Protein 2INU (pdb70)

Structure (mmCIF, N/CA/C/O backbone):
data_2INU
#
_entry.id   2INU
#
_cell.length_a   159.138
_cell.length_b   91.907
_cell.length_c   93.022
_cell.angle_alpha   90.00
_cell.angle_beta   124.75
_cell.angle_gamma   90.00
#
_symmetry.space_group_name_H-M   'C 1 2 1'
#
loop_
_entity.id
_entity.type
_entity.pdbx_description
1 polymer 'Inulin fructotransferase'
2 non-polymer PHOSPHONATE
3 water water
#
loop_
_atom_site.group_PDB
_atom_site.id
_atom_site.type_symbol
_atom_site.label_atom_id
_atom_site.label_alt_id
_atom_site.label_comp_id
_atom_site.label_asym_id
_atom_site.label_entity_id
_atom_site.label_seq_id
_atom_site.pdbx_PDB_ins_code
_atom_site.Cartn_x
_atom_site.Cartn_y
_atom_site.Cartn_z
_atom_site.occupancy
_atom_site.B_iso_or_equiv
_atom_site.auth_seq_id
_atom_site.auth_comp_id
_atom_site.auth_asym_id
_atom_site.auth_atom_id
_atom_site.pdbx_PDB_model_num
ATOM 1 N N . PRO A 1 12 ? 24.132 25.118 40.105 1.00 21.53 52 PRO A N 1
ATOM 2 C CA . PRO A 1 12 ? 24.341 23.689 39.803 1.00 21.36 52 PRO A CA 1
ATOM 3 C C . PRO A 1 12 ? 25.072 23.392 38.494 1.00 19.23 52 PRO A C 1
ATOM 4 O O . PRO A 1 12 ? 24.736 23.929 37.439 1.00 19.48 52 PRO A O 1
ATOM 8 N N . ASN A 1 13 ? 26.077 22.525 38.593 1.00 16.79 53 ASN A N 1
ATOM 9 C CA . ASN A 1 13 ? 26.890 22.128 37.453 1.00 14.82 53 ASN A CA 1
ATOM 10 C C . ASN A 1 13 ? 27.597 23.317 36.825 1.00 14.25 53 ASN A C 1
ATOM 11 O O . ASN A 1 13 ? 28.008 23.268 35.654 1.00 14.06 53 ASN A O 1
ATOM 16 N N . THR A 1 14 ? 27.738 24.391 37.597 1.00 12.64 54 THR A N 1
ATOM 17 C CA . THR A 1 14 ? 28.412 25.592 37.107 1.00 12.40 54 THR A CA 1
ATOM 18 C C . THR A 1 14 ? 29.616 25.838 38.018 1.00 12.50 54 THR A C 1
ATOM 19 O O . THR A 1 14 ? 29.477 25.829 39.251 1.00 12.48 54 THR A O 1
ATOM 23 N N . TYR A 1 15 ? 30.792 26.020 37.421 1.00 10.12 55 TYR A N 1
ATOM 24 C CA . TYR A 1 15 ? 31.998 26.282 38.202 1.00 11.38 55 TYR A CA 1
ATOM 25 C C . TYR A 1 15 ? 32.637 27.566 37.680 1.00 12.54 55 TYR A C 1
ATOM 26 O O . TYR A 1 15 ? 32.441 27.951 36.520 1.00 13.63 55 TYR A O 1
ATOM 35 N N . ASP A 1 16 ? 33.405 28.226 38.540 1.00 13.46 56 ASP A N 1
ATOM 36 C CA . ASP A 1 16 ? 34.121 29.454 38.181 1.00 14.81 56 ASP A CA 1
ATOM 37 C C . ASP A 1 16 ? 35.554 28.992 38.463 1.00 13.65 56 ASP A C 1
ATOM 38 O O . ASP A 1 16 ? 35.844 28.565 39.577 1.00 13.92 56 ASP A O 1
ATOM 43 N N . VAL A 1 17 ? 36.453 29.036 37.488 1.00 12.53 57 VAL A N 1
ATOM 44 C CA . VAL A 1 17 ? 37.793 28.542 37.772 1.00 13.43 57 VAL A CA 1
ATOM 45 C C . VAL A 1 17 ? 38.502 29.209 38.950 1.00 13.56 57 VAL A C 1
ATOM 46 O O . VAL A 1 17 ? 39.287 28.547 39.634 1.00 13.58 57 VAL A O 1
ATOM 50 N N . THR A 1 18 ? 38.207 30.478 39.232 1.00 13.16 58 THR A N 1
ATOM 51 C CA . THR A 1 18 ? 38.886 31.155 40.340 1.00 15.36 58 THR A CA 1
ATOM 52 C C . THR A 1 18 ? 38.474 30.772 41.775 1.00 15.66 58 THR A C 1
ATOM 53 O O . THR A 1 18 ? 39.228 31.045 42.711 1.00 14.76 58 THR A O 1
ATOM 57 N N . THR A 1 19 ? 37.312 30.145 41.963 1.00 15.31 59 THR A N 1
ATOM 58 C CA . THR A 1 19 ? 36.857 29.783 43.313 1.00 16.49 59 THR A CA 1
ATOM 59 C C . THR A 1 19 ? 37.051 28.318 43.671 1.00 16.99 59 THR A C 1
ATOM 60 O O . THR A 1 19 ? 36.868 27.921 44.821 1.00 14.63 59 THR A O 1
ATOM 64 N N . TRP A 1 20 ? 37.415 27.518 42.683 1.00 16.92 60 TRP A N 1
ATOM 65 C CA . TRP A 1 20 ? 37.548 26.094 42.884 1.00 19.21 60 TRP A CA 1
ATOM 66 C C . TRP A 1 20 ? 38.918 25.576 43.314 1.00 19.99 60 TRP A C 1
ATOM 67 O O . TRP A 1 20 ? 39.853 25.509 42.510 1.00 23.06 60 TRP A O 1
ATOM 78 N N . ARG A 1 21 ? 39.022 25.179 44.582 1.00 21.07 61 ARG A N 1
ATOM 79 C CA . ARG A 1 21 ? 40.286 24.679 45.112 1.00 21.31 61 ARG A CA 1
ATOM 80 C C . ARG A 1 21 ? 40.481 23.194 44.847 1.00 20.44 61 ARG A C 1
ATOM 81 O O . ARG A 1 21 ? 39.520 22.407 44.863 1.00 20.13 61 ARG A O 1
ATOM 89 N N . ILE A 1 22 ? 41.729 22.819 44.588 1.00 19.88 62 ILE A N 1
ATOM 90 C CA . ILE A 1 22 ? 42.072 21.428 44.349 1.00 18.46 62 ILE A CA 1
ATOM 91 C C . ILE A 1 22 ? 42.388 20.892 45.736 1.00 20.27 62 ILE A C 1
ATOM 92 O O . ILE A 1 22 ? 43.358 21.293 46.379 1.00 19.75 62 ILE A O 1
ATOM 97 N N . LYS A 1 23 ? 41.519 19.999 46.189 1.00 21.75 63 LYS A N 1
ATOM 98 C CA . LYS A 1 23 ? 41.593 19.412 47.508 1.00 24.81 63 LYS A CA 1
ATOM 99 C C . LYS A 1 23 ? 42.980 18.955 47.966 1.00 24.19 63 LYS A C 1
ATOM 100 O O . LYS A 1 23 ? 43.395 19.267 49.086 1.00 25.41 63 LYS A O 1
ATOM 106 N N . ALA A 1 24 ? 43.710 18.233 47.119 1.00 24.77 64 ALA A N 1
ATOM 107 C CA . ALA A 1 24 ? 45.038 17.765 47.515 1.00 24.46 64 ALA A CA 1
ATOM 108 C C . ALA A 1 24 ? 46.112 18.785 47.169 1.00 24.80 64 ALA A C 1
ATOM 109 O O . ALA A 1 24 ? 47.247 18.678 47.647 1.00 24.58 64 ALA A O 1
ATOM 111 N N . HIS A 1 25 ? 45.758 19.781 46.356 1.00 24.16 65 HIS A N 1
ATOM 112 C CA . HIS A 1 25 ? 46.722 20.818 45.980 1.00 23.62 65 HIS A CA 1
ATOM 113 C C . HIS A 1 25 ? 46.142 22.237 46.022 1.00 23.02 65 HIS A C 1
ATOM 114 O O . HIS A 1 25 ? 45.873 22.848 44.983 1.00 22.30 65 HIS A O 1
ATOM 121 N N . PRO A 1 26 ? 45.920 22.764 47.238 1.00 22.86 66 PRO A N 1
ATOM 122 C CA . PRO A 1 26 ? 45.382 24.088 47.548 1.00 22.45 66 PRO A CA 1
ATOM 123 C C . PRO A 1 26 ? 45.994 25.349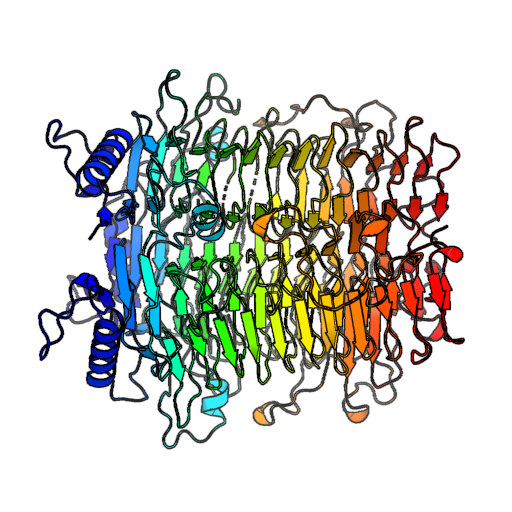 46.922 1.00 22.00 66 PRO A C 1
ATOM 124 O O . PRO A 1 26 ? 45.245 26.256 46.564 1.00 22.95 66 PRO A O 1
ATOM 128 N N . GLU A 1 27 ? 47.315 25.466 46.796 1.00 20.72 67 GLU A N 1
ATOM 129 C CA . GLU A 1 27 ? 47.808 26.709 46.192 1.00 20.98 67 GLU A CA 1
ATOM 130 C C . GLU A 1 27 ? 47.985 26.624 44.667 1.00 19.49 67 GLU A C 1
ATOM 131 O O . GLU A 1 27 ? 48.485 27.558 44.042 1.00 18.68 67 GLU A O 1
ATOM 137 N N . VAL A 1 28 ? 47.553 25.512 44.071 1.00 17.30 68 VAL A N 1
ATOM 138 C CA . VAL A 1 28 ? 47.610 25.350 42.621 1.00 16.68 68 VAL A CA 1
ATOM 139 C C . VAL A 1 28 ? 46.291 25.960 42.126 1.00 15.86 68 VAL A C 1
ATOM 140 O O . VAL A 1 28 ? 45.270 25.271 42.028 1.00 14.39 68 VAL A O 1
ATOM 144 N N . THR A 1 29 ? 46.341 27.259 41.830 1.00 15.38 69 THR A N 1
ATOM 145 C CA . THR A 1 29 ? 45.201 28.050 41.371 1.00 13.80 69 THR A CA 1
ATOM 146 C C . THR A 1 29 ? 45.080 28.177 39.858 1.00 13.65 69 THR A C 1
ATOM 147 O O . THR A 1 29 ? 45.936 27.713 39.113 1.00 13.42 69 THR A O 1
ATOM 151 N N . ALA A 1 30 ? 44.015 28.837 39.414 1.00 12.66 70 ALA A N 1
ATOM 152 C CA . ALA A 1 30 ? 43.807 29.048 37.990 1.00 13.77 70 ALA A CA 1
ATOM 153 C C . ALA A 1 30 ? 44.950 29.911 37.466 1.00 13.69 70 ALA A C 1
ATOM 154 O O . ALA A 1 30 ? 45.365 29.769 36.317 1.00 13.16 70 ALA A O 1
ATOM 156 N N . GLN A 1 31 ? 45.464 30.798 38.316 1.00 14.16 71 GLN A N 1
ATOM 157 C CA . GLN A 1 31 ? 46.564 31.675 37.921 1.00 15.29 71 GLN A CA 1
ATOM 158 C C . GLN A 1 31 ? 47.875 30.929 37.677 1.00 14.03 71 GLN A C 1
ATOM 159 O O . GLN A 1 31 ? 48.622 31.267 36.762 1.00 12.09 71 GLN A O 1
ATOM 165 N N . SER A 1 32 ? 48.158 29.921 38.498 1.00 12.46 72 SER A N 1
ATOM 166 C CA . SER A 1 32 ? 49.400 29.163 38.350 1.00 12.79 72 SER A CA 1
ATOM 167 C C . SER A 1 32 ? 49.268 27.985 37.374 1.00 12.43 72 SER A C 1
ATOM 168 O O . SER A 1 32 ? 50.201 27.692 36.631 1.00 11.78 72 SER A O 1
ATOM 171 N N . ASP A 1 33 ? 48.126 27.300 37.388 1.00 11.49 73 ASP A N 1
ATOM 172 C CA . ASP A 1 33 ? 47.891 26.195 36.461 1.00 10.92 73 ASP A CA 1
ATOM 173 C C . ASP A 1 33 ? 46.399 25.939 36.298 1.00 10.57 73 ASP A C 1
ATOM 174 O O . ASP A 1 33 ? 45.841 25.037 36.915 1.00 9.64 73 ASP A O 1
ATOM 179 N N . ILE A 1 34 ? 45.757 26.743 35.460 1.00 10.54 74 ILE A N 1
ATOM 180 C CA . ILE A 1 34 ? 44.332 26.591 35.216 1.00 9.40 74 ILE A CA 1
ATOM 181 C C . ILE A 1 34 ? 44.075 25.231 34.584 1.00 10.36 74 ILE A C 1
ATOM 182 O O . ILE A 1 34 ? 42.970 24.712 34.626 1.00 10.32 74 ILE A O 1
ATOM 187 N N . GLY A 1 35 ? 45.119 24.654 34.004 1.00 11.41 75 GLY A N 1
ATOM 188 C CA . GLY A 1 35 ? 44.996 23.347 33.387 1.00 9.72 75 GLY A CA 1
ATOM 189 C C . GLY A 1 35 ? 44.693 22.322 34.464 1.00 10.87 75 GLY A C 1
ATOM 190 O O . GLY A 1 35 ? 43.786 21.502 34.319 1.00 10.16 75 GLY A O 1
ATOM 191 N N . ALA A 1 36 ? 45.445 22.389 35.559 1.00 10.19 76 ALA A N 1
ATOM 192 C CA . ALA A 1 36 ? 45.255 21.481 36.678 1.00 9.67 76 ALA A CA 1
ATOM 193 C C . ALA A 1 36 ? 43.880 21.676 37.298 1.00 9.50 76 ALA A C 1
ATOM 194 O O . ALA A 1 36 ? 43.216 20.706 37.679 1.00 11.33 76 ALA A O 1
ATOM 196 N N . VAL A 1 37 ? 43.467 22.937 37.395 1.00 8.01 77 VAL A N 1
ATOM 197 C CA . VAL A 1 37 ? 42.179 23.308 37.965 1.00 8.44 77 VAL A CA 1
ATOM 198 C C . VAL A 1 37 ? 41.012 22.727 37.188 1.00 7.57 77 VAL A C 1
ATOM 199 O O . VAL A 1 37 ? 40.103 22.136 37.773 1.00 6.32 77 VAL A O 1
ATOM 203 N N . ILE A 1 38 ? 41.032 22.895 35.870 1.00 8.20 78 ILE A N 1
ATOM 204 C CA . ILE A 1 38 ? 39.948 22.386 35.047 1.00 8.37 78 ILE A CA 1
ATOM 205 C C . ILE A 1 38 ? 39.909 20.861 35.081 1.00 8.53 78 ILE A C 1
ATOM 206 O O . ILE A 1 38 ? 38.830 20.269 35.116 1.00 7.64 78 ILE A O 1
ATOM 211 N N . ASN A 1 39 ? 41.070 20.211 35.084 1.00 9.07 79 ASN A N 1
ATOM 212 C CA . ASN A 1 39 ? 41.054 18.756 35.141 1.00 10.29 79 ASN A CA 1
ATOM 213 C C . ASN A 1 39 ? 40.404 18.291 36.446 1.00 10.65 79 ASN A C 1
ATOM 214 O O . ASN A 1 39 ? 39.652 17.315 36.446 1.00 11.21 79 ASN A O 1
ATOM 219 N N . ASP A 1 40 ? 40.661 18.993 37.551 1.00 10.51 80 ASP A N 1
ATOM 220 C CA . ASP A 1 40 ? 40.046 18.595 38.815 1.00 10.27 80 ASP A CA 1
ATOM 221 C C . ASP A 1 40 ? 38.545 18.847 38.757 1.00 11.36 80 ASP A C 1
ATOM 222 O O . ASP A 1 40 ? 37.774 18.105 39.369 1.00 9.55 80 ASP A O 1
ATOM 227 N N . ILE A 1 41 ? 38.121 19.884 38.034 1.00 9.81 81 ILE A N 1
ATOM 228 C CA . ILE A 1 41 ? 36.689 20.143 37.926 1.00 10.71 81 ILE A CA 1
ATOM 229 C C . ILE A 1 41 ? 36.033 19.023 37.126 1.00 10.05 81 ILE A C 1
ATOM 230 O O . ILE A 1 41 ? 34.993 18.514 37.510 1.00 10.57 81 ILE A O 1
ATOM 235 N N . ILE A 1 42 ? 36.648 18.637 36.014 1.00 10.49 82 ILE A N 1
ATOM 236 C CA . ILE A 1 42 ? 36.094 17.562 35.195 1.00 11.23 82 ILE A CA 1
ATOM 237 C C . ILE A 1 42 ? 36.037 16.285 36.023 1.00 11.25 82 ILE A C 1
ATOM 238 O O . ILE A 1 42 ? 35.100 15.494 35.891 1.00 10.85 82 ILE A O 1
ATOM 243 N N . ALA A 1 43 ? 37.033 16.089 36.883 1.00 10.83 83 ALA A N 1
ATOM 244 C CA . ALA A 1 43 ? 37.069 14.911 37.732 1.00 11.69 83 ALA A CA 1
ATOM 245 C C . ALA A 1 43 ? 35.885 14.951 38.693 1.00 11.51 83 ALA A C 1
ATOM 246 O O . ALA A 1 43 ? 35.335 13.913 39.040 1.00 12.35 83 ALA A O 1
ATOM 248 N N . ASP A 1 44 ? 35.483 16.147 39.114 1.00 10.66 84 ASP A N 1
ATOM 249 C CA . ASP A 1 44 ? 34.353 16.270 40.029 1.00 10.54 84 ASP A CA 1
ATOM 250 C C . ASP A 1 44 ? 33.041 16.034 39.294 1.00 11.12 84 ASP A C 1
ATOM 251 O O . ASP A 1 44 ? 32.081 15.529 39.875 1.00 11.20 84 ASP A O 1
ATOM 256 N N . ILE A 1 45 ? 33.002 16.409 38.019 1.00 9.69 85 ILE A N 1
ATOM 257 C CA . ILE A 1 45 ? 31.806 16.232 37.208 1.00 9.93 85 ILE A CA 1
ATOM 258 C C . ILE A 1 45 ? 31.569 14.737 37.038 1.00 10.49 85 ILE A C 1
ATOM 259 O O . ILE A 1 45 ? 30.463 14.244 37.274 1.00 11.03 85 ILE A O 1
ATOM 264 N N . LYS A 1 46 ? 32.614 14.020 36.624 1.00 11.83 86 LYS A N 1
ATOM 265 C CA . LYS A 1 46 ? 32.524 12.575 36.429 1.00 13.61 86 LYS A CA 1
ATOM 266 C C . LYS A 1 46 ? 32.196 11.937 37.776 1.00 16.01 86 LYS A C 1
ATOM 267 O O . LYS A 1 46 ? 31.493 10.931 37.846 1.00 16.14 86 LYS A O 1
ATOM 273 N N . GLN A 1 47 ? 32.703 12.547 38.842 1.00 17.54 87 GLN A N 1
ATOM 274 C CA . GLN A 1 47 ? 32.466 12.082 40.196 1.00 19.70 87 GLN A CA 1
ATOM 275 C C . GLN A 1 47 ? 30.976 11.949 40.363 1.00 18.72 87 GLN A C 1
ATOM 276 O O . GLN A 1 47 ? 30.433 10.885 40.660 1.00 18.70 87 GLN A O 1
ATOM 282 N N . ARG A 1 48 ? 30.337 13.092 40.160 1.00 16.82 88 ARG A N 1
ATOM 283 C CA . ARG A 1 48 ? 28.909 13.260 40.321 1.00 14.83 88 ARG A CA 1
ATOM 284 C C . ARG A 1 48 ? 27.984 12.620 39.287 1.00 14.80 88 ARG A C 1
ATOM 285 O O . ARG A 1 48 ? 26.987 11.997 39.660 1.00 15.57 88 ARG A O 1
ATOM 293 N N . GLN A 1 49 ? 28.291 12.754 38.001 1.00 13.46 89 GLN A N 1
ATOM 294 C CA . GLN A 1 49 ? 27.424 12.171 36.981 1.00 13.08 89 GLN A CA 1
ATOM 295 C C . GLN A 1 49 ? 27.950 10.821 36.503 1.00 13.49 89 GLN A C 1
ATOM 296 O O . GLN A 1 49 ? 28.701 10.727 35.533 1.00 12.89 89 GLN A O 1
ATOM 302 N N . THR A 1 50 ? 27.545 9.770 37.208 1.00 14.00 90 THR A N 1
ATOM 303 C CA . THR A 1 50 ? 27.965 8.407 36.898 1.00 16.65 90 THR A CA 1
ATOM 304 C C . THR A 1 50 ? 26.997 7.635 35.992 1.00 17.15 90 THR A C 1
ATOM 305 O O . THR A 1 50 ? 27.379 6.641 35.365 1.00 18.30 90 THR A O 1
ATOM 309 N N . SER A 1 51 ? 25.758 8.113 35.896 1.00 17.11 91 SER A N 1
ATOM 310 C CA . SER A 1 51 ? 24.722 7.473 35.076 1.00 18.52 91 SER A CA 1
ATOM 311 C C . SER A 1 51 ? 24.700 7.909 33.608 1.00 16.85 91 SER A C 1
ATOM 312 O O . SER A 1 51 ? 24.603 9.102 33.303 1.00 17.03 91 SER A O 1
ATOM 315 N N . PRO A 1 52 ? 24.822 6.958 32.674 1.00 16.94 92 PRO A N 1
ATOM 316 C CA . PRO A 1 52 ? 24.783 7.336 31.260 1.00 16.78 92 PRO A CA 1
ATOM 317 C C . PRO A 1 52 ? 23.482 8.067 30.926 1.00 17.51 92 PRO A C 1
ATOM 318 O O . PRO A 1 52 ? 23.393 8.780 29.941 1.00 17.61 92 PRO A O 1
ATOM 322 N N . ASP A 1 53 ? 22.470 7.880 31.762 1.00 18.37 93 ASP A N 1
ATOM 323 C CA . ASP A 1 53 ? 21.179 8.512 31.543 1.00 19.00 93 ASP A CA 1
ATOM 324 C C . ASP A 1 53 ? 21.047 9.771 32.389 1.00 19.31 93 ASP A C 1
ATOM 325 O O . ASP A 1 53 ? 19.993 10.396 32.435 1.00 20.51 93 ASP A O 1
ATOM 330 N N . ALA A 1 54 ? 22.137 10.131 33.053 1.00 17.62 94 ALA A N 1
ATOM 331 C CA . ALA A 1 54 ? 22.173 11.316 33.889 1.00 16.27 94 ALA A CA 1
ATOM 332 C C . ALA A 1 54 ? 23.530 11.988 33.787 1.00 15.13 94 ALA A C 1
ATOM 333 O O . ALA A 1 54 ? 24.262 12.105 34.780 1.00 15.88 94 ALA A O 1
ATOM 335 N N . ARG A 1 55 ? 23.872 12.417 32.574 1.00 14.58 95 ARG A N 1
ATOM 336 C CA . ARG A 1 55 ? 25.142 13.108 32.365 1.00 14.07 95 ARG A CA 1
ATOM 337 C C . ARG A 1 55 ? 24.969 14.368 31.515 1.00 12.89 95 ARG A C 1
ATOM 338 O O . ARG A 1 55 ? 25.366 14.428 30.343 1.00 11.03 95 ARG A O 1
ATOM 346 N N . PRO A 1 56 ? 24.305 15.378 32.111 1.00 13.08 96 PRO A N 1
ATOM 347 C CA . PRO A 1 56 ? 23.942 16.726 31.657 1.00 13.66 96 PRO A CA 1
ATOM 348 C C . PRO A 1 56 ? 25.167 17.520 31.251 1.00 12.92 96 PRO A C 1
ATOM 349 O O . PRO A 1 56 ? 25.124 18.332 30.315 1.00 11.83 96 PRO A O 1
ATOM 353 N N . GLY A 1 57 ? 26.257 17.289 31.975 1.00 12.53 97 GLY A N 1
ATOM 354 C CA . GLY A 1 57 ? 27.490 17.993 31.689 1.00 11.19 97 GLY A CA 1
ATOM 355 C C . GLY A 1 57 ? 27.600 19.140 32.665 1.00 11.57 97 GLY A C 1
ATOM 356 O O . GLY A 1 57 ? 27.046 19.083 33.765 1.00 11.31 97 GLY A O 1
ATOM 357 N N . ALA A 1 58 ? 28.312 20.185 32.274 1.00 10.10 98 ALA A N 1
ATOM 358 C CA . ALA A 1 58 ? 28.471 21.326 33.141 1.00 10.16 98 ALA A CA 1
ATOM 359 C C . ALA A 1 58 ? 29.089 22.486 32.406 1.00 9.21 98 ALA A C 1
ATOM 360 O O . ALA A 1 58 ? 29.497 22.369 31.250 1.00 11.89 98 ALA A O 1
ATOM 362 N N . ALA A 1 59 ? 29.149 23.615 33.095 1.00 8.73 99 ALA A N 1
ATOM 363 C CA . ALA A 1 59 ? 29.724 24.816 32.532 1.00 9.14 99 ALA A CA 1
ATOM 364 C C . ALA A 1 59 ? 30.852 25.286 33.432 1.00 8.65 99 ALA A C 1
ATOM 365 O O . ALA A 1 59 ? 30.706 25.358 34.653 1.00 10.31 99 ALA A O 1
ATOM 367 N N . ILE A 1 60 ? 31.988 25.573 32.811 1.00 7.86 100 ILE A N 1
ATOM 368 C CA . ILE A 1 60 ? 33.159 26.070 33.513 1.00 8.09 100 ILE A CA 1
ATOM 369 C C . ILE A 1 60 ? 33.376 27.490 33.009 1.00 8.95 100 ILE A C 1
ATOM 370 O O . ILE A 1 60 ? 33.642 27.713 31.827 1.00 9.54 100 ILE A O 1
ATOM 375 N N . ILE A 1 61 ? 33.233 28.445 33.920 1.00 9.92 101 ILE A N 1
ATOM 376 C CA . ILE A 1 61 ? 33.370 29.866 33.611 1.00 10.12 101 ILE A CA 1
ATOM 377 C C . ILE A 1 61 ? 34.778 30.377 33.901 1.00 10.87 101 ILE A C 1
ATOM 378 O O . ILE A 1 61 ? 35.323 30.108 34.983 1.00 10.15 101 ILE A O 1
ATOM 383 N N . ILE A 1 62 ? 35.369 31.113 32.959 1.00 10.87 102 ILE A N 1
ATOM 384 C CA . ILE A 1 62 ? 36.708 31.642 33.192 1.00 10.43 102 ILE A CA 1
ATOM 385 C C . ILE A 1 62 ? 36.669 33.171 33.255 1.00 10.86 102 ILE A C 1
ATOM 386 O O . ILE A 1 62 ? 36.609 33.850 32.228 1.00 9.21 102 ILE A O 1
ATOM 391 N N . PRO A 1 63 ? 36.666 33.726 34.477 1.00 11.82 103 PRO A N 1
ATOM 392 C CA . PRO A 1 63 ? 36.640 35.166 34.770 1.00 12.09 103 PRO A CA 1
ATOM 393 C C . PRO A 1 63 ? 37.734 35.978 34.063 1.00 12.72 103 PRO A C 1
ATOM 394 O O . PRO A 1 63 ? 38.763 35.437 33.662 1.00 13.29 103 PRO A O 1
ATOM 398 N N . PRO A 1 64 ? 37.498 37.283 33.859 1.00 12.05 104 PRO A N 1
ATOM 399 C CA . PRO A 1 64 ? 38.518 38.103 33.207 1.00 11.18 104 PRO A CA 1
ATOM 400 C C . PRO A 1 64 ? 39.828 37.943 33.967 1.00 10.73 104 PRO A C 1
ATOM 401 O O . PRO A 1 64 ? 39.867 38.138 35.171 1.00 12.68 104 PRO A O 1
ATOM 405 N N . GLY A 1 65 ? 40.903 37.602 33.268 1.00 10.40 105 GLY A N 1
ATOM 406 C CA . GLY A 1 65 ? 42.169 37.453 33.955 1.00 9.69 105 GLY A CA 1
ATOM 407 C C . GLY A 1 65 ? 43.307 36.804 33.208 1.00 9.25 105 GLY A C 1
ATOM 408 O O . GLY A 1 65 ? 43.165 36.344 32.083 1.00 9.35 105 GLY A O 1
ATOM 409 N N . ASP A 1 66 ? 44.461 36.792 33.865 1.00 9.47 106 ASP A N 1
ATOM 410 C CA . ASP A 1 66 ? 45.682 36.206 33.324 1.00 10.40 106 ASP A CA 1
ATOM 411 C C . ASP A 1 66 ? 45.896 34.847 33.992 1.00 11.06 106 ASP A C 1
ATOM 412 O O . ASP A 1 66 ? 46.150 34.774 35.195 1.00 10.55 106 ASP A O 1
ATOM 417 N N . TYR A 1 67 ? 45.791 33.773 33.214 1.00 10.21 107 TYR A N 1
ATOM 418 C CA . TYR A 1 67 ? 45.959 32.417 33.740 1.00 9.83 107 TYR A CA 1
ATOM 419 C C . TYR A 1 67 ? 47.021 31.623 32.979 1.00 11.04 107 TYR A C 1
ATOM 420 O O . TYR A 1 67 ? 47.071 31.658 31.748 1.00 11.34 107 TYR A O 1
ATOM 429 N N . ASP A 1 68 ? 47.860 30.899 33.719 1.00 9.88 108 ASP A N 1
ATOM 430 C CA . ASP A 1 68 ? 48.918 30.063 33.136 1.00 10.84 108 ASP A CA 1
ATOM 431 C C . ASP A 1 68 ? 48.449 28.617 33.007 1.00 9.53 108 ASP A C 1
ATOM 432 O O . ASP A 1 68 ? 47.915 28.051 33.964 1.00 11.04 108 ASP A O 1
ATOM 437 N N . LEU A 1 69 ? 48.648 28.014 31.839 1.00 8.78 109 LEU A N 1
ATOM 438 C CA . LEU A 1 69 ? 48.260 26.621 31.663 1.00 9.99 109 LEU A CA 1
ATOM 439 C C . LEU A 1 69 ? 49.511 25.783 31.424 1.00 11.03 109 LEU A C 1
ATOM 440 O O . LEU A 1 69 ? 50.117 25.847 30.345 1.00 10.99 109 LEU A O 1
ATOM 445 N N . HIS A 1 70 ? 49.901 25.015 32.438 1.00 10.88 110 HIS A N 1
ATOM 446 C CA . HIS A 1 70 ? 51.067 24.160 32.328 1.00 11.67 110 HIS A CA 1
ATOM 447 C C . HIS A 1 70 ? 50.578 22.729 32.046 1.00 12.17 110 HIS A C 1
ATOM 448 O O . HIS A 1 70 ? 51.190 22.008 31.262 1.00 12.62 110 HIS A O 1
ATOM 455 N N . THR A 1 71 ? 49.463 22.332 32.666 1.00 12.62 111 THR A N 1
ATOM 456 C CA . THR A 1 71 ? 48.905 20.984 32.499 1.00 12.31 111 THR A CA 1
ATOM 457 C C . THR A 1 71 ? 47.786 20.854 31.459 1.00 12.43 111 THR A C 1
ATOM 458 O O . THR A 1 71 ? 46.741 21.496 31.560 1.00 11.94 111 THR A O 1
ATOM 462 N N . GLN A 1 72 ? 48.003 19.973 30.485 1.00 12.74 112 GLN A N 1
ATOM 463 C CA . GLN A 1 72 ? 47.042 19.716 29.408 1.00 11.91 112 GLN A CA 1
ATOM 464 C C . GLN A 1 72 ? 45.692 19.241 29.931 1.00 11.44 112 GLN A C 1
ATOM 465 O O . GLN A 1 72 ? 45.626 18.344 30.780 1.00 10.39 112 GLN A O 1
ATOM 471 N N . VAL A 1 73 ? 44.618 19.836 29.416 1.00 10.33 113 VAL A N 1
ATOM 472 C CA . VAL A 1 73 ? 43.272 19.463 29.843 1.00 10.62 113 VAL A CA 1
ATOM 473 C C . VAL A 1 73 ? 42.666 18.419 28.927 1.00 11.04 113 VAL A C 1
ATOM 474 O O . VAL A 1 73 ? 42.555 18.628 27.716 1.00 10.44 113 VAL A O 1
ATOM 478 N N . VAL A 1 74 ? 42.272 17.296 29.511 1.00 10.97 114 VAL A N 1
ATOM 479 C CA . VAL A 1 74 ? 41.663 16.230 28.740 1.00 12.77 114 VAL A CA 1
ATOM 480 C C . VAL A 1 74 ? 40.161 16.311 28.959 1.00 13.02 114 VAL A C 1
ATOM 481 O O . VAL A 1 74 ? 39.664 16.108 30.065 1.00 12.45 114 VAL A O 1
ATOM 485 N N . VAL A 1 75 ? 39.452 16.649 27.892 1.00 12.60 115 VAL A N 1
ATOM 486 C CA . VAL A 1 75 ? 38.010 16.784 27.934 1.00 12.85 115 VAL A CA 1
ATOM 487 C C . VAL A 1 75 ? 37.358 15.528 27.407 1.00 13.82 115 VAL A C 1
ATOM 488 O O . VAL A 1 75 ? 37.418 15.223 26.219 1.00 13.23 115 VAL A O 1
ATOM 492 N N . ASP A 1 76 ? 36.725 14.798 28.313 1.00 14.42 116 ASP A N 1
ATOM 493 C CA . ASP A 1 76 ? 36.064 13.559 27.949 1.00 15.52 116 ASP A CA 1
ATOM 494 C C . ASP A 1 76 ? 34.616 13.480 28.410 1.00 15.34 116 ASP A C 1
ATOM 495 O O . ASP A 1 76 ? 34.107 12.400 28.666 1.00 16.15 116 ASP A O 1
ATOM 500 N N . VAL A 1 77 ? 33.959 14.622 28.544 1.00 15.16 117 VAL A N 1
ATOM 501 C CA . VAL A 1 77 ? 32.571 14.596 28.898 1.00 14.72 117 VAL A CA 1
ATOM 502 C C . VAL A 1 77 ? 31.798 15.394 27.875 1.00 14.36 117 VAL A C 1
ATOM 503 O O . VAL A 1 77 ? 32.232 16.461 27.427 1.00 12.72 117 VAL A O 1
ATOM 507 N N . SER A 1 78 ? 30.659 14.837 27.489 1.00 12.19 118 SER A N 1
ATOM 508 C CA . SER A 1 78 ? 29.801 15.464 26.527 1.00 13.15 118 SER A CA 1
ATOM 509 C C . SER A 1 78 ? 29.067 16.627 27.139 1.00 12.60 118 SER A C 1
ATOM 510 O O . SER A 1 78 ? 28.799 16.655 28.345 1.00 11.83 118 SER A O 1
ATOM 513 N N . TYR A 1 79 ? 28.745 17.586 26.281 1.00 12.07 119 TYR A N 1
ATOM 514 C CA . TYR A 1 79 ? 28.007 18.773 26.683 1.00 12.01 119 TYR A CA 1
ATOM 515 C C . TYR A 1 79 ? 28.779 19.629 27.704 1.00 12.67 119 TYR A C 1
ATOM 516 O O . TYR A 1 79 ? 28.187 20.235 28.597 1.00 13.59 119 TYR A O 1
ATOM 525 N N . LEU A 1 80 ? 30.104 19.679 27.575 1.00 11.88 120 LEU A N 1
ATOM 526 C CA . LEU A 1 80 ? 30.934 20.487 28.476 1.00 11.89 120 LEU A CA 1
ATOM 527 C C . LEU A 1 80 ? 31.076 21.857 27.830 1.00 11.43 120 LEU A C 1
ATOM 528 O O . LEU A 1 80 ? 31.407 21.963 26.645 1.00 9.79 120 LEU A O 1
ATOM 533 N N . THR A 1 81 ? 30.796 22.896 28.607 1.00 10.32 121 THR A N 1
ATOM 534 C CA . THR A 1 81 ? 30.901 24.260 28.127 1.00 9.37 121 THR A CA 1
ATOM 535 C C . THR A 1 81 ? 31.970 25.007 28.903 1.00 9.62 121 THR A C 1
ATOM 536 O O . THR A 1 81 ? 31.895 25.100 30.130 1.00 8.68 121 THR A O 1
ATOM 540 N N . ILE A 1 82 ? 32.961 25.531 28.195 1.00 7.33 122 ILE A N 1
ATOM 541 C CA . ILE A 1 82 ? 34.001 26.304 28.839 1.00 7.14 122 ILE A CA 1
ATOM 542 C C . ILE A 1 82 ? 33.857 27.669 28.193 1.00 7.26 122 ILE A C 1
ATOM 543 O O . ILE A 1 82 ? 34.051 27.828 26.989 1.00 6.09 122 ILE A O 1
ATOM 548 N N . ALA A 1 83 ? 33.469 28.646 29.001 1.00 8.41 123 ALA A N 1
ATOM 549 C CA . ALA A 1 83 ? 33.242 29.992 28.508 1.00 10.30 123 ALA A CA 1
ATOM 550 C C . ALA A 1 83 ? 33.901 31.091 29.326 1.00 10.22 123 ALA A C 1
ATOM 551 O O . ALA A 1 83 ? 34.094 30.956 30.541 1.00 10.22 123 ALA A O 1
ATOM 553 N N . GLY A 1 84 ? 34.240 32.179 28.638 1.00 10.17 124 GLY A N 1
ATOM 554 C CA . GLY A 1 84 ? 34.858 33.320 29.284 1.00 9.48 124 GLY A CA 1
ATOM 555 C C . GLY A 1 84 ? 34.040 34.553 28.974 1.00 9.80 124 GLY A C 1
ATOM 556 O O . GLY A 1 84 ? 32.872 34.430 28.615 1.00 10.03 124 GLY A O 1
ATOM 557 N N . PHE A 1 85 ? 34.636 35.734 29.114 1.00 11.05 125 PHE A N 1
ATOM 558 C CA . PHE A 1 85 ? 33.923 36.977 28.841 1.00 12.44 125 PHE A CA 1
ATOM 559 C C . PHE A 1 85 ? 34.530 37.756 27.675 1.00 13.08 125 PHE A C 1
ATOM 560 O O . PHE A 1 85 ? 34.126 38.893 27.420 1.00 15.90 125 PHE A O 1
ATOM 568 N N . GLY A 1 86 ? 35.502 37.166 26.981 1.00 12.42 126 GLY A N 1
ATOM 569 C CA . GLY A 1 86 ? 36.113 37.868 25.868 1.00 11.75 126 GLY A CA 1
ATOM 570 C C . GLY A 1 86 ? 37.190 37.108 25.123 1.00 12.13 126 GLY A C 1
ATOM 571 O O . GLY A 1 86 ? 37.809 36.192 25.662 1.00 11.97 126 GLY A O 1
ATOM 572 N N . HIS A 1 87 ? 37.413 37.505 23.872 1.00 12.51 127 HIS A N 1
ATOM 573 C CA . HIS A 1 87 ? 38.427 36.881 23.015 1.00 11.95 127 HIS A CA 1
ATOM 574 C C . HIS A 1 87 ? 39.800 37.507 23.259 1.00 10.85 127 HIS A C 1
ATOM 575 O O . HIS A 1 87 ? 40.829 36.935 22.913 1.00 10.60 127 HIS A O 1
ATOM 582 N N . GLY A 1 88 ? 39.782 38.698 23.849 1.00 10.87 128 GLY A N 1
ATOM 583 C CA . GLY A 1 88 ? 40.989 39.437 24.177 1.00 11.71 128 GLY A CA 1
ATOM 584 C C . GLY A 1 88 ? 42.157 39.385 23.212 1.00 13.06 128 GLY A C 1
ATOM 585 O O . GLY A 1 88 ? 43.306 39.281 23.645 1.00 12.95 128 GLY A O 1
ATOM 586 N N . PHE A 1 89 ? 41.907 39.470 21.911 1.00 12.26 129 PHE A N 1
ATOM 587 C CA . PHE A 1 89 ? 43.037 39.420 20.996 1.00 12.18 129 PHE A CA 1
ATOM 588 C C . PHE A 1 89 ? 43.942 40.638 21.141 1.00 12.16 129 PHE A C 1
ATOM 589 O O . PHE A 1 89 ? 43.508 41.739 21.511 1.00 11.66 129 PHE A O 1
ATOM 597 N N . PHE A 1 90 ? 45.216 40.410 20.847 1.00 11.62 130 PHE A N 1
ATOM 598 C CA . PHE A 1 90 ? 46.258 41.424 20.921 1.00 12.35 130 PHE A CA 1
ATOM 599 C C . PHE A 1 90 ? 47.367 40.926 19.996 1.00 11.93 130 PHE A C 1
ATOM 600 O O . PHE A 1 90 ? 47.767 39.765 20.052 1.00 11.73 130 PHE A O 1
ATOM 608 N N . SER A 1 91 ? 47.842 41.820 19.140 1.00 11.69 131 SER A N 1
ATOM 609 C CA . SER A 1 91 ? 48.871 41.516 18.154 1.00 13.13 131 SER A CA 1
ATOM 610 C C . SER A 1 91 ? 50.270 41.359 18.748 1.00 13.00 131 SER A C 1
ATOM 611 O O . SER A 1 91 ? 51.002 42.341 18.878 1.00 12.64 131 SER A O 1
ATOM 614 N N . ARG A 1 92 ? 50.653 40.131 19.083 1.00 11.99 132 ARG A N 1
ATOM 615 C CA . ARG A 1 92 ? 51.982 39.900 19.632 1.00 11.72 132 ARG A CA 1
ATOM 616 C C . ARG A 1 92 ? 53.028 40.138 18.558 1.00 12.04 132 ARG A C 1
ATOM 617 O O . ARG A 1 92 ? 54.159 40.535 18.844 1.00 10.89 132 ARG A O 1
ATOM 625 N N . SER A 1 93 ? 52.635 39.898 17.313 1.00 11.92 133 SER A N 1
ATOM 626 C CA . SER A 1 93 ? 53.518 40.081 16.165 1.00 12.78 133 SER A CA 1
ATOM 627 C C . SER A 1 93 ? 54.037 41.512 16.121 1.00 13.06 133 SER A C 1
ATOM 628 O O . SER A 1 93 ? 55.227 41.743 16.014 1.00 14.62 133 SER A O 1
ATOM 631 N N . ILE A 1 94 ? 53.133 42.477 16.201 1.00 13.11 134 ILE A N 1
ATOM 632 C CA . ILE A 1 94 ? 53.537 43.871 16.165 1.00 13.50 134 ILE A CA 1
ATOM 633 C C . ILE A 1 94 ? 54.380 44.225 17.396 1.00 13.89 134 ILE A C 1
ATOM 634 O O . ILE A 1 94 ? 55.361 44.950 17.286 1.00 14.07 134 ILE A O 1
ATOM 639 N N . LEU A 1 95 ? 54.025 43.694 18.562 1.00 14.09 135 LEU A N 1
ATOM 640 C CA . LEU A 1 95 ? 54.808 43.962 19.769 1.00 14.43 135 LEU A CA 1
ATOM 641 C C . LEU A 1 95 ? 56.246 43.481 19.578 1.00 14.65 135 LEU A C 1
ATOM 642 O O . LEU A 1 95 ? 57.194 44.213 19.859 1.00 12.22 135 LEU A O 1
ATOM 647 N N . ASP A 1 96 ? 56.388 42.240 19.113 1.00 15.08 136 ASP A N 1
ATOM 648 C CA . ASP A 1 96 ? 57.692 41.611 18.879 1.00 15.82 136 ASP A CA 1
ATOM 649 C C . ASP A 1 96 ? 58.569 42.298 17.847 1.00 15.86 136 ASP A C 1
ATOM 650 O O . ASP A 1 96 ? 59.783 42.106 17.823 1.00 15.50 136 ASP A O 1
ATOM 655 N N . ASN A 1 97 ? 57.949 43.073 16.975 1.00 16.18 137 ASN A N 1
ATOM 656 C CA . ASN A 1 97 ? 58.685 43.754 15.931 1.00 17.60 137 ASN A CA 1
ATOM 657 C C . ASN A 1 97 ? 58.640 45.266 16.101 1.00 18.31 137 ASN A C 1
ATOM 658 O O . ASN A 1 97 ? 58.946 46.024 15.171 1.00 18.73 137 ASN A O 1
ATOM 663 N N . SER A 1 98 ? 58.282 45.699 17.309 1.00 18.23 138 SER A N 1
ATOM 664 C CA . SER A 1 98 ? 58.199 47.122 17.645 1.00 19.01 138 SER A CA 1
ATOM 665 C C . SER A 1 98 ? 58.995 47.426 18.913 1.00 19.58 138 SER A C 1
ATOM 666 O O . SER A 1 98 ? 59.586 46.534 19.528 1.00 18.59 138 SER A O 1
ATOM 669 N N . ASN A 1 99 ? 59.019 48.706 19.276 1.00 20.39 139 ASN A N 1
ATOM 670 C CA . ASN A 1 99 ? 59.703 49.182 20.472 1.00 21.06 139 ASN A CA 1
ATOM 671 C C . ASN A 1 99 ? 58.666 49.405 21.573 1.00 20.43 139 ASN A C 1
ATOM 672 O O . ASN A 1 99 ? 57.973 50.418 21.585 1.00 21.98 139 ASN A O 1
ATOM 677 N N . PRO A 1 100 ? 58.523 48.432 22.481 1.00 21.30 140 PRO A N 1
ATOM 678 C CA . PRO A 1 100 ? 57.599 48.434 23.621 1.00 21.24 140 PRO A CA 1
ATOM 679 C C . PRO A 1 100 ? 57.645 49.585 24.635 1.00 20.85 140 PRO A C 1
ATOM 680 O O . PRO A 1 100 ? 56.738 49.703 25.468 1.00 20.53 140 PRO A O 1
ATOM 684 N N . THR A 1 101 ? 58.669 50.433 24.573 1.00 20.42 141 THR A N 1
ATOM 685 C CA . THR A 1 101 ? 58.780 51.535 25.537 1.00 19.32 141 THR A CA 1
ATOM 686 C C . THR A 1 101 ? 57.531 52.402 25.706 1.00 18.03 141 THR A C 1
ATOM 687 O O . THR A 1 101 ? 57.058 53.041 24.759 1.00 18.46 141 THR A O 1
ATOM 691 N N . GLY A 1 102 ? 57.016 52.424 26.931 1.00 17.05 142 GLY A N 1
ATOM 692 C CA . GLY A 1 102 ? 55.843 53.223 27.226 1.00 16.27 142 GLY A CA 1
ATOM 693 C C . GLY A 1 102 ? 54.535 52.586 26.799 1.00 16.13 142 GLY A C 1
ATOM 694 O O . GLY A 1 102 ? 53.473 53.183 26.970 1.00 15.82 142 GLY A O 1
ATOM 695 N N . TRP A 1 103 ? 54.603 51.386 26.228 1.00 14.50 143 TRP A N 1
ATOM 696 C CA . TRP A 1 103 ? 53.399 50.683 25.794 1.00 14.22 143 TRP A CA 1
ATOM 697 C C . TRP A 1 103 ? 52.532 50.362 27.021 1.00 13.66 143 TRP A C 1
ATOM 698 O O . TRP A 1 103 ? 53.027 49.889 28.044 1.00 13.84 143 TRP A O 1
ATOM 709 N N . GLN A 1 104 ? 51.235 50.642 26.913 1.00 13.17 144 GLN A N 1
ATOM 710 C CA . GLN A 1 104 ? 50.281 50.428 28.006 1.00 12.53 144 GLN A CA 1
ATOM 711 C C . GLN A 1 104 ? 49.768 48.992 28.140 1.00 13.05 144 GLN A C 1
ATOM 712 O O . GLN A 1 104 ? 49.131 48.631 29.134 1.00 11.65 144 GLN A O 1
ATOM 718 N N . ASN A 1 105 ? 50.063 48.179 27.132 1.00 12.67 145 ASN A N 1
ATOM 719 C CA . ASN A 1 105 ? 49.665 46.771 27.112 1.00 12.44 145 ASN A CA 1
ATOM 720 C C . ASN A 1 105 ? 50.771 45.985 26.412 1.00 11.33 145 ASN A C 1
ATOM 721 O O . ASN A 1 105 ? 51.297 46.433 25.385 1.00 12.25 145 ASN A O 1
ATOM 726 N N . LEU A 1 106 ? 51.128 44.830 26.967 1.00 11.75 146 LEU A N 1
ATOM 727 C CA . LEU A 1 106 ? 52.155 43.993 26.370 1.00 11.86 146 LEU A CA 1
ATOM 728 C C . LEU A 1 106 ? 51.608 42.578 26.197 1.00 12.47 146 LEU A C 1
ATOM 729 O O . LEU A 1 106 ? 52.329 41.673 25.778 1.00 12.49 146 LEU A O 1
ATOM 734 N N . GLN A 1 107 ? 50.330 42.394 26.514 1.00 12.14 147 GLN A N 1
ATOM 735 C CA . GLN A 1 107 ? 49.715 41.072 26.435 1.00 13.03 147 GLN A CA 1
ATOM 736 C C . GLN A 1 107 ? 48.210 40.981 26.203 1.00 12.90 147 GLN A C 1
ATOM 737 O O . GLN A 1 107 ? 47.455 41.907 26.493 1.00 13.38 147 GLN A O 1
ATOM 743 N N . PRO A 1 108 ? 47.767 39.838 25.661 1.00 13.08 148 PRO A N 1
ATOM 744 C CA . PRO A 1 108 ? 46.367 39.511 25.374 1.00 13.14 148 PRO A CA 1
ATOM 745 C C . PRO A 1 108 ? 45.531 39.604 26.650 1.00 13.57 148 PRO A C 1
ATOM 746 O O . PRO A 1 108 ? 46.058 39.411 27.756 1.00 14.60 148 PRO A O 1
ATOM 750 N N . GLY A 1 109 ? 44.245 39.931 26.505 1.00 13.35 149 GLY A N 1
ATOM 751 C CA . GLY A 1 109 ? 43.387 40.073 27.675 1.00 11.88 149 GLY A CA 1
ATOM 752 C C . GLY A 1 109 ? 42.117 39.238 27.768 1.00 11.47 149 GLY A C 1
ATOM 753 O O . GLY A 1 109 ? 42.025 38.152 27.192 1.00 11.54 149 GLY A O 1
ATOM 754 N N . ALA A 1 110 ? 41.126 39.760 28.489 1.00 10.54 150 ALA A N 1
ATOM 755 C CA . ALA A 1 110 ? 39.862 39.062 28.696 1.00 9.33 150 ALA A CA 1
ATOM 756 C C . ALA A 1 110 ? 40.180 37.802 29.488 1.00 10.06 150 ALA A C 1
ATOM 757 O O . ALA A 1 110 ? 41.077 37.818 30.334 1.00 8.46 150 ALA A O 1
ATOM 759 N N . SER A 1 111 ? 39.455 36.717 29.227 1.00 8.66 151 SER A N 1
ATOM 760 C CA . SER A 1 111 ? 39.709 35.453 29.921 1.00 9.50 151 SER A CA 1
ATOM 761 C C . SER A 1 111 ? 40.884 34.844 29.160 1.00 9.73 151 SER A C 1
ATOM 762 O O . SER A 1 111 ? 40.728 33.973 28.290 1.00 8.33 151 SER A O 1
ATOM 765 N N . HIS A 1 112 ? 42.054 35.348 29.532 1.00 9.85 152 HIS A N 1
ATOM 766 C CA . HIS A 1 112 ? 43.354 35.054 28.964 1.00 10.04 152 HIS A CA 1
ATOM 767 C C . HIS A 1 112 ? 44.088 33.823 29.516 1.00 10.58 152 HIS A C 1
ATOM 768 O O . HIS A 1 112 ? 44.554 33.818 30.664 1.00 9.08 152 HIS A O 1
ATOM 775 N N . ILE A 1 113 ? 44.207 32.789 28.685 1.00 9.01 153 ILE A N 1
ATOM 776 C CA . ILE A 1 113 ? 44.922 31.588 29.088 1.00 9.86 153 ILE A CA 1
ATOM 777 C C . ILE A 1 113 ? 46.224 31.521 28.317 1.00 9.90 153 ILE A C 1
ATOM 778 O O . ILE A 1 113 ? 46.234 31.505 27.079 1.00 7.70 153 ILE A O 1
ATOM 783 N N . ARG A 1 114 ? 47.323 31.508 29.056 1.00 10.04 154 ARG A N 1
ATOM 784 C CA . ARG A 1 114 ? 48.618 31.416 28.433 1.00 11.19 154 ARG A CA 1
ATOM 785 C C . ARG A 1 114 ? 49.004 29.959 28.456 1.00 11.52 154 ARG A C 1
ATOM 786 O O . ARG A 1 114 ? 49.157 29.340 29.511 1.00 9.35 154 ARG A O 1
ATOM 794 N N . VAL A 1 115 ? 49.102 29.423 27.251 1.00 11.26 155 VAL A N 1
ATOM 795 C CA . VAL A 1 115 ? 49.431 28.037 27.011 1.00 11.70 155 VAL A CA 1
ATOM 796 C C . VAL A 1 115 ? 50.932 27.841 27.183 1.00 12.34 155 VAL A C 1
ATOM 797 O O . VAL A 1 115 ? 51.732 28.317 26.373 1.00 12.12 155 VAL A O 1
ATOM 801 N N . LEU A 1 116 ? 51.305 27.144 28.250 1.00 10.84 156 LEU A N 1
ATOM 802 C CA . LEU A 1 116 ? 52.707 26.879 28.548 1.00 12.32 156 LEU A CA 1
ATOM 803 C C . LEU A 1 116 ? 52.884 25.364 28.623 1.00 12.66 156 LEU A C 1
ATOM 804 O O . LEU A 1 116 ? 53.462 24.837 29.577 1.00 13.52 156 LEU A O 1
ATOM 809 N N . THR A 1 117 ? 52.380 24.676 27.607 1.00 13.23 157 THR A N 1
ATOM 810 C CA . THR A 1 117 ? 52.446 23.235 27.554 1.00 14.59 157 THR A CA 1
ATOM 811 C C . THR A 1 117 ? 53.798 22.639 27.221 1.00 16.48 157 THR A C 1
ATOM 812 O O . THR A 1 117 ? 54.631 23.246 26.558 1.00 18.41 157 THR A O 1
ATOM 816 N N . SER A 1 118 ? 53.983 21.412 27.690 1.00 18.33 158 SER A N 1
ATOM 817 C CA . SER A 1 118 ? 55.213 20.654 27.481 1.00 20.44 158 SER A CA 1
ATOM 818 C C . SER A 1 118 ? 55.076 19.813 26.212 1.00 21.27 158 SER A C 1
ATOM 819 O O . SER A 1 118 ? 53.967 19.447 25.810 1.00 19.82 158 SER A O 1
ATOM 822 N N . PRO A 1 119 ? 56.198 19.521 25.546 1.00 23.15 159 PRO A N 1
ATOM 823 C CA . PRO A 1 119 ? 56.195 18.716 24.321 1.00 23.93 159 PRO A CA 1
ATOM 824 C C . PRO A 1 119 ? 55.313 17.454 24.381 1.00 24.36 159 PRO A C 1
ATOM 825 O O . PRO A 1 119 ? 54.582 17.158 23.426 1.00 25.54 159 PRO A O 1
ATOM 829 N N . SER A 1 120 ? 55.370 16.736 25.505 1.00 23.62 160 SER A N 1
ATOM 830 C CA . SER A 1 120 ? 54.609 15.502 25.689 1.00 23.33 160 SER A CA 1
ATOM 831 C C . SER A 1 120 ? 53.087 15.656 25.779 1.00 22.18 160 SER A C 1
ATOM 832 O O . SER A 1 120 ? 52.356 14.654 25.809 1.00 22.87 160 SER A O 1
ATOM 835 N N . ALA A 1 121 ? 52.620 16.901 25.854 1.00 19.64 161 ALA A N 1
ATOM 836 C CA . ALA A 1 121 ? 51.185 17.190 25.930 1.00 18.17 161 ALA A CA 1
ATOM 837 C C . ALA A 1 121 ? 50.975 18.598 25.372 1.00 16.64 161 ALA A C 1
ATOM 838 O O . ALA A 1 121 ? 50.630 19.522 26.102 1.00 17.30 161 ALA A O 1
ATOM 840 N N . PRO A 1 122 ? 51.211 18.770 24.061 1.00 16.56 162 PRO A N 1
ATOM 841 C CA . PRO A 1 122 ? 51.081 20.025 23.316 1.00 16.20 162 PRO A CA 1
ATOM 842 C C . PRO A 1 122 ? 49.812 20.841 23.548 1.00 14.81 162 PRO A C 1
ATOM 843 O O . PRO A 1 122 ? 49.858 22.009 23.947 1.00 15.38 162 PRO A O 1
ATOM 847 N N . GLN A 1 123 ? 48.685 20.198 23.272 1.00 13.81 163 GLN A N 1
ATOM 848 C CA . GLN A 1 123 ? 47.365 20.802 23.348 1.00 11.04 163 GLN A CA 1
ATOM 849 C C . GLN A 1 123 ? 46.903 21.317 24.707 1.00 10.64 163 GLN A C 1
ATOM 850 O O . GLN A 1 123 ? 46.939 20.594 25.706 1.00 10.22 163 GLN A O 1
ATOM 856 N N . ALA A 1 124 ? 46.444 22.567 24.733 1.00 10.33 164 ALA A N 1
ATOM 857 C CA . ALA A 1 124 ? 45.944 23.169 25.964 1.00 10.55 164 ALA A CA 1
ATOM 858 C C . ALA A 1 124 ? 44.719 22.353 26.327 1.00 10.52 164 ALA A C 1
ATOM 859 O O . ALA A 1 124 ? 44.522 21.967 27.481 1.00 9.64 164 ALA A O 1
ATOM 861 N N . PHE A 1 125 ? 43.903 22.085 25.314 1.00 10.97 165 PHE A N 1
ATOM 862 C CA . PHE A 1 125 ? 42.700 21.296 25.483 1.00 10.48 165 PHE A CA 1
ATOM 863 C C . PHE A 1 125 ? 42.682 20.162 24.474 1.00 11.10 165 PHE A C 1
ATOM 864 O O . PHE A 1 125 ? 42.825 20.377 23.267 1.00 12.84 165 PHE A O 1
ATOM 872 N N . LEU A 1 126 ? 42.514 18.948 24.983 1.00 10.37 166 LEU A N 1
ATOM 873 C CA . LEU A 1 126 ? 42.452 17.773 24.134 1.00 10.65 166 LEU A CA 1
ATOM 874 C C . LEU A 1 126 ? 41.166 17.048 24.460 1.00 10.15 166 LEU A C 1
ATOM 875 O O . LEU A 1 126 ? 40.992 16.503 25.556 1.00 10.25 166 LEU A O 1
ATOM 880 N N . VAL A 1 127 ? 40.261 17.083 23.491 1.00 8.99 167 VAL A N 1
ATOM 881 C CA . VAL A 1 127 ? 38.956 16.471 23.614 1.00 8.73 167 VAL A CA 1
ATOM 882 C C . VAL A 1 127 ? 38.991 15.086 22.992 1.00 9.99 167 VAL A C 1
ATOM 883 O O . VAL A 1 127 ? 39.233 14.938 21.792 1.00 8.23 167 VAL A O 1
ATOM 887 N N . LYS A 1 128 ? 38.756 14.066 23.805 1.00 10.59 168 LYS A N 1
ATOM 888 C CA . LYS A 1 128 ? 38.769 12.715 23.283 1.00 11.90 168 LYS A CA 1
ATOM 889 C C . LYS A 1 128 ? 38.163 11.736 24.254 1.00 12.89 168 LYS A C 1
ATOM 890 O O . LYS A 1 128 ? 38.204 11.913 25.465 1.00 14.12 168 LYS A O 1
ATOM 896 N N . ARG A 1 129 ? 37.570 10.695 23.702 1.00 12.17 169 ARG A N 1
ATOM 897 C CA . ARG A 1 129 ? 36.987 9.674 24.538 1.00 14.79 169 ARG A CA 1
ATOM 898 C C . ARG A 1 129 ? 36.858 8.380 23.788 1.00 15.14 169 ARG A C 1
ATOM 899 O O . ARG A 1 129 ? 36.585 8.357 22.576 1.00 16.57 169 ARG A O 1
ATOM 907 N N . ALA A 1 130 ? 37.098 7.302 24.517 1.00 16.32 170 ALA A N 1
ATOM 908 C CA . ALA A 1 130 ? 37.007 5.987 23.942 1.00 16.64 170 ALA A CA 1
ATOM 909 C C . ALA A 1 130 ? 35.613 5.500 24.232 1.00 17.21 170 ALA A C 1
ATOM 910 O O . ALA A 1 130 ? 34.840 6.136 24.953 1.00 18.31 170 ALA A O 1
ATOM 912 N N . GLY A 1 131 ? 35.307 4.353 23.656 1.00 17.22 171 GLY A N 1
ATOM 913 C CA . GLY A 1 131 ? 34.020 3.745 23.858 1.00 18.19 171 GLY A CA 1
ATOM 914 C C . GLY A 1 131 ? 32.953 4.414 23.014 1.00 19.18 171 GLY A C 1
ATOM 915 O O . GLY A 1 131 ? 33.194 5.324 22.208 1.00 18.46 171 GLY A O 1
ATOM 916 N N . ASP A 1 132 ? 31.742 3.932 23.186 1.00 20.32 172 ASP A N 1
ATOM 917 C CA . ASP A 1 132 ? 30.663 4.489 22.442 1.00 20.95 172 ASP A CA 1
ATOM 918 C C . ASP A 1 132 ? 29.834 5.353 23.362 1.00 21.48 172 ASP A C 1
ATOM 919 O O . ASP A 1 132 ? 29.825 5.139 24.565 1.00 20.85 172 ASP A O 1
ATOM 924 N N . PRO A 1 133 ? 29.238 6.386 22.805 1.00 21.04 173 PRO A N 1
ATOM 925 C CA . PRO A 1 133 ? 28.593 7.522 22.146 1.00 20.51 173 PRO A CA 1
ATOM 926 C C . PRO A 1 133 ? 29.718 8.440 21.761 1.00 17.44 173 PRO A C 1
ATOM 927 O O . PRO A 1 133 ? 30.687 8.595 22.514 1.00 16.38 173 PRO A O 1
ATOM 931 N N . ARG A 1 134 ? 29.657 9.013 20.561 1.00 15.22 174 ARG A N 1
ATOM 932 C CA . ARG A 1 134 ? 30.720 9.920 20.206 1.00 14.48 174 ARG A CA 1
ATOM 933 C C . ARG A 1 134 ? 30.420 11.092 21.083 1.00 13.97 174 ARG A C 1
ATOM 934 O O . ARG A 1 134 ? 29.287 11.275 21.537 1.00 11.92 174 ARG A O 1
ATOM 942 N N . LEU A 1 135 ? 31.438 11.904 21.298 1.00 13.72 175 LEU A N 1
ATOM 943 C CA . LEU A 1 135 ? 31.292 13.088 22.107 1.00 13.69 175 LEU A CA 1
ATOM 944 C C . LEU A 1 135 ? 30.381 14.048 21.380 1.00 13.63 175 LEU A C 1
ATOM 945 O O . LEU A 1 135 ? 30.508 14.251 20.168 1.00 12.82 175 LEU A O 1
ATOM 950 N N . SER A 1 136 ? 29.470 14.648 22.131 1.00 13.06 176 SER A N 1
ATOM 951 C CA . SER A 1 136 ? 28.525 15.557 21.539 1.00 14.27 176 SER A CA 1
ATOM 952 C C . SER A 1 136 ? 28.251 16.789 22.377 1.00 13.30 176 SER A C 1
ATOM 953 O O . SER A 1 136 ? 28.410 16.787 23.588 1.00 11.30 176 SER A O 1
ATOM 956 N N . GLY A 1 137 ? 27.822 17.837 21.688 1.00 12.27 177 GLY A N 1
ATOM 957 C CA . GLY A 1 137 ? 27.475 19.100 22.315 1.00 11.38 177 GLY A CA 1
ATOM 958 C C . GLY A 1 137 ? 28.522 19.899 23.068 1.00 11.33 177 GLY A C 1
ATOM 959 O O . GLY A 1 137 ? 28.171 20.764 23.871 1.00 12.19 177 GLY A O 1
ATOM 960 N N . ILE A 1 138 ? 29.804 19.640 22.834 1.00 10.02 178 ILE A N 1
ATOM 961 C CA . ILE A 1 138 ? 30.829 20.408 23.545 1.00 9.28 178 ILE A CA 1
ATOM 962 C C . ILE A 1 138 ? 30.941 21.812 22.964 1.00 8.83 178 ILE A C 1
ATOM 963 O O . ILE A 1 138 ? 30.954 21.999 21.745 1.00 8.31 178 ILE A O 1
ATOM 968 N N . VAL A 1 139 ? 31.018 22.789 23.863 1.00 7.78 179 VAL A N 1
ATOM 969 C CA . VAL A 1 139 ? 31.082 24.193 23.500 1.00 8.45 179 VAL A CA 1
ATOM 970 C C . VAL A 1 139 ? 32.272 24.929 24.135 1.00 7.88 179 VAL A C 1
ATOM 971 O O . VAL A 1 139 ? 32.448 24.891 25.357 1.00 6.86 179 VAL A O 1
ATOM 975 N N . PHE A 1 140 ? 33.070 25.597 23.301 1.00 6.77 180 PHE A N 1
ATOM 976 C CA . PHE A 1 140 ? 34.225 26.376 23.752 1.00 7.65 180 PHE A CA 1
ATOM 977 C C . PHE A 1 140 ? 33.913 27.803 23.344 1.00 7.62 180 PHE A C 1
ATOM 978 O O . PHE A 1 140 ? 33.800 28.078 22.147 1.00 7.06 180 PHE A O 1
ATOM 986 N N . ARG A 1 141 ? 33.789 28.722 24.294 1.00 7.57 181 ARG A N 1
ATOM 987 C CA . ARG A 1 141 ? 33.466 30.069 23.874 1.00 8.76 181 ARG A CA 1
ATOM 988 C C . ARG A 1 141 ? 33.924 31.240 24.716 1.00 7.69 181 ARG A C 1
ATOM 989 O O . ARG A 1 141 ? 34.152 31.149 25.920 1.00 8.10 181 ARG A O 1
ATOM 997 N N . ASP A 1 142 ? 34.034 32.356 24.017 1.00 8.73 182 ASP A N 1
ATOM 998 C CA . ASP A 1 142 ? 34.405 33.637 24.572 1.00 9.32 182 ASP A CA 1
ATOM 999 C C . ASP A 1 142 ? 35.600 33.724 25.512 1.00 9.00 182 ASP A C 1
ATOM 1000 O O . ASP A 1 142 ? 35.529 34.378 26.546 1.00 9.69 182 ASP A O 1
ATOM 1005 N N . PHE A 1 143 ? 36.699 33.062 25.167 1.00 9.09 183 PHE A N 1
ATOM 1006 C CA . PHE A 1 143 ? 37.911 33.181 25.972 1.00 8.47 183 PHE A CA 1
ATOM 1007 C C . PHE A 1 143 ? 39.150 33.195 25.080 1.00 8.91 183 PHE A C 1
ATOM 1008 O O . PHE A 1 143 ? 39.053 32.990 23.871 1.00 8.04 183 PHE A O 1
ATOM 1016 N N . CYS A 1 144 ? 40.307 33.466 25.671 1.00 8.23 184 CYS A N 1
ATOM 1017 C CA . CYS A 1 144 ? 41.548 33.604 24.918 1.00 8.98 184 CYS A CA 1
ATOM 1018 C C . CYS A 1 144 ? 42.674 32.597 25.150 1.00 8.81 184 CYS A C 1
ATOM 1019 O O . CYS A 1 144 ? 43.052 32.330 26.287 1.00 10.04 184 CYS A O 1
ATOM 1022 N N . LEU A 1 145 ? 43.203 32.052 24.052 1.00 9.13 185 LEU A N 1
ATOM 1023 C CA . LEU A 1 145 ? 44.310 31.097 24.087 1.00 9.82 185 LEU A CA 1
ATOM 1024 C C . LEU A 1 145 ? 45.520 31.739 23.425 1.00 9.25 185 LEU A C 1
ATOM 1025 O O . LEU A 1 145 ? 45.531 31.981 22.211 1.00 8.98 185 LEU A O 1
ATOM 1030 N N . ASP A 1 146 ? 46.546 31.988 24.235 1.00 9.06 186 ASP A N 1
ATOM 1031 C CA . ASP A 1 146 ? 47.761 32.662 23.780 1.00 8.70 186 ASP A CA 1
ATOM 1032 C C . ASP A 1 146 ? 49.021 31.795 23.960 1.00 8.61 186 ASP A C 1
ATOM 1033 O O . ASP A 1 146 ? 49.331 31.338 25.071 1.00 8.36 186 ASP A O 1
ATOM 1038 N N . GLY A 1 147 ? 49.724 31.558 22.849 1.00 9.24 187 GLY A N 1
ATOM 1039 C CA . GLY A 1 147 ? 50.931 30.743 22.861 1.00 8.83 187 GLY A CA 1
ATOM 1040 C C . GLY A 1 147 ? 52.159 31.470 23.361 1.00 10.70 187 GLY A C 1
ATOM 1041 O O . GLY A 1 147 ? 53.275 30.939 23.325 1.00 10.95 187 GLY A O 1
ATOM 1042 N N . VAL A 1 148 ? 51.943 32.700 23.811 1.00 10.53 188 VAL A N 1
ATOM 1043 C CA . VAL A 1 148 ? 53.004 33.537 24.359 1.00 10.95 188 VAL A CA 1
ATOM 1044 C C . VAL A 1 148 ? 54.133 33.981 23.421 1.00 11.08 188 VAL A C 1
ATOM 1045 O O . VAL A 1 148 ? 54.452 35.166 23.354 1.00 11.32 188 VAL A O 1
ATOM 1049 N N . GLY A 1 149 ? 54.739 33.043 22.701 1.00 10.09 189 GLY A N 1
ATOM 1050 C CA . GLY A 1 149 ? 55.827 33.411 21.812 1.00 11.27 189 GLY A CA 1
ATOM 1051 C C . GLY A 1 149 ? 56.274 32.332 20.847 1.00 11.35 189 GLY A C 1
ATOM 1052 O O . GLY A 1 149 ? 55.924 31.163 20.996 1.00 10.83 189 GLY A O 1
ATOM 1053 N N . PHE A 1 150 ? 57.049 32.737 19.845 1.00 11.23 190 PHE A N 1
ATOM 1054 C CA . PHE A 1 150 ? 57.559 31.808 18.842 1.00 13.76 190 PHE A CA 1
ATOM 1055 C C . PHE A 1 150 ? 59.010 31.438 19.109 1.00 16.25 190 PHE A C 1
ATOM 1056 O O . PHE A 1 150 ? 59.803 32.285 19.513 1.00 15.37 190 PHE A O 1
ATOM 1064 N N . THR A 1 151 ? 59.357 30.177 18.867 1.00 18.35 191 THR A N 1
ATOM 1065 C CA . THR A 1 151 ? 60.684 29.672 19.188 1.00 23.59 191 THR A CA 1
ATOM 1066 C C . THR A 1 151 ? 61.343 28.787 18.129 1.00 24.41 191 THR A C 1
ATOM 1067 O O . THR A 1 151 ? 60.717 27.847 17.651 1.00 27.03 191 THR A O 1
ATOM 1071 N N . PRO A 1 152 ? 62.617 29.038 17.784 1.00 24.50 192 PRO A N 1
ATOM 1072 C CA . PRO A 1 152 ? 63.774 29.935 18.019 1.00 24.44 192 PRO A CA 1
ATOM 1073 C C . PRO A 1 152 ? 63.605 31.396 17.581 1.00 23.75 192 PRO A C 1
ATOM 1074 O O . PRO A 1 152 ? 63.870 32.320 18.357 1.00 24.29 192 PRO A O 1
ATOM 1078 N N . GLY A 1 153 ? 63.162 31.597 16.337 1.00 22.41 193 GLY A N 1
ATOM 1079 C CA . GLY A 1 153 ? 62.961 32.950 15.844 1.00 19.57 193 GLY A CA 1
ATOM 1080 C C . GLY A 1 153 ? 61.685 33.524 16.412 1.00 18.46 193 GLY A C 1
ATOM 1081 O O . GLY A 1 153 ? 60.694 32.804 16.579 1.00 16.75 193 GLY A O 1
ATOM 1082 N N . LYS A 1 154 ? 61.692 34.822 16.699 1.00 17.05 194 LYS A N 1
ATOM 1083 C CA . LYS A 1 154 ? 60.503 35.459 17.246 1.00 16.26 194 LYS A CA 1
ATOM 1084 C C . LYS A 1 154 ? 59.392 35.543 16.202 1.00 14.77 194 LYS A C 1
ATOM 1085 O O . LYS A 1 154 ? 58.225 35.739 16.534 1.00 15.93 194 LYS A O 1
ATOM 1091 N N . ASN A 1 155 ? 59.762 35.364 14.938 1.00 14.57 195 ASN A N 1
ATOM 1092 C CA . ASN A 1 155 ? 58.804 35.402 13.836 1.00 13.50 195 ASN A CA 1
ATOM 1093 C C . ASN A 1 155 ? 58.725 34.066 13.107 1.00 14.01 195 ASN A C 1
ATOM 1094 O O . ASN A 1 155 ? 58.385 34.020 11.924 1.00 13.77 195 ASN A O 1
ATOM 1099 N N . SER A 1 156 ? 59.006 32.986 13.827 1.00 12.08 196 SER A N 1
ATOM 1100 C CA . SER A 1 156 ? 59.008 31.650 13.250 1.00 13.23 196 SER A CA 1
ATOM 1101 C C . SER A 1 156 ? 57.643 30.982 13.069 1.00 12.22 196 SER A C 1
ATOM 1102 O O . SER A 1 156 ? 57.507 30.087 12.238 1.00 11.57 196 SER A O 1
ATOM 1105 N N . TYR A 1 157 ? 56.644 31.409 13.838 1.00 12.33 197 TYR A N 1
ATOM 1106 C CA . TYR A 1 157 ? 55.315 30.803 13.778 1.00 12.61 197 TYR A CA 1
ATOM 1107 C C . TYR A 1 157 ? 55.447 29.345 14.169 1.00 13.16 197 TYR A C 1
ATOM 1108 O O . TYR A 1 157 ? 54.711 28.493 13.676 1.00 14.06 197 TYR A O 1
ATOM 1117 N N . HIS A 1 158 ? 56.404 29.058 15.040 1.00 13.77 198 HIS A N 1
ATOM 1118 C CA . HIS A 1 158 ? 56.619 27.696 15.500 1.00 14.76 198 HIS A CA 1
ATOM 1119 C C . HIS A 1 158 ? 56.835 27.699 16.986 1.00 13.81 198 HIS A C 1
ATOM 1120 O O . HIS A 1 158 ? 57.577 28.535 17.504 1.00 14.31 198 HIS A O 1
ATOM 1127 N N . ASN A 1 159 ? 56.199 26.766 17.678 1.00 12.70 199 ASN A N 1
ATOM 1128 C CA . ASN A 1 159 ? 56.401 26.699 19.112 1.00 12.60 199 ASN A CA 1
ATOM 1129 C C . ASN A 1 159 ? 55.821 25.420 19.690 1.00 13.11 199 ASN A C 1
ATOM 1130 O O . ASN A 1 159 ? 55.780 25.239 20.901 1.00 13.70 199 ASN A O 1
ATOM 1135 N N . GLY A 1 160 ? 55.383 24.537 18.798 1.00 12.93 200 GLY A N 1
ATOM 1136 C CA . GLY A 1 160 ? 54.843 23.250 19.193 1.00 11.96 200 GLY A CA 1
ATOM 1137 C C . GLY A 1 160 ? 53.602 23.233 20.066 1.00 12.55 200 GLY A C 1
ATOM 1138 O O . GLY A 1 160 ? 53.219 22.160 20.556 1.00 14.19 200 GLY A O 1
ATOM 1139 N N . LYS A 1 161 ? 52.963 24.381 20.274 1.00 11.42 201 LYS A N 1
ATOM 1140 C CA . LYS A 1 161 ? 51.772 24.403 21.118 1.00 11.12 201 LYS A CA 1
ATOM 1141 C C . LYS A 1 161 ? 50.489 24.394 20.287 1.00 10.86 201 LYS A C 1
ATOM 1142 O O . LYS A 1 161 ? 50.452 24.899 19.167 1.00 10.93 201 LYS A O 1
ATOM 1148 N N . THR A 1 162 ? 49.436 23.800 20.831 1.00 10.62 202 THR A N 1
ATOM 1149 C CA . THR A 1 162 ? 48.146 23.786 20.149 1.00 9.65 202 THR A CA 1
ATOM 1150 C C . THR A 1 162 ? 47.096 24.258 21.150 1.00 10.59 202 THR A C 1
ATOM 1151 O O . THR A 1 162 ? 47.173 23.932 22.338 1.00 11.62 202 THR A O 1
ATOM 1155 N N . GLY A 1 163 ? 46.125 25.029 20.666 1.00 9.10 203 GLY A N 1
ATOM 1156 C CA . GLY A 1 163 ? 45.092 25.566 21.533 1.00 9.01 203 GLY A CA 1
ATOM 1157 C C . GLY A 1 163 ? 44.003 24.583 21.915 1.00 8.96 203 GLY A C 1
ATOM 1158 O O . GLY A 1 163 ? 43.865 24.211 23.086 1.00 8.81 203 GLY A O 1
ATOM 1159 N N . ILE A 1 164 ? 43.196 24.193 20.936 1.00 8.92 204 ILE A N 1
ATOM 1160 C CA . ILE A 1 164 ? 42.109 23.249 21.170 1.00 8.60 204 ILE A CA 1
ATOM 1161 C C . ILE A 1 164 ? 42.203 22.148 20.131 1.00 9.24 204 ILE A C 1
ATOM 1162 O O . ILE A 1 164 ? 42.260 22.424 18.929 1.00 8.25 204 ILE A O 1
ATOM 1167 N N . GLU A 1 165 ? 42.241 20.900 20.580 1.00 8.91 205 GLU A N 1
ATOM 1168 C CA . GLU A 1 165 ? 42.324 19.793 19.641 1.00 10.17 205 GLU A CA 1
ATOM 1169 C C . GLU A 1 165 ? 41.300 18.719 19.938 1.00 9.54 205 GLU A C 1
ATOM 1170 O O . GLU A 1 165 ? 41.190 18.225 21.065 1.00 9.27 205 GLU A O 1
ATOM 1176 N N . VAL A 1 166 ? 40.544 18.360 18.910 1.00 10.36 206 VAL A N 1
ATOM 1177 C CA . VAL A 1 166 ? 39.513 17.339 19.035 1.00 11.05 206 VAL A CA 1
ATOM 1178 C C . VAL A 1 166 ? 39.981 16.109 18.260 1.00 11.88 206 VAL A C 1
ATOM 1179 O O . VAL A 1 166 ? 39.899 16.069 17.023 1.00 11.14 206 VAL A O 1
ATOM 1183 N N . ALA A 1 167 ? 40.455 15.102 18.991 1.00 12.04 207 ALA A N 1
ATOM 1184 C CA . ALA A 1 167 ? 40.979 13.891 18.375 1.00 14.95 207 ALA A CA 1
ATOM 1185 C C . ALA A 1 167 ? 40.008 12.717 18.181 1.00 16.16 207 ALA A C 1
ATOM 1186 O O . ALA A 1 167 ? 40.378 11.715 17.567 1.00 20.11 207 ALA A O 1
ATOM 1188 N N . SER A 1 168 ? 38.788 12.814 18.701 1.00 16.11 208 SER A N 1
ATOM 1189 C CA . SER A 1 168 ? 37.831 11.720 18.536 1.00 16.63 208 SER A CA 1
ATOM 1190 C C . SER A 1 168 ? 36.642 12.186 17.716 1.00 16.72 208 SER A C 1
ATOM 1191 O O . SER A 1 168 ? 36.377 13.385 17.627 1.00 15.09 208 SER A O 1
ATOM 1194 N N . ASP A 1 169 ? 35.911 11.245 17.127 1.00 16.69 209 ASP A N 1
ATOM 1195 C CA . ASP A 1 169 ? 34.755 11.623 16.330 1.00 16.64 209 ASP A CA 1
ATOM 1196 C C . ASP A 1 169 ? 33.791 12.339 17.244 1.00 14.93 209 ASP A C 1
ATOM 1197 O O . ASP A 1 169 ? 33.483 11.880 18.350 1.00 13.81 209 ASP A O 1
ATOM 1202 N N . ASN A 1 170 ? 33.324 13.482 16.771 1.00 13.76 210 ASN A N 1
ATOM 1203 C CA . ASN A 1 170 ? 32.456 14.330 17.565 1.00 12.08 210 ASN A CA 1
ATOM 1204 C C . ASN A 1 170 ? 31.187 14.726 16.829 1.00 11.82 210 ASN A C 1
ATOM 1205 O O . ASN A 1 170 ? 31.105 14.642 15.605 1.00 12.59 210 ASN A O 1
ATOM 1210 N N . ASP A 1 171 ? 30.184 15.147 17.584 1.00 10.81 211 ASP A N 1
ATOM 1211 C CA . ASP A 1 171 ? 28.959 15.592 16.964 1.00 11.68 211 ASP A CA 1
ATOM 1212 C C . ASP A 1 171 ? 28.404 16.838 17.621 1.00 10.38 211 ASP A C 1
ATOM 1213 O O . ASP A 1 171 ? 28.339 16.955 18.838 1.00 9.56 211 ASP A O 1
ATOM 1218 N N . SER A 1 172 ? 28.027 17.775 16.765 1.00 10.87 212 SER A N 1
ATOM 1219 C CA . SER A 1 172 ? 27.440 19.046 17.146 1.00 10.64 212 SER A CA 1
ATOM 1220 C C . SER A 1 172 ? 28.322 19.920 18.034 1.00 10.01 212 SER A C 1
ATOM 1221 O O . SER A 1 172 ? 27.821 20.581 18.947 1.00 10.04 212 SER A O 1
ATOM 1224 N N . PHE A 1 173 ? 29.625 19.949 17.775 1.00 9.01 213 PHE A N 1
ATOM 1225 C CA . PHE A 1 173 ? 30.497 20.792 18.583 1.00 8.73 213 PHE A CA 1
ATOM 1226 C C . PHE A 1 173 ? 30.271 22.235 18.166 1.00 9.67 213 PHE A C 1
ATOM 1227 O O . PHE A 1 173 ? 29.856 22.499 17.028 1.00 7.96 213 PHE A O 1
ATOM 1235 N N . HIS A 1 174 ? 30.525 23.159 19.089 1.00 9.98 214 HIS A N 1
ATOM 1236 C CA . HIS A 1 174 ? 30.340 24.582 18.833 1.00 10.57 214 HIS A CA 1
ATOM 1237 C C . HIS A 1 174 ? 31.537 25.356 19.377 1.00 10.83 214 HIS A C 1
ATOM 1238 O O . HIS A 1 174 ? 31.852 25.281 20.574 1.00 9.81 214 HIS A O 1
ATOM 1245 N N . ILE A 1 175 ? 32.202 26.089 18.488 1.00 10.27 215 ILE A N 1
ATOM 1246 C CA . ILE A 1 175 ? 33.374 26.883 18.847 1.00 10.79 215 ILE A CA 1
ATOM 1247 C C . ILE A 1 175 ? 33.107 28.331 18.444 1.00 11.72 215 ILE A C 1
ATOM 1248 O O . ILE A 1 175 ? 33.220 28.667 17.265 1.00 10.91 215 ILE A O 1
ATOM 1253 N N . THR A 1 176 ? 32.745 29.187 19.395 1.00 11.01 216 THR A N 1
ATOM 1254 C CA . THR A 1 176 ? 32.466 30.572 19.036 1.00 11.50 216 THR A CA 1
ATOM 1255 C C . THR A 1 176 ? 33.045 31.658 19.950 1.00 10.29 216 THR A C 1
ATOM 1256 O O . THR A 1 176 ? 33.404 31.409 21.091 1.00 10.61 216 THR A O 1
ATOM 1260 N N . GLY A 1 177 ? 33.143 32.864 19.397 1.00 10.22 217 GLY A N 1
ATOM 1261 C CA . GLY A 1 177 ? 33.657 34.026 20.107 1.00 9.92 217 GLY A CA 1
ATOM 1262 C C . GLY A 1 177 ? 35.054 33.901 20.674 1.00 10.72 217 GLY A C 1
ATOM 1263 O O . GLY A 1 177 ? 35.432 34.638 21.577 1.00 10.54 217 GLY A O 1
ATOM 1272 N N . GLY A 1 179 ? 39.402 33.651 20.866 1.00 10.54 219 GLY A N 1
ATOM 1273 C CA . GLY A 1 179 ? 40.562 34.448 20.533 1.00 10.28 219 GLY A CA 1
ATOM 1274 C C . GLY A 1 179 ? 41.764 33.531 20.625 1.00 11.26 219 GLY A C 1
ATOM 1275 O O . GLY A 1 179 ? 42.101 33.045 21.709 1.00 13.63 219 GLY A O 1
ATOM 1276 N N . PHE A 1 180 ? 42.387 33.258 19.485 1.00 9.79 220 PHE A N 1
ATOM 1277 C CA . PHE A 1 180 ? 43.561 32.396 19.435 1.00 10.12 220 PHE A CA 1
ATOM 1278 C C . PHE A 1 180 ? 44.708 33.266 18.958 1.00 9.68 220 PHE A C 1
ATOM 1279 O O . PHE A 1 180 ? 44.566 33.990 17.970 1.00 10.17 220 PHE A O 1
ATOM 1287 N N . VAL A 1 181 ? 45.849 33.188 19.632 1.00 9.17 221 VAL A N 1
ATOM 1288 C CA . VAL A 1 181 ? 46.982 33.988 19.211 1.00 9.84 221 VAL A CA 1
ATOM 1289 C C . VAL A 1 181 ? 48.330 33.366 19.561 1.00 8.74 221 VAL A C 1
ATOM 1290 O O . VAL A 1 181 ? 48.509 32.793 20.638 1.00 7.47 221 VAL A O 1
ATOM 1294 N N . TYR A 1 182 ? 49.258 33.469 18.611 1.00 8.62 222 TYR A N 1
ATOM 1295 C CA . TYR A 1 182 ? 50.621 32.955 18.733 1.00 9.80 222 TYR A CA 1
ATOM 1296 C C . TYR A 1 182 ? 50.748 31.464 19.070 1.00 8.46 222 TYR A C 1
ATOM 1297 O O . TYR A 1 182 ? 51.628 31.061 19.824 1.00 11.76 222 TYR A O 1
ATOM 1306 N N . LEU A 1 183 ? 49.878 30.650 18.474 1.00 9.39 223 LEU A N 1
ATOM 1307 C CA . LEU A 1 183 ? 49.869 29.193 18.670 1.00 9.10 223 LEU A CA 1
ATOM 1308 C C . LEU A 1 183 ? 50.300 28.515 17.376 1.00 10.08 223 LEU A C 1
ATOM 1309 O O . LEU A 1 183 ? 49.853 28.927 16.298 1.00 7.81 223 LEU A O 1
ATOM 1314 N N . GLU A 1 184 ? 51.113 27.461 17.454 1.00 9.35 224 GLU A N 1
ATOM 1315 C CA . GLU A 1 184 ? 51.504 26.829 16.208 1.00 10.61 224 GLU A CA 1
ATOM 1316 C C . GLU A 1 184 ? 50.277 26.241 15.525 1.00 10.70 224 GLU A C 1
ATOM 1317 O O . GLU A 1 184 ? 50.189 26.218 14.297 1.00 10.35 224 GLU A O 1
ATOM 1323 N N . HIS A 1 185 ? 49.336 25.765 16.330 1.00 11.14 225 HIS A N 1
ATOM 1324 C CA . HIS A 1 185 ? 48.090 25.213 15.815 1.00 10.32 225 HIS A CA 1
ATOM 1325 C C . HIS A 1 185 ? 47.014 25.772 16.734 1.00 10.60 225 HIS A C 1
ATOM 1326 O O . HIS A 1 185 ? 47.016 25.498 17.933 1.00 10.04 225 HIS A O 1
ATOM 1333 N N . ALA A 1 186 ? 46.104 26.569 16.191 1.00 9.46 226 ALA A N 1
ATOM 1334 C CA . ALA A 1 186 ? 45.057 27.148 17.021 1.00 8.69 226 ALA A CA 1
ATOM 1335 C C . ALA A 1 186 ? 44.001 26.104 17.335 1.00 8.36 226 ALA A C 1
ATOM 1336 O O . ALA A 1 186 ? 43.847 25.668 18.477 1.00 8.61 226 ALA A O 1
ATOM 1338 N N . LEU A 1 187 ? 43.288 25.686 16.297 1.00 7.79 227 LEU A N 1
ATOM 1339 C CA . LEU A 1 187 ? 42.217 24.707 16.442 1.00 9.00 227 LEU A CA 1
ATOM 1340 C C . LEU A 1 187 ? 42.310 23.528 15.472 1.00 8.34 227 LEU A C 1
ATOM 1341 O O . LEU A 1 187 ? 42.501 23.710 14.270 1.00 7.13 227 LEU A O 1
ATOM 1346 N N . ILE A 1 188 ? 42.158 22.320 16.007 1.00 8.57 228 ILE A N 1
ATOM 1347 C CA . ILE A 1 188 ? 42.194 21.104 15.205 1.00 7.83 228 ILE A CA 1
ATOM 1348 C C . ILE A 1 188 ? 40.978 20.247 15.554 1.00 9.30 228 ILE A C 1
ATOM 1349 O O . ILE A 1 188 ? 40.711 19.996 16.725 1.00 9.04 228 ILE A O 1
ATOM 1354 N N . VAL A 1 189 ? 40.230 19.815 14.543 1.00 9.69 229 VAL A N 1
ATOM 1355 C CA . VAL A 1 189 ? 39.055 18.979 14.776 1.00 9.56 229 VAL A CA 1
ATOM 1356 C C . VAL A 1 189 ? 38.928 17.854 13.748 1.00 9.91 229 VAL A C 1
ATOM 1357 O O . VAL A 1 189 ? 38.594 18.080 12.588 1.00 11.20 229 VAL A O 1
ATOM 1361 N N . ARG A 1 190 ? 39.188 16.643 14.224 1.00 9.55 230 ARG A N 1
ATOM 1362 C CA . ARG A 1 190 ? 39.147 15.423 13.440 1.00 10.68 230 ARG A CA 1
ATOM 1363 C C . ARG A 1 190 ? 37.767 14.782 13.488 1.00 10.02 230 ARG A C 1
ATOM 1364 O O . ARG A 1 190 ? 37.157 14.714 14.539 1.00 9.87 230 ARG A O 1
ATOM 1372 N N . GLY A 1 191 ? 37.289 14.298 12.348 1.00 9.30 231 GLY A N 1
ATOM 1373 C CA . GLY A 1 191 ? 35.981 13.666 12.305 1.00 10.27 231 GLY A CA 1
ATOM 1374 C C . GLY A 1 191 ? 34.846 14.544 12.792 1.00 11.43 231 GLY A C 1
ATOM 1375 O O . GLY A 1 191 ? 33.976 14.101 13.541 1.00 12.22 231 GLY A O 1
ATOM 1376 N N . ALA A 1 192 ? 34.863 15.800 12.363 1.00 12.81 232 ALA A N 1
ATOM 1377 C CA . ALA A 1 192 ? 33.839 16.767 12.744 1.00 13.31 232 ALA A CA 1
ATOM 1378 C C . ALA A 1 192 ? 32.551 16.506 11.970 1.00 13.49 232 ALA A C 1
ATOM 1379 O O . ALA A 1 192 ? 32.561 16.301 10.759 1.00 13.48 232 ALA A O 1
ATOM 1381 N N . ASP A 1 193 ? 31.444 16.512 12.697 1.00 14.38 233 ASP A N 1
ATOM 1382 C CA . ASP A 1 193 ? 30.123 16.253 12.153 1.00 13.91 233 ASP A CA 1
ATOM 1383 C C . ASP A 1 193 ? 29.175 17.303 12.742 1.00 12.92 233 ASP A C 1
ATOM 1384 O O . ASP A 1 193 ? 29.045 17.412 13.960 1.00 11.04 233 ASP A O 1
ATOM 1389 N N . ALA A 1 194 ? 28.543 18.086 11.865 1.00 11.06 234 ALA A N 1
ATOM 1390 C CA . ALA A 1 194 ? 27.623 19.151 12.268 1.00 10.51 234 ALA A CA 1
ATOM 1391 C C . ALA A 1 194 ? 28.347 20.157 13.149 1.00 10.99 234 ALA A C 1
ATOM 1392 O O . ALA A 1 194 ? 27.745 20.781 14.030 1.00 9.91 234 ALA A O 1
ATOM 1394 N N . LEU A 1 195 ? 29.646 20.296 12.904 1.00 9.19 235 LEU A N 1
ATOM 1395 C CA . LEU A 1 195 ? 30.478 21.218 13.655 1.00 9.98 235 LEU A CA 1
ATOM 1396 C C . LEU A 1 195 ? 30.223 22.645 13.238 1.00 9.95 235 LEU A C 1
ATOM 1397 O O . LEU A 1 195 ? 29.836 22.929 12.101 1.00 9.97 235 LEU A O 1
ATOM 1402 N N . ARG A 1 196 ? 30.440 23.549 14.177 1.00 10.50 236 ARG A N 1
ATOM 1403 C CA . ARG A 1 196 ? 30.272 24.941 13.873 1.00 10.59 236 ARG A CA 1
ATOM 1404 C C . ARG A 1 196 ? 31.357 25.771 14.502 1.00 9.74 236 ARG A C 1
ATOM 1405 O O . ARG A 1 196 ? 31.586 25.733 15.716 1.00 10.66 236 ARG A O 1
ATOM 1413 N N . VAL A 1 197 ? 32.028 26.507 13.631 1.00 7.91 237 VAL A N 1
ATOM 1414 C CA . VAL A 1 197 ? 33.109 27.386 13.990 1.00 8.05 237 VAL A CA 1
ATOM 1415 C C . VAL A 1 197 ? 32.635 28.718 13.427 1.00 9.37 237 VAL A C 1
ATOM 1416 O O . VAL A 1 197 ? 32.541 28.888 12.218 1.00 8.36 237 VAL A O 1
ATOM 1420 N N . ASN A 1 198 ? 32.316 29.655 14.312 1.00 9.60 238 ASN A N 1
ATOM 1421 C CA . ASN A 1 198 ? 31.799 30.959 13.894 1.00 11.84 238 ASN A CA 1
ATOM 1422 C C . ASN A 1 198 ? 32.092 32.080 14.889 1.00 11.58 238 ASN A C 1
ATOM 1423 O O . ASN A 1 198 ? 32.169 31.847 16.096 1.00 10.80 238 ASN A O 1
ATOM 1428 N N . ASP A 1 199 ? 32.245 33.295 14.363 1.00 12.63 239 ASP A N 1
ATOM 1429 C CA . ASP A 1 199 ? 32.492 34.481 15.176 1.00 13.59 239 ASP A CA 1
ATOM 1430 C C . ASP A 1 199 ? 33.785 34.393 16.006 1.00 12.18 239 ASP A C 1
ATOM 1431 O O . ASP A 1 199 ? 33.809 34.816 17.162 1.00 10.04 239 ASP A O 1
ATOM 1436 N N . ASN A 1 200 ? 34.856 33.854 15.423 1.00 10.60 240 ASN A N 1
ATOM 1437 C CA . ASN A 1 200 ? 36.133 33.742 16.130 1.00 10.66 240 ASN A CA 1
ATOM 1438 C C . ASN A 1 200 ? 37.242 34.576 15.510 1.00 11.45 240 ASN A C 1
ATOM 1439 O O . ASN A 1 200 ? 37.196 34.908 14.324 1.00 11.43 240 ASN A O 1
ATOM 1452 N N . ILE A 1 202 ? 41.084 34.181 14.968 1.00 11.71 242 ILE A N 1
ATOM 1453 C CA . ILE A 1 202 ? 42.208 33.256 14.958 1.00 12.96 242 ILE A CA 1
ATOM 1454 C C . ILE A 1 202 ? 43.317 33.856 14.103 1.00 14.37 242 ILE A C 1
ATOM 1455 O O . ILE A 1 202 ? 43.276 33.759 12.869 1.00 14.83 242 ILE A O 1
ATOM 1460 N N . ALA A 1 203 ? 44.316 34.464 14.731 1.00 13.36 243 ALA A N 1
ATOM 1461 C CA . ALA A 1 203 ? 45.379 35.058 13.940 1.00 13.90 243 ALA A CA 1
ATOM 1462 C C . ALA A 1 203 ? 46.741 35.042 14.597 1.00 13.31 243 ALA A C 1
ATOM 1463 O O . ALA A 1 203 ? 46.865 34.889 15.824 1.00 13.31 243 ALA A O 1
ATOM 1465 N N . GLU A 1 204 ? 47.760 35.211 13.758 1.00 12.18 244 GLU A N 1
ATOM 1466 C CA . GLU A 1 204 ? 49.132 35.208 14.219 1.00 13.15 244 GLU A CA 1
ATOM 1467 C C . GLU A 1 204 ? 49.378 33.837 14.840 1.00 12.04 244 GLU A C 1
ATOM 1468 O O . GLU A 1 204 ? 49.977 33.697 15.905 1.00 12.24 244 GLU A O 1
ATOM 1474 N N . CYS A 1 205 ? 48.900 32.826 14.118 1.00 11.18 245 CYS A N 1
ATOM 1475 C CA . CYS A 1 205 ? 49.039 31.423 14.482 1.00 10.47 245 CYS A CA 1
ATOM 1476 C C . CYS A 1 205 ? 49.692 30.724 13.297 1.00 10.28 245 CYS A C 1
ATOM 1477 O O . CYS A 1 205 ? 49.576 31.199 12.154 1.00 10.09 245 CYS A O 1
ATOM 1480 N N . GLY A 1 206 ? 50.392 29.620 13.555 1.00 9.47 246 GLY A N 1
ATOM 1481 C CA . GLY A 1 206 ? 51.037 28.914 12.460 1.00 10.23 246 GLY A CA 1
ATOM 1482 C C . GLY A 1 206 ? 49.954 28.350 11.565 1.00 10.44 246 GLY A C 1
ATOM 1483 O O . GLY A 1 206 ? 50.012 28.452 10.347 1.00 11.13 246 GLY A O 1
ATOM 1484 N N . ASN A 1 207 ? 48.953 27.759 12.205 1.00 10.05 247 ASN A N 1
ATOM 1485 C CA . ASN A 1 207 ? 47.798 27.178 11.536 1.00 10.78 247 ASN A CA 1
ATOM 1486 C C . ASN A 1 207 ? 46.570 27.642 12.311 1.00 10.88 247 ASN A C 1
ATOM 1487 O O . ASN A 1 207 ? 46.597 27.688 13.535 1.00 10.98 247 ASN A O 1
ATOM 1492 N N . CYS A 1 208 ? 45.491 27.968 11.608 1.00 10.21 248 CYS A N 1
ATOM 1493 C CA . CYS A 1 208 ? 44.281 28.434 12.273 1.00 10.39 248 CYS A CA 1
ATOM 1494 C C . CYS A 1 208 ? 43.233 27.333 12.508 1.00 10.66 248 CYS A C 1
ATOM 1495 O O . CYS A 1 208 ? 43.009 26.933 13.656 1.00 11.91 248 CYS A O 1
ATOM 1498 N N . VAL A 1 209 ? 42.572 26.865 11.451 1.00 10.09 249 VAL A N 1
ATOM 1499 C CA . VAL A 1 209 ? 41.573 25.814 11.618 1.00 9.34 249 VAL A CA 1
ATOM 1500 C C . VAL A 1 209 ? 41.858 24.614 10.719 1.00 10.12 249 VAL A C 1
ATOM 1501 O O . VAL A 1 209 ? 41.913 24.725 9.496 1.00 9.86 249 VAL A O 1
ATOM 1505 N N . GLU A 1 210 ? 42.015 23.456 11.351 1.00 10.19 250 GLU A N 1
ATOM 1506 C CA . GLU A 1 210 ? 42.315 22.210 10.648 1.00 10.78 250 GLU A CA 1
ATOM 1507 C C . GLU A 1 210 ? 41.278 21.109 10.881 1.00 10.69 250 GLU A C 1
ATOM 1508 O O . GLU A 1 210 ? 41.256 20.473 11.942 1.00 10.24 250 GLU A O 1
ATOM 1514 N N . LEU A 1 211 ? 40.423 20.890 9.884 1.00 9.44 251 LEU A N 1
ATOM 1515 C CA . LEU A 1 211 ? 39.391 19.861 9.959 1.00 9.89 251 LEU A CA 1
ATOM 1516 C C . LEU A 1 211 ? 39.927 18.629 9.243 1.00 11.01 251 LEU A C 1
ATOM 1517 O O . LEU A 1 211 ? 39.752 18.452 8.032 1.00 11.44 251 LEU A O 1
ATOM 1522 N N . THR A 1 212 ? 40.594 17.785 10.019 1.00 11.76 252 THR A N 1
ATOM 1523 C CA . THR A 1 212 ? 41.231 16.580 9.515 1.00 11.94 252 THR A CA 1
ATOM 1524 C C . THR A 1 212 ? 40.368 15.325 9.538 1.00 11.42 252 THR A C 1
ATOM 1525 O O . THR A 1 212 ? 39.233 15.345 10.001 1.00 12.08 252 THR A O 1
ATOM 1529 N N . GLY A 1 213 ? 40.933 14.236 9.024 1.00 12.41 253 GLY A N 1
ATOM 1530 C CA . GLY A 1 213 ? 40.236 12.965 8.989 1.00 12.08 253 GLY A CA 1
ATOM 1531 C C . GLY A 1 213 ? 39.129 12.953 7.946 1.00 13.26 253 GLY A C 1
ATOM 1532 O O . GLY A 1 213 ? 39.312 12.478 6.812 1.00 13.57 253 GLY A O 1
ATOM 1533 N N . ALA A 1 214 ? 37.963 13.461 8.334 1.00 11.62 254 ALA A N 1
ATOM 1534 C CA . ALA A 1 214 ? 36.811 13.510 7.440 1.00 12.83 254 ALA A CA 1
ATOM 1535 C C . ALA A 1 214 ? 35.749 14.351 8.127 1.00 12.28 254 ALA A C 1
ATOM 1536 O O . ALA A 1 214 ? 35.864 14.634 9.331 1.00 12.90 254 ALA A O 1
ATOM 1538 N N . GLY A 1 215 ? 34.725 14.760 7.382 1.00 11.51 255 GLY A N 1
ATOM 1539 C CA . GLY A 1 215 ? 33.693 15.572 7.990 1.00 12.24 255 GLY A CA 1
ATOM 1540 C C . GLY A 1 215 ? 32.362 15.595 7.272 1.00 12.19 255 GLY A C 1
ATOM 1541 O O . GLY A 1 215 ? 32.235 15.169 6.125 1.00 12.66 255 GLY A O 1
ATOM 1542 N N . GLN A 1 216 ? 31.362 16.115 7.972 1.00 11.67 256 GLN A N 1
ATOM 1543 C CA . GLN A 1 216 ? 30.011 16.244 7.446 1.00 13.14 256 GLN A CA 1
ATOM 1544 C C . GLN A 1 216 ? 29.310 17.500 7.950 1.00 13.15 256 GLN A C 1
ATOM 1545 O O . GLN A 1 216 ? 29.504 17.915 9.091 1.00 13.18 256 GLN A O 1
ATOM 1551 N N . ALA A 1 217 ? 28.484 18.072 7.076 1.00 13.31 257 ALA A N 1
ATOM 1552 C CA . ALA A 1 217 ? 27.703 19.277 7.339 1.00 13.15 257 ALA A CA 1
ATOM 1553 C C . ALA A 1 217 ? 28.288 20.193 8.404 1.00 12.47 257 ALA A C 1
ATOM 1554 O O . ALA A 1 217 ? 27.675 20.441 9.442 1.00 12.78 257 ALA A O 1
ATOM 1556 N N . THR A 1 218 ? 29.469 20.719 8.114 1.00 9.70 258 THR A N 1
ATOM 1557 C CA . THR A 1 218 ? 30.158 21.616 9.015 1.00 9.13 258 THR A CA 1
ATOM 1558 C C . THR A 1 218 ? 29.977 23.038 8.501 1.00 9.14 258 THR A C 1
ATOM 1559 O O . THR A 1 218 ? 29.808 23.252 7.303 1.00 7.90 258 THR A O 1
ATOM 1563 N N . ILE A 1 219 ? 30.001 24.003 9.412 1.00 8.69 259 ILE A N 1
ATOM 1564 C CA . ILE A 1 219 ? 29.851 25.403 9.046 1.00 9.27 259 ILE A CA 1
ATOM 1565 C C . ILE A 1 219 ? 30.959 26.230 9.658 1.00 8.23 259 ILE A C 1
ATOM 1566 O O . ILE A 1 219 ? 31.187 26.180 10.867 1.00 8.23 259 ILE A O 1
ATOM 1571 N N . VAL A 1 220 ? 31.645 26.984 8.809 1.00 7.80 260 VAL A N 1
ATOM 1572 C CA . VAL A 1 220 ? 32.720 27.855 9.247 1.00 9.24 260 VAL A CA 1
ATOM 1573 C C . VAL A 1 220 ? 32.376 29.218 8.666 1.00 9.42 260 VAL A C 1
ATOM 1574 O O . VAL A 1 220 ? 32.551 29.452 7.471 1.00 7.61 260 VAL A O 1
ATOM 1578 N N . SER A 1 221 ? 31.864 30.102 9.516 1.00 10.12 261 SER A N 1
ATOM 1579 C CA . SER A 1 221 ? 31.462 31.429 9.076 1.00 11.81 261 SER A CA 1
ATOM 1580 C C . SER A 1 221 ? 31.732 32.533 10.090 1.00 11.65 261 SER A C 1
ATOM 1581 O O . SER A 1 221 ? 31.966 32.263 11.270 1.00 10.94 261 SER A O 1
ATOM 1584 N N . GLY A 1 222 ? 31.662 33.776 9.615 1.00 11.67 262 GLY A N 1
ATOM 1585 C CA . GLY A 1 222 ? 31.876 34.934 10.469 1.00 10.86 262 GLY A CA 1
ATOM 1586 C C . GLY A 1 222 ? 33.211 35.024 11.191 1.00 10.77 262 GLY A C 1
ATOM 1587 O O . GLY A 1 222 ? 33.356 35.814 12.127 1.00 11.59 262 GLY A O 1
ATOM 1588 N N . ASN A 1 223 ? 34.195 34.244 10.748 1.00 10.34 263 ASN A N 1
ATOM 1589 C CA . ASN A 1 223 ? 35.510 34.248 11.385 1.00 10.55 263 ASN A CA 1
ATOM 1590 C C . ASN A 1 223 ? 36.544 35.177 10.742 1.00 10.99 263 ASN A C 1
ATOM 1591 O O . ASN A 1 223 ? 36.446 35.520 9.561 1.00 11.01 263 ASN A O 1
ATOM 1596 N N . HIS A 1 224 ? 37.537 35.561 11.548 1.00 11.79 264 HIS A N 1
ATOM 1597 C CA . HIS A 1 224 ? 38.663 36.423 11.152 1.00 10.63 264 HIS A CA 1
ATOM 1598 C C . HIS A 1 224 ? 39.920 35.547 11.250 1.00 11.78 264 HIS A C 1
ATOM 1599 O O . HIS A 1 224 ? 40.336 35.220 12.362 1.00 12.86 264 HIS A O 1
ATOM 1614 N N . GLY A 1 226 ? 44.138 34.536 10.158 1.00 10.19 266 GLY A N 1
ATOM 1615 C CA . GLY A 1 226 ? 45.445 34.859 9.613 1.00 10.43 266 GLY A CA 1
ATOM 1616 C C . GLY A 1 226 ? 46.401 33.804 10.149 1.00 10.96 266 GLY A C 1
ATOM 1617 O O . GLY A 1 226 ? 46.553 33.656 11.363 1.00 10.16 266 GLY A O 1
ATOM 1618 N N . ALA A 1 227 ? 47.044 33.063 9.251 1.00 11.01 267 ALA A N 1
ATOM 1619 C CA . ALA A 1 227 ? 47.954 31.987 9.655 1.00 12.19 267 ALA A CA 1
ATOM 1620 C C . ALA A 1 227 ? 49.440 32.274 9.446 1.00 12.82 267 ALA A C 1
ATOM 1621 O O . ALA A 1 227 ? 49.886 33.428 9.485 1.00 12.97 267 ALA A O 1
ATOM 1623 N N . GLY A 1 228 ? 50.210 31.204 9.256 1.00 13.27 268 GLY A N 1
ATOM 1624 C CA . GLY A 1 228 ? 51.637 31.343 9.036 1.00 13.96 268 GLY A CA 1
ATOM 1625 C C . GLY A 1 228 ? 52.084 30.791 7.690 1.00 14.25 268 GLY A C 1
ATOM 1626 O O . GLY A 1 228 ? 51.437 29.900 7.124 1.00 14.58 268 GLY A O 1
ATOM 1627 N N . PRO A 1 229 ? 53.194 31.314 7.146 1.00 14.61 269 PRO A N 1
ATOM 1628 C CA . PRO A 1 229 ? 53.795 30.925 5.864 1.00 16.24 269 PRO A CA 1
ATOM 1629 C C . PRO A 1 229 ? 53.882 29.419 5.653 1.00 16.18 269 PRO A C 1
ATOM 1630 O O . PRO A 1 229 ? 53.699 28.927 4.535 1.00 16.44 269 PRO A O 1
ATOM 1634 N N . ASP A 1 230 ? 54.155 28.697 6.737 1.00 16.32 270 ASP A N 1
ATOM 1635 C CA . ASP A 1 230 ? 54.287 27.244 6.696 1.00 17.59 270 ASP A CA 1
ATOM 1636 C C . ASP A 1 230 ? 53.027 26.554 7.185 1.00 16.95 270 ASP A C 1
ATOM 1637 O O . ASP A 1 230 ? 53.008 25.332 7.368 1.00 19.26 270 ASP A O 1
ATOM 1642 N N . GLY A 1 231 ? 51.977 27.332 7.415 1.00 15.03 271 GLY A N 1
ATOM 1643 C CA . GLY A 1 231 ? 50.750 26.744 7.907 1.00 14.13 271 GLY A CA 1
ATOM 1644 C C . GLY A 1 231 ? 49.563 27.003 7.010 1.00 12.66 271 GLY A C 1
ATOM 1645 O O . GLY A 1 231 ? 49.672 27.659 5.966 1.00 12.91 271 GLY A O 1
ATOM 1646 N N . VAL A 1 232 ? 48.415 26.500 7.438 1.00 11.48 272 VAL A N 1
ATOM 1647 C CA . VAL A 1 232 ? 47.192 26.675 6.694 1.00 9.76 272 VAL A CA 1
ATOM 1648 C C . VAL A 1 232 ? 46.280 27.593 7.486 1.00 9.89 272 VAL A C 1
ATOM 1649 O O . VAL A 1 232 ? 46.407 27.698 8.715 1.00 9.74 272 VAL A O 1
ATOM 1653 N N . THR A 1 233 ? 45.370 28.254 6.785 1.00 9.00 273 THR A N 1
ATOM 1654 C CA . THR A 1 233 ? 44.447 29.131 7.456 1.00 8.66 273 THR A CA 1
ATOM 1655 C C . THR A 1 233 ? 43.271 28.201 7.738 1.00 9.46 273 THR A C 1
ATOM 1656 O O . THR A 1 233 ? 43.043 27.810 8.887 1.00 9.69 273 THR A O 1
ATOM 1660 N N . LEU A 1 234 ? 42.539 27.813 6.697 1.00 9.03 274 LEU A N 1
ATOM 1661 C CA . LEU A 1 234 ? 41.435 26.875 6.875 1.00 9.50 274 LEU A CA 1
ATOM 1662 C C . LEU A 1 234 ? 41.766 25.660 6.019 1.00 8.79 274 LEU A C 1
ATOM 1663 O O . LEU A 1 234 ? 42.011 25.775 4.815 1.00 9.21 274 LEU A O 1
ATOM 1668 N N . LEU A 1 235 ? 41.800 24.498 6.656 1.00 9.51 275 LEU A N 1
ATOM 1669 C CA . LEU A 1 235 ? 42.117 23.253 5.975 1.00 8.47 275 LEU A CA 1
ATOM 1670 C C . LEU A 1 235 ? 41.020 22.224 6.224 1.00 8.10 275 LEU A C 1
ATOM 1671 O O . LEU A 1 235 ? 40.563 22.058 7.359 1.00 8.12 275 LEU A O 1
ATOM 1676 N N . ALA A 1 236 ? 40.592 21.544 5.165 1.00 7.87 276 ALA A N 1
ATOM 1677 C CA . ALA A 1 236 ? 39.548 20.539 5.295 1.00 8.42 276 ALA A CA 1
ATOM 1678 C C . ALA A 1 236 ? 39.949 19.229 4.625 1.00 8.52 276 ALA A C 1
ATOM 1679 O O . ALA A 1 236 ? 40.386 19.219 3.474 1.00 10.73 276 ALA A O 1
ATOM 1681 N N . GLU A 1 237 ? 39.786 18.122 5.343 1.00 8.44 277 GLU A N 1
ATOM 1682 C CA . GLU A 1 237 ? 40.159 16.817 4.813 1.00 9.34 277 GLU A CA 1
ATOM 1683 C C . GLU A 1 237 ? 38.984 15.868 4.658 1.00 8.95 277 GLU A C 1
ATOM 1684 O O . GLU A 1 237 ? 38.336 15.484 5.632 1.00 8.46 277 GLU A O 1
ATOM 1690 N N . ASN A 1 238 ? 38.722 15.489 3.412 1.00 9.66 278 ASN A N 1
ATOM 1691 C CA . ASN A 1 238 ? 37.644 14.558 3.092 1.00 9.50 278 ASN A CA 1
ATOM 1692 C C . ASN A 1 238 ? 36.340 14.971 3.759 1.00 10.47 278 ASN A C 1
ATOM 1693 O O . ASN A 1 238 ? 35.713 14.189 4.477 1.00 9.90 278 ASN A O 1
ATOM 1698 N N . HIS A 1 239 ? 35.953 16.221 3.519 1.00 9.88 279 HIS A N 1
ATOM 1699 C CA . HIS A 1 239 ? 34.724 16.777 4.054 1.00 10.04 279 HIS A CA 1
ATOM 1700 C C . HIS A 1 239 ? 33.669 16.770 2.982 1.00 11.10 279 HIS A C 1
ATOM 1701 O O . HIS A 1 239 ? 33.967 16.846 1.789 1.00 11.47 279 HIS A O 1
ATOM 1708 N N . GLU A 1 240 ? 32.429 16.694 3.431 1.00 11.71 280 GLU A N 1
ATOM 1709 C CA . GLU A 1 240 ? 31.288 16.667 2.555 1.00 10.87 280 GLU A CA 1
ATOM 1710 C C . GLU A 1 240 ? 30.279 17.592 3.206 1.00 10.08 280 GLU A C 1
ATOM 1711 O O . GLU A 1 240 ? 30.080 17.536 4.416 1.00 8.51 280 GLU A O 1
ATOM 1717 N N . GLY A 1 241 ? 29.665 18.462 2.412 1.00 8.67 281 GLY A N 1
ATOM 1718 C CA . GLY A 1 241 ? 28.688 19.396 2.951 1.00 9.63 281 GLY A CA 1
ATOM 1719 C C . GLY A 1 241 ? 29.265 20.566 3.735 1.00 8.60 281 GLY A C 1
ATOM 1720 O O . GLY A 1 241 ? 28.539 21.229 4.482 1.00 10.89 281 GLY A O 1
ATOM 1721 N N . LEU A 1 242 ? 30.555 20.842 3.561 1.00 8.75 282 LEU A N 1
ATOM 1722 C CA . LEU A 1 242 ? 31.178 21.958 4.264 1.00 8.61 282 LEU A CA 1
ATOM 1723 C C . LEU A 1 242 ? 30.724 23.284 3.672 1.00 9.14 282 LEU A C 1
ATOM 1724 O O . LEU A 1 242 ? 30.691 23.448 2.454 1.00 9.38 282 LEU A O 1
ATOM 1729 N N . LEU A 1 243 ? 30.354 24.213 4.547 1.00 8.29 283 LEU A N 1
ATOM 1730 C CA . LEU A 1 243 ? 29.916 25.536 4.135 1.00 9.70 283 LEU A CA 1
ATOM 1731 C C . LEU A 1 243 ? 30.908 26.504 4.754 1.00 9.82 283 LEU A C 1
ATOM 1732 O O . LEU A 1 243 ? 31.105 26.513 5.970 1.00 11.23 283 LEU A O 1
ATOM 1737 N N . VAL A 1 244 ? 31.544 27.305 3.916 1.00 9.46 284 VAL A N 1
ATOM 1738 C CA . VAL A 1 244 ? 32.491 28.282 4.407 1.00 8.63 284 VAL A CA 1
ATOM 1739 C C . VAL A 1 244 ? 31.959 29.576 3.819 1.00 9.05 284 VAL A C 1
ATOM 1740 O O . VAL A 1 244 ? 31.968 29.779 2.603 1.00 8.73 284 VAL A O 1
ATOM 1744 N N . THR A 1 245 ? 31.485 30.445 4.704 1.00 9.03 285 THR A N 1
ATOM 1745 C CA . THR A 1 245 ? 30.847 31.674 4.279 1.00 9.94 285 THR A CA 1
ATOM 1746 C C . THR A 1 245 ? 31.059 32.857 5.232 1.00 8.73 285 THR A C 1
ATOM 1747 O O . THR A 1 245 ? 31.226 32.679 6.439 1.00 9.43 285 THR A O 1
ATOM 1751 N N . GLY A 1 246 ? 31.026 34.063 4.673 1.00 8.30 286 GLY A N 1
ATOM 1752 C CA . GLY A 1 246 ? 31.178 35.272 5.464 1.00 6.57 286 GLY A CA 1
ATOM 1753 C C . GLY A 1 246 ? 32.393 35.349 6.367 1.00 5.97 286 GLY A C 1
ATOM 1754 O O . GLY A 1 246 ? 32.320 35.879 7.471 1.00 7.16 286 GLY A O 1
ATOM 1755 N N . ASN A 1 247 ? 33.518 34.822 5.907 1.00 7.10 287 ASN A N 1
ATOM 1756 C CA . ASN A 1 247 ? 34.739 34.873 6.695 1.00 6.60 287 ASN A CA 1
ATOM 1757 C C . ASN A 1 247 ? 35.652 35.922 6.090 1.00 7.87 287 ASN A C 1
ATOM 1758 O O . ASN A 1 247 ? 35.567 36.216 4.895 1.00 8.30 287 ASN A O 1
ATOM 1763 N N . ASN A 1 248 ? 36.520 36.490 6.915 1.00 8.46 288 ASN A N 1
ATOM 1764 C CA . ASN A 1 248 ? 37.464 37.484 6.432 1.00 8.33 288 ASN A CA 1
ATOM 1765 C C . ASN A 1 248 ? 38.836 36.890 6.690 1.00 9.45 288 ASN A C 1
ATOM 1766 O O . ASN A 1 248 ? 39.362 36.962 7.800 1.00 9.37 288 ASN A O 1
ATOM 1771 N N . LEU A 1 249 ? 39.389 36.268 5.657 1.00 8.34 289 LEU A N 1
ATOM 1772 C CA . LEU A 1 249 ? 40.686 35.625 5.749 1.00 8.60 289 LEU A CA 1
ATOM 1773 C C . LEU A 1 249 ? 41.762 36.538 5.205 1.00 9.89 289 LEU A C 1
ATOM 1774 O O . LEU A 1 249 ? 41.761 36.912 4.034 1.00 10.65 289 LEU A O 1
ATOM 1779 N N . PHE A 1 250 ? 42.695 36.889 6.072 1.00 9.75 290 PHE A N 1
ATOM 1780 C CA . PHE A 1 250 ? 43.768 37.793 5.697 1.00 11.54 290 PHE A CA 1
ATOM 1781 C C . PHE A 1 250 ? 45.143 37.150 5.787 1.00 12.62 290 PHE A C 1
ATOM 1782 O O . PHE A 1 250 ? 45.287 35.995 6.196 1.00 12.02 290 PHE A O 1
ATOM 1790 N N . PRO A 1 251 ? 46.173 37.887 5.378 1.00 14.38 291 PRO A N 1
ATOM 1791 C CA . PRO A 1 251 ? 47.550 37.421 5.387 1.00 16.08 291 PRO A CA 1
ATOM 1792 C C . PRO A 1 251 ? 48.243 36.443 6.317 1.00 16.16 291 PRO A C 1
ATOM 1793 O O . PRO A 1 251 ? 47.928 36.269 7.498 1.00 15.91 291 PRO A O 1
ATOM 1797 N N . ARG A 1 252 ? 49.054 35.291 6.696 1.00 13.50 292 ARG A N 1
ATOM 1798 C CA . ARG A 1 252 ? 50.065 34.816 5.611 1.00 14.04 292 ARG A CA 1
ATOM 1799 C C . ARG A 1 252 ? 50.159 33.352 5.848 1.00 13.06 292 ARG A C 1
ATOM 1800 O O . ARG A 1 252 ? 51.248 32.818 6.052 1.00 13.90 292 ARG A O 1
ATOM 1808 N N . GLY A 1 253 ? 49.042 32.701 5.836 1.00 11.71 293 GLY A N 1
ATOM 1809 C CA . GLY A 1 253 ? 49.093 31.268 5.564 1.00 10.78 293 GLY A CA 1
ATOM 1810 C C . GLY A 1 253 ? 49.770 30.930 4.249 1.00 10.66 293 GLY A C 1
ATOM 1811 O O . GLY A 1 253 ? 50.062 31.818 3.457 1.00 10.93 293 GLY A O 1
ATOM 1812 N N . ARG A 1 254 ? 50.044 29.649 4.024 1.00 9.97 294 ARG A N 1
ATOM 1813 C CA . ARG A 1 254 ? 50.657 29.229 2.765 1.00 9.69 294 ARG A CA 1
ATOM 1814 C C . ARG A 1 254 ? 49.478 29.233 1.803 1.00 9.59 294 ARG A C 1
ATOM 1815 O O . ARG A 1 254 ? 49.632 29.368 0.584 1.00 9.27 294 ARG A O 1
ATOM 1823 N N . SER A 1 255 ? 48.294 29.091 2.395 1.00 9.71 295 SER A N 1
ATOM 1824 C CA . SER A 1 255 ? 47.025 29.088 1.680 1.00 9.23 295 SER A CA 1
ATOM 1825 C C . SER A 1 255 ? 46.006 29.694 2.636 1.00 9.75 295 SER A C 1
ATOM 1826 O O . SER A 1 255 ? 46.277 29.825 3.830 1.00 9.39 295 SER A O 1
ATOM 1829 N N . LEU A 1 256 ? 44.844 30.076 2.118 1.00 8.61 296 LEU A N 1
ATOM 1830 C CA . LEU A 1 256 ? 43.809 30.655 2.965 1.00 9.16 296 LEU A CA 1
ATOM 1831 C C . LEU A 1 256 ? 42.698 29.630 3.127 1.00 9.91 296 LEU A C 1
ATOM 1832 O O . LEU A 1 256 ? 42.103 29.507 4.194 1.00 10.27 296 LEU A O 1
ATOM 1837 N N . ILE A 1 257 ? 42.423 28.897 2.056 1.00 9.65 297 ILE A N 1
ATOM 1838 C CA . ILE A 1 257 ? 41.417 27.853 2.086 1.00 10.91 297 ILE A CA 1
ATOM 1839 C C . ILE A 1 257 ? 41.990 26.687 1.321 1.00 10.81 297 ILE A C 1
ATOM 1840 O O . ILE A 1 257 ? 42.391 26.817 0.163 1.00 10.98 297 ILE A O 1
ATOM 1845 N N . GLU A 1 258 ? 42.026 25.540 1.984 1.00 10.46 298 GLU A N 1
ATOM 1846 C CA . GLU A 1 258 ? 42.626 24.370 1.384 1.00 10.62 298 GLU A CA 1
ATOM 1847 C C . GLU A 1 258 ? 41.851 23.095 1.665 1.00 9.37 298 GLU A C 1
ATOM 1848 O O . GLU A 1 258 ? 41.801 22.609 2.800 1.00 8.23 298 GLU A O 1
ATOM 1854 N N . PHE A 1 259 ? 41.263 22.552 0.605 1.00 9.39 299 PHE A N 1
ATOM 1855 C CA . PHE A 1 259 ? 40.481 21.325 0.682 1.00 10.40 299 PHE A CA 1
ATOM 1856 C C . PHE A 1 259 ? 41.250 20.171 0.050 1.00 10.58 299 PHE A C 1
ATOM 1857 O O . PHE A 1 259 ? 41.778 20.317 -1.045 1.00 11.09 299 PHE A O 1
ATOM 1865 N N . THR A 1 260 ? 41.355 19.038 0.727 1.00 11.44 300 THR A N 1
ATOM 1866 C CA . THR A 1 260 ? 41.960 17.907 0.059 1.00 11.76 300 THR A CA 1
ATOM 1867 C C . THR A 1 260 ? 40.897 16.832 0.010 1.00 13.12 300 THR A C 1
ATOM 1868 O O . THR A 1 260 ? 40.414 16.362 1.038 1.00 13.06 300 THR A O 1
ATOM 1872 N N . GLY A 1 261 ? 40.512 16.485 -1.212 1.00 13.02 301 GLY A N 1
ATOM 1873 C CA . GLY A 1 261 ? 39.514 15.458 -1.428 1.00 11.80 301 GLY A CA 1
ATOM 1874 C C . GLY A 1 261 ? 38.155 15.714 -0.800 1.00 11.91 301 GLY A C 1
ATOM 1875 O O . GLY A 1 261 ? 37.499 14.769 -0.366 1.00 11.27 301 GLY A O 1
ATOM 1876 N N . CYS A 1 262 ? 37.728 16.969 -0.711 1.00 11.97 302 CYS A N 1
ATOM 1877 C CA . CYS A 1 262 ? 36.416 17.243 -0.142 1.00 12.26 302 CYS A CA 1
ATOM 1878 C C . CYS A 1 262 ? 35.435 17.221 -1.307 1.00 12.51 302 CYS A C 1
ATOM 1879 O O . CYS A 1 262 ? 35.799 17.576 -2.432 1.00 12.90 302 CYS A O 1
ATOM 1882 N N . ASN A 1 263 ? 34.200 16.803 -1.050 1.00 11.66 303 ASN A N 1
ATOM 1883 C CA . ASN A 1 263 ? 33.211 16.751 -2.122 1.00 12.20 303 ASN A CA 1
ATOM 1884 C C . ASN A 1 263 ? 31.950 17.512 -1.738 1.00 12.08 303 ASN A C 1
ATOM 1885 O O . ASN A 1 263 ? 31.544 17.521 -0.579 1.00 12.12 303 ASN A O 1
ATOM 1890 N N . ARG A 1 264 ? 31.333 18.142 -2.727 1.00 10.18 304 ARG A N 1
ATOM 1891 C CA . ARG A 1 264 ? 30.108 18.898 -2.518 1.00 11.55 304 ARG A CA 1
ATOM 1892 C C . ARG A 1 264 ? 30.172 19.930 -1.399 1.00 10.70 304 ARG A C 1
ATOM 1893 O O . ARG A 1 264 ? 29.236 20.042 -0.602 1.00 11.82 304 ARG A O 1
ATOM 1901 N N . CYS A 1 265 ? 31.262 20.681 -1.321 1.00 10.28 305 CYS A N 1
ATOM 1902 C CA . CYS A 1 265 ? 31.363 21.698 -0.281 1.00 8.71 305 CYS A CA 1
ATOM 1903 C C . CYS A 1 265 ? 31.139 23.040 -0.948 1.00 9.18 305 CYS A C 1
ATOM 1904 O O . CYS A 1 265 ? 31.116 23.116 -2.189 1.00 6.86 305 CYS A O 1
ATOM 1907 N N . SER A 1 266 ? 30.980 24.092 -0.149 1.00 8.23 306 SER A N 1
ATOM 1908 C CA . SER A 1 266 ? 30.751 25.407 -0.729 1.00 9.69 306 SER A CA 1
ATOM 1909 C C . SER A 1 266 ? 31.539 26.506 -0.038 1.00 8.61 306 SER A C 1
ATOM 1910 O O . SER A 1 266 ? 31.601 26.564 1.198 1.00 8.30 306 SER A O 1
ATOM 1913 N N . VAL A 1 267 ? 32.137 27.376 -0.847 1.00 9.34 307 VAL A N 1
ATOM 1914 C CA . VAL A 1 267 ? 32.904 28.498 -0.333 1.00 9.51 307 VAL A CA 1
ATOM 1915 C C . VAL A 1 267 ? 32.307 29.734 -0.996 1.00 9.94 307 VAL A C 1
ATOM 1916 O O . VAL A 1 267 ? 32.600 30.046 -2.155 1.00 9.34 307 VAL A O 1
ATOM 1920 N N . THR A 1 268 ? 31.471 30.432 -0.232 1.00 9.48 308 THR A N 1
ATOM 1921 C CA . THR A 1 268 ? 30.747 31.592 -0.722 1.00 10.53 308 THR A CA 1
ATOM 1922 C C . THR A 1 268 ? 30.764 32.816 0.191 1.00 10.02 308 THR A C 1
ATOM 1923 O O . THR A 1 268 ? 30.848 32.692 1.414 1.00 9.92 308 THR A O 1
ATOM 1927 N N . SER A 1 269 ? 30.662 33.995 -0.418 1.00 9.91 309 SER A N 1
ATOM 1928 C CA . SER A 1 269 ? 30.603 35.251 0.328 1.00 9.80 309 SER A CA 1
ATOM 1929 C C . SER A 1 269 ? 31.754 35.420 1.319 1.00 10.03 309 SER A C 1
ATOM 1930 O O . SER A 1 269 ? 31.533 35.665 2.502 1.00 10.09 309 SER A O 1
ATOM 1933 N N . ASN A 1 270 ? 32.983 35.296 0.834 1.00 9.37 310 ASN A N 1
ATOM 1934 C CA . ASN A 1 270 ? 34.156 35.442 1.681 1.00 8.76 310 ASN A CA 1
ATOM 1935 C C . ASN A 1 270 ? 35.087 36.524 1.170 1.00 8.62 310 ASN A C 1
ATOM 1936 O O . ASN A 1 270 ? 35.035 36.911 0.007 1.00 8.53 310 ASN A O 1
ATOM 1941 N N . ARG A 1 271 ? 35.950 36.993 2.064 1.00 8.41 311 ARG A N 1
ATOM 1942 C CA . ARG A 1 271 ? 36.947 38.001 1.743 1.00 7.60 311 ARG A CA 1
ATOM 1943 C C . ARG A 1 271 ? 38.303 37.357 1.945 1.00 8.62 311 ARG A C 1
ATOM 1944 O O . ARG A 1 271 ? 38.662 37.019 3.067 1.00 10.07 311 ARG A O 1
ATOM 1952 N N . LEU A 1 272 ? 39.036 37.159 0.855 1.00 8.23 312 LEU A N 1
ATOM 1953 C CA . LEU A 1 272 ? 40.348 36.546 0.937 1.00 8.42 312 LEU A CA 1
ATOM 1954 C C . LEU A 1 272 ? 41.462 37.503 0.534 1.00 9.85 312 LEU A C 1
ATOM 1955 O O . LEU A 1 272 ? 41.361 38.207 -0.465 1.00 9.90 312 LEU A O 1
ATOM 1960 N N . GLN A 1 273 ? 42.531 37.520 1.324 1.00 9.73 313 GLN A N 1
ATOM 1961 C CA . GLN A 1 273 ? 43.697 38.363 1.050 1.00 11.34 313 GLN A CA 1
ATOM 1962 C C . GLN A 1 273 ? 44.971 37.595 1.372 1.00 10.78 313 GLN A C 1
ATOM 1963 O O . GLN A 1 273 ? 45.203 37.233 2.524 1.00 11.63 313 GLN A O 1
ATOM 1969 N N . GLY A 1 274 ? 45.783 37.341 0.350 1.00 10.26 314 GLY A N 1
ATOM 1970 C CA . GLY A 1 274 ? 47.018 36.618 0.564 1.00 11.49 314 GLY A CA 1
ATOM 1971 C C . GLY A 1 274 ? 48.213 37.307 -0.064 1.00 10.30 314 GLY A C 1
ATOM 1972 O O . GLY A 1 274 ? 48.066 38.199 -0.892 1.00 11.14 314 GLY A O 1
ATOM 1973 N N . PHE A 1 275 ? 49.409 36.887 0.334 1.00 11.68 315 PHE A N 1
ATOM 1974 C CA . PHE A 1 275 ? 50.649 37.448 -0.207 1.00 10.17 315 PHE A CA 1
ATOM 1975 C C . PHE A 1 275 ? 51.356 36.415 -1.059 1.00 10.33 315 PHE A C 1
ATOM 1976 O O . PHE A 1 275 ? 52.452 36.662 -1.559 1.00 10.39 315 PHE A O 1
ATOM 1984 N N . TYR A 1 276 ? 50.747 35.248 -1.206 1.00 10.16 316 TYR A N 1
ATOM 1985 C CA . TYR A 1 276 ? 51.368 34.188 -1.980 1.00 11.22 316 TYR A CA 1
ATOM 1986 C C . TYR A 1 276 ? 50.441 33.418 -2.890 1.00 11.11 316 TYR A C 1
ATOM 1987 O O . TYR A 1 276 ? 49.218 33.490 -2.787 1.00 10.52 316 TYR A O 1
ATOM 1996 N N . PRO A 1 277 ? 51.046 32.670 -3.817 1.00 11.89 317 PRO A N 1
ATOM 1997 C CA . PRO A 1 277 ? 50.387 31.810 -4.796 1.00 11.26 317 PRO A CA 1
ATOM 1998 C C . PRO A 1 277 ? 49.545 30.763 -4.064 1.00 10.98 317 PRO A C 1
ATOM 1999 O O . PRO A 1 277 ? 49.868 30.375 -2.945 1.00 11.05 317 PRO A O 1
ATOM 2003 N N . GLY A 1 278 ? 48.458 30.336 -4.696 1.00 9.68 318 GLY A N 1
ATOM 2004 C CA . GLY A 1 278 ? 47.589 29.328 -4.108 1.00 10.01 318 GLY A CA 1
ATOM 2005 C C . GLY A 1 278 ? 46.885 29.675 -2.801 1.00 10.18 318 GLY A C 1
ATOM 2006 O O . GLY A 1 278 ? 47.054 28.986 -1.794 1.00 9.98 318 GLY A O 1
ATOM 2015 N N . LEU A 1 280 ? 43.569 29.755 -2.544 1.00 10.45 320 LEU A N 1
ATOM 2016 C CA . LEU A 1 280 ? 42.396 28.886 -2.544 1.00 10.88 320 LEU A CA 1
ATOM 2017 C C . LEU A 1 280 ? 42.813 27.603 -3.261 1.00 11.16 320 LEU A C 1
ATOM 2018 O O . LEU A 1 280 ? 43.066 27.617 -4.467 1.00 10.85 320 LEU A O 1
ATOM 2023 N N . ARG A 1 281 ? 42.872 26.491 -2.533 1.00 10.16 321 ARG A N 1
ATOM 2024 C CA . ARG A 1 281 ? 43.298 25.229 -3.136 1.00 10.40 321 ARG A CA 1
ATOM 2025 C C . ARG A 1 281 ? 42.343 24.043 -3.026 1.00 11.57 321 ARG A C 1
ATOM 2026 O O . ARG A 1 281 ? 41.875 23.691 -1.946 1.00 11.85 321 ARG A O 1
ATOM 2034 N N . LEU A 1 282 ? 42.067 23.429 -4.170 1.00 11.42 322 LEU A N 1
ATOM 2035 C CA . LEU A 1 282 ? 41.215 22.245 -4.248 1.00 11.43 322 LEU A CA 1
ATOM 2036 C C . LEU A 1 282 ? 42.134 21.153 -4.776 1.00 10.88 322 LEU A C 1
ATOM 2037 O O . LEU A 1 282 ? 42.377 21.015 -5.975 1.00 10.95 322 LEU A O 1
ATOM 2042 N N . LEU A 1 283 ? 42.664 20.392 -3.830 1.00 12.13 323 LEU A N 1
ATOM 2043 C CA . LEU A 1 283 ? 43.630 19.332 -4.086 1.00 13.01 323 LEU A CA 1
ATOM 2044 C C . LEU A 1 283 ? 43.138 17.902 -3.980 1.00 13.08 323 LEU A C 1
ATOM 2045 O O . LEU A 1 283 ? 42.068 17.620 -3.449 1.00 14.09 323 LEU A O 1
ATOM 2050 N N . ASN A 1 284 ? 43.964 17.005 -4.498 1.00 13.76 324 ASN A N 1
ATOM 2051 C CA . ASN A 1 284 ? 43.719 15.581 -4.459 1.00 15.12 324 ASN A CA 1
ATOM 2052 C C . ASN A 1 284 ? 42.271 15.208 -4.767 1.00 14.80 324 ASN A C 1
ATOM 2053 O O . ASN A 1 284 ? 41.555 14.661 -3.928 1.00 15.45 324 ASN A O 1
ATOM 2058 N N . GLY A 1 285 ? 41.854 15.559 -5.978 1.00 14.45 325 GLY A N 1
ATOM 2059 C CA . GLY A 1 285 ? 40.521 15.256 -6.452 1.00 15.18 325 GLY A CA 1
ATOM 2060 C C . GLY A 1 285 ? 39.318 15.735 -5.664 1.00 15.82 325 GLY A C 1
ATOM 2061 O O . GLY A 1 285 ? 38.541 14.919 -5.167 1.00 19.37 325 GLY A O 1
ATOM 2062 N N . CYS A 1 286 ? 39.135 17.047 -5.558 1.00 14.06 326 CYS A N 1
ATOM 2063 C CA . CYS A 1 286 ? 37.960 17.570 -4.870 1.00 13.87 326 CYS A CA 1
ATOM 2064 C C . CYS A 1 286 ? 36.897 17.591 -5.955 1.00 12.46 326 CYS A C 1
ATOM 2065 O O . CYS A 1 286 ? 37.152 18.065 -7.067 1.00 12.43 326 CYS A O 1
ATOM 2068 N N . LYS A 1 287 ? 35.709 17.084 -5.642 1.00 11.03 327 LYS A N 1
ATOM 2069 C CA . LYS A 1 287 ? 34.643 17.031 -6.638 1.00 11.38 327 LYS A CA 1
ATOM 2070 C C . LYS A 1 287 ? 33.396 17.834 -6.286 1.00 9.77 327 LYS A C 1
ATOM 2071 O O . LYS A 1 287 ? 33.050 18.001 -5.116 1.00 9.39 327 LYS A O 1
ATOM 2077 N N . GLU A 1 288 ? 32.729 18.324 -7.324 1.00 9.00 328 GLU A N 1
ATOM 2078 C CA . GLU A 1 288 ? 31.469 19.044 -7.191 1.00 9.25 328 GLU A CA 1
ATOM 2079 C C . GLU A 1 288 ? 31.348 20.153 -6.141 1.00 8.74 328 GLU A C 1
ATOM 2080 O O . GLU A 1 288 ? 30.354 20.230 -5.419 1.00 7.59 328 GLU A O 1
ATOM 2086 N N . ASN A 1 289 ? 32.344 21.027 -6.074 1.00 7.24 329 ASN A N 1
ATOM 2087 C CA . ASN A 1 289 ? 32.326 22.114 -5.106 1.00 5.93 329 ASN A CA 1
ATOM 2088 C C . ASN A 1 289 ? 31.999 23.455 -5.742 1.00 6.88 329 ASN A C 1
ATOM 2089 O O . ASN A 1 289 ? 32.277 23.691 -6.926 1.00 6.08 329 ASN A O 1
ATOM 2094 N N . LEU A 1 290 ? 31.393 24.321 -4.937 1.00 6.31 330 LEU A N 1
ATOM 2095 C CA . LEU A 1 290 ? 30.999 25.648 -5.373 1.00 9.44 330 LEU A CA 1
ATOM 2096 C C . LEU A 1 290 ? 31.843 26.730 -4.712 1.00 8.26 330 LEU A C 1
ATOM 2097 O O . LEU A 1 290 ? 31.858 26.858 -3.482 1.00 10.80 330 LEU A O 1
ATOM 2102 N N . ILE A 1 291 ? 32.562 27.483 -5.541 1.00 8.24 331 ILE A N 1
ATOM 2103 C CA . ILE A 1 291 ? 33.413 28.574 -5.075 1.00 9.52 331 ILE A CA 1
ATOM 2104 C C . ILE A 1 291 ? 32.833 29.782 -5.783 1.00 8.78 331 ILE A C 1
ATOM 2105 O O . ILE A 1 291 ? 33.107 30.008 -6.960 1.00 8.30 331 ILE A O 1
ATOM 2110 N N . THR A 1 292 ? 32.042 30.569 -5.067 1.00 9.02 332 THR A N 1
ATOM 2111 C CA . THR A 1 292 ? 31.400 31.704 -5.695 1.00 10.03 332 THR A CA 1
ATOM 2112 C C . THR A 1 292 ? 31.172 32.886 -4.768 1.00 8.80 332 THR A C 1
ATOM 2113 O O . THR A 1 292 ? 31.109 32.727 -3.548 1.00 5.81 332 THR A O 1
ATOM 2117 N N . ALA A 1 293 ? 31.037 34.068 -5.363 1.00 8.53 333 ALA A N 1
ATOM 2118 C CA . ALA A 1 293 ? 30.787 35.294 -4.611 1.00 7.67 333 ALA A CA 1
ATOM 2119 C C . ALA A 1 293 ? 31.872 35.630 -3.585 1.00 8.05 333 ALA A C 1
ATOM 2120 O O . ALA A 1 293 ? 31.573 36.152 -2.506 1.00 7.70 333 ALA A O 1
ATOM 2122 N N . ASN A 1 294 ? 33.127 35.354 -3.925 1.00 6.34 334 ASN A N 1
ATOM 2123 C CA . ASN A 1 294 ? 34.240 35.638 -3.021 1.00 7.52 334 ASN A CA 1
ATOM 2124 C C . ASN A 1 294 ? 35.123 36.739 -3.595 1.00 7.15 334 ASN A C 1
ATOM 2125 O O . ASN A 1 294 ? 35.272 36.860 -4.813 1.00 7.02 334 ASN A O 1
ATOM 2130 N N . HIS A 1 295 ? 35.712 37.543 -2.717 1.00 8.30 335 HIS A N 1
ATOM 2131 C CA . HIS A 1 295 ? 36.627 38.579 -3.175 1.00 9.21 335 HIS A CA 1
ATOM 2132 C C . HIS A 1 295 ? 38.015 38.040 -2.912 1.00 9.10 335 HIS A C 1
ATOM 2133 O O . HIS A 1 295 ? 38.400 37.801 -1.767 1.00 10.89 335 HIS A O 1
ATOM 2140 N N . ILE A 1 296 ? 38.762 37.843 -3.988 1.00 9.17 336 ILE A N 1
ATOM 2141 C CA . ILE A 1 296 ? 40.099 37.282 -3.899 1.00 10.22 336 ILE A CA 1
ATOM 2142 C C . ILE A 1 296 ? 41.164 38.299 -4.279 1.00 11.93 336 ILE A C 1
ATOM 2143 O O . ILE A 1 296 ? 41.276 38.706 -5.431 1.00 13.54 336 ILE A O 1
ATOM 2148 N N . ARG A 1 297 ? 41.938 38.713 -3.283 1.00 10.76 337 ARG A N 1
ATOM 2149 C CA . ARG A 1 297 ? 42.984 39.699 -3.470 1.00 11.07 337 ARG A CA 1
ATOM 2150 C C . ARG A 1 297 ? 44.367 39.185 -3.126 1.00 11.24 337 ARG A C 1
ATOM 2151 O O . ARG A 1 297 ? 44.673 38.858 -1.977 1.00 8.83 337 ARG A O 1
ATOM 2159 N N . ARG A 1 298 ? 45.200 39.128 -4.156 1.00 10.27 338 ARG A N 1
ATOM 2160 C CA . ARG A 1 298 ? 46.571 38.678 -4.017 1.00 10.55 338 ARG A CA 1
ATOM 2161 C C . ARG A 1 298 ? 47.464 39.904 -4.158 1.00 11.45 338 ARG A C 1
ATOM 2162 O O . ARG A 1 298 ? 47.244 40.736 -5.051 1.00 8.78 338 ARG A O 1
ATOM 2170 N N . THR A 1 299 ? 48.443 40.040 -3.269 1.00 12.13 339 THR A N 1
ATOM 2171 C CA . THR A 1 299 ? 49.350 41.174 -3.349 1.00 13.24 339 THR A CA 1
ATOM 2172 C C . THR A 1 299 ? 50.671 40.751 -2.730 1.00 14.03 339 THR A C 1
ATOM 2173 O O . THR A 1 299 ? 50.867 39.575 -2.401 1.00 12.15 339 THR A O 1
ATOM 2177 N N . ASN A 1 300 ? 51.582 41.700 -2.571 1.00 14.34 340 ASN A N 1
ATOM 2178 C CA . ASN A 1 300 ? 52.888 41.375 -2.017 1.00 15.75 340 ASN A CA 1
ATOM 2179 C C . ASN A 1 300 ? 52.963 41.698 -0.527 1.00 16.51 340 ASN A C 1
ATOM 2180 O O . ASN A 1 300 ? 52.312 42.623 -0.035 1.00 15.64 340 ASN A O 1
ATOM 2185 N N . GLU A 1 301 ? 53.769 40.920 0.186 1.00 16.95 341 GLU A N 1
ATOM 2186 C CA . GLU A 1 301 ? 53.972 41.088 1.621 1.00 18.07 341 GLU A CA 1
ATOM 2187 C C . GLU A 1 301 ? 54.420 42.521 1.907 1.00 19.97 341 GLU A C 1
ATOM 2188 O O . GLU A 1 301 ? 55.380 43.013 1.314 1.00 19.72 341 GLU A O 1
ATOM 2194 N N . GLY A 1 302 ? 53.738 43.186 2.833 1.00 21.38 342 GLY A N 1
ATOM 2195 C CA . GLY A 1 302 ? 54.070 44.566 3.143 1.00 24.25 342 GLY A CA 1
ATOM 2196 C C . GLY A 1 302 ? 54.716 44.870 4.484 1.00 25.29 342 GLY A C 1
ATOM 2197 O O . GLY A 1 302 ? 55.182 46.001 4.687 1.00 25.87 342 GLY A O 1
ATOM 2198 N N . TYR A 1 303 ? 54.779 43.886 5.383 1.00 25.46 343 TYR A N 1
ATOM 2199 C CA . TYR A 1 303 ? 55.394 44.105 6.694 1.00 25.71 343 TYR A CA 1
ATOM 2200 C C . TYR A 1 303 ? 56.821 43.551 6.675 1.00 25.98 343 TYR A C 1
ATOM 2201 O O . TYR A 1 303 ? 57.029 42.341 6.642 1.00 27.14 343 TYR A O 1
ATOM 2210 N N . PRO A 1 304 ? 57.820 44.447 6.686 1.00 25.67 344 PRO A N 1
ATOM 2211 C CA . PRO A 1 304 ? 59.262 44.185 6.666 1.00 25.03 344 PRO A CA 1
ATOM 2212 C C . PRO A 1 304 ? 59.798 42.904 7.329 1.00 23.85 344 PRO A C 1
ATOM 2213 O O . PRO A 1 304 ? 60.539 42.146 6.701 1.00 23.75 344 PRO A O 1
ATOM 2217 N N . PRO A 1 305 ? 59.462 42.659 8.607 1.00 22.84 345 PRO A N 1
ATOM 2218 C CA . PRO A 1 305 ? 59.950 41.445 9.270 1.00 21.83 345 PRO A CA 1
ATOM 2219 C C . PRO A 1 305 ? 59.764 40.185 8.431 1.00 20.55 345 PRO A C 1
ATOM 2220 O O . PRO A 1 305 ? 60.565 39.244 8.496 1.00 21.37 345 PRO A O 1
ATOM 2224 N N . PHE A 1 306 ? 58.716 40.193 7.616 1.00 19.76 346 PHE A N 1
ATOM 2225 C CA . PHE A 1 306 ? 58.378 39.051 6.774 1.00 17.78 346 PHE A CA 1
ATOM 2226 C C . PHE A 1 306 ? 58.650 39.234 5.303 1.00 19.06 346 PHE A C 1
ATOM 2227 O O . PHE A 1 306 ? 58.358 38.342 4.506 1.00 18.36 346 PHE A O 1
ATOM 2235 N N . ILE A 1 307 ? 59.194 40.377 4.918 1.00 19.95 347 ILE A N 1
ATOM 2236 C CA . ILE A 1 307 ? 59.451 40.546 3.511 1.00 21.18 347 ILE A CA 1
ATOM 2237 C C . ILE A 1 307 ? 60.524 39.562 3.108 1.00 22.49 347 ILE A C 1
ATOM 2238 O O . ILE A 1 307 ? 61.482 39.322 3.844 1.00 22.95 347 ILE A O 1
ATOM 2243 N N . GLY A 1 308 ? 60.332 38.966 1.940 1.00 23.37 348 GLY A N 1
ATOM 2244 C CA . GLY A 1 308 ? 61.286 38.006 1.432 1.00 25.17 348 GLY A CA 1
ATOM 2245 C C . GLY A 1 308 ? 60.929 36.560 1.725 1.00 26.80 348 GLY A C 1
ATOM 2246 O O . GLY A 1 308 ? 61.621 35.656 1.260 1.00 28.43 348 GLY A O 1
ATOM 2247 N N . ARG A 1 309 ? 59.873 36.320 2.498 1.00 26.27 349 ARG A N 1
ATOM 2248 C CA . ARG A 1 309 ? 59.489 34.943 2.814 1.00 26.96 349 ARG A CA 1
ATOM 2249 C C . ARG A 1 309 ? 58.358 34.497 1.893 1.00 25.75 349 ARG A C 1
ATOM 2250 O O . ARG A 1 309 ? 57.504 35.303 1.505 1.00 27.11 349 ARG A O 1
ATOM 2258 N N . GLY A 1 310 ? 58.356 33.219 1.527 1.00 24.05 350 GLY A N 1
ATOM 2259 C CA . GLY A 1 310 ? 57.323 32.731 0.630 1.00 21.98 350 GLY A CA 1
ATOM 2260 C C . GLY A 1 310 ? 56.710 31.409 1.044 1.00 19.39 350 GLY A C 1
ATOM 2261 O O . GLY A 1 310 ? 56.909 30.947 2.171 1.00 18.89 350 GLY A O 1
ATOM 2262 N N . ASN A 1 311 ? 55.968 30.795 0.126 1.00 17.97 351 ASN A N 1
ATOM 2263 C CA . ASN A 1 311 ? 55.337 29.514 0.405 1.00 16.04 351 ASN A CA 1
ATOM 2264 C C . ASN A 1 311 ? 55.873 28.461 -0.557 1.00 15.48 351 ASN A C 1
ATOM 2265 O O . ASN A 1 311 ? 55.344 27.355 -0.645 1.00 15.60 351 ASN A O 1
ATOM 2270 N N . GLY A 1 312 ? 56.930 28.830 -1.278 1.00 15.40 352 GLY A N 1
ATOM 2271 C CA . GLY A 1 312 ? 57.560 27.911 -2.207 1.00 16.12 352 GLY A CA 1
ATOM 2272 C C . GLY A 1 312 ? 56.839 27.694 -3.527 1.00 15.98 352 GLY A C 1
ATOM 2273 O O . GLY A 1 312 ? 57.276 26.889 -4.353 1.00 16.92 352 GLY A O 1
ATOM 2274 N N . LEU A 1 313 ? 55.737 28.401 -3.737 1.00 15.82 353 LEU A N 1
ATOM 2275 C CA . LEU A 1 313 ? 55.000 28.255 -4.977 1.00 15.65 353 LEU A CA 1
ATOM 2276 C C . LEU A 1 313 ? 55.243 29.433 -5.902 1.00 16.42 353 LEU A C 1
ATOM 2277 O O . LEU A 1 313 ? 55.526 30.542 -5.445 1.00 16.49 353 LEU A O 1
ATOM 2282 N N . ASP A 1 314 ? 55.161 29.194 -7.209 1.00 16.15 354 ASP A N 1
ATOM 2283 C CA . ASP A 1 314 ? 55.357 30.291 -8.148 1.00 17.26 354 ASP A CA 1
ATOM 2284 C C . ASP A 1 314 ? 54.000 30.779 -8.639 1.00 16.28 354 ASP A C 1
ATOM 2285 O O . ASP A 1 314 ? 52.958 30.207 -8.293 1.00 16.07 354 ASP A O 1
ATOM 2290 N N . ASP A 1 315 ? 54.009 31.857 -9.413 1.00 15.14 355 ASP A N 1
ATOM 2291 C CA . ASP A 1 315 ? 52.773 32.452 -9.908 1.00 15.54 355 ASP A CA 1
ATOM 2292 C C . ASP A 1 315 ? 52.050 31.686 -10.997 1.00 13.80 355 ASP A C 1
ATOM 2293 O O . ASP A 1 315 ? 51.041 32.153 -11.522 1.00 13.51 355 ASP A O 1
ATOM 2298 N N . LEU A 1 316 ? 52.556 30.513 -11.348 1.00 13.48 356 LEU A N 1
ATOM 2299 C CA . LEU A 1 316 ? 51.884 29.722 -12.366 1.00 12.24 356 LEU A CA 1
ATOM 2300 C C . LEU A 1 316 ? 51.041 28.656 -11.652 1.00 11.97 356 LEU A C 1
ATOM 2301 O O . LEU A 1 316 ? 50.314 27.894 -12.289 1.00 11.25 356 LEU A O 1
ATOM 2306 N N . TYR A 1 317 ? 51.119 28.637 -10.318 1.00 10.18 357 TYR A N 1
ATOM 2307 C CA . TYR A 1 317 ? 50.339 27.704 -9.496 1.00 10.70 357 TYR A CA 1
ATOM 2308 C C . TYR A 1 317 ? 48.906 28.219 -9.542 1.00 10.89 357 TYR A C 1
ATOM 2309 O O . TYR A 1 317 ? 47.948 27.433 -9.485 1.00 12.21 357 TYR A O 1
ATOM 2318 N N . GLY A 1 318 ? 48.773 29.544 -9.637 1.00 10.83 358 GLY A N 1
ATOM 2319 C CA . GLY A 1 318 ? 47.460 30.158 -9.681 1.00 11.31 358 GLY A CA 1
ATOM 2320 C C . GLY A 1 318 ? 46.988 30.611 -8.313 1.00 11.85 358 GLY A C 1
ATOM 2321 O O . GLY A 1 318 ? 47.281 29.957 -7.312 1.00 12.55 358 GLY A O 1
ATOM 2322 N N . VAL A 1 319 ? 46.276 31.735 -8.259 1.00 10.24 359 VAL A N 1
ATOM 2323 C CA . VAL A 1 319 ? 45.758 32.239 -6.990 1.00 11.29 359 VAL A CA 1
ATOM 2324 C C . VAL A 1 319 ? 44.737 31.212 -6.522 1.00 11.91 359 VAL A C 1
ATOM 2325 O O . VAL A 1 319 ? 44.595 30.953 -5.323 1.00 10.95 359 VAL A O 1
ATOM 2329 N N . VAL A 1 320 ? 44.023 30.646 -7.491 1.00 10.77 360 VAL A N 1
ATOM 2330 C CA . VAL A 1 320 ? 43.030 29.623 -7.224 1.00 11.55 360 VAL A CA 1
ATOM 2331 C C . VAL A 1 320 ? 43.465 28.391 -7.994 1.00 11.31 360 VAL A C 1
ATOM 2332 O O . VAL A 1 320 ? 43.567 28.408 -9.232 1.00 12.97 360 VAL A O 1
ATOM 2336 N N . HIS A 1 321 ? 43.712 27.327 -7.238 1.00 10.35 361 HIS A N 1
ATOM 2337 C CA . HIS A 1 321 ? 44.194 26.077 -7.791 1.00 10.79 361 HIS A CA 1
ATOM 2338 C C . HIS A 1 321 ? 43.164 24.957 -7.629 1.00 10.09 361 HIS A C 1
ATOM 2339 O O . HIS A 1 321 ? 42.782 24.603 -6.506 1.00 10.30 361 HIS A O 1
ATOM 2346 N N . ILE A 1 322 ? 42.718 24.400 -8.754 1.00 10.68 362 ILE A N 1
ATOM 2347 C CA . ILE A 1 322 ? 41.710 23.337 -8.730 1.00 11.19 362 ILE A CA 1
ATOM 2348 C C . ILE A 1 322 ? 42.161 22.032 -9.385 1.00 11.94 362 ILE A C 1
ATOM 2349 O O . ILE A 1 322 ? 42.592 22.010 -10.552 1.00 10.56 362 ILE A O 1
ATOM 2354 N N . ALA A 1 323 ? 42.052 20.953 -8.618 1.00 12.29 363 ALA A N 1
ATOM 2355 C CA . ALA A 1 323 ? 42.402 19.622 -9.084 1.00 13.13 363 ALA A CA 1
ATOM 2356 C C . ALA A 1 323 ? 41.221 18.772 -8.637 1.00 13.48 363 ALA A C 1
ATOM 2357 O O . ALA A 1 323 ? 41.111 18.401 -7.466 1.00 14.36 363 ALA A O 1
ATOM 2359 N N . GLY A 1 324 ? 40.327 18.485 -9.574 1.00 13.88 364 GLY A N 1
ATOM 2360 C CA . GLY A 1 324 ? 39.153 17.689 -9.269 1.00 13.97 364 GLY A CA 1
ATOM 2361 C C . GLY A 1 324 ? 38.152 17.852 -10.394 1.00 14.49 364 GLY A C 1
ATOM 2362 O O . GLY A 1 324 ? 38.470 18.478 -11.415 1.00 14.12 364 GLY A O 1
ATOM 2363 N N . ASP A 1 325 ? 36.948 17.314 -10.220 1.00 14.29 365 ASP A N 1
ATOM 2364 C CA . ASP A 1 325 ? 35.939 17.410 -11.267 1.00 13.21 365 ASP A CA 1
ATOM 2365 C C . ASP A 1 325 ? 34.683 18.168 -10.851 1.00 13.15 365 ASP A C 1
ATOM 2366 O O . ASP A 1 325 ? 34.377 18.322 -9.667 1.00 12.73 365 ASP A O 1
ATOM 2371 N N . ASN A 1 326 ? 33.959 18.629 -11.862 1.00 12.75 366 ASN A N 1
ATOM 2372 C CA . ASN A 1 326 ? 32.688 19.321 -11.710 1.00 10.83 366 ASN A CA 1
ATOM 2373 C C . ASN A 1 326 ? 32.559 20.432 -10.683 1.00 9.81 366 ASN A C 1
ATOM 2374 O O . ASN A 1 326 ? 31.494 20.621 -10.102 1.00 8.63 366 ASN A O 1
ATOM 2379 N N . ASN A 1 327 ? 33.634 21.179 -10.472 1.00 8.89 367 ASN A N 1
ATOM 2380 C CA . ASN A 1 327 ? 33.605 22.293 -9.532 1.00 8.00 367 ASN A CA 1
ATOM 2381 C C . ASN A 1 327 ? 33.184 23.561 -10.277 1.00 9.62 367 ASN A C 1
ATOM 2382 O O . ASN A 1 327 ? 33.547 23.747 -11.446 1.00 10.67 367 ASN A O 1
ATOM 2387 N N . LEU A 1 328 ? 32.414 24.419 -9.608 1.00 8.66 368 LEU A N 1
ATOM 2388 C CA . LEU A 1 328 ? 31.953 25.661 -10.220 1.00 8.76 368 LEU A CA 1
ATOM 2389 C C . LEU A 1 328 ? 32.559 26.889 -9.544 1.00 8.46 368 LEU A C 1
ATOM 2390 O O . LEU A 1 328 ? 32.188 27.240 -8.415 1.00 9.45 368 LEU A O 1
ATOM 2395 N N . ILE A 1 329 ? 33.483 27.538 -10.247 1.00 9.59 369 ILE A N 1
ATOM 2396 C CA . ILE A 1 329 ? 34.136 28.734 -9.742 1.00 9.91 369 ILE A CA 1
ATOM 2397 C C . ILE A 1 329 ? 33.540 29.902 -10.520 1.00 10.37 369 ILE A C 1
ATOM 2398 O O . ILE A 1 329 ? 33.851 30.089 -11.704 1.00 8.81 369 ILE A O 1
ATOM 2403 N N . SER A 1 330 ? 32.692 30.691 -9.861 1.00 11.48 370 SER A N 1
ATOM 2404 C CA . SER A 1 330 ? 32.048 31.801 -10.543 1.00 11.96 370 SER A CA 1
ATOM 2405 C C . SER A 1 330 ? 31.729 32.992 -9.658 1.00 10.66 370 SER A C 1
ATOM 2406 O O . SER A 1 330 ? 31.819 32.924 -8.432 1.00 8.67 370 SER A O 1
ATOM 2409 N N . ASP A 1 331 ? 31.340 34.081 -10.313 1.00 11.43 371 ASP A N 1
ATOM 2410 C CA . ASP A 1 331 ? 30.968 35.309 -9.635 1.00 10.54 371 ASP A CA 1
ATOM 2411 C C . ASP A 1 331 ? 31.968 35.728 -8.558 1.00 10.78 371 ASP A C 1
ATOM 2412 O O . ASP A 1 331 ? 31.578 36.123 -7.459 1.00 10.58 371 ASP A O 1
ATOM 2417 N N . ASN A 1 332 ? 33.257 35.638 -8.885 1.00 10.01 372 ASN A N 1
ATOM 2418 C CA . ASN A 1 332 ? 34.337 36.014 -7.965 1.00 9.72 372 ASN A CA 1
ATOM 2419 C C . ASN A 1 332 ? 35.079 37.230 -8.526 1.00 9.46 372 ASN A C 1
ATOM 2420 O O . ASN A 1 332 ? 35.132 37.410 -9.746 1.00 10.39 372 ASN A O 1
ATOM 2425 N N . LEU A 1 333 ? 35.643 38.062 -7.648 1.00 9.32 373 LEU A N 1
ATOM 2426 C CA . LEU A 1 333 ? 36.399 39.229 -8.102 1.00 8.70 373 LEU A CA 1
ATOM 2427 C C . LEU A 1 333 ? 37.867 39.060 -7.713 1.00 10.05 373 LEU A C 1
ATOM 2428 O O . LEU A 1 333 ? 38.187 38.934 -6.533 1.00 10.83 373 LEU A O 1
ATOM 2433 N N . PHE A 1 334 ? 38.745 39.046 -8.714 1.00 8.55 374 PHE A N 1
ATOM 2434 C CA . PHE A 1 334 ? 40.175 38.892 -8.480 1.00 10.45 374 PHE A CA 1
ATOM 2435 C C . PHE A 1 334 ? 40.929 40.216 -8.604 1.00 10.81 374 PHE A C 1
ATOM 2436 O O . PHE A 1 334 ? 40.951 40.830 -9.669 1.00 13.53 374 PHE A O 1
ATOM 2444 N N . ALA A 1 335 ? 41.563 40.640 -7.514 1.00 10.99 375 ALA A N 1
ATOM 2445 C CA . ALA A 1 335 ? 42.344 41.877 -7.497 1.00 10.62 375 ALA A CA 1
ATOM 2446 C C . ALA A 1 335 ? 43.789 41.469 -7.244 1.00 10.44 375 ALA A C 1
ATOM 2447 O O . ALA A 1 335 ? 44.170 41.132 -6.124 1.00 10.93 375 ALA A O 1
ATOM 2449 N N . TYR A 1 336 ? 44.592 41.500 -8.297 1.00 10.79 376 TYR A N 1
ATOM 2450 C CA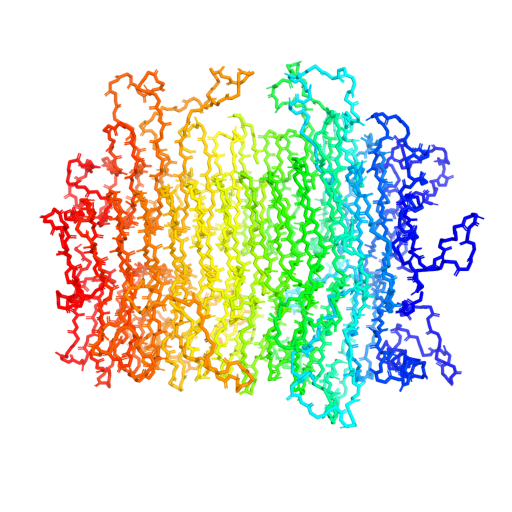 . TYR A 1 336 ? 45.985 41.094 -8.209 1.00 12.08 376 TYR A CA 1
ATOM 2451 C C . TYR A 1 336 ? 46.965 42.243 -8.433 1.00 12.96 376 TYR A C 1
ATOM 2452 O O . TYR A 1 336 ? 47.029 42.836 -9.519 1.00 12.95 376 TYR A O 1
ATOM 2461 N N . ASN A 1 337 ? 47.726 42.558 -7.388 1.00 13.94 377 ASN A N 1
ATOM 2462 C CA . ASN A 1 337 ? 48.717 43.634 -7.443 1.00 15.81 377 ASN A CA 1
ATOM 2463 C C . ASN A 1 337 ? 50.054 43.100 -6.931 1.00 16.06 377 ASN A C 1
ATOM 2464 O O . ASN A 1 337 ? 50.297 43.037 -5.717 1.00 17.33 377 ASN A O 1
ATOM 2469 N N . VAL A 1 338 ? 50.915 42.710 -7.861 1.00 14.74 378 VAL A N 1
ATOM 2470 C CA . VAL A 1 338 ? 52.209 42.162 -7.509 1.00 16.40 378 VAL A CA 1
ATOM 2471 C C . VAL A 1 338 ? 53.308 42.693 -8.429 1.00 16.93 378 VAL A C 1
ATOM 2472 O O . VAL A 1 338 ? 53.194 42.646 -9.653 1.00 16.62 378 VAL A O 1
ATOM 2476 N N . PRO A 1 339 ? 54.369 43.261 -7.835 1.00 18.07 379 PRO A N 1
ATOM 2477 C CA . PRO A 1 339 ? 55.522 43.812 -8.554 1.00 19.45 379 PRO A CA 1
ATOM 2478 C C . PRO A 1 339 ? 56.073 42.838 -9.597 1.00 20.33 379 PRO A C 1
ATOM 2479 O O . PRO A 1 339 ? 56.283 41.658 -9.301 1.00 21.16 379 PRO A O 1
ATOM 2483 N N . PRO A 1 340 ? 56.269 43.306 -10.839 1.00 21.18 380 PRO A N 1
ATOM 2484 C CA . PRO A 1 340 ? 56.802 42.419 -11.876 1.00 22.36 380 PRO A CA 1
ATOM 2485 C C . PRO A 1 340 ? 57.969 41.601 -11.351 1.00 23.77 380 PRO A C 1
ATOM 2486 O O . PRO A 1 340 ? 58.075 40.399 -11.633 1.00 24.23 380 PRO A O 1
ATOM 2490 N N . ALA A 1 341 ? 58.808 42.253 -10.547 1.00 24.16 381 ALA A N 1
ATOM 2491 C CA . ALA A 1 341 ? 59.993 41.638 -9.977 1.00 25.72 381 ALA A CA 1
ATOM 2492 C C . ALA A 1 341 ? 59.740 40.596 -8.894 1.00 25.82 381 ALA A C 1
ATOM 2493 O O . ALA A 1 341 ? 60.665 39.888 -8.492 1.00 26.95 381 ALA A O 1
ATOM 2495 N N . ASN A 1 342 ? 58.516 40.507 -8.396 1.00 25.66 382 ASN A N 1
ATOM 2496 C CA . ASN A 1 342 ? 58.264 39.522 -7.369 1.00 24.65 382 ASN A CA 1
ATOM 2497 C C . ASN A 1 342 ? 57.583 38.330 -8.007 1.00 23.92 382 ASN A C 1
ATOM 2498 O O . ASN A 1 342 ? 57.366 37.294 -7.364 1.00 23.56 382 ASN A O 1
ATOM 2503 N N . ILE A 1 343 ? 57.294 38.471 -9.295 1.00 23.50 383 ILE A N 1
ATOM 2504 C CA . ILE A 1 343 ? 56.633 37.425 -10.039 1.00 22.81 383 ILE A CA 1
ATOM 2505 C C . ILE A 1 343 ? 57.545 36.283 -10.472 1.00 22.69 383 ILE A C 1
ATOM 2506 O O . ILE A 1 343 ? 58.564 36.459 -11.151 1.00 22.02 383 ILE A O 1
ATOM 2511 N N . ALA A 1 344 ? 57.131 35.094 -10.061 1.00 22.76 384 ALA A N 1
ATOM 2512 C CA . ALA A 1 344 ? 57.821 33.844 -10.311 1.00 23.22 384 ALA A CA 1
ATOM 2513 C C . ALA A 1 344 ? 57.128 33.020 -11.405 1.00 23.66 384 ALA A C 1
ATOM 2514 O O . ALA A 1 344 ? 55.934 32.721 -11.274 1.00 22.73 384 ALA A O 1
ATOM 2516 N N . PRO A 1 345 ? 57.823 32.704 -12.491 1.00 25.16 385 PRO A N 1
ATOM 2517 C CA . PRO A 1 345 ? 59.163 32.924 -13.045 1.00 25.44 385 PRO A CA 1
ATOM 2518 C C . PRO A 1 345 ? 59.290 34.256 -13.794 1.00 25.89 385 PRO A C 1
ATOM 2519 O O . PRO A 1 345 ? 58.302 34.756 -14.371 1.00 25.62 385 PRO A O 1
ATOM 2523 N N . ALA A 1 346 ? 60.477 34.842 -13.745 1.00 26.50 386 ALA A N 1
ATOM 2524 C CA . ALA A 1 346 ? 60.712 36.112 -14.390 1.00 27.01 386 ALA A CA 1
ATOM 2525 C C . ALA A 1 346 ? 60.163 36.039 -15.802 1.00 26.75 386 ALA A C 1
ATOM 2526 O O . ALA A 1 346 ? 60.470 35.107 -16.573 1.00 27.24 386 ALA A O 1
ATOM 2528 N N . GLY A 1 347 ? 59.368 37.045 -16.147 1.00 27.57 387 GLY A N 1
ATOM 2529 C CA . GLY A 1 347 ? 58.789 37.108 -17.465 1.00 27.08 387 GLY A CA 1
ATOM 2530 C C . GLY A 1 347 ? 57.416 36.478 -17.513 1.00 26.08 387 GLY A C 1
ATOM 2531 O O . GLY A 1 347 ? 56.603 36.813 -18.374 1.00 27.22 387 GLY A O 1
ATOM 2532 N N . ALA A 1 348 ? 57.106 35.589 -16.580 1.00 24.65 388 ALA A N 1
ATOM 2533 C CA . ALA A 1 348 ? 55.808 34.933 -16.661 1.00 22.90 388 ALA A CA 1
ATOM 2534 C C . ALA A 1 348 ? 54.591 35.779 -16.298 1.00 21.36 388 ALA A C 1
ATOM 2535 O O . ALA A 1 348 ? 54.651 36.769 -15.540 1.00 21.38 388 ALA A O 1
ATOM 2537 N N . GLN A 1 349 ? 53.479 35.359 -16.885 1.00 19.61 389 GLN A N 1
ATOM 2538 C CA . GLN A 1 349 ? 52.189 35.975 -16.669 1.00 18.45 389 GLN A CA 1
ATOM 2539 C C . GLN A 1 349 ? 51.522 35.239 -15.525 1.00 16.25 389 GLN A C 1
ATOM 2540 O O . GLN A 1 349 ? 51.407 34.011 -15.548 1.00 16.47 389 GLN A O 1
ATOM 2546 N N . PRO A 1 350 ? 51.119 35.978 -14.491 1.00 15.59 390 PRO A N 1
ATOM 2547 C CA . PRO A 1 350 ? 50.448 35.421 -13.321 1.00 15.45 390 PRO A CA 1
ATOM 2548 C C . PRO A 1 350 ? 49.150 34.726 -13.728 1.00 14.19 390 PRO A C 1
ATOM 2549 O O . PRO A 1 350 ? 48.411 35.217 -14.590 1.00 14.49 390 PRO A O 1
ATOM 2553 N N . THR A 1 351 ? 48.876 33.581 -13.113 1.00 13.11 391 THR A N 1
ATOM 2554 C CA . THR A 1 351 ? 47.655 32.834 -13.402 1.00 11.45 391 THR A CA 1
ATOM 2555 C C . THR A 1 351 ? 46.651 33.036 -12.282 1.00 11.12 391 THR A C 1
ATOM 2556 O O . THR A 1 351 ? 46.944 32.741 -11.129 1.00 11.03 391 THR A O 1
ATOM 2560 N N . GLN A 1 352 ? 45.481 33.564 -12.617 1.00 9.86 392 GLN A N 1
ATOM 2561 C CA . GLN A 1 352 ? 44.463 33.778 -11.605 1.00 9.11 392 GLN A CA 1
ATOM 2562 C C . GLN A 1 352 ? 43.826 32.444 -11.249 1.00 9.84 392 GLN A C 1
ATOM 2563 O O . GLN A 1 352 ? 43.807 32.039 -10.082 1.00 10.53 392 GLN A O 1
ATOM 2569 N N . ILE A 1 353 ? 43.296 31.759 -12.255 1.00 8.62 393 ILE A N 1
ATOM 2570 C CA . ILE A 1 353 ? 42.664 30.468 -12.009 1.00 9.54 393 ILE A CA 1
ATOM 2571 C C . ILE A 1 353 ? 43.314 29.338 -12.803 1.00 9.21 393 ILE A C 1
ATOM 2572 O O . ILE A 1 353 ? 43.361 29.360 -14.034 1.00 9.12 393 ILE A O 1
ATOM 2577 N N . LEU A 1 354 ? 43.837 28.354 -12.081 1.00 9.21 394 LEU A N 1
ATOM 2578 C CA . LEU A 1 354 ? 44.473 27.204 -12.706 1.00 8.88 394 LEU A CA 1
ATOM 2579 C C . LEU A 1 354 ? 43.675 25.941 -12.450 1.00 9.50 394 LEU A C 1
ATOM 2580 O O . LEU A 1 354 ? 43.459 25.526 -11.306 1.00 8.43 394 LEU A O 1
ATOM 2585 N N . ILE A 1 355 ? 43.255 25.333 -13.547 1.00 10.61 395 ILE A N 1
ATOM 2586 C CA . ILE A 1 355 ? 42.499 24.101 -13.514 1.00 12.26 395 ILE A CA 1
ATOM 2587 C C . ILE A 1 355 ? 43.559 23.043 -13.833 1.00 12.97 395 ILE A C 1
ATOM 2588 O O . ILE A 1 355 ? 43.799 22.689 -14.983 1.00 13.15 395 ILE A O 1
ATOM 2593 N N . ALA A 1 356 ? 44.214 22.585 -12.768 1.00 14.17 396 ALA A N 1
ATOM 2594 C CA . ALA A 1 356 ? 45.306 21.609 -12.807 1.00 15.64 396 ALA A CA 1
ATOM 2595 C C . ALA A 1 356 ? 44.996 20.284 -13.472 1.00 16.85 396 ALA A C 1
ATOM 2596 O O . ALA A 1 356 ? 45.818 19.738 -14.213 1.00 17.09 396 ALA A O 1
ATOM 2598 N N . GLY A 1 357 ? 43.816 19.762 -13.183 1.00 16.84 397 GLY A N 1
ATOM 2599 C CA . GLY A 1 357 ? 43.421 18.501 -13.758 1.00 15.72 397 GLY A CA 1
ATOM 2600 C C . GLY A 1 357 ? 41.973 18.326 -13.408 1.00 16.11 397 GLY A C 1
ATOM 2601 O O . GLY A 1 357 ? 41.453 19.004 -12.522 1.00 17.03 397 GLY A O 1
ATOM 2602 N N . GLY A 1 358 ? 41.302 17.422 -14.092 1.00 14.63 398 GLY A N 1
ATOM 2603 C CA . GLY A 1 358 ? 39.913 17.240 -13.767 1.00 13.59 398 GLY A CA 1
ATOM 2604 C C . GLY A 1 358 ? 39.012 17.372 -14.965 1.00 12.54 398 GLY A C 1
ATOM 2605 O O . GLY A 1 358 ? 39.371 17.925 -16.016 1.00 12.86 398 GLY A O 1
ATOM 2606 N N . ASP A 1 359 ? 37.805 16.875 -14.765 1.00 11.82 399 ASP A N 1
ATOM 2607 C CA . ASP A 1 359 ? 36.797 16.858 -15.788 1.00 11.64 399 ASP A CA 1
ATOM 2608 C C . ASP A 1 359 ? 35.584 17.709 -15.472 1.00 11.03 399 ASP A C 1
ATOM 2609 O O . ASP A 1 359 ? 35.127 17.773 -14.322 1.00 11.26 399 ASP A O 1
ATOM 2614 N N . ALA A 1 360 ? 35.081 18.373 -16.508 1.00 10.11 400 ALA A N 1
ATOM 2615 C CA . ALA A 1 360 ? 33.869 19.179 -16.399 1.00 9.62 400 ALA A CA 1
ATOM 2616 C C . ALA A 1 360 ? 33.886 20.437 -15.536 1.00 9.97 400 ALA A C 1
ATOM 2617 O O . ALA A 1 360 ? 32.817 20.971 -15.226 1.00 10.59 400 ALA A O 1
ATOM 2619 N N . ASN A 1 361 ? 35.054 20.943 -15.160 1.00 9.54 401 ASN A N 1
ATOM 2620 C CA . ASN A 1 361 ? 35.032 22.140 -14.349 1.00 8.99 401 ASN A CA 1
ATOM 2621 C C . ASN A 1 361 ? 34.441 23.287 -15.137 1.00 9.01 401 ASN A C 1
ATOM 2622 O O . ASN A 1 361 ? 34.536 23.326 -16.367 1.00 9.88 401 ASN A O 1
ATOM 2627 N N . VAL A 1 362 ? 33.789 24.197 -14.420 1.00 8.48 402 VAL A N 1
ATOM 2628 C CA . VAL A 1 362 ? 33.138 25.339 -15.040 1.00 8.93 402 VAL A CA 1
ATOM 2629 C C . VAL A 1 362 ? 33.573 26.641 -14.382 1.00 9.36 402 VAL A C 1
ATOM 2630 O O . VAL A 1 362 ? 33.455 26.806 -13.164 1.00 8.75 402 VAL A O 1
ATOM 2634 N N . VAL A 1 363 ? 34.086 27.557 -15.196 1.00 8.37 403 VAL A N 1
ATOM 2635 C CA . VAL A 1 363 ? 34.547 28.844 -14.710 1.00 8.66 403 VAL A CA 1
ATOM 2636 C C . VAL A 1 363 ? 33.780 29.955 -15.422 1.00 9.00 403 VAL A C 1
ATOM 2637 O O . VAL A 1 363 ? 33.976 30.191 -16.614 1.00 8.21 403 VAL A O 1
ATOM 2641 N N . ALA A 1 364 ? 32.903 30.626 -14.679 1.00 9.67 404 ALA A N 1
ATOM 2642 C CA . ALA A 1 364 ? 32.089 31.694 -15.238 1.00 9.60 404 ALA A CA 1
ATOM 2643 C C . ALA A 1 364 ? 32.039 32.977 -14.413 1.00 11.47 404 ALA A C 1
ATOM 2644 O O . ALA A 1 364 ? 32.136 32.952 -13.186 1.00 12.06 404 ALA A O 1
ATOM 2646 N N . LEU A 1 365 ? 31.869 34.092 -15.120 1.00 11.44 405 LEU A N 1
ATOM 2647 C CA . LEU A 1 365 ? 31.787 35.427 -14.530 1.00 13.18 405 LEU A CA 1
ATOM 2648 C C . LEU A 1 365 ? 32.768 35.679 -13.390 1.00 13.31 405 LEU A C 1
ATOM 2649 O O . LEU A 1 365 ? 32.376 35.833 -12.229 1.00 13.59 405 LEU A O 1
ATOM 2654 N N . ASN A 1 366 ? 34.049 35.721 -13.743 1.00 13.53 406 ASN A N 1
ATOM 2655 C CA . ASN A 1 366 ? 35.128 35.976 -12.798 1.00 13.72 406 ASN A CA 1
ATOM 2656 C C . ASN A 1 366 ? 35.870 37.207 -13.306 1.00 13.84 406 ASN A C 1
ATOM 2657 O O . ASN A 1 366 ? 36.541 37.156 -14.345 1.00 16.09 406 ASN A O 1
ATOM 2662 N N . HIS A 1 367 ? 35.744 38.306 -12.569 1.00 13.10 407 HIS A N 1
ATOM 2663 C CA . HIS A 1 367 ? 36.387 39.550 -12.947 1.00 12.39 407 HIS A CA 1
ATOM 2664 C C . HIS A 1 367 ? 37.813 39.638 -12.413 1.00 12.09 407 HIS A C 1
ATOM 2665 O O . HIS A 1 367 ? 38.049 39.464 -11.215 1.00 11.35 407 HIS A O 1
ATOM 2672 N N . VAL A 1 368 ? 38.754 39.919 -13.311 1.00 11.87 408 VAL A N 1
ATOM 2673 C CA . VAL A 1 368 ? 40.151 40.035 -12.938 1.00 11.83 408 VAL A CA 1
ATOM 2674 C C . VAL A 1 368 ? 40.653 41.460 -13.120 1.00 12.43 408 VAL A C 1
ATOM 2675 O O . VAL A 1 368 ? 40.361 42.115 -14.121 1.00 12.16 408 VAL A O 1
ATOM 2679 N N . VAL A 1 369 ? 41.418 41.919 -12.140 1.00 14.04 409 VAL A N 1
ATOM 2680 C CA . VAL A 1 369 ? 42.002 43.241 -12.163 1.00 13.85 409 VAL A CA 1
ATOM 2681 C C . VAL A 1 369 ? 43.436 43.020 -11.754 1.00 15.52 409 VAL A C 1
ATOM 2682 O O . VAL A 1 369 ? 43.703 42.535 -10.657 1.00 14.67 409 VAL A O 1
ATOM 2686 N N . SER A 1 370 ? 44.365 43.373 -12.625 1.00 15.74 410 SER A N 1
ATOM 2687 C CA . SER A 1 370 ? 45.753 43.198 -12.267 1.00 18.30 410 SER A CA 1
ATOM 2688 C C . SER A 1 370 ? 46.622 44.249 -12.901 1.00 19.08 410 SER A C 1
ATOM 2689 O O . SER A 1 370 ? 46.300 44.800 -13.960 1.00 18.67 410 SER A O 1
ATOM 2692 N N . ASP A 1 371 ? 47.736 44.510 -12.231 1.00 20.12 411 ASP A N 1
ATOM 2693 C CA . ASP A 1 371 ? 48.693 45.509 -12.668 1.00 21.82 411 ASP A CA 1
ATOM 2694 C C . ASP A 1 371 ? 49.514 45.014 -13.854 1.00 21.22 411 ASP A C 1
ATOM 2695 O O . ASP A 1 371 ? 50.140 45.817 -14.561 1.00 21.69 411 ASP A O 1
ATOM 2700 N N . VAL A 1 372 ? 49.502 43.705 -14.081 1.00 19.63 412 VAL A N 1
ATOM 2701 C CA . VAL A 1 372 ? 50.270 43.149 -15.169 1.00 18.83 412 VAL A CA 1
ATOM 2702 C C . VAL A 1 372 ? 49.428 42.274 -16.072 1.00 18.21 412 VAL A C 1
ATOM 2703 O O . VAL A 1 372 ? 48.279 41.964 -15.764 1.00 18.23 412 VAL A O 1
ATOM 2707 N N . ALA A 1 373 ? 50.007 41.892 -17.203 1.00 17.15 413 ALA A N 1
ATOM 2708 C CA . ALA A 1 373 ? 49.319 41.021 -18.136 1.00 16.60 413 ALA A CA 1
ATOM 2709 C C . ALA A 1 373 ? 49.204 39.720 -17.357 1.00 16.32 413 ALA A C 1
ATOM 2710 O O . ALA A 1 373 ? 50.184 39.245 -16.793 1.00 14.33 413 ALA A O 1
ATOM 2712 N N . SER A 1 374 ? 48.008 39.152 -17.313 1.00 15.85 414 SER A N 1
ATOM 2713 C CA . SER A 1 374 ? 47.786 37.925 -16.565 1.00 16.81 414 SER A CA 1
ATOM 2714 C C . SER A 1 374 ? 46.862 36.964 -17.293 1.00 15.84 414 SER A C 1
ATOM 2715 O O . SER A 1 374 ? 45.999 37.392 -18.062 1.00 15.63 414 SER A O 1
ATOM 2718 N N . GLN A 1 375 ? 47.057 35.666 -17.074 1.00 14.19 415 GLN A N 1
ATOM 2719 C CA . GLN A 1 375 ? 46.182 34.688 -17.695 1.00 12.10 415 GLN A CA 1
ATOM 2720 C C . GLN A 1 375 ? 45.102 34.445 -16.649 1.00 12.26 415 GLN A C 1
ATOM 2721 O O . GLN A 1 375 ? 45.364 33.846 -15.594 1.00 11.72 415 GLN A O 1
ATOM 2727 N N . HIS A 1 376 ? 43.904 34.949 -16.938 1.00 10.89 416 HIS A N 1
ATOM 2728 C CA . HIS A 1 376 ? 42.766 34.825 -16.042 1.00 11.05 416 HIS A CA 1
ATOM 2729 C C . HIS A 1 376 ? 42.446 33.373 -15.745 1.00 11.95 416 HIS A C 1
ATOM 2730 O O . HIS A 1 376 ? 42.144 33.005 -14.607 1.00 12.59 416 HIS A O 1
ATOM 2737 N N . VAL A 1 377 ? 42.488 32.550 -16.782 1.00 10.97 417 VAL A N 1
ATOM 2738 C CA . VAL A 1 377 ? 42.192 31.147 -16.610 1.00 10.43 417 VAL A CA 1
ATOM 2739 C C . VAL A 1 377 ? 43.136 30.301 -17.433 1.00 10.14 417 VAL A C 1
ATOM 2740 O O . VAL A 1 377 ? 43.411 30.598 -18.596 1.00 11.47 417 VAL A O 1
ATOM 2744 N N . VAL A 1 378 ? 43.646 29.250 -16.814 1.00 9.25 418 VAL A N 1
ATOM 2745 C CA . VAL A 1 378 ? 44.540 28.341 -17.498 1.00 8.89 418 VAL A CA 1
ATOM 2746 C C . VAL A 1 378 ? 44.028 26.939 -17.252 1.00 9.97 418 VAL A C 1
ATOM 2747 O O . VAL A 1 378 ? 43.806 26.526 -16.119 1.00 8.26 418 VAL A O 1
ATOM 2751 N N . LEU A 1 379 ? 43.814 26.218 -18.338 1.00 10.98 419 LEU A N 1
ATOM 2752 C CA . LEU A 1 379 ? 43.350 24.847 -18.252 1.00 13.78 419 LEU A CA 1
ATOM 2753 C C . LEU A 1 379 ? 44.527 24.006 -18.689 1.00 14.45 419 LEU A C 1
ATOM 2754 O O . LEU A 1 379 ? 44.982 24.076 -19.834 1.00 15.21 419 LEU A O 1
ATOM 2759 N N . ASP A 1 380 ? 45.027 23.223 -17.749 1.00 16.05 420 ASP A N 1
ATOM 2760 C CA . ASP A 1 380 ? 46.174 22.368 -17.976 1.00 17.20 420 ASP A CA 1
ATOM 2761 C C . ASP A 1 380 ? 45.828 21.225 -18.938 1.00 16.58 420 ASP A C 1
ATOM 2762 O O . ASP A 1 380 ? 44.658 20.857 -19.086 1.00 15.78 420 ASP A O 1
ATOM 2767 N N . ALA A 1 381 ? 46.846 20.696 -19.612 1.00 15.55 421 ALA A N 1
ATOM 2768 C CA . ALA A 1 381 ? 46.668 19.629 -20.598 1.00 16.38 421 ALA A CA 1
ATOM 2769 C C . ALA A 1 381 ? 46.001 18.352 -20.079 1.00 17.15 421 ALA A C 1
ATOM 2770 O O . ALA A 1 381 ? 45.621 17.487 -20.866 1.00 16.99 421 ALA A O 1
ATOM 2772 N N . SER A 1 382 ? 45.877 18.231 -18.762 1.00 18.24 422 SER A N 1
ATOM 2773 C CA . SER A 1 382 ? 45.259 17.055 -18.171 1.00 19.47 422 SER A CA 1
ATOM 2774 C C . SER A 1 382 ? 43.752 17.219 -18.160 1.00 19.13 422 SER A C 1
ATOM 2775 O O . SER A 1 382 ? 43.010 16.237 -18.182 1.00 19.60 422 SER A O 1
ATOM 2778 N N . THR A 1 383 ? 43.302 18.467 -18.143 1.00 18.24 423 THR A N 1
ATOM 2779 C CA . THR A 1 383 ? 41.878 18.768 -18.100 1.00 16.84 423 THR A CA 1
ATOM 2780 C C . THR A 1 383 ? 41.084 18.323 -19.317 1.00 16.48 423 THR A C 1
ATOM 2781 O O . THR A 1 383 ? 41.606 18.209 -20.422 1.00 18.00 423 THR A O 1
ATOM 2785 N N . THR A 1 384 ? 39.805 18.065 -19.082 1.00 15.42 424 THR A N 1
ATOM 2786 C CA . THR A 1 384 ? 38.888 17.669 -20.130 1.00 15.43 424 THR A CA 1
ATOM 2787 C C . THR A 1 384 ? 37.522 18.281 -19.899 1.00 16.04 424 THR A C 1
ATOM 2788 O O . THR A 1 384 ? 37.079 18.461 -18.758 1.00 15.29 424 THR A O 1
ATOM 2792 N N . HIS A 1 385 ? 36.885 18.622 -21.012 1.00 15.99 425 HIS A N 1
ATOM 2793 C CA . HIS A 1 385 ? 35.543 19.176 -21.037 1.00 15.32 425 HIS A CA 1
ATOM 2794 C C . HIS A 1 385 ? 35.254 20.368 -20.107 1.00 13.87 425 HIS A C 1
ATOM 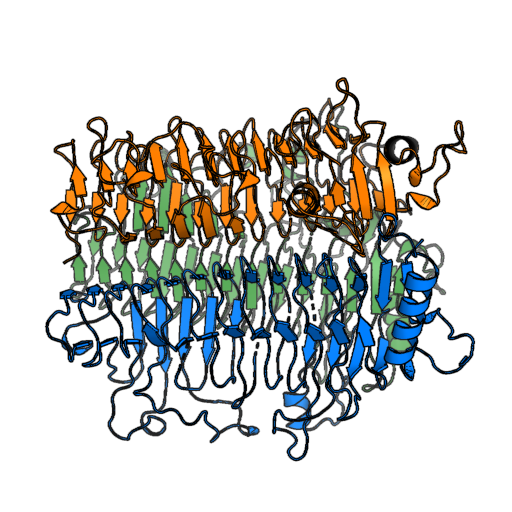2795 O O . HIS A 1 385 ? 34.149 20.511 -19.591 1.00 13.31 425 HIS A O 1
ATOM 2802 N N . SER A 1 386 ? 36.250 21.237 -19.924 1.00 12.34 426 SER A N 1
ATOM 2803 C CA . SER A 1 386 ? 36.115 22.434 -19.078 1.00 11.50 426 SER A CA 1
ATOM 2804 C C . SER A 1 386 ? 35.249 23.469 -19.788 1.00 12.43 426 SER A C 1
ATOM 2805 O O . SER A 1 386 ? 35.075 23.403 -21.007 1.00 10.71 426 SER A O 1
ATOM 2808 N N . LYS A 1 387 ? 34.705 24.417 -19.025 1.00 11.01 427 LYS A N 1
ATOM 2809 C CA . LYS A 1 387 ? 33.858 25.474 -19.586 1.00 12.37 427 LYS A CA 1
ATOM 2810 C C . LYS A 1 387 ? 34.281 26.829 -19.028 1.00 12.02 427 LYS A C 1
ATOM 2811 O O . LYS A 1 387 ? 34.254 27.039 -17.808 1.00 13.63 427 LYS A O 1
ATOM 2817 N N . VAL A 1 388 ? 34.652 27.756 -19.904 1.00 10.85 428 VAL A N 1
ATOM 2818 C CA . VAL A 1 388 ? 35.043 29.081 -19.442 1.00 9.24 428 VAL A CA 1
ATOM 2819 C C . VAL A 1 388 ? 34.153 30.129 -20.093 1.00 10.00 428 VAL A C 1
ATOM 2820 O O . VAL A 1 388 ? 34.189 30.329 -21.318 1.00 9.98 428 VAL A O 1
ATOM 2824 N N . LEU A 1 389 ? 33.348 30.781 -19.255 1.00 9.69 429 LEU A N 1
ATOM 2825 C CA . LEU A 1 389 ? 32.409 31.799 -19.710 1.00 11.01 429 LEU A CA 1
ATOM 2826 C C . LEU A 1 389 ? 32.644 33.135 -19.033 1.00 12.08 429 LEU A C 1
ATOM 2827 O O . LEU A 1 389 ? 32.744 33.214 -17.799 1.00 9.27 429 LEU A O 1
ATOM 2832 N N . ASP A 1 390 ? 32.703 34.189 -19.838 1.00 10.94 430 ASP A N 1
ATOM 2833 C CA . ASP A 1 390 ? 32.851 35.535 -19.312 1.00 13.23 430 ASP A CA 1
ATOM 2834 C C . ASP A 1 390 ? 33.855 35.672 -18.174 1.00 12.69 430 ASP A C 1
ATOM 2835 O O . ASP A 1 390 ? 33.564 36.279 -17.145 1.00 13.30 430 ASP A O 1
ATOM 2840 N N . SER A 1 391 ? 35.047 35.118 -18.374 1.00 12.55 431 SER A N 1
ATOM 2841 C CA . SER A 1 391 ? 36.097 35.196 -17.366 1.00 13.06 431 SER A CA 1
ATOM 2842 C C . SER A 1 391 ? 37.385 35.715 -17.997 1.00 14.37 431 SER A C 1
ATOM 2843 O O . SER A 1 391 ? 38.484 35.484 -17.479 1.00 14.56 431 SER A O 1
ATOM 2846 N N . GLY A 1 392 ? 37.243 36.418 -19.119 1.00 14.20 432 GLY A N 1
ATOM 2847 C CA . GLY A 1 392 ? 38.404 36.972 -19.795 1.00 15.33 432 GLY A CA 1
ATOM 2848 C C . GLY A 1 392 ? 38.317 36.918 -21.311 1.00 16.71 432 GLY A C 1
ATOM 2849 O O . GLY A 1 392 ? 37.496 36.182 -21.876 1.00 17.19 432 GLY A O 1
ATOM 2850 N N . THR A 1 393 ? 39.167 37.694 -21.978 1.00 17.50 433 THR A N 1
ATOM 2851 C CA . THR A 1 393 ? 39.188 37.707 -23.435 1.00 19.13 433 THR A CA 1
ATOM 2852 C C . THR A 1 393 ? 39.948 36.462 -23.851 1.00 17.70 433 THR A C 1
ATOM 2853 O O . THR A 1 393 ? 40.601 35.835 -23.025 1.00 17.23 433 THR A O 1
ATOM 2857 N N . ALA A 1 394 ? 39.870 36.109 -25.125 1.00 18.02 434 ALA A N 1
ATOM 2858 C CA . ALA A 1 394 ? 40.557 34.929 -25.610 1.00 16.77 434 ALA A CA 1
ATOM 2859 C C . ALA A 1 394 ? 42.052 34.940 -25.305 1.00 16.52 434 ALA A C 1
ATOM 2860 O O . ALA A 1 394 ? 42.645 33.879 -25.076 1.00 15.88 434 ALA A O 1
ATOM 2862 N N . SER A 1 395 ? 42.676 36.115 -25.293 1.00 16.52 435 SER A N 1
ATOM 2863 C CA . SER A 1 395 ? 44.111 36.156 -25.023 1.00 16.37 435 SER A CA 1
ATOM 2864 C C . SER A 1 395 ? 44.444 36.220 -23.535 1.00 15.63 435 SER A C 1
ATOM 2865 O O . SER A 1 395 ? 45.613 36.245 -23.153 1.00 16.44 435 SER A O 1
ATOM 2868 N N . GLN A 1 396 ? 43.411 36.229 -22.699 1.00 15.07 436 GLN A N 1
ATOM 2869 C CA . GLN A 1 396 ? 43.612 36.241 -21.257 1.00 14.28 436 GLN A CA 1
ATOM 2870 C C . GLN A 1 396 ? 43.272 34.840 -20.756 1.00 14.20 436 GLN A C 1
ATOM 2871 O O . GLN A 1 396 ? 43.272 34.579 -19.544 1.00 13.00 436 GLN A O 1
ATOM 2877 N N . ILE A 1 397 ? 43.023 33.936 -21.708 1.00 14.35 437 ILE A N 1
ATOM 2878 C CA . ILE A 1 397 ? 42.669 32.544 -21.414 1.00 15.78 437 ILE A CA 1
ATOM 2879 C C . ILE A 1 397 ? 43.557 31.528 -22.153 1.00 15.73 437 ILE A C 1
ATOM 2880 O O . ILE A 1 397 ? 43.655 31.559 -23.388 1.00 16.08 437 ILE A O 1
ATOM 2885 N N . THR A 1 398 ? 44.193 30.631 -21.402 1.00 15.57 438 THR A N 1
ATOM 2886 C CA . THR A 1 398 ? 45.034 29.603 -22.006 1.00 16.45 438 THR A CA 1
ATOM 2887 C C . THR A 1 398 ? 44.406 28.226 -21.797 1.00 17.28 438 THR A C 1
ATOM 2888 O O . THR A 1 398 ? 44.143 27.819 -20.665 1.00 15.55 438 THR A O 1
ATOM 2892 N N . SER A 1 399 ? 44.162 27.521 -22.893 1.00 18.38 439 SER A N 1
ATOM 2893 C CA . SER A 1 399 ? 43.593 26.190 -22.821 1.00 21.57 439 SER A CA 1
ATOM 2894 C C . SER A 1 399 ? 44.565 25.219 -23.473 1.00 22.99 439 SER A C 1
ATOM 2895 O O . SER A 1 399 ? 44.848 25.325 -24.669 1.00 23.47 439 SER A O 1
ATOM 2898 N N . TYR A 1 400 ? 45.087 24.281 -22.688 1.00 24.43 440 TYR A N 1
ATOM 2899 C CA . TYR A 1 400 ? 46.026 23.294 -23.218 1.00 26.11 440 TYR A CA 1
ATOM 2900 C C . TYR A 1 400 ? 45.278 22.040 -23.553 1.00 27.47 440 TYR A C 1
ATOM 2901 O O . TYR A 1 400 ? 45.876 20.986 -23.798 1.00 27.20 440 TYR A O 1
ATOM 2910 N N . SER A 1 401 ? 43.961 22.139 -23.523 1.00 29.22 441 SER A N 1
ATOM 2911 C CA . SER A 1 401 ? 43.150 20.994 -23.844 1.00 31.05 441 SER A CA 1
ATOM 2912 C C . SER A 1 401 ? 42.539 21.353 -25.178 1.00 31.95 441 SER A C 1
ATOM 2913 O O . SER A 1 401 ? 42.822 22.434 -25.715 1.00 33.51 441 SER A O 1
ATOM 2916 N N . SER A 1 402 ? 41.709 20.471 -25.716 1.00 31.46 442 SER A N 1
ATOM 2917 C CA . SER A 1 402 ? 41.101 20.775 -26.989 1.00 31.16 442 SER A CA 1
ATOM 2918 C C . SER A 1 402 ? 39.590 20.636 -26.957 1.00 30.05 442 SER A C 1
ATOM 2919 O O . SER A 1 402 ? 38.913 20.960 -27.950 1.00 30.70 442 SER A O 1
ATOM 2922 N N . ASP A 1 403 ? 39.057 20.154 -25.836 1.00 28.12 443 ASP A N 1
ATOM 2923 C CA . ASP A 1 403 ? 37.614 20.036 -25.730 1.00 27.17 443 ASP A CA 1
ATOM 2924 C C . ASP A 1 403 ? 37.092 21.155 -24.846 1.00 26.25 443 ASP A C 1
ATOM 2925 O O . ASP A 1 403 ? 35.947 21.115 -24.386 1.00 27.30 443 ASP A O 1
ATOM 2930 N N . THR A 1 404 ? 37.926 22.161 -24.609 1.00 23.86 444 THR A N 1
ATOM 2931 C CA . THR A 1 404 ? 37.497 23.271 -23.786 1.00 23.07 444 THR A CA 1
ATOM 2932 C C . THR A 1 404 ? 36.573 24.170 -24.584 1.00 22.09 444 THR A C 1
ATOM 2933 O O . THR A 1 404 ? 36.846 24.496 -25.747 1.00 22.43 444 THR A O 1
ATOM 2937 N N . ALA A 1 405 ? 35.468 24.552 -23.955 1.00 20.82 445 ALA A N 1
ATOM 2938 C CA . ALA A 1 405 ? 34.509 25.444 -24.584 1.00 20.18 445 ALA A CA 1
ATOM 2939 C C . ALA A 1 405 ? 34.710 26.788 -23.896 1.00 19.72 445 ALA A C 1
ATOM 2940 O O . ALA A 1 405 ? 34.570 26.890 -22.664 1.00 19.86 445 ALA A O 1
ATOM 2942 N N . ILE A 1 406 ? 35.049 27.805 -24.686 1.00 18.87 446 ILE A N 1
ATOM 2943 C CA . ILE A 1 406 ? 35.308 29.133 -24.150 1.00 18.71 446 ILE A CA 1
ATOM 2944 C C . ILE A 1 406 ? 34.421 30.201 -24.782 1.00 18.83 446 ILE A C 1
ATOM 2945 O O . ILE A 1 406 ? 34.193 30.193 -25.989 1.00 18.22 446 ILE A O 1
ATOM 2950 N N . ARG A 1 407 ? 33.925 31.122 -23.957 1.00 17.13 447 ARG A N 1
ATOM 2951 C CA . ARG A 1 407 ? 33.111 32.239 -24.437 1.00 16.55 447 ARG A CA 1
ATOM 2952 C C . ARG A 1 407 ? 33.716 33.532 -23.926 1.00 16.79 447 ARG A C 1
ATOM 2953 O O . ARG A 1 407 ? 33.703 33.800 -22.727 1.00 14.83 447 ARG A O 1
ATOM 2961 N N . PRO A 1 408 ? 34.295 34.328 -24.832 1.00 18.38 448 PRO A N 1
ATOM 2962 C CA . PRO A 1 408 ? 34.918 35.602 -24.475 1.00 20.35 448 PRO A CA 1
ATOM 2963 C C . PRO A 1 408 ? 34.055 36.578 -23.687 1.00 20.05 448 PRO A C 1
ATOM 2964 O O . PRO A 1 408 ? 32.834 36.589 -23.810 1.00 22.12 448 PRO A O 1
ATOM 2968 N N . THR A 1 409 ? 34.701 37.381 -22.850 1.00 20.48 449 THR A N 1
ATOM 2969 C CA . THR A 1 409 ? 33.976 38.423 -22.143 1.00 20.93 449 THR A CA 1
ATOM 2970 C C . THR A 1 409 ? 34.042 39.327 -23.372 1.00 22.49 449 THR A C 1
ATOM 2971 O O . THR A 1 409 ? 35.131 39.598 -23.876 1.00 20.65 449 THR A O 1
ATOM 2975 N N . PRO A 1 410 ? 32.897 39.761 -23.905 1.00 25.26 450 PRO A N 1
ATOM 2976 C CA . PRO A 1 410 ? 32.960 40.615 -25.091 1.00 27.40 450 PRO A CA 1
ATOM 2977 C C . PRO A 1 410 ? 34.006 41.724 -25.062 1.00 29.86 450 PRO A C 1
ATOM 2978 O O . PRO A 1 410 ? 34.380 42.193 -23.960 1.00 31.24 450 PRO A O 1
ATOM 2983 N N . PRO B 1 12 ? 19.379 41.693 40.120 1.00 22.19 52 PRO B N 1
ATOM 2984 C CA . PRO B 1 12 ? 18.022 42.185 39.816 1.00 21.21 52 PRO B CA 1
ATOM 2985 C C . PRO B 1 12 ? 17.423 41.683 38.501 1.00 19.31 52 PRO B C 1
ATOM 2986 O O . PRO B 1 12 ? 18.083 41.670 37.459 1.00 19.49 52 PRO B O 1
ATOM 2990 N N . ASN B 1 13 ? 16.161 41.264 38.583 1.00 16.47 53 ASN B N 1
ATOM 2991 C CA . ASN B 1 13 ? 15.424 40.743 37.439 1.00 14.47 53 ASN B CA 1
ATOM 2992 C C . ASN B 1 13 ? 16.122 39.542 36.817 1.00 14.00 53 ASN B C 1
ATOM 2993 O O . ASN B 1 13 ? 15.885 39.203 35.648 1.00 13.66 53 ASN B O 1
ATOM 2998 N N . THR B 1 14 ? 16.980 38.891 37.597 1.00 12.06 54 THR B N 1
ATOM 2999 C CA . THR B 1 14 ? 17.701 37.717 37.114 1.00 11.31 54 THR B CA 1
ATOM 3000 C C . THR B 1 14 ? 17.315 36.546 38.011 1.00 10.95 54 THR B C 1
ATOM 3001 O O . THR B 1 14 ? 17.417 36.641 39.240 1.00 10.38 54 THR B O 1
ATOM 3005 N N . TYR B 1 15 ? 16.848 35.456 37.408 1.00 8.84 55 TYR B N 1
ATOM 3006 C CA . TYR B 1 15 ? 16.475 34.271 38.182 1.00 10.22 55 TYR B CA 1
ATOM 3007 C C . TYR B 1 15 ? 17.276 33.080 37.655 1.00 10.69 55 TYR B C 1
ATOM 3008 O O . TYR B 1 15 ? 17.736 33.077 36.512 1.00 12.35 55 TYR B O 1
ATOM 3017 N N . ASP B 1 16 ? 17.441 32.070 38.499 1.00 13.05 56 ASP B N 1
ATOM 3018 C CA . ASP B 1 16 ? 18.143 30.838 38.139 1.00 14.12 56 ASP B CA 1
ATOM 3019 C C . ASP B 1 16 ? 17.033 29.824 38.416 1.00 13.68 56 ASP B C 1
ATOM 3020 O O . ASP B 1 16 ? 16.486 29.814 39.517 1.00 12.59 56 ASP B O 1
ATOM 3025 N N . VAL B 1 17 ? 16.659 28.988 37.454 1.00 13.42 57 VAL B N 1
ATOM 3026 C CA . VAL B 1 17 ? 15.562 28.072 37.739 1.00 14.66 57 VAL B CA 1
ATOM 3027 C C . VAL B 1 17 ? 15.765 27.156 38.941 1.00 14.74 57 VAL B C 1
ATOM 3028 O O . VAL B 1 17 ? 14.801 26.841 39.631 1.00 15.45 57 VAL B O 1
ATOM 3032 N N . THR B 1 18 ? 17.002 26.761 39.231 1.00 14.16 58 THR B N 1
ATOM 3033 C CA . THR B 1 18 ? 17.239 25.853 40.363 1.00 15.43 58 THR B CA 1
ATOM 3034 C C . THR B 1 18 ? 17.122 26.433 41.788 1.00 15.91 58 THR B C 1
ATOM 3035 O O . THR B 1 18 ? 16.938 25.674 42.735 1.00 15.24 58 THR B O 1
ATOM 3039 N N . THR B 1 19 ? 17.214 27.751 41.952 1.00 14.86 59 THR B N 1
ATOM 3040 C CA . THR B 1 19 ? 17.136 28.360 43.284 1.00 15.21 59 THR B CA 1
ATOM 3041 C C . THR B 1 19 ? 15.764 28.890 43.659 1.00 15.77 59 THR B C 1
ATOM 3042 O O . THR B 1 19 ? 15.508 29.218 44.818 1.00 14.88 59 THR B O 1
ATOM 3046 N N . TRP B 1 20 ? 14.884 28.974 42.677 1.00 15.78 60 TRP B N 1
ATOM 3047 C CA . TRP B 1 20 ? 13.573 29.540 42.897 1.00 17.85 60 TRP B CA 1
ATOM 3048 C C . TRP B 1 20 ? 12.469 28.595 43.361 1.00 18.62 60 TRP B C 1
ATOM 3049 O O . TRP B 1 20 ? 12.043 27.703 42.620 1.00 20.61 60 TRP B O 1
ATOM 3060 N N . ARG B 1 21 ? 11.993 28.812 44.587 1.00 19.55 61 ARG B N 1
ATOM 3061 C CA . ARG B 1 21 ? 10.944 27.968 45.149 1.00 20.07 61 ARG B CA 1
ATOM 3062 C C . ARG B 1 21 ? 9.553 28.525 44.896 1.00 19.48 61 ARG B C 1
ATOM 3063 O O . ARG B 1 21 ? 9.327 29.746 44.947 1.00 18.69 61 ARG B O 1
ATOM 3071 N N . ILE B 1 22 ? 8.628 27.619 44.597 1.00 18.49 62 ILE B N 1
ATOM 3072 C CA . ILE B 1 22 ? 7.244 27.993 44.365 1.00 17.79 62 ILE B CA 1
ATOM 3073 C C . ILE B 1 22 ? 6.618 27.950 45.746 1.00 19.32 62 ILE B C 1
ATOM 3074 O O . ILE B 1 22 ? 6.458 26.885 46.350 1.00 18.68 62 ILE B O 1
ATOM 3079 N N . LYS B 1 23 ? 6.304 29.138 46.244 1.00 20.42 63 LYS B N 1
ATOM 3080 C CA . LYS B 1 23 ? 5.757 29.321 47.572 1.00 23.79 63 LYS B CA 1
ATOM 3081 C C . LYS B 1 23 ? 4.602 28.400 47.971 1.00 23.81 63 LYS B C 1
ATOM 3082 O O . LYS B 1 23 ? 4.585 27.884 49.089 1.00 25.52 63 LYS B O 1
ATOM 3088 N N . ALA B 1 24 ? 3.645 28.174 47.076 1.00 24.43 64 ALA B N 1
ATOM 3089 C CA . ALA B 1 24 ? 2.524 27.300 47.413 1.00 24.16 64 ALA B CA 1
ATOM 3090 C C . ALA B 1 24 ? 2.851 25.837 47.135 1.00 24.60 64 ALA B C 1
ATOM 3091 O O . ALA B 1 24 ? 2.167 24.940 47.638 1.00 24.62 64 ALA B O 1
ATOM 3093 N N . HIS B 1 25 ? 3.895 25.595 46.343 1.00 24.29 65 HIS B N 1
ATOM 3094 C CA . HIS B 1 25 ? 4.299 24.225 46.028 1.00 23.52 65 HIS B CA 1
ATOM 3095 C C . HIS B 1 25 ? 5.815 24.010 46.044 1.00 22.80 65 HIS B C 1
ATOM 3096 O O . HIS B 1 25 ? 6.460 23.920 44.994 1.00 21.49 65 HIS B O 1
ATOM 3103 N N . PRO B 1 26 ? 6.403 23.950 47.248 1.00 22.87 66 PRO B N 1
ATOM 3104 C CA . PRO B 1 26 ? 7.822 23.749 47.537 1.00 22.58 66 PRO B CA 1
ATOM 3105 C C . PRO B 1 26 ? 8.593 22.574 46.924 1.00 22.53 66 PRO B C 1
ATOM 3106 O O . PRO B 1 26 ? 9.740 22.756 46.531 1.00 22.76 66 PRO B O 1
ATOM 3110 N N . GLU B 1 27 ? 8.026 21.374 46.833 1.00 21.85 67 GLU B N 1
ATOM 3111 C CA . GLU B 1 27 ? 8.840 20.309 46.244 1.00 21.97 67 GLU B CA 1
ATOM 3112 C C . GLU B 1 27 ? 8.700 20.220 44.713 1.00 20.60 67 GLU B C 1
ATOM 3113 O O . GLU B 1 27 ? 9.264 19.314 44.092 1.00 19.21 67 GLU B O 1
ATOM 3119 N N . VAL B 1 28 ? 7.977 21.168 44.109 1.00 18.29 68 VAL B N 1
ATOM 3120 C CA . VAL B 1 28 ? 7.836 21.210 42.656 1.00 18.23 68 VAL B CA 1
ATOM 3121 C C . VAL B 1 28 ? 9.048 22.023 42.180 1.00 17.68 68 VAL B C 1
ATOM 3122 O O . VAL B 1 28 ? 9.006 23.253 42.127 1.00 17.31 68 VAL B O 1
ATOM 3126 N N . THR B 1 29 ? 10.123 21.307 41.858 1.00 16.53 69 THR B N 1
ATOM 3127 C CA . THR B 1 29 ? 11.393 21.868 41.410 1.00 15.36 69 THR B CA 1
ATOM 3128 C C . THR B 1 29 ? 11.573 21.931 39.898 1.00 14.21 69 THR B C 1
ATOM 3129 O O . THR B 1 29 ? 10.760 21.413 39.142 1.00 15.10 69 THR B O 1
ATOM 3133 N N . ALA B 1 30 ? 12.666 22.555 39.467 1.00 14.13 70 ALA B N 1
ATOM 3134 C CA . ALA B 1 30 ? 12.955 22.649 38.046 1.00 14.29 70 ALA B CA 1
ATOM 3135 C C . ALA B 1 30 ? 13.134 21.233 37.500 1.00 15.05 70 ALA B C 1
ATOM 3136 O O . ALA B 1 30 ? 12.790 20.955 36.348 1.00 13.81 70 ALA B O 1
ATOM 3138 N N . GLN B 1 31 ? 13.662 20.334 38.329 1.00 15.11 71 GLN B N 1
ATOM 3139 C CA . GLN B 1 31 ? 13.880 18.954 37.901 1.00 16.71 71 GLN B CA 1
ATOM 3140 C C . GLN B 1 31 ? 12.574 18.196 37.656 1.00 14.62 71 GLN B C 1
ATOM 3141 O O . GLN B 1 31 ? 12.484 17.403 36.725 1.00 12.31 71 GLN B O 1
ATOM 3147 N N . SER B 1 32 ? 11.568 18.432 38.494 1.00 13.01 72 SER B N 1
ATOM 3148 C CA . SER B 1 32 ? 10.290 17.739 38.341 1.00 13.41 72 SER B CA 1
ATOM 3149 C C . SER B 1 32 ? 9.340 18.442 37.364 1.00 13.18 72 SER B C 1
ATOM 3150 O O . SER B 1 32 ? 8.657 17.781 36.584 1.00 12.18 72 SER B O 1
ATOM 3153 N N . ASP B 1 33 ? 9.284 19.771 37.412 1.00 11.56 73 ASP B N 1
ATOM 3154 C CA . ASP B 1 33 ? 8.449 20.528 36.485 1.00 10.64 73 ASP B CA 1
ATOM 3155 C C . ASP B 1 33 ? 8.978 21.947 36.328 1.00 10.45 73 ASP B C 1
ATOM 3156 O O . ASP B 1 33 ? 8.478 22.885 36.951 1.00 10.45 73 ASP B O 1
ATOM 3161 N N . ILE B 1 34 ? 9.989 22.099 35.478 1.00 11.54 74 ILE B N 1
ATOM 3162 C CA . ILE B 1 34 ? 10.578 23.409 35.231 1.00 10.22 74 ILE B CA 1
ATOM 3163 C C . ILE B 1 34 ? 9.529 24.315 34.609 1.00 10.80 74 ILE B C 1
ATOM 3164 O O . ILE B 1 34 ? 9.632 25.534 34.668 1.00 10.66 74 ILE B O 1
ATOM 3169 N N . GLY B 1 35 ? 8.509 23.702 34.019 1.00 11.38 75 GLY B N 1
ATOM 3170 C CA . GLY B 1 35 ? 7.437 24.469 33.416 1.00 9.92 75 GLY B CA 1
ATOM 3171 C C . GLY B 1 35 ? 6.729 25.255 34.503 1.00 10.96 75 GLY B C 1
ATOM 3172 O O . GLY B 1 35 ? 6.539 26.469 34.382 1.00 11.68 75 GLY B O 1
ATOM 3173 N N . ALA B 1 36 ? 6.355 24.561 35.574 1.00 9.83 76 ALA B N 1
ATOM 3174 C CA . ALA B 1 36 ? 5.683 25.187 36.701 1.00 9.63 76 ALA B CA 1
ATOM 3175 C C . ALA B 1 36 ? 6.542 26.290 37.301 1.00 9.24 76 ALA B C 1
ATOM 3176 O O . ALA B 1 36 ? 6.042 27.365 37.651 1.00 11.20 76 ALA B O 1
ATOM 3178 N N . VAL B 1 37 ? 7.836 26.005 37.419 1.00 8.58 77 VAL B N 1
ATOM 3179 C CA . VAL B 1 37 ? 8.808 26.939 37.974 1.00 9.68 77 VAL B CA 1
ATOM 3180 C C . VAL B 1 37 ? 8.877 28.237 37.184 1.00 9.13 77 VAL B C 1
ATOM 3181 O O . VAL B 1 37 ? 8.793 29.324 37.757 1.00 8.84 77 VAL B O 1
ATOM 3185 N N . ILE B 1 38 ? 9.022 28.127 35.868 1.00 9.36 78 ILE B N 1
ATOM 3186 C CA . ILE B 1 38 ? 9.114 29.316 35.037 1.00 9.55 78 ILE B CA 1
ATOM 3187 C C . ILE B 1 38 ? 7.805 30.104 35.067 1.00 10.20 78 ILE B C 1
ATOM 3188 O O . ILE B 1 38 ? 7.828 31.337 35.081 1.00 9.39 78 ILE B O 1
ATOM 3193 N N . ASN B 1 39 ? 6.665 29.418 35.089 1.00 10.08 79 ASN B N 1
ATOM 3194 C CA . ASN B 1 39 ? 5.414 30.156 35.140 1.00 10.65 79 ASN B CA 1
ATOM 3195 C C . ASN B 1 39 ? 5.329 30.941 36.450 1.00 11.08 79 ASN B C 1
ATOM 3196 O O . ASN B 1 39 ? 4.844 32.075 36.458 1.00 12.00 79 ASN B O 1
ATOM 3201 N N . ASP B 1 40 ? 5.821 30.369 37.549 1.00 11.16 80 ASP B N 1
ATOM 3202 C CA . ASP B 1 40 ? 5.773 31.093 38.816 1.00 10.62 80 ASP B CA 1
ATOM 3203 C C . ASP B 1 40 ? 6.751 32.261 38.786 1.00 11.24 80 ASP B C 1
ATOM 3204 O O . ASP B 1 40 ? 6.536 33.262 39.477 1.00 10.17 80 ASP B O 1
ATOM 3209 N N . ILE B 1 41 ? 7.822 32.146 37.999 1.00 9.57 81 ILE B N 1
ATOM 3210 C CA . ILE B 1 41 ? 8.768 33.255 37.915 1.00 10.82 81 ILE B CA 1
ATOM 3211 C C . ILE B 1 41 ? 8.138 34.389 37.115 1.00 10.22 81 ILE B C 1
ATOM 3212 O O . ILE B 1 41 ? 8.228 35.548 37.504 1.00 12.20 81 ILE B O 1
ATOM 3217 N N . ILE B 1 42 ? 7.499 34.058 35.997 1.00 9.87 82 ILE B N 1
ATOM 3218 C CA . ILE B 1 42 ? 6.856 35.087 35.188 1.00 10.77 82 ILE B CA 1
ATOM 3219 C C . ILE B 1 42 ? 5.790 35.782 36.016 1.00 11.13 82 ILE B C 1
ATOM 3220 O O . ILE B 1 42 ? 5.576 36.987 35.880 1.00 11.02 82 ILE B O 1
ATOM 3225 N N . ALA B 1 43 ? 5.127 35.023 36.882 1.00 10.54 83 ALA B N 1
ATOM 3226 C CA . ALA B 1 43 ? 4.093 35.592 37.734 1.00 10.88 83 ALA B CA 1
ATOM 3227 C C . ALA B 1 43 ? 4.732 36.596 38.694 1.00 10.86 83 ALA B C 1
ATOM 3228 O O . ALA B 1 43 ? 4.132 37.615 39.021 1.00 12.23 83 ALA B O 1
ATOM 3230 N N . ASP B 1 44 ? 5.959 36.323 39.130 1.00 10.93 84 ASP B N 1
ATOM 3231 C CA . ASP B 1 44 ? 6.635 37.237 40.047 1.00 11.12 84 ASP B CA 1
ATOM 3232 C C . ASP B 1 44 ? 7.101 38.488 39.311 1.00 12.18 84 ASP B C 1
ATOM 3233 O O . ASP B 1 44 ? 7.180 39.565 39.902 1.00 12.17 84 ASP B O 1
ATOM 3238 N N . ILE B 1 45 ? 7.399 38.341 38.022 1.00 10.72 85 ILE B N 1
ATOM 3239 C CA . ILE B 1 45 ? 7.851 39.459 37.209 1.00 11.19 85 ILE B CA 1
ATOM 3240 C C . ILE B 1 45 ? 6.675 40.411 37.029 1.00 11.56 85 ILE B C 1
ATOM 3241 O O . ILE B 1 45 ? 6.819 41.628 37.215 1.00 12.81 85 ILE B O 1
ATOM 3246 N N . LYS B 1 46 ? 5.518 39.856 36.663 1.00 12.73 86 LYS B N 1
ATOM 3247 C CA . LYS B 1 46 ? 4.315 40.661 36.467 1.00 14.16 86 LYS B CA 1
ATOM 3248 C C . LYS B 1 46 ? 3.903 41.231 37.821 1.00 16.26 86 LYS B C 1
ATOM 3249 O O . LYS B 1 46 ? 3.308 42.306 37.905 1.00 15.78 86 LYS B O 1
ATOM 3255 N N . GLN B 1 47 ? 4.240 40.501 38.879 1.00 17.39 87 GLN B N 1
ATOM 3256 C CA . GLN B 1 47 ? 3.939 40.912 40.238 1.00 19.90 87 GLN B CA 1
ATOM 3257 C C . GLN B 1 47 ? 4.549 42.277 40.429 1.00 18.33 87 GLN B C 1
ATOM 3258 O O . GLN B 1 47 ? 3.892 43.249 40.814 1.00 18.57 87 GLN B O 1
ATOM 3264 N N . ARG B 1 48 ? 5.845 42.302 40.147 1.00 17.45 88 ARG B N 1
ATOM 3265 C CA . ARG B 1 48 ? 6.689 43.465 40.319 1.00 15.86 88 ARG B CA 1
ATOM 3266 C C . ARG B 1 48 ? 6.591 44.581 39.280 1.00 16.26 88 ARG B C 1
ATOM 3267 O O . ARG B 1 48 ? 6.474 45.749 39.649 1.00 16.97 88 ARG B O 1
ATOM 3275 N N . GLN B 1 49 ? 6.626 44.250 37.993 1.00 15.75 89 GLN B N 1
ATOM 3276 C CA . GLN B 1 49 ? 6.555 45.286 36.965 1.00 14.59 89 GLN B CA 1
ATOM 3277 C C . GLN B 1 49 ? 5.120 45.489 36.491 1.00 15.24 89 GLN B C 1
ATOM 3278 O O . GLN B 1 49 ? 4.674 44.901 35.504 1.00 14.23 89 GLN B O 1
ATOM 3284 N N . THR B 1 50 ? 4.398 46.339 37.213 1.00 15.08 90 THR B N 1
ATOM 3285 C CA . THR B 1 50 ? 2.999 46.634 36.913 1.00 16.53 90 THR B CA 1
ATOM 3286 C C . THR B 1 50 ? 2.798 47.860 36.017 1.00 16.34 90 THR B C 1
ATOM 3287 O O . THR B 1 50 ? 1.725 48.050 35.440 1.00 17.49 90 THR B O 1
ATOM 3291 N N . SER B 1 51 ? 3.842 48.666 35.869 1.00 15.51 91 SER B N 1
ATOM 3292 C CA . SER B 1 51 ? 3.767 49.880 35.061 1.00 16.62 91 SER B CA 1
ATOM 3293 C C . SER B 1 51 ? 4.197 49.705 33.604 1.00 15.52 91 SER B C 1
ATOM 3294 O O . SER B 1 51 ? 5.311 49.248 33.325 1.00 16.41 91 SER B O 1
ATOM 3297 N N . PRO B 1 52 ? 3.311 50.038 32.654 1.00 16.24 92 PRO B N 1
ATOM 3298 C CA . PRO B 1 52 ? 3.679 49.907 31.244 1.00 16.06 92 PRO B CA 1
ATOM 3299 C C . PRO B 1 52 ? 4.945 50.699 30.924 1.00 16.14 92 PRO B C 1
ATOM 3300 O O . PRO B 1 52 ? 5.604 50.450 29.919 1.00 15.10 92 PRO B O 1
ATOM 3304 N N . ASP B 1 53 ? 5.278 51.656 31.784 1.00 17.19 93 ASP B N 1
ATOM 3305 C CA . ASP B 1 53 ? 6.452 52.486 31.574 1.00 17.46 93 ASP B CA 1
ATOM 3306 C C . ASP B 1 53 ? 7.636 51.943 32.357 1.00 17.61 93 ASP B C 1
ATOM 3307 O O . ASP B 1 53 ? 8.733 52.495 32.304 1.00 17.90 93 ASP B O 1
ATOM 3312 N N . ALA B 1 54 ? 7.398 50.855 33.081 1.00 15.81 94 ALA B N 1
ATOM 3313 C CA . ALA B 1 54 ? 8.435 50.214 33.865 1.00 14.81 94 ALA B CA 1
ATOM 3314 C C . ALA B 1 54 ? 8.312 48.701 33.762 1.00 14.26 94 ALA B C 1
ATOM 3315 O O . ALA B 1 54 ? 8.018 48.010 34.751 1.00 14.95 94 ALA B O 1
ATOM 3317 N N . ARG B 1 55 ? 8.521 48.188 32.553 1.00 13.84 95 ARG B N 1
ATOM 3318 C CA . ARG B 1 55 ? 8.468 46.747 32.340 1.00 13.32 95 ARG B CA 1
ATOM 3319 C C . ARG B 1 55 ? 9.638 46.258 31.484 1.00 12.28 95 ARG B C 1
ATOM 3320 O O . ARG B 1 55 ? 9.477 45.870 30.318 1.00 10.44 95 ARG B O 1
ATOM 3328 N N . PRO B 1 56 ? 10.850 46.342 32.061 1.00 12.06 96 PRO B N 1
ATOM 3329 C CA . PRO B 1 56 ? 12.190 45.978 31.587 1.00 12.17 96 PRO B CA 1
ATOM 3330 C C . PRO B 1 56 ? 12.261 44.511 31.211 1.00 11.38 96 PRO B C 1
ATOM 3331 O O . PRO B 1 56 ? 12.990 44.118 30.301 1.00 11.03 96 PRO B O 1
ATOM 3335 N N . GLY B 1 57 ? 11.514 43.703 31.952 1.00 11.93 97 GLY B N 1
ATOM 3336 C CA . GLY B 1 57 ? 11.504 42.279 31.706 1.00 10.75 97 GLY B CA 1
ATOM 3337 C C . GLY B 1 57 ? 12.461 41.630 32.672 1.00 11.08 97 GLY B C 1
ATOM 3338 O O . GLY B 1 57 ? 12.694 42.151 33.763 1.00 11.17 97 GLY B O 1
ATOM 3339 N N . ALA B 1 58 ? 13.017 40.492 32.285 1.00 9.94 98 ALA B N 1
ATOM 3340 C CA . ALA B 1 58 ? 13.948 39.805 33.150 1.00 9.76 98 ALA B CA 1
ATOM 3341 C C . ALA B 1 58 ? 14.654 38.690 32.419 1.00 10.48 98 ALA B C 1
ATOM 3342 O O . ALA B 1 58 ? 14.383 38.420 31.248 1.00 12.29 98 ALA B O 1
ATOM 3344 N N . ALA B 1 59 ? 15.574 38.055 33.129 1.00 9.90 99 ALA B N 1
ATOM 3345 C CA . ALA B 1 59 ? 16.327 36.954 32.580 1.00 9.70 99 ALA B CA 1
ATOM 3346 C C . ALA B 1 59 ? 16.145 35.742 33.475 1.00 9.88 99 ALA B C 1
ATOM 3347 O O . ALA B 1 59 ? 16.204 35.840 34.699 1.00 10.30 99 ALA B O 1
ATOM 3349 N N . ILE B 1 60 ? 15.896 34.603 32.842 1.00 8.64 100 ILE B N 1
ATOM 3350 C CA . ILE B 1 60 ? 15.732 33.340 33.539 1.00 8.87 100 ILE B CA 1
ATOM 3351 C C . ILE B 1 60 ? 16.837 32.432 33.021 1.00 9.05 100 ILE B C 1
ATOM 3352 O O . ILE B 1 60 ? 16.863 32.072 31.847 1.00 9.05 100 ILE B O 1
ATOM 3357 N N . ILE B 1 61 ? 17.759 32.095 33.914 1.00 9.65 101 ILE B N 1
ATOM 3358 C CA . ILE B 1 61 ? 18.911 31.258 33.599 1.00 9.75 101 ILE B CA 1
ATOM 3359 C C . ILE B 1 61 ? 18.635 29.782 33.873 1.00 10.05 101 ILE B C 1
ATOM 3360 O O . ILE B 1 61 ? 18.111 29.440 34.942 1.00 10.15 101 ILE B O 1
ATOM 3365 N N . ILE B 1 62 ? 18.985 28.908 32.930 1.00 10.12 102 ILE B N 1
ATOM 3366 C CA . ILE B 1 62 ? 18.765 27.485 33.151 1.00 10.50 102 ILE B CA 1
ATOM 3367 C C . ILE B 1 62 ? 20.104 26.747 33.250 1.00 10.90 102 ILE B C 1
ATOM 3368 O O . ILE B 1 62 ? 20.746 26.460 32.239 1.00 9.45 102 ILE B O 1
ATOM 3373 N N . PRO B 1 63 ? 20.551 26.460 34.482 1.00 11.40 103 PRO B N 1
ATOM 3374 C CA . PRO B 1 63 ? 21.797 25.756 34.808 1.00 11.88 103 PRO B CA 1
ATOM 3375 C C . PRO B 1 63 ? 21.972 24.410 34.089 1.00 12.52 103 PRO B C 1
ATOM 3376 O O . PRO B 1 63 ? 20.998 23.780 33.679 1.00 13.09 103 PRO B O 1
ATOM 3380 N N . PRO B 1 64 ? 23.226 23.983 33.884 1.00 11.42 104 PRO B N 1
ATOM 3381 C CA . PRO B 1 64 ? 23.441 22.695 33.222 1.00 11.59 104 PRO B CA 1
ATOM 3382 C C . PRO B 1 64 ? 22.660 21.627 33.977 1.00 10.69 104 PRO B C 1
ATOM 3383 O O . PRO B 1 64 ? 22.809 21.494 35.181 1.00 12.76 104 PRO B O 1
ATOM 3387 N N . GLY B 1 65 ? 21.838 20.860 33.275 1.00 11.37 105 GLY B N 1
ATOM 3388 C CA . GLY B 1 65 ? 21.089 19.825 33.955 1.00 9.54 105 GLY B CA 1
ATOM 3389 C C . GLY B 1 65 ? 19.945 19.181 33.210 1.00 8.98 105 GLY B C 1
ATOM 3390 O O . GLY B 1 65 ? 19.629 19.527 32.081 1.00 10.05 105 GLY B O 1
ATOM 3391 N N . ASP B 1 66 ? 19.340 18.204 33.872 1.00 9.03 106 ASP B N 1
ATOM 3392 C CA . ASP B 1 66 ? 18.209 17.452 33.337 1.00 10.23 106 ASP B CA 1
ATOM 3393 C C . ASP B 1 66 ? 16.937 17.964 34.006 1.00 10.94 106 ASP B C 1
ATOM 3394 O O . ASP B 1 66 ? 16.769 17.822 35.223 1.00 9.40 106 ASP B O 1
ATOM 3399 N N . TYR B 1 67 ? 16.038 18.549 33.217 1.00 9.99 107 TYR B N 1
ATOM 3400 C CA . TYR B 1 67 ? 14.785 19.091 33.752 1.00 10.25 107 TYR B CA 1
ATOM 3401 C C . TYR B 1 67 ? 13.560 18.584 32.983 1.00 10.71 107 TYR B C 1
ATOM 3402 O O . TYR B 1 67 ? 13.540 18.590 31.746 1.00 11.57 107 TYR B O 1
ATOM 3411 N N . ASP B 1 68 ? 12.534 18.165 33.722 1.00 10.60 108 ASP B N 1
ATOM 3412 C CA . ASP B 1 68 ? 11.279 17.675 33.142 1.00 11.37 108 ASP B CA 1
ATOM 3413 C C . ASP B 1 68 ? 10.255 18.802 33.028 1.00 11.53 108 ASP B C 1
ATOM 3414 O O . ASP B 1 68 ? 10.010 19.513 34.000 1.00 11.18 108 ASP B O 1
ATOM 3419 N N . LEU B 1 69 ? 9.654 18.966 31.855 1.00 10.29 109 LEU B N 1
ATOM 3420 C CA . LEU B 1 69 ? 8.638 19.996 31.689 1.00 11.44 109 LEU B CA 1
ATOM 3421 C C . LEU B 1 69 ? 7.290 19.330 31.443 1.00 12.21 109 LEU B C 1
ATOM 3422 O O . LEU B 1 69 ? 7.051 18.771 30.364 1.00 12.34 109 LEU B O 1
ATOM 3427 N N . HIS B 1 70 ? 6.420 19.380 32.449 1.00 11.85 110 HIS B N 1
ATOM 3428 C CA . HIS B 1 70 ? 5.092 18.800 32.328 1.00 13.14 110 HIS B CA 1
ATOM 3429 C C . HIS B 1 70 ? 4.107 19.942 32.024 1.00 13.57 110 HIS B C 1
ATOM 3430 O O . HIS B 1 70 ? 3.226 19.792 31.186 1.00 13.59 110 HIS B O 1
ATOM 3437 N N . THR B 1 71 ? 4.278 21.088 32.686 1.00 12.86 111 THR B N 1
ATOM 3438 C CA . THR B 1 71 ? 3.395 22.247 32.508 1.00 12.63 111 THR B CA 1
ATOM 3439 C C . THR B 1 71 ? 3.857 23.284 31.478 1.00 11.86 111 THR B C 1
ATOM 3440 O O . THR B 1 71 ? 4.933 23.868 31.592 1.00 10.52 111 THR B O 1
ATOM 3444 N N . GLN B 1 72 ? 3.001 23.537 30.492 1.00 11.45 112 GLN B N 1
ATOM 3445 C CA . GLN B 1 72 ? 3.269 24.506 29.425 1.00 10.91 112 GLN B CA 1
ATOM 3446 C C . GLN B 1 72 ? 3.550 25.908 29.958 1.00 10.66 112 GLN B C 1
ATOM 3447 O O . GLN B 1 72 ? 2.848 26.392 30.851 1.00 9.33 112 GLN B O 1
ATOM 3453 N N . VAL B 1 73 ? 4.569 26.559 29.403 1.00 9.43 113 VAL B N 1
ATOM 3454 C CA . VAL B 1 73 ? 4.932 27.902 29.830 1.00 10.25 113 VAL B CA 1
ATOM 3455 C C . VAL B 1 73 ? 4.339 28.956 28.923 1.00 10.60 113 VAL B C 1
ATOM 3456 O O . VAL B 1 73 ? 4.595 28.976 27.718 1.00 10.75 113 VAL B O 1
ATOM 3460 N N . VAL B 1 74 ? 3.547 29.841 29.512 1.00 11.27 114 VAL B N 1
ATOM 3461 C CA . VAL B 1 74 ? 2.924 30.910 28.751 1.00 11.92 114 VAL B CA 1
ATOM 3462 C C . VAL B 1 74 ? 3.749 32.168 28.971 1.00 12.40 114 VAL B C 1
ATOM 3463 O O . VAL B 1 74 ? 3.826 32.692 30.085 1.00 12.82 114 VAL B O 1
ATOM 3467 N N . VAL B 1 75 ? 4.400 32.619 27.904 1.00 12.12 115 VAL B N 1
ATOM 3468 C CA . VAL B 1 75 ? 5.243 33.796 27.957 1.00 13.05 115 VAL B CA 1
ATOM 3469 C C . VAL B 1 75 ? 4.488 34.995 27.430 1.00 13.55 115 VAL B C 1
ATOM 3470 O O . VAL B 1 75 ? 4.196 35.095 26.235 1.00 11.21 115 VAL B O 1
ATOM 3474 N N . ASP B 1 76 ? 4.179 35.913 28.337 1.00 14.30 116 ASP B N 1
ATOM 3475 C CA . ASP B 1 76 ? 3.444 37.108 27.970 1.00 16.57 116 ASP B CA 1
ATOM 3476 C C . ASP B 1 76 ? 4.102 38.399 28.444 1.00 16.27 116 ASP B C 1
ATOM 3477 O O . ASP B 1 76 ? 3.420 39.375 28.715 1.00 16.59 116 ASP B O 1
ATOM 3482 N N . VAL B 1 77 ? 5.419 38.399 28.579 1.00 16.00 117 VAL B N 1
ATOM 3483 C CA . VAL B 1 77 ? 6.088 39.611 28.943 1.00 16.04 117 VAL B CA 1
ATOM 3484 C C . VAL B 1 77 ? 7.158 39.899 27.917 1.00 15.78 117 VAL B C 1
ATOM 3485 O O . VAL B 1 77 ? 7.880 39.000 27.475 1.00 15.15 117 VAL B O 1
ATOM 3489 N N . SER B 1 78 ? 7.224 41.165 27.528 1.00 14.04 118 SER B N 1
ATOM 3490 C CA . SER B 1 78 ? 8.188 41.609 26.565 1.00 13.32 118 SER B CA 1
ATOM 3491 C C . SER B 1 78 ? 9.567 41.625 27.163 1.00 13.10 118 SER B C 1
ATOM 3492 O O . SER B 1 78 ? 9.740 41.764 28.377 1.00 11.37 118 SER B O 1
ATOM 3495 N N . TYR B 1 79 ? 10.548 41.468 26.284 1.00 12.70 119 TYR B N 1
ATOM 3496 C CA . TYR B 1 79 ? 11.950 41.490 26.672 1.00 13.06 119 TYR B CA 1
ATOM 3497 C C . TYR B 1 79 ? 12.293 40.398 27.704 1.00 13.14 119 TYR B C 1
ATOM 3498 O O . TYR B 1 79 ? 13.094 40.618 28.612 1.00 14.38 119 TYR B O 1
ATOM 3507 N N . LEU B 1 80 ? 11.689 39.219 27.564 1.00 11.93 120 LEU B N 1
ATOM 3508 C CA . LEU B 1 80 ? 11.975 38.098 28.467 1.00 10.55 120 LEU B CA 1
ATOM 3509 C C . LEU B 1 80 ? 13.085 37.279 27.827 1.00 10.51 120 LEU B C 1
ATOM 3510 O O . LEU B 1 80 ? 13.019 36.943 26.644 1.00 8.94 120 LEU B O 1
ATOM 3515 N N . THR B 1 81 ? 14.115 36.991 28.610 1.00 9.64 121 THR B N 1
ATOM 3516 C CA . THR B 1 81 ? 15.241 36.212 28.129 1.00 9.67 121 THR B CA 1
ATOM 3517 C C . THR B 1 81 ? 15.363 34.921 28.920 1.00 9.65 121 THR B C 1
ATOM 3518 O O . THR B 1 81 ? 15.497 34.949 30.146 1.00 8.94 121 THR B O 1
ATOM 3522 N N . ILE B 1 82 ? 15.311 33.792 28.226 1.00 7.08 122 ILE B N 1
ATOM 3523 C CA . ILE B 1 82 ? 15.469 32.510 28.881 1.00 7.60 122 ILE B CA 1
ATOM 3524 C C . ILE B 1 82 ? 16.715 31.943 28.226 1.00 8.63 122 ILE B C 1
ATOM 3525 O O . ILE B 1 82 ? 16.741 31.677 27.025 1.00 8.15 122 ILE B O 1
ATOM 3530 N N . ALA B 1 83 ? 17.765 31.807 29.024 1.00 9.02 123 ALA B N 1
ATOM 3531 C CA . ALA B 1 83 ? 19.034 31.320 28.521 1.00 10.42 123 ALA B CA 1
ATOM 3532 C C . ALA B 1 83 ? 19.656 30.198 29.341 1.00 10.79 123 ALA B C 1
ATOM 3533 O O . ALA B 1 83 ? 19.438 30.090 30.555 1.00 10.41 123 ALA B O 1
ATOM 3535 N N . GLY B 1 84 ? 20.431 29.361 28.655 1.00 11.01 124 GLY B N 1
ATOM 3536 C CA . GLY B 1 84 ? 21.109 28.257 29.306 1.00 9.87 124 GLY B CA 1
ATOM 3537 C C . GLY B 1 84 ? 22.584 28.356 28.987 1.00 9.77 124 GLY B C 1
ATOM 3538 O O . GLY B 1 84 ? 23.059 29.427 28.632 1.00 9.29 124 GLY B O 1
ATOM 3539 N N . PHE B 1 85 ? 23.310 27.252 29.121 1.00 9.97 125 PHE B N 1
ATOM 3540 C CA . PHE B 1 85 ? 24.742 27.242 28.838 1.00 11.71 125 PHE B CA 1
ATOM 3541 C C . PHE B 1 85 ? 25.120 26.324 27.678 1.00 12.47 125 PHE B C 1
ATOM 3542 O O . PHE B 1 85 ? 26.310 26.100 27.433 1.00 14.91 125 PHE B O 1
ATOM 3550 N N . GLY B 1 86 ? 24.125 25.783 26.978 1.00 12.29 126 GLY B N 1
ATOM 3551 C CA . GLY B 1 86 ? 24.435 24.902 25.868 1.00 12.25 126 GLY B CA 1
ATOM 3552 C C . GLY B 1 86 ? 23.236 24.357 25.116 1.00 12.28 126 GLY B C 1
ATOM 3553 O O . GLY B 1 86 ? 22.126 24.303 25.641 1.00 12.16 126 GLY B O 1
ATOM 3554 N N . HIS B 1 87 ? 23.472 23.944 23.873 1.00 12.71 127 HIS B N 1
ATOM 3555 C CA . HIS B 1 87 ? 22.426 23.384 23.012 1.00 12.31 127 HIS B CA 1
ATOM 3556 C C . HIS B 1 87 ? 22.285 21.880 23.249 1.00 11.54 127 HIS B C 1
ATOM 3557 O O . HIS B 1 87 ? 21.270 21.273 22.909 1.00 10.45 127 HIS B O 1
ATOM 3564 N N . GLY B 1 88 ? 23.332 21.301 23.829 1.00 11.52 128 GLY B N 1
ATOM 3565 C CA . GLY B 1 88 ? 23.376 19.884 24.150 1.00 12.20 128 GLY B CA 1
ATOM 3566 C C . GLY B 1 88 ? 22.738 18.899 23.190 1.00 13.09 128 GLY B C 1
ATOM 3567 O O . GLY B 1 88 ? 22.062 17.965 23.627 1.00 12.20 128 GLY B O 1
ATOM 3568 N N . PHE B 1 89 ? 22.949 19.061 21.888 1.00 12.43 129 PHE B N 1
ATOM 3569 C CA . PHE B 1 89 ? 22.330 18.117 20.970 1.00 12.95 129 PHE B CA 1
ATOM 3570 C C . PHE B 1 89 ? 22.920 16.720 21.112 1.00 12.92 129 PHE B C 1
ATOM 3571 O O . PHE B 1 89 ? 24.094 16.536 21.470 1.00 12.74 129 PHE B O 1
ATOM 3579 N N . PHE B 1 90 ? 22.070 15.737 20.843 1.00 13.02 130 PHE B N 1
ATOM 3580 C CA . PHE B 1 90 ? 22.418 14.327 20.926 1.00 12.96 130 PHE B CA 1
ATOM 3581 C C . PHE B 1 90 ? 21.412 13.618 20.022 1.00 12.83 130 PHE B C 1
ATOM 3582 O O . PHE B 1 90 ? 20.202 13.816 20.128 1.00 12.43 130 PHE B O 1
ATOM 3590 N N . SER B 1 91 ? 21.939 12.801 19.121 1.00 12.46 131 SER B N 1
ATOM 3591 C CA . SER B 1 91 ? 21.146 12.065 18.145 1.00 13.63 131 SER B CA 1
ATOM 3592 C C . SER B 1 91 ? 20.335 10.919 18.740 1.00 13.30 131 SER B C 1
ATOM 3593 O O . SER B 1 91 ? 20.830 9.797 18.849 1.00 13.81 131 SER B O 1
ATOM 3596 N N . ARG B 1 92 ? 19.085 11.186 19.107 1.00 12.59 132 ARG B N 1
ATOM 3597 C CA . ARG B 1 92 ? 18.242 10.132 19.663 1.00 11.34 132 ARG B CA 1
ATOM 3598 C C . ARG B 1 92 ? 17.918 9.117 18.580 1.00 11.22 132 ARG B C 1
ATOM 3599 O O . ARG B 1 92 ? 17.658 7.944 18.862 1.00 11.31 132 ARG B O 1
ATOM 3607 N N . SER B 1 93 ? 17.952 9.579 17.334 1.00 11.68 133 SER B N 1
ATOM 3608 C CA . SER B 1 93 ? 17.665 8.732 16.180 1.00 12.17 133 SER B CA 1
ATOM 3609 C C . SER B 1 93 ? 18.658 7.578 16.118 1.00 12.87 133 SER B C 1
ATOM 3610 O O . SER B 1 93 ? 18.274 6.434 15.955 1.00 12.01 133 SER B O 1
ATOM 3613 N N . ILE B 1 94 ? 19.943 7.881 16.247 1.00 13.05 134 ILE B N 1
ATOM 3614 C CA . ILE B 1 94 ? 20.952 6.840 16.199 1.00 14.44 134 ILE B CA 1
ATOM 3615 C C . ILE B 1 94 ? 20.830 5.912 17.408 1.00 14.27 134 ILE B C 1
ATOM 3616 O O . ILE B 1 94 ? 20.959 4.697 17.269 1.00 14.74 134 ILE B O 1
ATOM 3621 N N . LEU B 1 95 ? 20.551 6.464 18.586 1.00 14.45 135 LEU B N 1
ATOM 3622 C CA . LEU B 1 95 ? 20.388 5.627 19.775 1.00 14.86 135 LEU B CA 1
ATOM 3623 C C . LEU B 1 95 ? 19.248 4.628 19.567 1.00 15.39 135 LEU B C 1
ATOM 3624 O O . LEU B 1 95 ? 19.408 3.433 19.808 1.00 13.74 135 LEU B O 1
ATOM 3629 N N . ASP B 1 96 ? 18.098 5.143 19.130 1.00 15.49 136 ASP B N 1
ATOM 3630 C CA . ASP B 1 96 ? 16.893 4.341 18.889 1.00 16.19 136 ASP B CA 1
ATOM 3631 C C . ASP B 1 96 ? 17.050 3.236 17.860 1.00 16.20 136 ASP B C 1
ATOM 3632 O O . ASP B 1 96 ? 16.271 2.283 17.838 1.00 15.96 136 ASP B O 1
ATOM 3637 N N . ASN B 1 97 ? 18.039 3.374 16.991 1.00 16.10 137 ASN B N 1
ATOM 3638 C CA . ASN B 1 97 ? 18.257 2.391 15.949 1.00 16.92 137 ASN B CA 1
ATOM 3639 C C . ASN B 1 97 ? 19.582 1.663 16.132 1.00 17.50 137 ASN B C 1
ATOM 3640 O O . ASN B 1 97 ? 20.075 0.999 15.219 1.00 18.03 137 ASN B O 1
ATOM 3645 N N . SER B 1 98 ? 20.142 1.785 17.333 1.00 17.58 138 SER B N 1
ATOM 3646 C CA . SER B 1 98 ? 21.406 1.148 17.686 1.00 17.78 138 SER B CA 1
ATOM 3647 C C . SER B 1 98 ? 21.271 0.313 18.956 1.00 18.52 138 SER B C 1
ATOM 3648 O O . SER B 1 98 ? 20.209 0.262 19.577 1.00 17.86 138 SER B O 1
ATOM 3651 N N . ASN B 1 99 ? 22.358 -0.365 19.313 1.00 20.43 139 ASN B N 1
ATOM 3652 C CA . ASN B 1 99 ? 22.420 -1.191 20.521 1.00 21.44 139 ASN B CA 1
ATOM 3653 C C . ASN B 1 99 ? 23.136 -0.397 21.615 1.00 21.51 139 ASN B C 1
ATOM 3654 O O . ASN B 1 99 ? 24.358 -0.263 21.599 1.00 23.22 139 ASN B O 1
ATOM 3659 N N . PRO B 1 100 ? 22.369 0.180 22.547 1.00 22.51 140 PRO B N 1
ATOM 3660 C CA . PRO B 1 100 ? 22.840 0.979 23.685 1.00 22.67 140 PRO B CA 1
ATOM 3661 C C . PRO B 1 100 ? 23.839 0.371 24.678 1.00 21.77 140 PRO B C 1
ATOM 3662 O O . PRO B 1 100 ? 24.391 1.096 25.511 1.00 21.39 140 PRO B O 1
ATOM 3666 N N . THR B 1 101 ? 24.100 -0.930 24.586 1.00 21.17 141 THR B N 1
ATOM 3667 C CA . THR B 1 101 ? 25.026 -1.572 25.526 1.00 20.13 141 THR B CA 1
ATOM 3668 C C . THR B 1 101 ? 26.388 -0.893 25.690 1.00 18.61 141 THR B C 1
ATOM 3669 O O . THR B 1 101 ? 27.157 -0.748 24.743 1.00 19.55 141 THR B O 1
ATOM 3673 N N . GLY B 1 102 ? 26.679 -0.495 26.922 1.00 18.35 142 GLY B N 1
ATOM 3674 C CA . GLY B 1 102 ? 27.943 0.146 27.225 1.00 17.44 142 GLY B CA 1
ATOM 3675 C C . GLY B 1 102 ? 28.040 1.586 26.761 1.00 17.30 142 GLY B C 1
ATOM 3676 O O . GLY B 1 102 ? 29.120 2.172 26.785 1.00 16.78 142 GLY B O 1
ATOM 3677 N N . TRP B 1 103 ? 26.923 2.155 26.317 1.00 15.63 143 TRP B N 1
ATOM 3678 C CA . TRP B 1 103 ? 26.903 3.546 25.864 1.00 15.02 143 TRP B CA 1
ATOM 3679 C C . TRP B 1 103 ? 27.051 4.478 27.079 1.00 14.23 143 TRP B C 1
ATOM 3680 O O . TRP B 1 103 ? 26.369 4.319 28.090 1.00 15.02 143 TRP B O 1
ATOM 3691 N N . GLN B 1 104 ? 27.960 5.443 26.970 1.00 13.67 144 GLN B N 1
ATOM 3692 C CA . GLN B 1 104 ? 28.245 6.391 28.048 1.00 13.43 144 GLN B CA 1
ATOM 3693 C C . GLN B 1 104 ? 27.250 7.546 28.162 1.00 13.59 144 GLN B C 1
ATOM 3694 O O . GLN B 1 104 ? 27.255 8.294 29.141 1.00 12.58 144 GLN B O 1
ATOM 3700 N N . ASN B 1 105 ? 26.391 7.671 27.158 1.00 12.97 145 ASN B N 1
ATOM 3701 C CA . ASN B 1 105 ? 25.365 8.708 27.126 1.00 12.94 145 ASN B CA 1
ATOM 3702 C C . ASN B 1 105 ? 24.140 8.137 26.418 1.00 12.27 145 ASN B C 1
ATOM 3703 O O . ASN B 1 105 ? 24.273 7.476 25.381 1.00 13.25 145 ASN B O 1
ATOM 3708 N N . LEU B 1 106 ? 22.960 8.386 26.976 1.00 12.70 146 LEU B N 1
ATOM 3709 C CA . LEU B 1 106 ? 21.726 7.911 26.374 1.00 12.89 146 LEU B CA 1
ATOM 3710 C C . LEU B 1 106 ? 20.776 9.084 26.169 1.00 13.63 146 LEU B C 1
ATOM 3711 O O . LEU B 1 106 ? 19.646 8.903 25.704 1.00 12.93 146 LEU B O 1
ATOM 3716 N N . GLN B 1 107 ? 21.242 10.286 26.505 1.00 14.08 147 GLN B N 1
ATOM 3717 C CA . GLN B 1 107 ? 20.402 11.477 26.406 1.00 14.52 147 GLN B CA 1
ATOM 3718 C C . GLN B 1 107 ? 21.074 12.828 26.185 1.00 13.52 147 GLN B C 1
ATOM 3719 O O . GLN B 1 107 ? 22.253 13.016 26.481 1.00 12.83 147 GLN B O 1
ATOM 3725 N N . PRO B 1 108 ? 20.311 13.787 25.640 1.00 13.33 148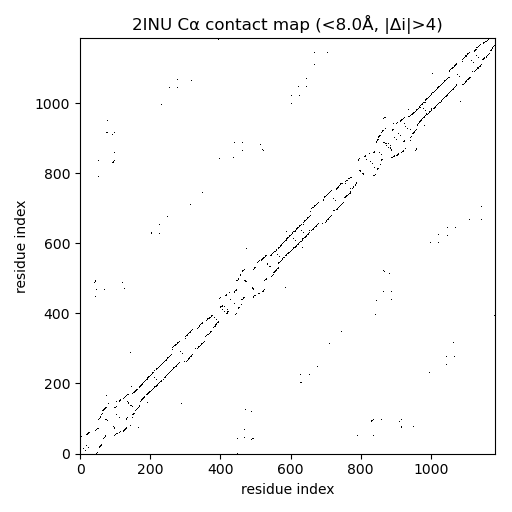 PRO B N 1
ATOM 3726 C CA . PRO B 1 108 ? 20.731 15.162 25.361 1.00 13.67 148 PRO B CA 1
ATOM 3727 C C . PRO B 1 108 ? 21.244 15.832 26.637 1.00 14.40 148 PRO B C 1
ATOM 3728 O O . PRO B 1 108 ? 20.848 15.439 27.750 1.00 15.19 148 PRO B O 1
ATOM 3732 N N . GLY B 1 109 ? 22.131 16.821 26.489 1.00 14.67 149 GLY B N 1
ATOM 3733 C CA . GLY B 1 109 ? 22.689 17.484 27.661 1.00 13.22 149 GLY B CA 1
ATOM 3734 C C . GLY B 1 109 ? 22.624 19.002 27.745 1.00 13.20 149 GLY B C 1
ATOM 3735 O O . GLY B 1 109 ? 21.750 19.635 27.148 1.00 14.38 149 GLY B O 1
ATOM 3736 N N . ALA B 1 110 ? 23.569 19.588 28.481 1.00 12.49 150 ALA B N 1
ATOM 3737 C CA . ALA B 1 110 ? 23.626 21.037 28.684 1.00 10.40 150 ALA B CA 1
ATOM 3738 C C . ALA B 1 110 ? 22.407 21.416 29.520 1.00 10.66 150 ALA B C 1
ATOM 3739 O O . ALA B 1 110 ? 22.068 20.706 30.470 1.00 8.67 150 ALA B O 1
ATOM 3741 N N . SER B 1 111 ? 21.755 22.526 29.184 1.00 9.68 151 SER B N 1
ATOM 3742 C CA . SER B 1 111 ? 20.557 22.951 29.908 1.00 10.12 151 SER B CA 1
ATOM 3743 C C . SER B 1 111 ? 19.417 22.244 29.177 1.00 10.64 151 SER B C 1
ATOM 3744 O O . SER B 1 111 ? 18.703 22.823 28.353 1.00 9.37 151 SER B O 1
ATOM 3747 N N . HIS B 1 112 ? 19.291 20.971 29.531 1.00 10.73 152 HIS B N 1
ATOM 3748 C CA . HIS B 1 112 ? 18.374 19.994 28.981 1.00 10.60 152 HIS B CA 1
ATOM 3749 C C . HIS B 1 112 ? 16.950 19.987 29.545 1.00 10.63 152 HIS B C 1
ATOM 3750 O O . HIS B 1 112 ? 16.720 19.597 30.688 1.00 9.14 152 HIS B O 1
ATOM 3757 N N . ILE B 1 113 ? 15.991 20.395 28.718 1.00 10.21 153 ILE B N 1
ATOM 3758 C CA . ILE B 1 113 ? 14.591 20.399 29.125 1.00 9.59 153 ILE B CA 1
ATOM 3759 C C . ILE B 1 113 ? 13.877 19.295 28.374 1.00 10.19 153 ILE B C 1
ATOM 3760 O O . ILE B 1 113 ? 13.828 19.286 27.138 1.00 6.90 153 ILE B O 1
ATOM 3765 N N . ARG B 1 114 ? 13.334 18.352 29.129 1.00 9.09 154 ARG B N 1
ATOM 3766 C CA . ARG B 1 114 ? 12.611 17.255 28.528 1.00 10.55 154 ARG B CA 1
ATOM 3767 C C . ARG B 1 114 ? 11.164 17.670 28.517 1.00 10.22 154 ARG B C 1
ATOM 3768 O O . ARG B 1 114 ? 10.538 17.879 29.560 1.00 8.91 154 ARG B O 1
ATOM 3776 N N . VAL B 1 115 ? 10.668 17.829 27.302 1.00 10.53 155 VAL B N 1
ATOM 3777 C CA . VAL B 1 115 ? 9.309 18.246 27.043 1.00 10.70 155 VAL B CA 1
ATOM 3778 C C . VAL B 1 115 ? 8.373 17.054 27.193 1.00 10.87 155 VAL B C 1
ATOM 3779 O O . VAL B 1 115 ? 8.369 16.142 26.369 1.00 10.79 155 VAL B O 1
ATOM 3783 N N . LEU B 1 116 ? 7.592 17.064 28.266 1.00 9.98 156 LEU B N 1
ATOM 3784 C CA . LEU B 1 116 ? 6.645 15.991 28.549 1.00 10.99 156 LEU B CA 1
ATOM 3785 C C . LEU B 1 116 ? 5.253 16.598 28.634 1.00 11.36 156 LEU B C 1
ATOM 3786 O O . LEU B 1 116 ? 4.509 16.366 29.581 1.00 12.00 156 LEU B O 1
ATOM 3791 N N . THR B 1 117 ? 4.912 17.378 27.618 1.00 11.36 157 THR B N 1
ATOM 3792 C CA . THR B 1 117 ? 3.634 18.053 27.567 1.00 13.02 157 THR B CA 1
ATOM 3793 C C . THR B 1 117 ? 2.440 17.199 27.212 1.00 14.83 157 THR B C 1
ATOM 3794 O O . THR B 1 117 ? 2.534 16.218 26.478 1.00 16.41 157 THR B O 1
ATOM 3798 N N . SER B 1 118 ? 1.299 17.614 27.747 1.00 17.64 158 SER B N 1
ATOM 3799 C CA . SER B 1 118 ? 0.021 16.935 27.534 1.00 21.06 158 SER B CA 1
ATOM 3800 C C . SER B 1 118 ? -0.642 17.480 26.265 1.00 22.01 158 SER B C 1
ATOM 3801 O O . SER B 1 118 ? -0.406 18.628 25.869 1.00 21.50 158 SER B O 1
ATOM 3804 N N . PRO B 1 119 ? -1.452 16.654 25.591 1.00 23.42 159 PRO B N 1
ATOM 3805 C CA . PRO B 1 119 ? -2.149 17.062 24.368 1.00 23.71 159 PRO B CA 1
ATOM 3806 C C . PRO B 1 119 ? -2.791 18.460 24.428 1.00 24.12 159 PRO B C 1
ATOM 3807 O O . PRO B 1 119 ? -2.654 19.251 23.478 1.00 24.83 159 PRO B O 1
ATOM 3811 N N . SER B 1 120 ? -3.458 18.764 25.543 1.00 23.41 160 SER B N 1
ATOM 3812 C CA . SER B 1 120 ? -4.141 20.043 25.725 1.00 23.62 160 SER B CA 1
ATOM 3813 C C . SER B 1 120 ? -3.242 21.284 25.778 1.00 22.31 160 SER B C 1
ATOM 3814 O O . SER B 1 120 ? -3.739 22.417 25.769 1.00 22.55 160 SER B O 1
ATOM 3817 N N . ALA B 1 121 ? -1.931 21.068 25.860 1.00 20.13 161 ALA B N 1
ATOM 3818 C CA . ALA B 1 121 ? -0.960 22.162 25.902 1.00 18.76 161 ALA B CA 1
ATOM 3819 C C . ALA B 1 121 ? 0.351 21.638 25.321 1.00 17.10 161 ALA B C 1
ATOM 3820 O O . ALA B 1 121 ? 1.331 21.473 26.032 1.00 18.30 161 ALA B O 1
ATOM 3822 N N . PRO B 1 122 ? 0.362 21.352 24.009 1.00 16.82 162 PRO B N 1
ATOM 3823 C CA . PRO B 1 122 ? 1.502 20.837 23.245 1.00 16.25 162 PRO B CA 1
ATOM 3824 C C . PRO B 1 122 ? 2.856 21.512 23.468 1.00 14.53 162 PRO B C 1
ATOM 3825 O O . PRO B 1 122 ? 3.858 20.867 23.785 1.00 12.55 162 PRO B O 1
ATOM 3829 N N . GLN B 1 123 ? 2.853 22.824 23.278 1.00 13.14 163 GLN B N 1
ATOM 3830 C CA . GLN B 1 123 ? 4.038 23.655 23.365 1.00 11.08 163 GLN B CA 1
ATOM 3831 C C . GLN B 1 123 ? 4.703 23.797 24.731 1.00 10.02 163 GLN B C 1
ATOM 3832 O O . GLN B 1 123 ? 4.047 24.094 25.736 1.00 9.16 163 GLN B O 1
ATOM 3838 N N . ALA B 1 124 ? 6.021 23.611 24.757 1.00 9.52 164 ALA B N 1
ATOM 3839 C CA . ALA B 1 124 ? 6.784 23.749 25.994 1.00 9.67 164 ALA B CA 1
ATOM 3840 C C . ALA B 1 124 ? 6.690 25.220 26.345 1.00 9.71 164 ALA B C 1
ATOM 3841 O O . ALA B 1 124 ? 6.410 25.596 27.483 1.00 10.11 164 ALA B O 1
ATOM 3843 N N . PHE B 1 125 ? 6.912 26.052 25.335 1.00 9.78 165 PHE B N 1
ATOM 3844 C CA . PHE B 1 125 ? 6.835 27.492 25.496 1.00 8.99 165 PHE B CA 1
ATOM 3845 C C . PHE B 1 125 ? 5.865 28.077 24.486 1.00 9.88 165 PHE B C 1
ATOM 3846 O O . PHE B 1 125 ? 6.009 27.887 23.273 1.00 10.57 165 PHE B O 1
ATOM 3854 N N . LEU B 1 126 ? 4.862 28.777 24.999 1.00 9.69 166 LEU B N 1
ATOM 3855 C CA . LEU B 1 126 ? 3.876 29.419 24.148 1.00 10.57 166 LEU B CA 1
ATOM 3856 C C . LEU B 1 126 ? 3.887 30.897 24.476 1.00 9.68 166 LEU B C 1
ATOM 3857 O O . LEU B 1 126 ? 3.485 31.321 25.567 1.00 9.89 166 LEU B O 1
ATOM 3862 N N . VAL B 1 127 ? 4.387 31.662 23.517 1.00 8.69 167 VAL B N 1
ATOM 3863 C CA . VAL B 1 127 ? 4.508 33.098 23.637 1.00 8.48 167 VAL B CA 1
ATOM 3864 C C . VAL B 1 127 ? 3.295 33.759 23.009 1.00 9.34 167 VAL B C 1
ATOM 3865 O O . VAL B 1 127 ? 3.036 33.604 21.814 1.00 7.76 167 VAL B O 1
ATOM 3869 N N . LYS B 1 128 ? 2.543 34.496 23.811 1.00 10.21 168 LYS B N 1
ATOM 3870 C CA . LYS B 1 128 ? 1.369 35.163 23.283 1.00 11.70 168 LYS B CA 1
ATOM 3871 C C . LYS B 1 128 ? 0.818 36.172 24.259 1.00 12.32 168 LYS B C 1
ATOM 3872 O O . LYS B 1 128 ? 0.936 36.030 25.471 1.00 12.69 168 LYS B O 1
ATOM 3878 N N . ARG B 1 129 ? 0.220 37.213 23.714 1.00 12.34 169 ARG B N 1
ATOM 3879 C CA . ARG B 1 129 ? -0.374 38.223 24.551 1.00 14.78 169 ARG B CA 1
ATOM 3880 C C . ARG B 1 129 ? -1.434 38.975 23.802 1.00 15.27 169 ARG B C 1
ATOM 3881 O O . ARG B 1 129 ? -1.342 39.193 22.586 1.00 16.54 169 ARG B O 1
ATOM 3889 N N . ALA B 1 130 ? -2.470 39.338 24.542 1.00 16.51 170 ALA B N 1
ATOM 3890 C CA . ALA B 1 130 ? -3.569 40.075 23.969 1.00 16.97 170 ALA B CA 1
ATOM 3891 C C . ALA B 1 130 ? -3.291 41.528 24.249 1.00 17.71 170 ALA B C 1
ATOM 3892 O O . ALA B 1 130 ? -2.327 41.886 24.926 1.00 18.85 170 ALA B O 1
ATOM 3894 N N . GLY B 1 131 ? -4.164 42.358 23.714 1.00 18.15 171 GLY B N 1
ATOM 3895 C CA . GLY B 1 131 ? -4.048 43.773 23.905 1.00 18.67 171 GLY B CA 1
ATOM 3896 C C . GLY B 1 131 ? -2.955 44.357 23.051 1.00 19.61 171 GLY B C 1
ATOM 3897 O O . GLY B 1 131 ? -2.285 43.691 22.248 1.00 19.35 171 GLY B O 1
ATOM 3898 N N . ASP B 1 132 ? -2.787 45.653 23.202 1.00 20.01 172 ASP B N 1
ATOM 3899 C CA . ASP B 1 132 ? -1.772 46.311 22.421 1.00 19.60 172 ASP B CA 1
ATOM 3900 C C . ASP B 1 132 ? -0.596 46.612 23.337 1.00 20.22 172 ASP B C 1
ATOM 3901 O O . ASP B 1 132 ? -0.757 46.719 24.545 1.00 18.10 172 ASP B O 1
ATOM 3906 N N . PRO B 1 133 ? 0.591 46.615 22.756 1.00 19.98 173 PRO B N 1
ATOM 3907 C CA . PRO B 1 133 ? 1.889 46.614 22.105 1.00 19.64 173 PRO B CA 1
ATOM 3908 C C . PRO B 1 133 ? 2.123 45.183 21.705 1.00 17.18 173 PRO B C 1
ATOM 3909 O O . PRO B 1 133 ? 1.742 44.270 22.451 1.00 15.71 173 PRO B O 1
ATOM 3913 N N . ARG B 1 134 ? 2.697 44.957 20.529 1.00 15.47 174 ARG B N 1
ATOM 3914 C CA . ARG B 1 134 ? 2.950 43.586 20.173 1.00 16.04 174 ARG B CA 1
ATOM 3915 C C . ARG B 1 134 ? 4.129 43.258 21.036 1.00 15.05 174 ARG B C 1
ATOM 3916 O O . ARG B 1 134 ? 4.899 44.141 21.417 1.00 14.27 174 ARG B O 1
ATOM 3924 N N . LEU B 1 135 ? 4.281 41.978 21.322 1.00 13.97 175 LEU B N 1
ATOM 3925 C CA . LEU B 1 135 ? 5.388 41.522 22.119 1.00 13.49 175 LEU B CA 1
ATOM 3926 C C . LEU B 1 135 ? 6.669 41.790 21.378 1.00 11.81 175 LEU B C 1
ATOM 3927 O O . LEU B 1 135 ? 6.744 41.614 20.155 1.00 12.03 175 LEU B O 1
ATOM 3932 N N . SER B 1 136 ? 7.684 42.208 22.122 1.00 11.37 176 SER B N 1
ATOM 3933 C CA . SER B 1 136 ? 8.953 42.509 21.502 1.00 12.15 176 SER B CA 1
ATOM 3934 C C . SER B 1 136 ? 10.147 42.147 22.353 1.00 11.32 176 SER B C 1
ATOM 3935 O O . SER B 1 136 ? 10.059 42.008 23.563 1.00 10.07 176 SER B O 1
ATOM 3938 N N . GLY B 1 137 ? 11.271 42.002 21.668 1.00 10.50 177 GLY B N 1
ATOM 3939 C CA . GLY B 1 137 ? 12.534 41.679 22.294 1.00 10.67 177 GLY B CA 1
ATOM 3940 C C . GLY B 1 137 ? 12.691 40.380 23.061 1.00 11.54 177 GLY B C 1
ATOM 3941 O O . GLY B 1 137 ? 13.642 40.238 23.829 1.00 13.28 177 GLY B O 1
ATOM 3942 N N . ILE B 1 138 ? 11.798 39.416 22.868 1.00 10.74 178 ILE B N 1
ATOM 3943 C CA . ILE B 1 138 ? 11.944 38.152 23.588 1.00 9.73 178 ILE B CA 1
ATOM 3944 C C . ILE B 1 138 ? 13.092 37.341 23.007 1.00 10.19 178 ILE B C 1
ATOM 3945 O O . ILE B 1 138 ? 13.204 37.177 21.790 1.00 8.15 178 ILE B O 1
ATOM 3950 N N . VAL B 1 139 ? 13.939 36.846 23.905 1.00 8.20 179 VAL B N 1
ATOM 3951 C CA . VAL B 1 139 ? 15.123 36.084 23.538 1.00 8.93 179 VAL B CA 1
ATOM 3952 C C . VAL B 1 139 ? 15.156 34.683 24.163 1.00 8.41 179 VAL B C 1
ATOM 3953 O O . VAL B 1 139 ? 15.010 34.535 25.379 1.00 7.72 179 VAL B O 1
ATOM 3957 N N . PHE B 1 140 ? 15.348 33.665 23.323 1.00 8.54 180 PHE B N 1
ATOM 3958 C CA . PHE B 1 140 ? 15.448 32.270 23.764 1.00 9.00 180 PHE B CA 1
ATOM 3959 C C . PHE B 1 140 ? 16.836 31.823 23.346 1.00 9.71 180 PHE B C 1
ATOM 3960 O O . PHE B 1 140 ? 17.108 31.765 22.142 1.00 8.58 180 PHE B O 1
ATOM 3968 N N . ARG B 1 141 ? 17.708 31.485 24.293 1.00 9.02 181 ARG B N 1
ATOM 3969 C CA . ARG B 1 141 ? 19.029 31.088 23.865 1.00 10.41 181 ARG B CA 1
ATOM 3970 C C . ARG B 1 141 ? 19.809 30.103 24.702 1.00 8.72 181 ARG B C 1
ATOM 3971 O O . ARG B 1 141 ? 19.617 29.945 25.904 1.00 8.35 181 ARG B O 1
ATOM 3979 N N . ASP B 1 142 ? 20.725 29.457 23.999 1.00 9.75 182 ASP B N 1
ATOM 3980 C CA . ASP B 1 142 ? 21.654 28.483 24.551 1.00 10.63 182 ASP B CA 1
ATOM 3981 C C . ASP B 1 142 ? 21.145 27.401 25.509 1.00 10.03 182 ASP B C 1
ATOM 3982 O O . ASP B 1 142 ? 21.780 27.101 26.503 1.00 10.55 182 ASP B O 1
ATOM 3987 N N . PHE B 1 143 ? 19.998 26.810 25.207 1.00 9.48 183 PHE B N 1
ATOM 3988 C CA . PHE B 1 143 ? 19.467 25.707 25.998 1.00 8.92 183 PHE B CA 1
ATOM 3989 C C . PHE B 1 143 ? 18.843 24.631 25.110 1.00 9.68 183 PHE B C 1
ATOM 3990 O O . PHE B 1 143 ? 18.705 24.823 23.902 1.00 9.14 183 PHE B O 1
ATOM 3998 N N . CYS B 1 144 ? 18.489 23.493 25.696 1.00 7.84 184 CYS B N 1
ATOM 3999 C CA . CYS B 1 144 ? 17.976 22.366 24.928 1.00 8.70 184 CYS B CA 1
ATOM 4000 C C . CYS B 1 144 ? 16.534 21.911 25.167 1.00 8.01 184 CYS B C 1
ATOM 4001 O O . CYS B 1 144 ? 16.090 21.787 26.311 1.00 8.64 184 CYS B O 1
ATOM 4004 N N . LEU B 1 145 ? 15.816 21.665 24.070 1.00 7.74 185 LEU B N 1
ATOM 4005 C CA . LEU B 1 145 ? 14.431 21.189 24.107 1.00 9.09 185 LEU B CA 1
ATOM 4006 C C . LEU B 1 145 ? 14.376 19.818 23.446 1.00 8.76 185 LEU B C 1
ATOM 4007 O O . LEU B 1 145 ? 14.545 19.690 22.228 1.00 8.62 185 LEU B O 1
ATOM 4012 N N . ASP B 1 146 ? 14.131 18.800 24.266 1.00 8.64 186 ASP B N 1
ATOM 4013 C CA . ASP B 1 146 ? 14.108 17.414 23.814 1.00 8.83 186 ASP B CA 1
ATOM 4014 C C . ASP B 1 146 ? 12.726 16.759 23.982 1.00 8.69 186 ASP B C 1
ATOM 4015 O O . ASP B 1 146 ? 12.165 16.725 25.083 1.00 8.86 186 ASP B O 1
ATOM 4020 N N . GLY B 1 147 ? 12.182 16.257 22.871 1.00 9.75 187 GLY B N 1
ATOM 4021 C CA . GLY B 1 147 ? 10.871 15.619 22.875 1.00 9.16 187 GLY B CA 1
ATOM 4022 C C . GLY B 1 147 ? 10.877 14.197 23.394 1.00 11.06 187 GLY B C 1
ATOM 4023 O O . GLY B 1 147 ? 9.848 13.516 23.415 1.00 11.57 187 GLY B O 1
ATOM 4024 N N . VAL B 1 148 ? 12.058 13.748 23.797 1.00 10.38 188 VAL B N 1
ATOM 4025 C CA . VAL B 1 148 ? 12.254 12.418 24.360 1.00 10.89 188 VAL B CA 1
ATOM 4026 C C . VAL B 1 148 ? 12.061 11.221 23.424 1.00 10.81 188 VAL B C 1
ATOM 4027 O O . VAL B 1 148 ? 12.906 10.329 23.384 1.00 10.48 188 VAL B O 1
ATOM 4031 N N . GLY B 1 149 ? 10.961 11.188 22.677 1.00 9.57 189 GLY B N 1
ATOM 4032 C CA . GLY B 1 149 ? 10.733 10.061 21.787 1.00 9.90 189 GLY B CA 1
ATOM 4033 C C . GLY B 1 149 ? 9.550 10.199 20.852 1.00 9.02 189 GLY B C 1
ATOM 4034 O O . GLY B 1 149 ? 8.674 11.035 21.052 1.00 9.32 189 GLY B O 1
ATOM 4035 N N . PHE B 1 150 ? 9.536 9.369 19.814 1.00 9.43 190 PHE B N 1
ATOM 4036 C CA . PHE B 1 150 ? 8.463 9.382 18.828 1.00 12.19 190 PHE B CA 1
ATOM 4037 C C . PHE B 1 150 ? 7.434 8.295 19.099 1.00 14.16 190 PHE B C 1
ATOM 4038 O O . PHE B 1 150 ? 7.780 7.208 19.547 1.00 12.87 190 PHE B O 1
ATOM 4046 N N . THR B 1 151 ? 6.169 8.585 18.815 1.00 17.16 191 THR B N 1
ATOM 4047 C CA . THR B 1 151 ? 5.094 7.658 19.138 1.00 22.00 191 THR B CA 1
ATOM 4048 C C . THR B 1 151 ? 3.964 7.548 18.121 1.00 23.58 191 THR B C 1
ATOM 4049 O O . THR B 1 151 ? 3.450 8.564 17.657 1.00 25.80 191 THR B O 1
ATOM 4053 N N . PRO B 1 152 ? 3.510 6.319 17.752 1.00 24.07 192 PRO B N 1
ATOM 4054 C CA . PRO B 1 152 ? 3.735 4.869 18.009 1.00 24.16 192 PRO B CA 1
ATOM 4055 C C . PRO B 1 152 ? 5.065 4.293 17.519 1.00 24.00 192 PRO B C 1
ATOM 4056 O O . PRO B 1 152 ? 5.728 3.541 18.250 1.00 24.90 192 PRO B O 1
ATOM 4060 N N . GLY B 1 153 ? 5.458 4.641 16.294 1.00 22.77 193 GLY B N 1
ATOM 4061 C CA . GLY B 1 153 ? 6.721 4.152 15.767 1.00 20.44 193 GLY B CA 1
ATOM 4062 C C . GLY B 1 153 ? 7.875 4.943 16.342 1.00 19.26 193 GLY B C 1
ATOM 4063 O O . GLY B 1 153 ? 7.784 6.170 16.481 1.00 17.84 193 GLY B O 1
ATOM 4064 N N . LYS B 1 154 ? 8.966 4.253 16.662 1.00 17.63 194 LYS B N 1
ATOM 4065 C CA . LYS B 1 154 ? 10.121 4.935 17.219 1.00 16.42 194 LYS B CA 1
ATOM 4066 C C . LYS B 1 154 ? 10.760 5.862 16.187 1.00 14.82 194 LYS B C 1
ATOM 4067 O O . LYS B 1 154 ? 11.506 6.777 16.536 1.00 15.41 194 LYS B O 1
ATOM 4073 N N . ASN B 1 155 ? 10.444 5.634 14.917 1.00 13.75 195 ASN B N 1
ATOM 4074 C CA . ASN B 1 155 ? 10.971 6.456 13.828 1.00 13.35 195 ASN B CA 1
ATOM 4075 C C . ASN B 1 155 ? 9.854 7.205 13.106 1.00 13.82 195 ASN B C 1
ATOM 4076 O O . ASN B 1 155 ? 9.990 7.538 11.924 1.00 13.47 195 ASN B O 1
ATOM 4081 N N . SER B 1 156 ? 8.771 7.494 13.823 1.00 13.82 196 SER B N 1
ATOM 4082 C CA . SER B 1 156 ? 7.612 8.170 13.247 1.00 14.73 196 SER B CA 1
ATOM 4083 C C . SER B 1 156 ? 7.729 9.687 13.078 1.00 13.97 196 SER B C 1
ATOM 4084 O O . SER B 1 156 ? 7.040 10.263 12.240 1.00 13.52 196 SER B O 1
ATOM 4087 N N . TYR B 1 157 ? 8.601 10.326 13.857 1.00 13.93 197 TYR B N 1
ATOM 4088 C CA . TYR B 1 157 ? 8.756 11.783 13.810 1.00 14.04 197 TYR B CA 1
ATOM 4089 C C . TYR B 1 157 ? 7.439 12.411 14.229 1.00 14.22 197 TYR B C 1
ATOM 4090 O O . TYR B 1 157 ? 7.119 13.527 13.829 1.00 14.83 197 TYR B O 1
ATOM 4099 N N . HIS B 1 158 ? 6.664 11.672 15.010 1.00 14.94 198 HIS B N 1
ATOM 4100 C CA . HIS B 1 158 ? 5.388 12.167 15.488 1.00 15.09 198 HIS B CA 1
ATOM 4101 C C . HIS B 1 158 ? 5.302 11.977 16.976 1.00 14.50 198 HIS B C 1
ATOM 4102 O O . HIS B 1 158 ? 5.675 10.922 17.487 1.00 14.98 198 HIS B O 1
ATOM 4109 N N . ASN B 1 159 ? 4.794 12.981 17.676 1.00 13.11 199 ASN B N 1
ATOM 4110 C CA . ASN B 1 159 ? 4.650 12.834 19.112 1.00 12.60 199 ASN B CA 1
ATOM 4111 C C . ASN B 1 159 ? 3.796 13.951 19.684 1.00 12.78 199 ASN B C 1
ATOM 4112 O O . ASN B 1 159 ? 3.551 14.001 20.889 1.00 12.98 199 ASN B O 1
ATOM 4117 N N . GLY B 1 160 ? 3.347 14.839 18.800 1.00 11.83 200 GLY B N 1
ATOM 4118 C CA . GLY B 1 160 ? 2.482 15.937 19.198 1.00 11.63 200 GLY B CA 1
ATOM 4119 C C . GLY B 1 160 ? 3.063 17.023 20.091 1.00 11.96 200 GLY B C 1
ATOM 4120 O O . GLY B 1 160 ? 2.300 17.843 20.626 1.00 12.49 200 GLY B O 1
ATOM 4121 N N . LYS B 1 161 ? 4.382 17.056 20.268 1.00 10.20 201 LYS B N 1
ATOM 4122 C CA . LYS B 1 161 ? 4.974 18.075 21.128 1.00 10.54 201 LYS B CA 1
ATOM 4123 C C . LYS B 1 161 ? 5.613 19.196 20.313 1.00 10.33 201 LYS B C 1
ATOM 4124 O O . LYS B 1 161 ? 6.108 18.970 19.205 1.00 10.56 201 LYS B O 1
ATOM 4130 N N . THR B 1 162 ? 5.585 20.412 20.848 1.00 10.48 202 THR B N 1
ATOM 4131 C CA . THR B 1 162 ? 6.226 21.536 20.173 1.00 9.04 202 THR B CA 1
ATOM 4132 C C . THR B 1 162 ? 7.156 22.205 21.183 1.00 9.58 202 THR B C 1
ATOM 4133 O O . THR B 1 162 ? 6.835 22.308 22.367 1.00 9.57 202 THR B O 1
ATOM 4137 N N . GLY B 1 163 ? 8.316 22.643 20.708 1.00 8.11 203 GLY B N 1
ATOM 4138 C CA . GLY B 1 163 ? 9.295 23.268 21.575 1.00 8.78 203 GLY B CA 1
ATOM 4139 C C . GLY B 1 163 ? 8.992 24.703 21.956 1.00 8.80 203 GLY B C 1
ATOM 4140 O O . GLY B 1 163 ? 8.745 25.019 23.122 1.00 9.74 203 GLY B O 1
ATOM 4141 N N . ILE B 1 164 ? 9.049 25.589 20.970 1.00 9.34 204 ILE B N 1
ATOM 4142 C CA . ILE B 1 164 ? 8.779 27.008 21.188 1.00 8.76 204 ILE B CA 1
ATOM 4143 C C . ILE B 1 164 ? 7.786 27.473 20.139 1.00 9.48 204 ILE B C 1
ATOM 4144 O O . ILE B 1 164 ? 8.004 27.273 18.947 1.00 7.69 204 ILE B O 1
ATOM 4149 N N . GLU B 1 165 ? 6.687 28.075 20.577 1.00 9.29 205 GLU B N 1
ATOM 4150 C CA . GLU B 1 165 ? 5.694 28.554 19.634 1.00 11.01 205 GLU B CA 1
ATOM 4151 C C . GLU B 1 165 ? 5.260 29.968 19.941 1.00 9.96 205 GLU B C 1
ATOM 4152 O O . GLU B 1 165 ? 4.866 30.292 21.059 1.00 9.32 205 GLU B O 1
ATOM 4158 N N . VAL B 1 166 ? 5.343 30.815 18.926 1.00 11.42 206 VAL B N 1
ATOM 4159 C CA . VAL B 1 166 ? 4.959 32.215 19.058 1.00 11.95 206 VAL B CA 1
ATOM 4160 C C . VAL B 1 166 ? 3.650 32.412 18.302 1.00 12.61 206 VAL B C 1
ATOM 4161 O O . VAL B 1 166 ? 3.636 32.450 17.066 1.00 12.01 206 VAL B O 1
ATOM 4165 N N . ALA B 1 167 ? 2.556 32.552 19.048 1.00 12.85 207 ALA B N 1
ATOM 4166 C CA . ALA B 1 167 ? 1.238 32.698 18.448 1.00 15.48 207 ALA B CA 1
ATOM 4167 C C . ALA B 1 167 ? 0.691 34.121 18.266 1.00 16.84 207 ALA B C 1
ATOM 4168 O O . ALA B 1 167 ? -0.397 34.287 17.708 1.00 20.78 207 ALA B O 1
ATOM 4170 N N . SER B 1 168 ? 1.410 35.138 18.738 1.00 16.75 208 SER B N 1
ATOM 4171 C CA . SER B 1 168 ? 0.929 36.509 18.584 1.00 16.97 208 SER B CA 1
ATOM 4172 C C . SER B 1 168 ? 1.918 37.330 17.778 1.00 16.66 208 SER B C 1
ATOM 4173 O O . SER B 1 168 ? 3.099 36.982 17.699 1.00 14.23 208 SER B O 1
ATOM 4176 N N . ASP B 1 169 ? 1.452 38.424 17.181 1.00 16.65 209 ASP B N 1
ATOM 4177 C CA . ASP B 1 169 ? 2.357 39.253 16.395 1.00 16.72 209 ASP B CA 1
ATOM 4178 C C . ASP B 1 169 ? 3.477 39.695 17.304 1.00 14.97 209 ASP B C 1
ATOM 4179 O O . ASP B 1 169 ? 3.255 40.137 18.439 1.00 14.08 209 ASP B O 1
ATOM 4184 N N . ASN B 1 170 ? 4.690 39.562 16.792 1.00 13.48 210 ASN B N 1
ATOM 4185 C CA . ASN B 1 170 ? 5.874 39.854 17.572 1.00 12.91 210 ASN B CA 1
ATOM 4186 C C . ASN B 1 170 ? 6.863 40.746 16.844 1.00 12.53 210 ASN B C 1
ATOM 4187 O O . ASN B 1 170 ? 6.852 40.848 15.614 1.00 12.56 210 ASN B O 1
ATOM 4192 N N . ASP B 1 171 ? 7.719 41.414 17.606 1.00 11.40 211 ASP B N 1
ATOM 4193 C CA . ASP B 1 171 ? 8.726 42.244 16.979 1.00 11.52 211 ASP B CA 1
ATOM 4194 C C . ASP B 1 171 ? 10.084 42.078 17.627 1.00 10.44 211 ASP B C 1
ATOM 4195 O O . ASP B 1 171 ? 10.222 42.013 18.848 1.00 7.83 211 ASP B O 1
ATOM 4200 N N . SER B 1 172 ? 11.081 41.971 16.761 1.00 10.17 212 SER B N 1
ATOM 4201 C CA . SER B 1 172 ? 12.476 41.824 17.137 1.00 11.03 212 SER B CA 1
ATOM 4202 C C . SER B 1 172 ? 12.786 40.622 18.027 1.00 10.88 212 SER B C 1
ATOM 4203 O O . SER B 1 172 ? 13.611 40.716 18.933 1.00 10.81 212 SER B O 1
ATOM 4206 N N . PHE B 1 173 ? 12.144 39.488 17.775 1.00 10.46 213 PHE B N 1
ATOM 4207 C CA . PHE B 1 173 ? 12.430 38.310 18.582 1.00 9.30 213 PHE B CA 1
ATOM 4208 C C . PHE B 1 173 ? 13.792 37.777 18.173 1.00 9.06 213 PHE B C 1
ATOM 4209 O O . PHE B 1 173 ? 14.235 37.997 17.038 1.00 7.71 213 PHE B O 1
ATOM 4217 N N . HIS B 1 174 ? 14.454 37.084 19.096 1.00 9.11 214 HIS B N 1
ATOM 4218 C CA . HIS B 1 174 ? 15.781 36.532 18.849 1.00 10.06 214 HIS B CA 1
ATOM 4219 C C . HIS B 1 174 ? 15.832 35.101 19.376 1.00 10.74 214 HIS B C 1
ATOM 4220 O O . HIS B 1 174 ? 15.536 34.845 20.544 1.00 10.82 214 HIS B O 1
ATOM 4227 N N . ILE B 1 175 ? 16.207 34.174 18.501 1.00 10.66 215 ILE B N 1
ATOM 4228 C CA . ILE B 1 175 ? 16.304 32.760 18.848 1.00 11.43 215 ILE B CA 1
ATOM 4229 C C . ILE B 1 175 ? 17.695 32.265 18.459 1.00 11.59 215 ILE B C 1
ATOM 4230 O O . ILE B 1 175 ? 17.933 31.971 17.294 1.00 10.38 215 ILE B O 1
ATOM 4235 N N . THR B 1 176 ? 18.618 32.178 19.412 1.00 10.88 216 THR B N 1
ATOM 4236 C CA . THR B 1 176 ? 19.956 31.725 19.064 1.00 11.34 216 THR B CA 1
ATOM 4237 C C . THR B 1 176 ? 20.626 30.724 20.009 1.00 9.97 216 THR B C 1
ATOM 4238 O O . THR B 1 176 ? 20.316 30.659 21.193 1.00 9.46 216 THR B O 1
ATOM 4242 N N . GLY B 1 177 ? 21.541 29.938 19.442 1.00 11.40 217 GLY B N 1
ATOM 4243 C CA . GLY B 1 177 ? 22.298 28.940 20.186 1.00 11.21 217 GLY B CA 1
ATOM 4244 C C . GLY B 1 177 ? 21.500 27.778 20.738 1.00 11.93 217 GLY B C 1
ATOM 4245 O O . GLY B 1 177 ? 21.972 27.048 21.608 1.00 10.82 217 GLY B O 1
ATOM 4254 N N . GLY B 1 179 ? 19.114 24.149 20.925 1.00 11.30 219 GLY B N 1
ATOM 4255 C CA . GLY B 1 179 ? 19.228 22.749 20.579 1.00 11.27 219 GLY B CA 1
ATOM 4256 C C . GLY B 1 179 ? 17.838 22.160 20.667 1.00 11.26 219 GLY B C 1
ATOM 4257 O O . GLY B 1 179 ? 17.245 22.109 21.744 1.00 13.92 219 GLY B O 1
ATOM 4258 N N . PHE B 1 180 ? 17.297 21.754 19.526 1.00 9.23 220 PHE B N 1
ATOM 4259 C CA . PHE B 1 180 ? 15.965 21.163 19.476 1.00 9.70 220 PHE B CA 1
ATOM 4260 C C . PHE B 1 180 ? 16.141 19.739 18.987 1.00 9.48 220 PHE B C 1
ATOM 4261 O O . PHE B 1 180 ? 16.810 19.508 17.985 1.00 9.10 220 PHE B O 1
ATOM 4269 N N . VAL B 1 181 ? 15.534 18.782 19.675 1.00 9.49 221 VAL B N 1
ATOM 4270 C CA . VAL B 1 181 ? 15.659 17.405 19.246 1.00 10.30 221 VAL B CA 1
ATOM 4271 C C . VAL B 1 181 ? 14.446 16.548 19.594 1.00 9.61 221 VAL B C 1
ATOM 4272 O O . VAL B 1 181 ? 13.875 16.660 20.680 1.00 9.16 221 VAL B O 1
ATOM 4276 N N . TYR B 1 182 ? 14.054 15.714 18.632 1.00 9.29 222 TYR B N 1
ATOM 4277 C CA . TYR B 1 182 ? 12.923 14.793 18.750 1.00 9.92 222 TYR B CA 1
ATOM 4278 C C . TYR B 1 182 ? 11.574 15.433 19.098 1.00 8.99 222 TYR B C 1
ATOM 4279 O O . TYR B 1 182 ? 10.798 14.889 19.876 1.00 10.23 222 TYR B O 1
ATOM 4288 N N . LEU B 1 183 ? 11.294 16.581 18.486 1.00 8.90 223 LEU B N 1
ATOM 4289 C CA . LEU B 1 183 ? 10.037 17.320 18.690 1.00 9.03 223 LEU B CA 1
ATOM 4290 C C . LEU B 1 183 ? 9.232 17.291 17.396 1.00 9.34 223 LEU B C 1
ATOM 4291 O O . LEU B 1 183 ? 9.811 17.454 16.317 1.00 7.69 223 LEU B O 1
ATOM 4296 N N . GLU B 1 184 ? 7.913 17.124 17.476 1.00 9.37 224 GLU B N 1
ATOM 4297 C CA . GLU B 1 184 ? 7.168 17.101 16.235 1.00 10.05 224 GLU B CA 1
ATOM 4298 C C . GLU B 1 184 ? 7.293 18.450 15.541 1.00 10.18 224 GLU B C 1
ATOM 4299 O O . GLU B 1 184 ? 7.373 18.525 14.313 1.00 10.29 224 GLU B O 1
ATOM 4305 N N . HIS B 1 185 ? 7.298 19.514 16.333 1.00 10.91 225 HIS B N 1
ATOM 4306 C CA . HIS B 1 185 ? 7.457 20.864 15.804 1.00 10.97 225 HIS B CA 1
ATOM 4307 C C . HIS B 1 185 ? 8.488 21.512 16.716 1.00 10.87 225 HIS B C 1
ATOM 4308 O O . HIS B 1 185 ? 8.263 21.648 17.916 1.00 11.61 225 HIS B O 1
ATOM 4315 N N . ALA B 1 186 ? 9.628 21.902 16.166 1.00 9.81 226 ALA B N 1
ATOM 4316 C CA . ALA B 1 186 ? 10.664 22.512 16.995 1.00 8.54 226 ALA B CA 1
ATOM 4317 C C . ALA B 1 186 ? 10.300 23.953 17.300 1.00 8.98 226 ALA B C 1
ATOM 4318 O O . ALA B 1 186 ? 10.013 24.312 18.450 1.00 8.74 226 ALA B O 1
ATOM 4320 N N . LEU B 1 187 ? 10.288 24.775 16.256 1.00 7.64 227 LEU B N 1
ATOM 4321 C CA . LEU B 1 187 ? 9.983 26.194 16.399 1.00 10.10 227 LEU B CA 1
ATOM 4322 C C . LEU B 1 187 ? 8.903 26.700 15.441 1.00 9.90 227 LEU B C 1
ATOM 4323 O O . LEU B 1 187 ? 8.950 26.435 14.240 1.00 9.92 227 LEU B O 1
ATOM 4328 N N . ILE B 1 188 ? 7.943 27.441 15.983 1.00 9.78 228 ILE B N 1
ATOM 4329 C CA . ILE B 1 188 ? 6.863 28.017 15.194 1.00 9.13 228 ILE B CA 1
ATOM 4330 C C . ILE B 1 188 ? 6.731 29.500 15.547 1.00 10.30 228 ILE B C 1
ATOM 4331 O O . ILE B 1 188 ? 6.643 29.856 16.716 1.00 11.29 228 ILE B O 1
ATOM 4336 N N . VAL B 1 189 ? 6.731 30.364 14.538 1.00 10.57 229 VAL B N 1
ATOM 4337 C CA . VAL B 1 189 ? 6.598 31.800 14.767 1.00 9.63 229 VAL B CA 1
ATOM 4338 C C . VAL B 1 189 ? 5.707 32.477 13.724 1.00 10.30 229 VAL B C 1
ATOM 4339 O O . VAL B 1 189 ? 6.094 32.669 12.575 1.00 10.52 229 VAL B O 1
ATOM 4343 N N . ARG B 1 190 ? 4.515 32.844 14.176 1.00 9.62 230 ARG B N 1
ATOM 4344 C CA . ARG B 1 190 ? 3.493 33.493 13.375 1.00 10.67 230 ARG B CA 1
ATOM 4345 C C . ARG B 1 190 ? 3.615 35.011 13.455 1.00 10.24 230 ARG B C 1
ATOM 4346 O O . ARG B 1 190 ? 3.842 35.555 14.527 1.00 9.48 230 ARG B O 1
ATOM 4354 N N . GLY B 1 191 ? 3.455 35.691 12.325 1.00 9.11 231 GLY B N 1
ATOM 4355 C CA . GLY B 1 191 ? 3.553 37.140 12.320 1.00 11.02 231 GLY B CA 1
ATOM 4356 C C . GLY B 1 191 ? 4.899 37.679 12.760 1.00 11.67 231 GLY B C 1
ATOM 4357 O O . GLY B 1 191 ? 4.973 38.688 13.469 1.00 12.37 231 GLY B O 1
ATOM 4358 N N . ALA B 1 192 ? 5.964 37.001 12.342 1.00 13.11 232 ALA B N 1
ATOM 4359 C CA . ALA B 1 192 ? 7.322 37.400 12.690 1.00 13.47 232 ALA B CA 1
ATOM 4360 C C . ALA B 1 192 ? 7.705 38.665 11.935 1.00 13.79 232 ALA B C 1
ATOM 4361 O O . ALA B 1 192 ? 7.425 38.809 10.743 1.00 14.07 232 ALA B O 1
ATOM 4363 N N . ASP B 1 193 ? 8.351 39.576 12.650 1.00 14.75 233 ASP B N 1
ATOM 4364 C CA . ASP B 1 193 ? 8.767 40.858 12.107 1.00 14.00 233 ASP B CA 1
ATOM 4365 C C . ASP B 1 193 ? 10.134 41.181 12.726 1.00 12.81 233 ASP B C 1
ATOM 4366 O O . ASP B 1 193 ? 10.263 41.282 13.946 1.00 11.92 233 ASP B O 1
ATOM 4371 N N . ALA B 1 194 ? 11.148 41.312 11.870 1.00 10.62 234 ALA B N 1
ATOM 4372 C CA . ALA B 1 194 ? 12.521 41.589 12.292 1.00 9.95 234 ALA B CA 1
ATOM 4373 C C . ALA B 1 194 ? 13.023 40.455 13.173 1.00 10.19 234 ALA B C 1
ATOM 4374 O O . ALA B 1 194 ? 13.863 40.662 14.057 1.00 9.69 234 ALA B O 1
ATOM 4376 N N . LEU B 1 195 ? 12.486 39.263 12.926 1.00 8.57 235 LEU B N 1
ATOM 4377 C CA . LEU B 1 195 ? 12.868 38.079 13.669 1.00 9.54 235 LEU B CA 1
ATOM 4378 C C . LEU B 1 195 ? 14.246 37.609 13.282 1.00 9.64 235 LEU B C 1
ATOM 4379 O O . LEU B 1 195 ? 14.702 37.804 12.154 1.00 9.57 235 LEU B O 1
ATOM 4384 N N . ARG B 1 196 ? 14.909 36.976 14.233 1.00 10.88 236 ARG B N 1
ATOM 4385 C CA . ARG B 1 196 ? 16.216 36.444 13.956 1.00 10.18 236 ARG B CA 1
ATOM 4386 C C . ARG B 1 196 ? 16.376 35.077 14.559 1.00 9.55 236 ARG B C 1
ATOM 4387 O O . ARG B 1 196 ? 16.250 34.884 15.768 1.00 9.60 236 ARG B O 1
ATOM 4395 N N . VAL B 1 197 ? 16.639 34.136 13.669 1.00 7.68 237 VAL B N 1
ATOM 4396 C CA . VAL B 1 197 ? 16.842 32.751 14.000 1.00 7.75 237 VAL B CA 1
ATOM 4397 C C . VAL B 1 197 ? 18.230 32.483 13.435 1.00 9.57 237 VAL B C 1
ATOM 4398 O O . VAL B 1 197 ? 18.416 32.449 12.220 1.00 8.56 237 VAL B O 1
ATOM 4402 N N . ASN B 1 198 ? 19.206 32.307 14.321 1.00 10.76 238 ASN B N 1
ATOM 4403 C CA . ASN B 1 198 ? 20.590 32.092 13.900 1.00 11.74 238 ASN B CA 1
ATOM 4404 C C . ASN B 1 198 ? 21.419 31.298 14.905 1.00 10.84 238 ASN B C 1
ATOM 4405 O O . ASN B 1 198 ? 21.174 31.356 16.110 1.00 10.38 238 ASN B O 1
ATOM 4410 N N . ASP B 1 199 ? 22.405 30.564 14.391 1.00 11.33 239 ASP B N 1
ATOM 4411 C CA . ASP B 1 199 ? 23.312 29.772 15.217 1.00 12.97 239 ASP B CA 1
ATOM 4412 C C . ASP B 1 199 ? 22.595 28.698 16.058 1.00 11.69 239 ASP B C 1
ATOM 4413 O O . ASP B 1 199 ? 22.920 28.504 17.228 1.00 9.39 239 ASP B O 1
ATOM 4418 N N . ASN B 1 200 ? 21.629 27.999 15.463 1.00 9.50 240 ASN B N 1
ATOM 4419 C CA . ASN B 1 200 ? 20.901 26.947 16.171 1.00 9.81 240 ASN B CA 1
ATOM 4420 C C . ASN B 1 200 ? 21.092 25.568 15.561 1.00 10.84 240 ASN B C 1
ATOM 4421 O O . ASN B 1 200 ? 21.477 25.436 14.398 1.00 10.56 240 ASN B O 1
ATOM 4434 N N . ILE B 1 202 ? 18.781 22.441 15.013 1.00 11.22 242 ILE B N 1
ATOM 4435 C CA . ILE B 1 202 ? 17.420 21.926 15.016 1.00 12.48 242 ILE B CA 1
ATOM 4436 C C . ILE B 1 202 ? 17.387 20.663 14.162 1.00 13.63 242 ILE B C 1
ATOM 4437 O O . ILE B 1 202 ? 17.331 20.747 12.930 1.00 14.88 242 ILE B O 1
ATOM 4442 N N . ALA B 1 203 ? 17.405 19.494 14.791 1.00 12.94 243 ALA B N 1
ATOM 4443 C CA . ALA B 1 203 ? 17.394 18.276 14.000 1.00 13.03 243 ALA B CA 1
ATOM 4444 C C . ALA B 1 203 ? 16.677 17.115 14.648 1.00 12.32 243 ALA B C 1
ATOM 4445 O O . ALA B 1 203 ? 16.453 17.096 15.871 1.00 12.16 243 ALA B O 1
ATOM 4447 N N . GLU B 1 204 ? 16.333 16.142 13.809 1.00 12.16 244 GLU B N 1
ATOM 4448 C CA . GLU B 1 204 ? 15.627 14.963 14.263 1.00 12.67 244 GLU B CA 1
ATOM 4449 C C . GLU B 1 204 ? 14.314 15.449 14.870 1.00 11.46 244 GLU B C 1
ATOM 4450 O O . GLU B 1 204 ? 13.886 15.014 15.940 1.00 11.32 244 GLU B O 1
ATOM 4456 N N . CYS B 1 205 ? 13.686 16.364 14.134 1.00 11.42 245 CYS B N 1
ATOM 4457 C CA . CYS B 1 205 ? 12.399 16.958 14.487 1.00 10.35 245 CYS B CA 1
ATOM 4458 C C . CYS B 1 205 ? 11.478 16.736 13.292 1.00 9.47 245 CYS B C 1
ATOM 4459 O O . CYS B 1 205 ? 11.950 16.642 12.145 1.00 9.94 245 CYS B O 1
ATOM 4462 N N . GLY B 1 206 ? 10.176 16.625 13.547 1.00 9.37 246 GLY B N 1
ATOM 4463 C CA . GLY B 1 206 ? 9.253 16.412 12.447 1.00 10.35 246 GLY B CA 1
ATOM 4464 C C . GLY B 1 206 ? 9.294 17.640 11.563 1.00 11.26 246 GLY B C 1
ATOM 4465 O O . GLY B 1 206 ? 9.371 17.542 10.334 1.00 12.15 246 GLY B O 1
ATOM 4466 N N . ASN B 1 207 ? 9.254 18.800 12.212 1.00 10.08 247 ASN B N 1
ATOM 4467 C CA . ASN B 1 207 ? 9.319 20.092 11.541 1.00 10.53 247 ASN B CA 1
ATOM 4468 C C . ASN B 1 207 ? 10.343 20.925 12.309 1.00 10.69 247 ASN B C 1
ATOM 4469 O O . ASN B 1 207 ? 10.389 20.864 13.538 1.00 10.24 247 ASN B O 1
ATOM 4474 N N . CYS B 1 208 ? 11.151 21.707 11.600 1.00 9.47 248 CYS B N 1
ATOM 4475 C CA . CYS B 1 208 ? 12.157 22.526 12.259 1.00 9.81 248 CYS B CA 1
ATOM 4476 C C . CYS B 1 208 ? 11.725 23.983 12.498 1.00 9.82 248 CYS B C 1
ATOM 4477 O O . CYS B 1 208 ? 11.441 24.360 13.641 1.00 10.93 248 CYS B O 1
ATOM 4480 N N . VAL B 1 209 ? 11.703 24.807 11.453 1.00 9.07 249 VAL B N 1
ATOM 4481 C CA . VAL B 1 209 ? 11.290 26.197 11.628 1.00 8.71 249 VAL B CA 1
ATOM 4482 C C . VAL B 1 209 ? 10.092 26.550 10.745 1.00 8.86 249 VAL B C 1
ATOM 4483 O O . VAL B 1 209 ? 10.145 26.443 9.522 1.00 9.62 249 VAL B O 1
ATOM 4487 N N . GLU B 1 210 ? 9.013 26.985 11.388 1.00 9.11 250 GLU B N 1
ATOM 4488 C CA . GLU B 1 210 ? 7.779 27.343 10.693 1.00 10.48 250 GLU B CA 1
ATOM 4489 C C . GLU B 1 210 ? 7.343 28.792 10.916 1.00 9.50 250 GLU B C 1
ATOM 4490 O O . GLU B 1 210 ? 6.796 29.135 11.973 1.00 10.44 250 GLU B O 1
ATOM 4496 N N . LEU B 1 211 ? 7.584 29.638 9.916 1.00 9.13 251 LEU B N 1
ATOM 4497 C CA . LEU B 1 211 ? 7.209 31.051 9.986 1.00 10.16 251 LEU B CA 1
ATOM 4498 C C . LEU B 1 211 ? 5.884 31.196 9.249 1.00 10.85 251 LEU B C 1
ATOM 4499 O O . LEU B 1 211 ? 5.838 31.423 8.036 1.00 11.94 251 LEU B O 1
ATOM 4504 N N . THR B 1 212 ? 4.810 31.049 10.011 1.00 11.78 252 THR B N 1
ATOM 4505 C CA . THR B 1 212 ? 3.458 31.097 9.492 1.00 12.68 252 THR B CA 1
ATOM 4506 C C . THR B 1 212 ? 2.789 32.466 9.536 1.00 12.58 252 THR B C 1
ATOM 4507 O O . THR B 1 212 ? 3.377 33.446 9.992 1.00 11.96 252 THR B O 1
ATOM 4511 N N . GLY B 1 213 ? 1.555 32.515 9.038 1.00 13.08 253 GLY B N 1
ATOM 4512 C CA . GLY B 1 213 ? 0.793 33.751 9.026 1.00 12.28 253 GLY B CA 1
ATOM 4513 C C . GLY B 1 213 ? 1.320 34.730 7.985 1.00 13.34 253 GLY B C 1
ATOM 4514 O O . GLY B 1 213 ? 0.786 34.837 6.870 1.00 13.81 253 GLY B O 1
ATOM 4515 N N . ALA B 1 214 ? 2.366 35.461 8.352 1.00 10.64 254 ALA B N 1
ATOM 4516 C CA . ALA B 1 214 ? 2.969 36.443 7.462 1.00 12.16 254 ALA B CA 1
ATOM 4517 C C . ALA B 1 214 ? 4.223 36.951 8.149 1.00 11.70 254 ALA B C 1
ATOM 4518 O O . ALA B 1 214 ? 4.432 36.692 9.338 1.00 12.80 254 ALA B O 1
ATOM 4520 N N . GLY B 1 215 ? 5.064 37.669 7.413 1.00 10.77 255 GLY B N 1
ATOM 4521 C CA . GLY B 1 215 ? 6.285 38.167 8.015 1.00 11.49 255 GLY B CA 1
ATOM 4522 C C . GLY B 1 215 ? 6.997 39.266 7.257 1.00 10.94 255 GLY B C 1
ATOM 4523 O O . GLY B 1 215 ? 6.725 39.518 6.085 1.00 11.21 255 GLY B O 1
ATOM 4524 N N . GLN B 1 216 ? 7.930 39.913 7.947 1.00 11.02 256 GLN B N 1
ATOM 4525 C CA . GLN B 1 216 ? 8.722 40.983 7.373 1.00 12.21 256 GLN B CA 1
ATOM 4526 C C . GLN B 1 216 ? 10.139 41.003 7.933 1.00 11.75 256 GLN B C 1
ATOM 4527 O O . GLN B 1 216 ? 10.365 40.674 9.094 1.00 12.17 256 GLN B O 1
ATOM 4533 N N . ALA B 1 217 ? 11.078 41.402 7.078 1.00 11.59 257 ALA B N 1
ATOM 4534 C CA . ALA B 1 217 ? 12.499 41.507 7.401 1.00 11.43 257 ALA B CA 1
ATOM 4535 C C . ALA B 1 217 ? 12.981 40.518 8.456 1.00 11.03 257 ALA B C 1
ATOM 4536 O O . ALA B 1 217 ? 13.456 40.899 9.521 1.00 13.55 257 ALA B O 1
ATOM 4538 N N . THR B 1 218 ? 12.887 39.240 8.127 1.00 7.91 258 THR B N 1
ATOM 4539 C CA . THR B 1 218 ? 13.312 38.179 9.014 1.00 7.44 258 THR B CA 1
ATOM 4540 C C . THR B 1 218 ? 14.634 37.620 8.498 1.00 6.59 258 THR B C 1
ATOM 4541 O O . THR B 1 218 ? 14.891 37.627 7.300 1.00 5.27 258 THR B O 1
ATOM 4545 N N . ILE B 1 219 ? 15.473 37.149 9.413 1.00 6.67 259 ILE B N 1
ATOM 4546 C CA . ILE B 1 219 ? 16.757 36.573 9.053 1.00 8.03 259 ILE B CA 1
ATOM 4547 C C . ILE B 1 219 ? 16.909 35.190 9.647 1.00 7.91 259 ILE B C 1
ATOM 4548 O O . ILE B 1 219 ? 16.720 34.997 10.850 1.00 8.09 259 ILE B O 1
ATOM 4553 N N . VAL B 1 220 ? 17.250 34.236 8.790 1.00 7.78 260 VAL B N 1
ATOM 4554 C CA . VAL B 1 220 ? 17.467 32.863 9.209 1.00 8.27 260 VAL B CA 1
ATOM 4555 C C . VAL B 1 220 ? 18.831 32.490 8.643 1.00 8.20 260 VAL B C 1
ATOM 4556 O O . VAL B 1 220 ? 18.967 32.254 7.440 1.00 6.82 260 VAL B O 1
ATOM 4560 N N . SER B 1 221 ? 19.840 32.469 9.511 1.00 8.30 261 SER B N 1
ATOM 4561 C CA . SER B 1 221 ? 21.195 32.158 9.083 1.00 11.03 261 SER B CA 1
ATOM 4562 C C . SER B 1 221 ? 22.007 31.359 10.094 1.00 11.48 261 SER B C 1
ATOM 4563 O O . SER B 1 221 ? 21.638 31.264 11.266 1.00 10.62 261 SER B O 1
ATOM 4566 N N . GLY B 1 222 ? 23.129 30.812 9.624 1.00 11.10 262 GLY B N 1
ATOM 4567 C CA . GLY B 1 222 ? 24.022 30.036 10.474 1.00 11.55 262 GLY B CA 1
ATOM 4568 C C . GLY B 1 222 ? 23.415 28.849 11.210 1.00 10.85 262 GLY B C 1
ATOM 4569 O O . GLY B 1 222 ? 23.992 28.373 12.195 1.00 11.94 262 GLY B O 1
ATOM 4570 N N . ASN B 1 223 ? 22.279 28.348 10.728 1.00 10.51 263 ASN B N 1
ATOM 4571 C CA . ASN B 1 223 ? 21.613 27.223 11.375 1.00 9.82 263 ASN B CA 1
ATOM 4572 C C . ASN B 1 223 ? 21.900 25.854 10.751 1.00 10.64 263 ASN B C 1
ATOM 4573 O O . ASN B 1 223 ? 22.269 25.746 9.581 1.00 10.07 263 ASN B O 1
ATOM 4578 N N . HIS B 1 224 ? 21.713 24.812 11.564 1.00 11.08 264 HIS B N 1
ATOM 4579 C CA . HIS B 1 224 ? 21.894 23.395 11.184 1.00 9.82 264 HIS B CA 1
ATOM 4580 C C . HIS B 1 224 ? 20.502 22.756 11.299 1.00 10.30 264 HIS B C 1
ATOM 4581 O O . HIS B 1 224 ? 20.003 22.615 12.421 1.00 9.93 264 HIS B O 1
ATOM 4596 N N . GLY B 1 226 ? 17.539 19.570 10.171 1.00 10.72 266 GLY B N 1
ATOM 4597 C CA . GLY B 1 226 ? 17.146 18.302 9.576 1.00 11.60 266 GLY B CA 1
ATOM 4598 C C . GLY B 1 226 ? 15.761 17.978 10.125 1.00 11.96 266 GLY B C 1
ATOM 4599 O O . GLY B 1 226 ? 15.579 17.891 11.344 1.00 11.33 266 GLY B O 1
ATOM 4600 N N . ALA B 1 227 ? 14.783 17.804 9.237 1.00 11.09 267 ALA B N 1
ATOM 4601 C CA . ALA B 1 227 ? 13.404 17.539 9.653 1.00 12.17 267 ALA B CA 1
ATOM 4602 C C . ALA B 1 227 ? 12.916 16.103 9.452 1.00 12.35 267 ALA B C 1
ATOM 4603 O O . ALA B 1 227 ? 13.682 15.143 9.535 1.00 13.79 267 ALA B O 1
ATOM 4605 N N . GLY B 1 228 ? 11.615 15.969 9.217 1.00 12.03 268 GLY B N 1
ATOM 4606 C CA . GLY B 1 228 ? 11.019 14.665 9.001 1.00 12.72 268 GLY B CA 1
ATOM 4607 C C . GLY B 1 228 ? 10.313 14.549 7.659 1.00 12.81 268 GLY B C 1
ATOM 4608 O O . GLY B 1 228 ? 9.879 15.551 7.086 1.00 13.05 268 GLY B O 1
ATOM 4609 N N . PRO B 1 229 ? 10.199 13.324 7.122 1.00 13.82 269 PRO B N 1
ATOM 4610 C CA . PRO B 1 229 ? 9.551 13.002 5.843 1.00 15.08 269 PRO B CA 1
ATOM 4611 C C . PRO B 1 229 ? 8.210 13.696 5.642 1.00 14.84 269 PRO B C 1
ATOM 4612 O O . PRO B 1 229 ? 7.869 14.094 4.522 1.00 15.17 269 PRO B O 1
ATOM 4616 N N . ASP B 1 230 ? 7.462 13.845 6.734 1.00 15.60 270 ASP B N 1
ATOM 4617 C CA . ASP B 1 230 ? 6.146 14.475 6.692 1.00 17.54 270 ASP B CA 1
ATOM 4618 C C . ASP B 1 230 ? 6.196 15.895 7.224 1.00 17.27 270 ASP B C 1
ATOM 4619 O O . ASP B 1 230 ? 5.159 16.483 7.544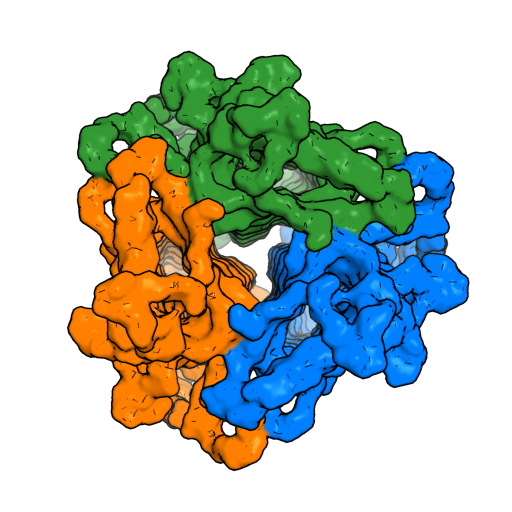 1.00 20.33 270 ASP B O 1
ATOM 4624 N N . GLY B 1 231 ? 7.396 16.448 7.335 1.00 15.64 271 GLY B N 1
ATOM 4625 C CA . GLY B 1 231 ? 7.511 17.792 7.860 1.00 14.39 271 GLY B CA 1
ATOM 4626 C C . GLY B 1 231 ? 8.345 18.699 6.986 1.00 12.92 271 GLY B C 1
ATOM 4627 O O . GLY B 1 231 ? 8.916 18.275 5.971 1.00 13.64 271 GLY B O 1
ATOM 4628 N N . VAL B 1 232 ? 8.428 19.956 7.395 1.00 12.46 272 VAL B N 1
ATOM 4629 C CA . VAL B 1 232 ? 9.197 20.937 6.668 1.00 10.41 272 VAL B CA 1
ATOM 4630 C C . VAL B 1 232 ? 10.448 21.248 7.468 1.00 11.14 272 VAL B C 1
ATOM 4631 O O . VAL B 1 232 ? 10.477 21.054 8.695 1.00 10.39 272 VAL B O 1
ATOM 4635 N N . THR B 1 233 ? 11.476 21.719 6.779 1.00 9.04 273 THR B N 1
ATOM 4636 C CA . THR B 1 233 ? 12.696 22.063 7.461 1.00 10.13 273 THR B CA 1
ATOM 4637 C C . THR B 1 233 ? 12.499 23.554 7.741 1.00 10.37 273 THR B C 1
ATOM 4638 O O . THR B 1 233 ? 12.332 23.963 8.890 1.00 11.80 273 THR B O 1
ATOM 4642 N N . LEU B 1 234 ? 12.482 24.366 6.689 1.00 10.65 274 LEU B N 1
ATOM 4643 C CA . LEU B 1 234 ? 12.234 25.794 6.848 1.00 10.90 274 LEU B CA 1
ATOM 4644 C C . LEU B 1 234 ? 11.020 26.120 5.995 1.00 10.80 274 LEU B C 1
ATOM 4645 O O . LEU B 1 234 ? 11.000 25.864 4.792 1.00 9.89 274 LEU B O 1
ATOM 4650 N N . LEU B 1 235 ? 9.999 26.668 6.637 1.00 10.32 275 LEU B N 1
ATOM 4651 C CA . LEU B 1 235 ? 8.760 27.020 5.962 1.00 10.70 275 LEU B CA 1
ATOM 4652 C C . LEU B 1 235 ? 8.401 28.477 6.232 1.00 10.57 275 LEU B C 1
ATOM 4653 O O . LEU B 1 235 ? 8.477 28.941 7.377 1.00 10.17 275 LEU B O 1
ATOM 4658 N N . ALA B 1 236 ? 8.026 29.201 5.181 1.00 9.22 276 ALA B N 1
ATOM 4659 C CA . ALA B 1 236 ? 7.669 30.608 5.330 1.00 9.43 276 ALA B CA 1
ATOM 4660 C C . ALA B 1 236 ? 6.357 30.921 4.614 1.00 8.86 276 ALA B C 1
ATOM 4661 O O . ALA B 1 236 ? 6.186 30.590 3.441 1.00 12.01 276 ALA B O 1
ATOM 4663 N N . GLU B 1 237 ? 5.437 31.568 5.323 1.00 8.04 277 GLU B N 1
ATOM 4664 C CA . GLU B 1 237 ? 4.141 31.899 4.756 1.00 9.10 277 GLU B CA 1
ATOM 4665 C C . GLU B 1 237 ? 3.916 33.394 4.618 1.00 8.52 277 GLU B C 1
ATOM 4666 O O . GLU B 1 237 ? 3.889 34.131 5.596 1.00 9.15 277 GLU B O 1
ATOM 4672 N N . ASN B 1 238 ? 3.743 33.828 3.378 1.00 9.35 278 ASN B N 1
ATOM 4673 C CA . ASN B 1 238 ? 3.483 35.228 3.067 1.00 9.81 278 ASN B CA 1
ATOM 4674 C C . ASN B 1 238 ? 4.491 36.146 3.745 1.00 10.57 278 ASN B C 1
ATOM 4675 O O . ASN B 1 238 ? 4.136 37.065 4.482 1.00 11.19 278 ASN B O 1
ATOM 4680 N N . HIS B 1 239 ? 5.763 35.872 3.484 1.00 9.61 279 HIS B N 1
ATOM 4681 C CA . HIS B 1 239 ? 6.861 36.654 4.020 1.00 10.04 279 HIS B CA 1
ATOM 4682 C C . HIS B 1 239 ? 7.390 37.570 2.947 1.00 11.15 279 HIS B C 1
ATOM 4683 O O . HIS B 1 239 ? 7.327 37.268 1.752 1.00 11.73 279 HIS B O 1
ATOM 4690 N N . GLU B 1 240 ? 7.928 38.688 3.400 1.00 11.61 280 GLU B N 1
ATOM 4691 C CA . GLU B 1 240 ? 8.483 39.691 2.529 1.00 11.28 280 GLU B CA 1
ATOM 4692 C C . GLU B 1 240 ? 9.775 40.118 3.203 1.00 10.58 280 GLU B C 1
ATOM 4693 O O . GLU B 1 240 ? 9.797 40.343 4.410 1.00 8.91 280 GLU B O 1
ATOM 4699 N N . GLY B 1 241 ? 10.855 40.195 2.433 1.00 9.15 281 GLY B N 1
ATOM 4700 C CA . GLY B 1 241 ? 12.135 40.594 2.993 1.00 11.09 281 GLY B CA 1
ATOM 4701 C C . GLY B 1 241 ? 12.858 39.514 3.786 1.00 9.73 281 GLY B C 1
ATOM 4702 O O . GLY B 1 241 ? 13.730 39.826 4.603 1.00 11.08 281 GLY B O 1
ATOM 4703 N N . LEU B 1 242 ? 12.519 38.249 3.549 1.00 10.32 282 LEU B N 1
ATOM 4704 C CA . LEU B 1 242 ? 13.180 37.157 4.256 1.00 9.70 282 LEU B CA 1
ATOM 4705 C C . LEU B 1 242 ? 14.560 36.899 3.677 1.00 9.48 282 LEU B C 1
ATOM 4706 O O . LEU B 1 242 ? 14.741 36.890 2.465 1.00 10.43 282 LEU B O 1
ATOM 4711 N N . LEU B 1 243 ? 15.528 36.701 4.562 1.00 8.68 283 LEU B N 1
ATOM 4712 C CA . LEU B 1 243 ? 16.896 36.419 4.161 1.00 9.26 283 LEU B CA 1
ATOM 4713 C C . LEU B 1 243 ? 17.225 35.063 4.769 1.00 9.05 283 LEU B C 1
ATOM 4714 O O . LEU B 1 243 ? 17.116 34.871 5.978 1.00 10.58 283 LEU B O 1
ATOM 4719 N N . VAL B 1 244 ? 17.597 34.118 3.924 1.00 8.86 284 VAL B N 1
ATOM 4720 C CA . VAL B 1 244 ? 17.962 32.802 4.395 1.00 7.83 284 VAL B CA 1
ATOM 4721 C C . VAL B 1 244 ? 19.348 32.617 3.815 1.00 8.15 284 VAL B C 1
ATOM 4722 O O . VAL B 1 244 ? 19.515 32.460 2.601 1.00 7.81 284 VAL B O 1
ATOM 4726 N N . THR B 1 245 ? 20.339 32.650 4.702 1.00 8.28 285 THR B N 1
ATOM 4727 C CA . THR B 1 245 ? 21.724 32.589 4.275 1.00 9.29 285 THR B CA 1
ATOM 4728 C C . THR B 1 245 ? 22.648 31.839 5.242 1.00 8.39 285 THR B C 1
ATOM 4729 O O . THR B 1 245 ? 22.444 31.858 6.454 1.00 8.37 285 THR B O 1
ATOM 4733 N N . GLY B 1 246 ? 23.666 31.187 4.688 1.00 7.54 286 GLY B N 1
ATOM 4734 C CA . GLY B 1 246 ? 24.635 30.465 5.494 1.00 6.42 286 GLY B CA 1
ATOM 4735 C C . GLY B 1 246 ? 24.101 29.356 6.381 1.00 6.77 286 GLY B C 1
ATOM 4736 O O . GLY B 1 246 ? 24.613 29.139 7.480 1.00 7.76 286 GLY B O 1
ATOM 4737 N N . ASN B 1 247 ? 23.067 28.660 5.924 1.00 6.43 287 ASN B N 1
ATOM 4738 C CA . ASN B 1 247 ? 22.502 27.569 6.703 1.00 6.42 287 ASN B CA 1
ATOM 4739 C C . ASN B 1 247 ? 22.967 26.262 6.089 1.00 7.49 287 ASN B C 1
ATOM 4740 O O . ASN B 1 247 ? 23.264 26.198 4.891 1.00 7.16 287 ASN B O 1
ATOM 4745 N N . ASN B 1 248 ? 23.042 25.223 6.910 1.00 8.31 288 ASN B N 1
ATOM 4746 C CA . ASN B 1 248 ? 23.440 23.915 6.421 1.00 8.68 288 ASN B CA 1
ATOM 4747 C C . ASN B 1 248 ? 22.253 23.012 6.697 1.00 9.71 288 ASN B C 1
ATOM 4748 O O . ASN B 1 248 ? 22.083 22.504 7.805 1.00 9.43 288 ASN B O 1
ATOM 4753 N N . LEU B 1 249 ? 21.411 22.856 5.683 1.00 8.37 289 LEU B N 1
ATOM 4754 C CA . LEU B 1 249 ? 20.211 22.045 5.795 1.00 9.54 289 LEU B CA 1
ATOM 4755 C C . LEU B 1 249 ? 20.467 20.663 5.233 1.00 9.99 289 LEU B C 1
ATOM 4756 O O . LEU B 1 249 ? 20.808 20.490 4.065 1.00 10.61 289 LEU B O 1
ATOM 4761 N N . PHE B 1 250 ? 20.287 19.669 6.084 1.00 10.37 290 PHE B N 1
ATOM 4762 C CA . PHE B 1 250 ? 20.531 18.295 5.698 1.00 12.30 290 PHE B CA 1
ATOM 4763 C C . PHE B 1 250 ? 19.285 17.429 5.779 1.00 14.07 290 PHE B C 1
ATOM 4764 O O . PHE B 1 250 ? 18.213 17.885 6.189 1.00 12.05 290 PHE B O 1
ATOM 4772 N N . PRO B 1 251 ? 19.406 16.169 5.364 1.00 15.49 291 PRO B N 1
ATOM 4773 C CA . PRO B 1 251 ? 18.312 15.213 5.361 1.00 17.15 291 PRO B CA 1
ATOM 4774 C C . PRO B 1 251 ? 17.117 15.104 6.281 1.00 17.19 291 PRO B C 1
ATOM 4775 O O . PRO B 1 251 ? 17.119 15.458 7.473 1.00 18.07 291 PRO B O 1
ATOM 4779 N N . ARG B 1 252 ? 15.729 14.972 6.710 1.00 14.41 292 ARG B N 1
ATOM 4780 C CA . ARG B 1 252 ? 14.813 14.334 5.625 1.00 13.49 292 ARG B CA 1
ATOM 4781 C C . ARG B 1 252 ? 13.498 14.985 5.862 1.00 12.40 292 ARG B C 1
ATOM 4782 O O . ARG B 1 252 ? 12.491 14.309 6.066 1.00 13.75 292 ARG B O 1
ATOM 4790 N N . GLY B 1 253 ? 13.488 16.299 5.823 1.00 10.51 293 GLY B N 1
ATOM 4791 C CA . GLY B 1 253 ? 12.228 16.988 5.558 1.00 10.80 293 GLY B CA 1
ATOM 4792 C C . GLY B 1 253 ? 11.592 16.574 4.243 1.00 10.39 293 GLY B C 1
ATOM 4793 O O . GLY B 1 253 ? 12.217 15.887 3.441 1.00 11.10 293 GLY B O 1
ATOM 4794 N N . ARG B 1 254 ? 10.341 16.970 4.030 1.00 10.63 294 ARG B N 1
ATOM 4795 C CA . ARG B 1 254 ? 9.665 16.655 2.775 1.00 10.83 294 ARG B CA 1
ATOM 4796 C C . ARG B 1 254 ? 10.272 17.661 1.810 1.00 10.31 294 ARG B C 1
ATOM 4797 O O . ARG B 1 254 ? 10.287 17.463 0.589 1.00 9.89 294 ARG B O 1
ATOM 4805 N N . SER B 1 255 ? 10.780 18.740 2.403 1.00 9.34 295 SER B N 1
ATOM 4806 C CA . SER B 1 255 ? 11.428 19.828 1.681 1.00 8.15 295 SER B CA 1
ATOM 4807 C C . SER B 1 255 ? 12.465 20.404 2.638 1.00 9.11 295 SER B C 1
ATOM 4808 O O . SER B 1 255 ? 12.463 20.074 3.827 1.00 8.79 295 SER B O 1
ATOM 4811 N N . LEU B 1 256 ? 13.353 21.254 2.133 1.00 8.56 296 LEU B N 1
ATOM 4812 C CA . LEU B 1 256 ? 14.369 21.857 2.987 1.00 9.27 296 LEU B CA 1
ATOM 4813 C C . LEU B 1 256 ? 14.039 23.334 3.141 1.00 10.89 296 LEU B C 1
ATOM 4814 O O . LEU B 1 256 ? 14.241 23.921 4.203 1.00 12.16 296 LEU B O 1
ATOM 4819 N N . ILE B 1 257 ? 13.528 23.932 2.072 1.00 10.16 297 ILE B N 1
ATOM 4820 C CA . ILE B 1 257 ? 13.126 25.327 2.096 1.00 11.14 297 ILE B CA 1
ATOM 4821 C C . ILE B 1 257 ? 11.832 25.406 1.324 1.00 10.49 297 ILE B C 1
ATOM 4822 O O . ILE B 1 257 ? 11.762 25.008 0.158 1.00 10.51 297 ILE B O 1
ATOM 4827 N N . GLU B 1 258 ? 10.809 25.932 1.981 1.00 10.30 298 GLU B N 1
ATOM 4828 C CA . GLU B 1 258 ? 9.504 25.991 1.370 1.00 10.86 298 GLU B CA 1
ATOM 4829 C C . GLU B 1 258 ? 8.775 27.293 1.655 1.00 10.54 298 GLU B C 1
ATOM 4830 O O . GLU B 1 258 ? 8.369 27.564 2.793 1.00 9.33 298 GLU B O 1
ATOM 4836 N N . PHE B 1 259 ? 8.597 28.085 0.603 1.00 10.02 299 PHE B N 1
ATOM 4837 C CA . PHE B 1 259 ? 7.907 29.364 0.693 1.00 10.48 299 PHE B CA 1
ATOM 4838 C C . PHE B 1 259 ? 6.525 29.274 0.060 1.00 11.25 299 PHE B C 1
ATOM 4839 O O . PHE B 1 259 ? 6.392 28.753 -1.042 1.00 11.95 299 PHE B O 1
ATOM 4847 N N . THR B 1 260 ? 5.487 29.736 0.742 1.00 11.72 300 THR B N 1
ATOM 4848 C CA . THR B 1 260 ? 4.206 29.773 0.067 1.00 12.16 300 THR B CA 1
ATOM 4849 C C . THR B 1 260 ? 3.797 31.229 0.034 1.00 13.25 300 THR B C 1
ATOM 4850 O O . THR B 1 260 ? 3.611 31.866 1.067 1.00 13.71 300 THR B O 1
ATOM 4854 N N . GLY B 1 261 ? 3.702 31.752 -1.182 1.00 13.23 301 GLY B N 1
ATOM 4855 C CA . GLY B 1 261 ? 3.309 33.131 -1.386 1.00 11.87 301 GLY B CA 1
ATOM 4856 C C . GLY B 1 261 ? 4.215 34.183 -0.774 1.00 12.35 301 GLY B C 1
ATOM 4857 O O . GLY B 1 261 ? 3.732 35.223 -0.339 1.00 11.32 301 GLY B O 1
ATOM 4858 N N . CYS B 1 262 ? 5.516 33.929 -0.700 1.00 11.79 302 CYS B N 1
ATOM 4859 C CA . CYS B 1 262 ? 6.417 34.932 -0.151 1.00 12.03 302 CYS B CA 1
ATOM 4860 C C . CYS B 1 262 ? 6.875 35.788 -1.320 1.00 11.62 302 CYS B C 1
ATOM 4861 O O . CYS B 1 262 ? 6.949 35.300 -2.451 1.00 12.34 302 CYS B O 1
ATOM 4864 N N . ASN B 1 263 ? 7.174 37.057 -1.058 1.00 10.55 303 ASN B N 1
ATOM 4865 C CA . ASN B 1 263 ? 7.616 37.936 -2.135 1.00 10.91 303 ASN B CA 1
ATOM 4866 C C . ASN B 1 263 ? 8.907 38.653 -1.763 1.00 10.77 303 ASN B C 1
ATOM 4867 O O . ASN B 1 263 ? 9.127 39.001 -0.601 1.00 10.47 303 ASN B O 1
ATOM 4872 N N . ARG B 1 264 ? 9.753 38.876 -2.762 1.00 8.76 304 ARG B N 1
ATOM 4873 C CA . ARG B 1 264 ? 11.022 39.564 -2.567 1.00 10.06 304 ARG B CA 1
ATOM 4874 C C . ARG B 1 264 ? 11.888 38.990 -1.450 1.00 10.63 304 ARG B C 1
ATOM 4875 O O . ARG B 1 264 ? 12.500 39.753 -0.691 1.00 10.74 304 ARG B O 1
ATOM 4883 N N . CYS B 1 265 ? 11.952 37.668 -1.334 1.00 9.73 305 CYS B N 1
ATOM 4884 C CA . CYS B 1 265 ? 12.788 37.077 -0.296 1.00 8.83 305 CYS B CA 1
ATOM 4885 C C . CYS B 1 265 ? 14.077 36.625 -0.962 1.00 9.09 305 CYS B C 1
ATOM 4886 O O . CYS B 1 265 ? 14.182 36.654 -2.196 1.00 8.07 305 CYS B O 1
ATOM 4889 N N . SER B 1 266 ? 15.051 36.201 -0.163 1.00 8.22 306 SER B N 1
ATOM 4890 C CA . SER B 1 266 ? 16.315 35.760 -0.737 1.00 10.15 306 SER B CA 1
ATOM 4891 C C . SER B 1 266 ? 16.891 34.529 -0.053 1.00 9.21 306 SER B C 1
ATOM 4892 O O . SER B 1 266 ? 16.929 34.448 1.184 1.00 8.95 306 SER B O 1
ATOM 4895 N N . VAL B 1 267 ? 17.329 33.573 -0.867 1.00 9.47 307 VAL B N 1
ATOM 4896 C CA . VAL B 1 267 ? 17.930 32.347 -0.360 1.00 10.51 307 VAL B CA 1
ATOM 4897 C C . VAL B 1 267 ? 19.293 32.254 -1.033 1.00 10.38 307 VAL B C 1
ATOM 4898 O O . VAL B 1 267 ? 19.398 31.897 -2.218 1.00 10.77 307 VAL B O 1
ATOM 4902 N N . THR B 1 268 ? 20.328 32.587 -0.261 1.00 10.19 308 THR B N 1
ATOM 4903 C CA . THR B 1 268 ? 21.693 32.629 -0.766 1.00 9.75 308 THR B CA 1
ATOM 4904 C C . THR B 1 268 ? 22.754 32.038 0.159 1.00 9.81 308 THR B C 1
ATOM 4905 O O . THR B 1 268 ? 22.631 32.090 1.384 1.00 7.84 308 THR B O 1
ATOM 4909 N N . SER B 1 269 ? 23.807 31.492 -0.444 1.00 9.06 309 SER B N 1
ATOM 4910 C CA . SER B 1 269 ? 24.931 30.941 0.308 1.00 9.93 309 SER B CA 1
ATOM 4911 C C . SER B 1 269 ? 24.516 29.854 1.300 1.00 10.40 309 SER B C 1
ATOM 4912 O O . SER B 1 269 ? 24.907 29.885 2.468 1.00 10.10 309 SER B O 1
ATOM 4915 N N . ASN B 1 270 ? 23.731 28.891 0.833 1.00 9.41 310 ASN B N 1
ATOM 4916 C CA . ASN B 1 270 ? 23.281 27.801 1.679 1.00 9.86 310 ASN B CA 1
ATOM 4917 C C . ASN B 1 270 ? 23.749 26.456 1.156 1.00 9.30 310 ASN B C 1
ATOM 4918 O O . ASN B 1 270 ? 24.128 26.320 -0.005 1.00 10.12 310 ASN B O 1
ATOM 4923 N N . ARG B 1 271 ? 23.716 25.466 2.040 1.00 9.38 311 ARG B N 1
ATOM 4924 C CA . ARG B 1 271 ? 24.089 24.100 1.705 1.00 9.23 311 ARG B CA 1
ATOM 4925 C C . ARG B 1 271 ? 22.856 23.243 1.929 1.00 9.31 311 ARG B C 1
ATOM 4926 O O . ARG B 1 271 ? 22.402 23.106 3.063 1.00 9.85 311 ARG B O 1
ATOM 4934 N N . LEU B 1 272 ? 22.305 22.693 0.852 1.00 9.13 312 LEU B N 1
ATOM 4935 C CA . LEU B 1 272 ? 21.125 21.860 0.963 1.00 9.46 312 LEU B CA 1
ATOM 4936 C C . LEU B 1 272 ? 21.395 20.420 0.556 1.00 9.14 312 LEU B C 1
ATOM 4937 O O . LEU B 1 272 ? 22.029 20.154 -0.454 1.00 9.37 312 LEU B O 1
ATOM 4942 N N . GLN B 1 273 ? 20.903 19.488 1.362 1.00 9.00 313 GLN B N 1
ATOM 4943 C CA . GLN B 1 273 ? 21.051 18.058 1.091 1.00 10.86 313 GLN B CA 1
ATOM 4944 C C . GLN B 1 273 ? 19.751 17.339 1.421 1.00 10.31 313 GLN B C 1
ATOM 4945 O O . GLN B 1 273 ? 19.327 17.316 2.575 1.00 11.04 313 GLN B O 1
ATOM 4951 N N . GLY B 1 274 ? 19.118 16.767 0.403 1.00 10.05 314 GLY B N 1
ATOM 4952 C CA . GLY B 1 274 ? 17.876 16.054 0.624 1.00 11.34 314 GLY B CA 1
ATOM 4953 C C . GLY B 1 274 ? 17.875 14.679 -0.020 1.00 9.31 314 GLY B C 1
ATOM 4954 O O . GLY B 1 274 ? 18.732 14.366 -0.845 1.00 9.63 314 GLY B O 1
ATOM 4955 N N . PHE B 1 275 ? 16.910 13.850 0.363 1.00 10.48 315 PHE B N 1
ATOM 4956 C CA . PHE B 1 275 ? 16.772 12.504 -0.193 1.00 9.11 315 PHE B CA 1
ATOM 4957 C C . PHE B 1 275 ? 15.503 12.410 -1.023 1.00 9.51 315 PHE B C 1
ATOM 4958 O O . PHE B 1 275 ? 15.125 11.318 -1.454 1.00 9.51 315 PHE B O 1
ATOM 4966 N N . TYR B 1 276 ? 14.835 13.539 -1.229 1.00 8.58 316 TYR B N 1
ATOM 4967 C CA . TYR B 1 276 ? 13.599 13.529 -1.984 1.00 10.04 316 TYR B CA 1
ATOM 4968 C C . TYR B 1 276 ? 13.396 14.716 -2.897 1.00 10.49 316 TYR B C 1
ATOM 4969 O O . TYR B 1 276 ? 14.083 15.729 -2.804 1.00 9.49 316 TYR B O 1
ATOM 4978 N N . PRO B 1 277 ? 12.431 14.579 -3.808 1.00 11.65 317 PRO B N 1
ATOM 4979 C CA . PRO B 1 277 ? 12.009 15.577 -4.786 1.00 11.18 317 PRO B CA 1
ATOM 4980 C C . PRO B 1 277 ? 11.538 16.837 -4.055 1.00 9.82 317 PRO B C 1
ATOM 4981 O O . PRO B 1 277 ? 11.038 16.764 -2.936 1.00 10.08 317 PRO B O 1
ATOM 4985 N N . GLY B 1 278 ? 11.714 17.987 -4.697 1.00 8.76 318 GLY B N 1
ATOM 4986 C CA . GLY B 1 278 ? 11.289 19.253 -4.122 1.00 9.15 318 GLY B CA 1
ATOM 4987 C C . GLY B 1 278 ? 11.950 19.680 -2.819 1.00 9.51 318 GLY B C 1
ATOM 4988 O O . GLY B 1 278 ? 11.268 19.938 -1.829 1.00 8.04 318 GLY B O 1
ATOM 4997 N N . LEU B 1 280 ? 13.645 22.411 -2.529 1.00 11.72 320 LEU B N 1
ATOM 4998 C CA . LEU B 1 280 ? 13.481 23.865 -2.530 1.00 12.24 320 LEU B CA 1
ATOM 4999 C C . LEU B 1 280 ? 12.166 24.154 -3.252 1.00 12.58 320 LEU B C 1
ATOM 5000 O O . LEU B 1 280 ? 12.046 23.903 -4.455 1.00 12.38 320 LEU B O 1
ATOM 5005 N N . ARG B 1 281 ? 11.189 24.693 -2.528 1.00 11.25 321 ARG B N 1
ATOM 5006 C CA . ARG B 1 281 ? 9.887 24.965 -3.127 1.00 10.76 321 ARG B CA 1
ATOM 5007 C C . ARG B 1 281 ? 9.341 26.388 -3.002 1.00 12.07 321 ARG B C 1
ATOM 5008 O O . ARG B 1 281 ? 9.282 26.968 -1.924 1.00 11.51 321 ARG B O 1
ATOM 5016 N N . LEU B 1 282 ? 8.930 26.937 -4.138 1.00 11.66 322 LEU B N 1
ATOM 5017 C CA . LEU B 1 282 ? 8.326 28.266 -4.213 1.00 11.81 322 LEU B CA 1
ATOM 5018 C C . LEU B 1 282 ? 6.927 28.016 -4.755 1.00 10.71 322 LEU B C 1
ATOM 5019 O O . LEU B 1 282 ? 6.700 27.881 -5.955 1.00 11.57 322 LEU B O 1
ATOM 5024 N N . LEU B 1 283 ? 5.996 27.928 -3.818 1.00 12.22 323 LEU B N 1
ATOM 5025 C CA . LEU B 1 283 ? 4.599 27.622 -4.082 1.00 13.14 323 LEU B CA 1
ATOM 5026 C C . LEU B 1 283 ? 3.603 28.754 -3.941 1.00 13.69 323 LEU B C 1
ATOM 5027 O O . LEU B 1 283 ? 3.891 29.805 -3.372 1.00 13.49 323 LEU B O 1
ATOM 5032 N N . ASN B 1 284 ? 2.411 28.498 -4.468 1.00 13.59 324 ASN B N 1
ATOM 5033 C CA . ASN B 1 284 ? 1.295 29.420 -4.393 1.00 14.79 324 ASN B CA 1
ATOM 5034 C C . ASN B 1 284 ? 1.682 30.855 -4.726 1.00 14.71 324 ASN B C 1
ATOM 5035 O O . ASN B 1 284 ? 1.483 31.777 -3.936 1.00 15.94 324 ASN B O 1
ATOM 5040 N N . GLY B 1 285 ? 2.278 31.006 -5.902 1.00 14.73 325 GLY B N 1
ATOM 5041 C CA . GLY B 1 285 ? 2.684 32.302 -6.398 1.00 15.05 325 GLY B CA 1
ATOM 5042 C C . GLY B 1 285 ? 3.685 33.134 -5.621 1.00 16.09 325 GLY B C 1
ATOM 5043 O O . GLY B 1 285 ? 3.348 34.200 -5.112 1.00 19.42 325 GLY B O 1
ATOM 5044 N N . CYS B 1 286 ? 4.927 32.673 -5.542 1.00 13.24 326 CYS B N 1
ATOM 5045 C CA . CYS B 1 286 ? 5.962 33.448 -4.865 1.00 13.07 326 CYS B CA 1
ATOM 5046 C C . CYS B 1 286 ? 6.514 34.342 -5.954 1.00 12.55 326 CYS B C 1
ATOM 5047 O O . CYS B 1 286 ? 6.803 33.864 -7.054 1.00 12.21 326 CYS B O 1
ATOM 5050 N N . LYS B 1 287 ? 6.656 35.632 -5.662 1.00 11.07 327 LYS B N 1
ATOM 5051 C CA . LYS B 1 287 ? 7.146 36.560 -6.675 1.00 11.51 327 LYS B CA 1
ATOM 5052 C C . LYS B 1 287 ? 8.442 37.277 -6.311 1.00 10.51 327 LYS B C 1
ATOM 5053 O O . LYS B 1 287 ? 8.729 37.545 -5.145 1.00 8.35 327 LYS B O 1
ATOM 5059 N N . GLU B 1 288 ? 9.224 37.573 -7.341 1.00 9.30 328 GLU B N 1
ATOM 5060 C CA . GLU B 1 288 ? 10.465 38.329 -7.211 1.00 9.75 328 GLU B CA 1
ATOM 5061 C C . GLU B 1 288 ? 11.496 37.892 -6.164 1.00 9.86 328 GLU B C 1
ATOM 5062 O O . GLU B 1 288 ? 12.096 38.725 -5.486 1.00 8.01 328 GLU B O 1
ATOM 5068 N N . ASN B 1 289 ? 11.721 36.589 -6.051 1.00 7.66 329 ASN B N 1
ATOM 5069 C CA . ASN B 1 289 ? 12.676 36.071 -5.081 1.00 7.20 329 ASN B CA 1
ATOM 5070 C C . ASN B 1 289 ? 14.003 35.679 -5.712 1.00 8.17 329 ASN B C 1
ATOM 5071 O O . ASN B 1 289 ? 14.065 35.306 -6.894 1.00 7.18 329 ASN B O 1
ATOM 5076 N N . LEU B 1 290 ? 15.059 35.778 -4.908 1.00 6.77 330 LEU B N 1
ATOM 5077 C CA . LEU B 1 290 ? 16.403 35.449 -5.347 1.00 8.20 330 LEU B CA 1
ATOM 5078 C C . LEU B 1 290 ? 16.899 34.164 -4.693 1.00 7.68 330 LEU B C 1
ATOM 5079 O O . LEU B 1 290 ? 16.967 34.062 -3.463 1.00 8.65 330 LEU B O 1
ATOM 5084 N N . ILE B 1 291 ? 17.234 33.188 -5.530 1.00 7.45 331 ILE B N 1
ATOM 5085 C CA . ILE B 1 291 ? 17.749 31.900 -5.076 1.00 9.01 331 ILE B CA 1
ATOM 5086 C C . ILE B 1 291 ? 19.077 31.794 -5.798 1.00 8.99 331 ILE B C 1
ATOM 5087 O O . ILE B 1 291 ? 19.120 31.478 -6.987 1.00 9.35 331 ILE B O 1
ATOM 5092 N N . THR B 1 292 ? 20.164 32.050 -5.081 1.00 9.23 332 THR B N 1
ATOM 5093 C CA . THR B 1 292 ? 21.461 32.035 -5.723 1.00 8.97 332 THR B CA 1
ATOM 5094 C C . THR B 1 292 ? 22.599 31.600 -4.814 1.00 8.31 332 THR B C 1
ATOM 5095 O O . THR B 1 292 ? 22.476 31.635 -3.587 1.00 5.41 332 THR B O 1
ATOM 5099 N N . ALA B 1 293 ? 23.708 31.197 -5.432 1.00 8.69 333 ALA B N 1
ATOM 5100 C CA . ALA B 1 293 ? 24.897 30.772 -4.697 1.00 8.16 333 ALA B CA 1
ATOM 5101 C C . ALA B 1 293 ? 24.633 29.674 -3.664 1.00 9.38 333 ALA B C 1
ATOM 5102 O O . ALA B 1 293 ? 25.246 29.664 -2.590 1.00 8.92 333 ALA B O 1
ATOM 5104 N N . ASN B 1 294 ? 23.749 28.738 -3.995 1.00 7.57 334 ASN B N 1
ATOM 5105 C CA . ASN B 1 294 ? 23.428 27.640 -3.087 1.00 8.19 334 ASN B CA 1
ATOM 5106 C C . ASN B 1 294 ? 23.959 26.322 -3.634 1.00 8.30 334 ASN B C 1
ATOM 5107 O O . ASN B 1 294 ? 24.050 26.137 -4.852 1.00 7.70 334 ASN B O 1
ATOM 5112 N N . HIS B 1 295 ? 24.309 25.405 -2.737 1.00 8.47 335 HIS B N 1
ATOM 5113 C CA . HIS B 1 295 ? 24.750 24.090 -3.172 1.00 9.65 335 HIS B CA 1
ATOM 5114 C C . HIS B 1 295 ? 23.592 23.160 -2.912 1.00 9.70 335 HIS B C 1
ATOM 5115 O O . HIS B 1 295 ? 23.181 22.966 -1.774 1.00 10.90 335 HIS B O 1
ATOM 5122 N N . ILE B 1 296 ? 23.075 22.583 -3.986 1.00 10.29 336 ILE B N 1
ATOM 5123 C CA . ILE B 1 296 ? 21.923 21.705 -3.900 1.00 11.80 336 ILE B CA 1
ATOM 5124 C C . ILE B 1 296 ? 22.283 20.273 -4.276 1.00 12.52 336 ILE B C 1
ATOM 5125 O O . ILE B 1 296 ? 22.610 19.975 -5.418 1.00 14.21 336 ILE B O 1
ATOM 5130 N N . ARG B 1 297 ? 22.220 19.392 -3.287 1.00 11.72 337 ARG B N 1
ATOM 5131 C CA . ARG B 1 297 ? 22.555 17.992 -3.465 1.00 11.12 337 ARG B CA 1
ATOM 5132 C C . ARG B 1 297 ? 21.413 17.054 -3.137 1.00 10.44 337 ARG B C 1
ATOM 5133 O O . ARG B 1 297 ? 20.975 16.940 -1.994 1.00 8.86 337 ARG B O 1
ATOM 5141 N N . ARG B 1 298 ? 20.944 16.376 -4.173 1.00 10.72 338 ARG B N 1
ATOM 5142 C CA . ARG B 1 298 ? 19.866 15.414 -4.046 1.00 9.92 338 ARG B CA 1
ATOM 5143 C C . ARG B 1 298 ? 20.478 14.032 -4.209 1.00 10.44 338 ARG B C 1
ATOM 5144 O O . ARG B 1 298 ? 21.286 13.819 -5.123 1.00 8.60 338 ARG B O 1
ATOM 5152 N N . THR B 1 299 ? 20.130 13.112 -3.313 1.00 11.41 339 THR B N 1
ATOM 5153 C CA . THR B 1 299 ? 20.658 11.765 -3.408 1.00 12.45 339 THR B CA 1
ATOM 5154 C C . THR B 1 299 ? 19.640 10.827 -2.788 1.00 13.05 339 THR B C 1
ATOM 5155 O O . THR B 1 299 ? 18.519 11.235 -2.471 1.00 9.79 339 THR B O 1
ATOM 5159 N N . ASN B 1 300 ? 20.023 9.573 -2.597 1.00 14.11 340 ASN B N 1
ATOM 5160 C CA . ASN B 1 300 ? 19.094 8.594 -2.042 1.00 15.62 340 ASN B CA 1
ATOM 5161 C C . ASN B 1 300 ? 19.337 8.367 -0.551 1.00 16.67 340 ASN B C 1
ATOM 5162 O O . ASN B 1 300 ? 20.467 8.470 -0.066 1.00 16.21 340 ASN B O 1
ATOM 5167 N N . GLU B 1 301 ? 18.262 8.053 0.165 1.00 16.45 341 GLU B N 1
ATOM 5168 C CA . GLU B 1 301 ? 18.311 7.790 1.599 1.00 18.09 341 GLU B CA 1
ATOM 5169 C C . GLU B 1 301 ? 19.318 6.675 1.878 1.00 20.05 341 GLU B C 1
ATOM 5170 O O . GLU B 1 301 ? 19.274 5.619 1.252 1.00 19.93 341 GLU B O 1
ATOM 5176 N N . GLY B 1 302 ? 20.206 6.897 2.842 1.00 22.07 342 GLY B N 1
ATOM 5177 C CA . GLY B 1 302 ? 21.226 5.907 3.145 1.00 24.29 342 GLY B CA 1
ATOM 5178 C C . GLY B 1 302 ? 21.142 5.177 4.475 1.00 25.90 342 GLY B C 1
ATOM 5179 O O . GLY B 1 302 ? 21.811 4.145 4.641 1.00 26.40 342 GLY B O 1
ATOM 5180 N N . TYR B 1 303 ? 20.329 5.675 5.408 1.00 25.67 343 TYR B N 1
ATOM 5181 C CA . TYR B 1 303 ? 20.200 5.024 6.712 1.00 26.03 343 TYR B CA 1
ATOM 5182 C C . TYR B 1 303 ? 18.987 4.088 6.687 1.00 26.18 343 TYR B C 1
ATOM 5183 O O . TYR B 1 303 ? 17.841 4.537 6.665 1.00 27.01 343 TYR B O 1
ATOM 5192 N N . PRO B 1 304 ? 19.238 2.770 6.683 1.00 26.54 344 PRO B N 1
ATOM 5193 C CA . PRO B 1 304 ? 18.267 1.674 6.656 1.00 25.94 344 PRO B CA 1
ATOM 5194 C C . PRO B 1 304 ? 16.891 1.876 7.324 1.00 25.28 344 PRO B C 1
ATOM 5195 O O . PRO B 1 304 ? 15.857 1.630 6.700 1.00 25.74 344 PRO B O 1
ATOM 5199 N N . PRO B 1 305 ? 16.856 2.287 8.602 1.00 24.12 345 PRO B N 1
ATOM 5200 C CA . PRO B 1 305 ? 15.571 2.493 9.277 1.00 22.88 345 PRO B CA 1
ATOM 5201 C C . PRO B 1 305 ? 14.573 3.290 8.445 1.00 21.57 345 PRO B C 1
ATOM 5202 O O . PRO B 1 305 ? 13.356 3.100 8.542 1.00 22.61 345 PRO B O 1
ATOM 5206 N N . PHE B 1 306 ? 15.108 4.177 7.616 1.00 20.87 346 PHE B N 1
ATOM 5207 C CA . PHE B 1 306 ? 14.295 5.050 6.776 1.00 18.63 346 PHE B CA 1
ATOM 5208 C C . PHE B 1 306 ? 14.325 4.736 5.308 1.00 19.07 346 PHE B C 1
ATOM 5209 O O . PHE B 1 306 ? 13.749 5.471 4.505 1.00 18.85 346 PHE B O 1
ATOM 5217 N N . ILE B 1 307 ? 15.000 3.665 4.928 1.00 19.21 347 ILE B N 1
ATOM 5218 C CA . ILE B 1 307 ? 15.026 3.375 3.517 1.00 20.15 347 ILE B CA 1
ATOM 5219 C C . ILE B 1 307 ? 13.642 2.933 3.097 1.00 20.71 347 ILE B C 1
ATOM 5220 O O . ILE B 1 307 ? 12.932 2.257 3.842 1.00 20.27 347 ILE B O 1
ATOM 5225 N N . GLY B 1 308 ? 13.256 3.357 1.903 1.00 22.31 348 GLY B N 1
ATOM 5226 C CA . GLY B 1 308 ? 11.956 3.008 1.375 1.00 24.66 348 GLY B CA 1
ATOM 5227 C C . GLY B 1 308 ? 10.870 4.020 1.673 1.00 26.41 348 GLY B C 1
ATOM 5228 O O . GLY B 1 308 ? 9.748 3.859 1.203 1.00 28.33 348 GLY B O 1
ATOM 5229 N N . ARG B 1 309 ? 11.175 5.054 2.453 1.00 26.17 349 ARG B N 1
ATOM 5230 C CA . ARG B 1 309 ? 10.162 6.062 2.772 1.00 26.30 349 ARG B CA 1
ATOM 5231 C C . ARG B 1 309 ? 10.373 7.305 1.908 1.00 25.32 349 ARG B C 1
ATOM 5232 O O . ARG B 1 309 ? 11.511 7.735 1.688 1.00 26.44 349 ARG B O 1
ATOM 5240 N N . GLY B 1 310 ? 9.281 7.876 1.407 1.00 24.12 350 GLY B N 1
ATOM 5241 C CA . GLY B 1 310 ? 9.409 9.041 0.550 1.00 22.50 350 GLY B CA 1
ATOM 5242 C C . GLY B 1 310 ? 8.588 10.238 0.992 1.00 20.52 350 GLY B C 1
ATOM 5243 O O . GLY B 1 310 ? 8.119 10.296 2.133 1.00 19.45 350 GLY B O 1
ATOM 5244 N N . ASN B 1 311 ? 8.413 11.197 0.087 1.00 18.64 351 ASN B N 1
ATOM 5245 C CA . ASN B 1 311 ? 7.638 12.389 0.396 1.00 16.74 351 ASN B CA 1
ATOM 5246 C C . ASN B 1 311 ? 6.426 12.464 -0.528 1.00 15.86 351 ASN B C 1
ATOM 5247 O O . ASN B 1 311 ? 5.710 13.470 -0.555 1.00 15.37 351 ASN B O 1
ATOM 5252 N N . GLY B 1 312 ? 6.206 11.385 -1.280 1.00 16.30 352 GLY B N 1
ATOM 5253 C CA . GLY B 1 312 ? 5.065 11.317 -2.176 1.00 16.06 352 GLY B CA 1
ATOM 5254 C C . GLY B 1 312 ? 5.225 12.024 -3.510 1.00 16.71 352 GLY B C 1
ATOM 5255 O O . GLY B 1 312 ? 4.299 12.024 -4.325 1.00 17.32 352 GLY B O 1
ATOM 5256 N N . LEU B 1 313 ? 6.378 12.639 -3.739 1.00 16.63 353 LEU B N 1
ATOM 5257 C CA . LEU B 1 313 ? 6.600 13.331 -4.994 1.00 16.97 353 LEU B CA 1
ATOM 5258 C C . LEU B 1 313 ? 7.499 12.521 -5.911 1.00 16.86 353 LEU B C 1
ATOM 5259 O O . LEU B 1 313 ? 8.282 11.689 -5.452 1.00 17.79 353 LEU B O 1
ATOM 5264 N N . ASP B 1 314 ? 7.368 12.742 -7.216 1.00 16.81 354 ASP B N 1
ATOM 5265 C CA . ASP B 1 314 ? 8.222 12.025 -8.150 1.00 17.42 354 ASP B CA 1
ATOM 5266 C C . ASP B 1 314 ? 9.319 12.958 -8.649 1.00 16.10 354 ASP B C 1
ATOM 5267 O O . ASP B 1 314 ? 9.337 14.150 -8.332 1.00 15.40 354 ASP B O 1
ATOM 5272 N N . ASP B 1 315 ? 10.260 12.399 -9.397 1.00 15.31 355 ASP B N 1
ATOM 5273 C CA . ASP B 1 315 ? 11.393 13.165 -9.903 1.00 15.41 355 ASP B CA 1
ATOM 5274 C C . ASP B 1 315 ? 11.087 14.177 -10.990 1.00 13.46 355 ASP B C 1
ATOM 5275 O O . ASP B 1 315 ? 11.991 14.802 -11.533 1.00 13.11 355 ASP B O 1
ATOM 5280 N N . LEU B 1 316 ? 9.816 14.338 -11.323 1.00 12.97 356 LEU B N 1
ATOM 5281 C CA . LEU B 1 316 ? 9.460 15.319 -12.334 1.00 12.83 356 LEU B CA 1
ATOM 5282 C C . LEU B 1 316 ? 8.986 16.590 -11.615 1.00 12.11 356 LEU B C 1
ATOM 5283 O O . LEU B 1 316 ? 8.731 17.618 -12.247 1.00 12.18 356 LEU B O 1
ATOM 5288 N N . TYR B 1 317 ? 8.910 16.522 -10.282 1.00 11.43 357 TYR B N 1
ATOM 5289 C CA . TYR B 1 317 ? 8.513 17.668 -9.456 1.00 10.86 357 TYR B CA 1
ATOM 5290 C C . TYR B 1 317 ? 9.685 18.638 -9.500 1.00 10.47 357 TYR B C 1
ATOM 5291 O O . TYR B 1 317 ? 9.502 19.860 -9.399 1.00 11.10 357 TYR B O 1
ATOM 5300 N N . GLY B 1 318 ? 10.887 18.077 -9.649 1.00 11.00 358 GLY B N 1
ATOM 5301 C CA . GLY B 1 318 ? 12.087 18.893 -9.699 1.00 10.59 358 GLY B CA 1
ATOM 5302 C C . GLY B 1 318 ? 12.713 19.085 -8.331 1.00 11.51 358 GLY B C 1
ATOM 5303 O O . GLY B 1 318 ? 12.001 19.152 -7.328 1.00 11.82 358 GLY B O 1
ATOM 5304 N N . VAL B 1 319 ? 14.042 19.144 -8.275 1.00 10.87 359 VAL B N 1
ATOM 5305 C CA . VAL B 1 319 ? 14.732 19.345 -7.004 1.00 10.46 359 VAL B CA 1
ATOM 5306 C C . VAL B 1 319 ? 14.327 20.733 -6.529 1.00 11.02 359 VAL B C 1
ATOM 5307 O O . VAL B 1 319 ? 14.104 20.963 -5.339 1.00 9.61 359 VAL B O 1
ATOM 5311 N N . VAL B 1 320 ? 14.237 21.650 -7.487 1.00 9.57 360 VAL B N 1
ATOM 5312 C CA . VAL B 1 320 ? 13.831 23.015 -7.221 1.00 10.70 360 VAL B CA 1
ATOM 5313 C C . VAL B 1 320 ? 12.560 23.245 -8.010 1.00 10.23 360 VAL B C 1
ATOM 5314 O O . VAL B 1 320 ? 12.544 23.154 -9.243 1.00 11.36 360 VAL B O 1
ATOM 5318 N N . HIS B 1 321 ? 11.503 23.552 -7.270 1.00 9.40 361 HIS B N 1
ATOM 5319 C CA . HIS B 1 321 ? 10.182 23.751 -7.840 1.00 9.54 361 HIS B CA 1
ATOM 5320 C C . HIS B 1 321 ? 9.707 25.192 -7.674 1.00 8.91 361 HIS B C 1
ATOM 5321 O O . HIS B 1 321 ? 9.491 25.662 -6.553 1.00 8.64 361 HIS B O 1
ATOM 5328 N N . ILE B 1 322 ? 9.540 25.886 -8.799 1.00 9.64 362 ILE B N 1
ATOM 5329 C CA . ILE B 1 322 ? 9.114 27.288 -8.778 1.00 10.56 362 ILE B CA 1
ATOM 5330 C C . ILE B 1 322 ? 7.753 27.547 -9.425 1.00 11.51 362 ILE B C 1
ATOM 5331 O O . ILE B 1 322 ? 7.515 27.176 -10.584 1.00 10.82 362 ILE B O 1
ATOM 5336 N N . ALA B 1 323 ? 6.877 28.192 -8.661 1.00 12.12 363 ALA B N 1
ATOM 5337 C CA . ALA B 1 323 ? 5.548 28.551 -9.123 1.00 12.61 363 ALA B CA 1
ATOM 5338 C C . ALA B 1 323 ? 5.389 29.993 -8.671 1.00 12.63 363 ALA B C 1
ATOM 5339 O O . ALA B 1 323 ? 5.075 30.259 -7.507 1.00 14.11 363 ALA B O 1
ATOM 5341 N N . GLY B 1 324 ? 5.612 30.921 -9.594 1.00 12.96 364 GLY B N 1
ATOM 5342 C CA . GLY B 1 324 ? 5.500 32.330 -9.269 1.00 12.98 364 GLY B CA 1
ATOM 5343 C C . GLY B 1 324 ? 6.109 33.138 -10.394 1.00 13.50 364 GLY B C 1
ATOM 5344 O O . GLY B 1 324 ? 6.491 32.570 -11.426 1.00 13.41 364 GLY B O 1
ATOM 5345 N N . ASP B 1 325 ? 6.220 34.451 -10.210 1.00 13.46 365 ASP B N 1
ATOM 5346 C CA . ASP B 1 325 ? 6.779 35.293 -11.261 1.00 12.46 365 ASP B CA 1
ATOM 5347 C C . ASP B 1 325 ? 8.052 36.020 -10.857 1.00 11.80 365 ASP B C 1
ATOM 5348 O O . ASP B 1 325 ? 8.316 36.264 -9.681 1.00 10.76 365 ASP B O 1
ATOM 5353 N N . ASN B 1 326 ? 8.830 36.365 -11.873 1.00 11.72 366 ASN B N 1
ATOM 5354 C CA . ASN B 1 326 ? 10.061 37.127 -11.738 1.00 11.23 366 ASN B CA 1
ATOM 5355 C C . ASN B 1 326 ? 11.104 36.695 -10.719 1.00 10.30 366 ASN B C 1
ATOM 5356 O O . ASN B 1 326 ? 11.816 37.524 -10.166 1.00 9.12 366 ASN B O 1
ATOM 5361 N N . ASN B 1 327 ? 11.212 35.394 -10.488 1.00 9.57 367 ASN B N 1
ATOM 5362 C CA . ASN B 1 327 ? 12.202 34.871 -9.552 1.00 9.16 367 ASN B CA 1
ATOM 5363 C C . ASN B 1 327 ? 13.510 34.621 -10.301 1.00 10.72 367 ASN B C 1
ATOM 5364 O O . ASN B 1 327 ? 13.489 34.309 -11.498 1.00 12.47 367 ASN B O 1
ATOM 5369 N N . LEU B 1 328 ? 14.639 34.766 -9.607 1.00 10.25 368 LEU B N 1
ATOM 5370 C CA . LEU B 1 328 ? 15.945 34.558 -10.228 1.00 9.82 368 LEU B CA 1
ATOM 5371 C C . LEU B 1 328 ? 16.717 33.422 -9.554 1.00 9.87 368 LEU B C 1
ATOM 5372 O O . LEU B 1 328 ? 17.222 33.578 -8.432 1.00 10.32 368 LEU B O 1
ATOM 5377 N N . ILE B 1 329 ? 16.820 32.296 -10.255 1.00 9.97 369 ILE B N 1
ATOM 5378 C CA . ILE B 1 329 ? 17.540 31.138 -9.754 1.00 9.64 369 ILE B CA 1
ATOM 5379 C C . ILE B 1 329 ? 18.851 31.087 -10.529 1.00 10.31 369 ILE B C 1
ATOM 5380 O O . ILE B 1 329 ? 18.866 30.708 -11.707 1.00 9.02 369 ILE B O 1
ATOM 5385 N N . SER B 1 330 ? 19.947 31.460 -9.871 1.00 10.49 370 SER B N 1
ATOM 5386 C CA . SER B 1 330 ? 21.233 31.483 -10.544 1.00 11.28 370 SER B CA 1
ATOM 5387 C C . SER B 1 330 ? 22.424 31.159 -9.665 1.00 10.09 370 SER B C 1
ATOM 5388 O O . SER B 1 330 ? 22.338 31.157 -8.439 1.00 8.80 370 SER B O 1
ATOM 5391 N N . ASP B 1 331 ? 23.542 30.892 -10.327 1.00 10.69 371 ASP B N 1
ATOM 5392 C CA . ASP B 1 331 ? 24.795 30.595 -9.653 1.00 10.84 371 ASP B CA 1
ATOM 5393 C C . ASP B 1 331 ? 24.654 29.512 -8.580 1.00 10.41 371 ASP B C 1
ATOM 5394 O O . ASP B 1 331 ? 25.222 29.622 -7.495 1.00 10.15 371 ASP B O 1
ATOM 5399 N N . ASN B 1 332 ? 23.900 28.461 -8.897 1.00 9.61 372 ASN B N 1
ATOM 5400 C CA . ASN B 1 332 ? 23.677 27.333 -7.979 1.00 10.18 372 ASN B CA 1
ATOM 5401 C C . ASN B 1 332 ? 24.365 26.084 -8.533 1.00 8.98 372 ASN B C 1
ATOM 5402 O O . ASN B 1 332 ? 24.484 25.935 -9.757 1.00 10.44 372 ASN B O 1
ATOM 5407 N N . LEU B 1 333 ? 24.835 25.204 -7.648 1.00 8.94 373 LEU B N 1
ATOM 5408 C CA . LEU B 1 333 ? 25.477 23.968 -8.093 1.00 9.11 373 LEU B CA 1
ATOM 5409 C C . LEU B 1 333 ? 24.604 22.777 -7.695 1.00 9.72 373 LEU B C 1
ATOM 5410 O O . LEU B 1 333 ? 24.366 22.544 -6.511 1.00 10.03 373 LEU B O 1
ATOM 5415 N N . PHE B 1 334 ? 24.118 22.044 -8.693 1.00 8.30 374 PHE B N 1
ATOM 5416 C CA . PHE B 1 334 ? 23.280 20.878 -8.452 1.00 9.89 374 PHE B CA 1
ATOM 5417 C C . PHE B 1 334 ? 24.057 19.566 -8.586 1.00 9.06 374 PHE B C 1
ATOM 5418 O O . PHE B 1 334 ? 24.601 19.259 -9.645 1.00 11.03 374 PHE B O 1
ATOM 5426 N N . ALA B 1 335 ? 24.094 18.791 -7.507 1.00 9.61 375 ALA B N 1
ATOM 5427 C CA . ALA B 1 335 ? 24.782 17.497 -7.496 1.00 10.54 375 ALA B CA 1
ATOM 5428 C C . ALA B 1 335 ? 23.711 16.441 -7.264 1.00 11.05 375 ALA B C 1
ATOM 5429 O O . ALA B 1 335 ? 23.188 16.294 -6.161 1.00 10.79 375 ALA B O 1
ATOM 5431 N N . TYR B 1 336 ? 23.377 15.711 -8.317 1.00 11.79 376 TYR B N 1
ATOM 5432 C CA . TYR B 1 336 ? 22.330 14.705 -8.241 1.00 12.75 376 TYR B CA 1
ATOM 5433 C C . TYR B 1 336 ? 22.845 13.282 -8.463 1.00 13.23 376 TYR B C 1
ATOM 5434 O O . TYR B 1 336 ? 23.365 12.939 -9.523 1.00 13.67 376 TYR B O 1
ATOM 5443 N N . ASN B 1 337 ? 22.697 12.454 -7.436 1.00 15.43 377 ASN B N 1
ATOM 5444 C CA . ASN B 1 337 ? 23.133 11.063 -7.484 1.00 17.12 377 ASN B CA 1
ATOM 5445 C C . ASN B 1 337 ? 22.021 10.176 -6.935 1.00 17.90 377 ASN B C 1
ATOM 5446 O O . ASN B 1 337 ? 21.860 10.031 -5.715 1.00 18.59 377 ASN B O 1
ATOM 5451 N N . VAL B 1 338 ? 21.251 9.592 -7.844 1.00 17.37 378 VAL B N 1
ATOM 5452 C CA . VAL B 1 338 ? 20.142 8.744 -7.462 1.00 18.32 378 VAL B CA 1
ATOM 5453 C C . VAL B 1 338 ? 20.025 7.538 -8.396 1.00 18.63 378 VAL B C 1
ATOM 5454 O O . VAL B 1 338 ? 20.055 7.672 -9.620 1.00 18.49 378 VAL B O 1
ATOM 5458 N N . PRO B 1 339 ? 19.946 6.332 -7.815 1.00 18.69 379 PRO B N 1
ATOM 5459 C CA . PRO B 1 339 ? 19.817 5.067 -8.544 1.00 19.47 379 PRO B CA 1
ATOM 5460 C C . PRO B 1 339 ? 18.696 5.108 -9.579 1.00 19.46 379 PRO B C 1
ATOM 5461 O O . PRO B 1 339 ? 17.566 5.490 -9.262 1.00 19.36 379 PRO B O 1
ATOM 5465 N N . PRO B 1 340 ? 18.999 4.753 -10.838 1.00 19.79 380 PRO B N 1
ATOM 5466 C CA . PRO B 1 340 ? 17.956 4.768 -11.867 1.00 21.03 380 PRO B CA 1
ATOM 5467 C C . PRO B 1 340 ? 16.671 4.142 -11.347 1.00 22.70 380 PRO B C 1
ATOM 5468 O O . PRO B 1 340 ? 15.573 4.642 -11.609 1.00 23.00 380 PRO B O 1
ATOM 5472 N N . ALA B 1 341 ? 16.832 3.080 -10.561 1.00 23.83 381 ALA B N 1
ATOM 5473 C CA . ALA B 1 341 ? 15.719 2.338 -9.992 1.00 25.80 381 ALA B CA 1
ATOM 5474 C C . ALA B 1 341 ? 14.919 3.062 -8.916 1.00 26.49 381 ALA B C 1
ATOM 5475 O O . ALA B 1 341 ? 13.819 2.631 -8.567 1.00 27.64 381 ALA B O 1
ATOM 5477 N N . ASN B 1 342 ? 15.457 4.138 -8.364 1.00 26.72 382 ASN B N 1
ATOM 5478 C CA . ASN B 1 342 ? 14.703 4.834 -7.348 1.00 26.51 382 ASN B CA 1
ATOM 5479 C C . ASN B 1 342 ? 14.035 6.030 -7.976 1.00 25.32 382 ASN B C 1
ATOM 5480 O O . ASN B 1 342 ? 13.278 6.756 -7.326 1.00 25.48 382 ASN B O 1
ATOM 5485 N N . ILE B 1 343 ? 14.288 6.196 -9.269 1.00 24.44 383 ILE B N 1
ATOM 5486 C CA . ILE B 1 343 ? 13.735 7.308 -10.007 1.00 23.21 383 ILE B CA 1
ATOM 5487 C C . ILE B 1 343 ? 12.299 7.090 -10.469 1.00 23.12 383 ILE B C 1
ATOM 5488 O O . ILE B 1 343 ? 11.958 6.112 -11.155 1.00 22.68 383 ILE B O 1
ATOM 5493 N N . ALA B 1 344 ? 11.462 8.038 -10.069 1.00 21.91 384 ALA B N 1
ATOM 5494 C CA . ALA B 1 344 ? 10.037 8.054 -10.348 1.00 22.46 384 ALA B CA 1
ATOM 5495 C C . ALA B 1 344 ? 9.695 9.104 -11.416 1.00 23.08 384 ALA B C 1
ATOM 5496 O O . ALA B 1 344 ? 10.043 10.275 -11.243 1.00 21.80 384 ALA B O 1
ATOM 5498 N N . PRO B 1 345 ? 9.078 8.707 -12.523 1.00 24.29 385 PRO B N 1
ATOM 5499 C CA . PRO B 1 345 ? 8.590 7.455 -13.107 1.00 25.09 385 PRO B CA 1
ATOM 5500 C C . PRO B 1 345 ? 9.676 6.683 -13.863 1.00 25.60 385 PRO B C 1
ATOM 5501 O O . PRO B 1 345 ? 10.619 7.293 -14.415 1.00 26.18 385 PRO B O 1
ATOM 5505 N N . ALA B 1 346 ? 9.564 5.363 -13.856 1.00 26.52 386 ALA B N 1
ATOM 5506 C CA . ALA B 1 346 ? 10.540 4.533 -14.516 1.00 26.40 386 ALA B CA 1
ATOM 5507 C C . ALA B 1 346 ? 10.788 5.087 -15.905 1.00 26.41 386 ALA B C 1
ATOM 5508 O O . ALA B 1 346 ? 9.837 5.430 -16.642 1.00 27.19 386 ALA B O 1
ATOM 5510 N N . GLY B 1 347 ? 12.064 5.145 -16.272 1.00 26.91 387 GLY B N 1
ATOM 5511 C CA . GLY B 1 347 ? 12.431 5.639 -17.577 1.00 26.32 387 GLY B CA 1
ATOM 5512 C C . GLY B 1 347 ? 12.586 7.142 -17.592 1.00 25.41 387 GLY B C 1
ATOM 5513 O O . GLY B 1 347 ? 13.298 7.690 -18.430 1.00 26.79 387 GLY B O 1
ATOM 5514 N N . ALA B 1 348 ? 11.967 7.838 -16.649 1.00 23.98 388 ALA B N 1
ATOM 5515 C CA . ALA B 1 348 ? 12.062 9.291 -16.703 1.00 22.27 388 ALA B CA 1
ATOM 5516 C C . ALA B 1 348 ? 13.388 9.921 -16.303 1.00 21.02 388 ALA B C 1
ATOM 5517 O O . ALA B 1 348 ? 14.180 9.385 -15.497 1.00 21.67 388 ALA B O 1
ATOM 5519 N N . GLN B 1 349 ? 13.611 11.083 -16.905 1.00 20.11 389 GLN B N 1
ATOM 5520 C CA . GLN B 1 349 ? 14.792 11.886 -16.660 1.00 18.74 389 GLN B CA 1
ATOM 5521 C C . GLN B 1 349 ? 14.463 12.837 -15.524 1.00 17.04 389 GLN B C 1
ATOM 5522 O O . GLN B 1 349 ? 13.445 13.540 -15.561 1.00 16.02 389 GLN B O 1
ATOM 5528 N N . PRO B 1 350 ? 15.289 12.828 -14.477 1.00 16.13 390 PRO B N 1
ATOM 5529 C CA . PRO B 1 350 ? 15.113 13.694 -13.316 1.00 15.70 390 PRO B CA 1
ATOM 5530 C C . PRO B 1 350 ? 15.157 15.167 -13.729 1.00 14.40 390 PRO B C 1
ATOM 5531 O O . PRO B 1 350 ? 15.923 15.549 -14.621 1.00 15.15 390 PRO B O 1
ATOM 5535 N N . THR B 1 351 ? 14.325 15.986 -13.094 1.00 12.85 391 THR B N 1
ATOM 5536 C CA . THR B 1 351 ? 14.289 17.414 -13.385 1.00 11.06 391 THR B CA 1
ATOM 5537 C C . THR B 1 351 ? 14.965 18.177 -12.263 1.00 10.12 391 THR B C 1
ATOM 5538 O O . THR B 1 351 ? 14.553 18.084 -11.113 1.00 9.08 391 THR B O 1
ATOM 5542 N N . GLN B 1 352 ? 16.015 18.916 -12.596 1.00 8.91 392 GLN B N 1
ATOM 5543 C CA . GLN B 1 352 ? 16.708 19.689 -11.582 1.00 8.42 392 GLN B CA 1
ATOM 5544 C C . GLN B 1 352 ? 15.876 20.914 -11.232 1.00 8.65 392 GLN B C 1
ATOM 5545 O O . GLN B 1 352 ? 15.498 21.116 -10.073 1.00 8.41 392 GLN B O 1
ATOM 5551 N N . ILE B 1 353 ? 15.586 21.736 -12.234 1.00 7.16 393 ILE B N 1
ATOM 5552 C CA . ILE B 1 353 ? 14.789 22.934 -11.997 1.00 8.36 393 ILE B CA 1
ATOM 5553 C C . ILE B 1 353 ? 13.491 22.939 -12.795 1.00 8.76 393 ILE B C 1
ATOM 5554 O O . ILE B 1 353 ? 13.498 22.917 -14.029 1.00 9.47 393 ILE B O 1
ATOM 5559 N N . LEU B 1 354 ? 12.372 22.956 -12.078 1.00 9.08 394 LEU B N 1
ATOM 5560 C CA . LEU B 1 354 ? 11.061 22.980 -12.707 1.00 9.24 394 LEU B CA 1
ATOM 5561 C C . LEU B 1 354 ? 10.359 24.295 -12.442 1.00 9.26 394 LEU B C 1
ATOM 5562 O O . LEU B 1 354 ? 10.084 24.663 -11.296 1.00 7.94 394 LEU B O 1
ATOM 5567 N N . ILE B 1 355 ? 10.061 24.985 -13.532 1.00 10.12 395 ILE B N 1
ATOM 5568 C CA . ILE B 1 355 ? 9.368 26.255 -13.484 1.00 12.71 395 ILE B CA 1
ATOM 5569 C C . ILE B 1 355 ? 7.919 25.859 -13.791 1.00 13.36 395 ILE B C 1
ATOM 5570 O O . ILE B 1 355 ? 7.481 25.846 -14.940 1.00 14.92 395 ILE B O 1
ATOM 5575 N N . ALA B 1 356 ? 7.213 25.487 -12.724 1.00 14.26 396 ALA B N 1
ATOM 5576 C CA . ALA B 1 356 ? 5.828 25.011 -12.755 1.00 15.36 396 ALA B CA 1
ATOM 5577 C C . ALA B 1 356 ? 4.823 25.945 -13.402 1.00 16.15 396 ALA B C 1
ATOM 5578 O O . ALA B 1 356 ? 3.883 25.502 -14.075 1.00 16.07 396 ALA B O 1
ATOM 5580 N N . GLY B 1 357 ? 5.002 27.235 -13.167 1.00 17.10 397 GLY B N 1
ATOM 5581 C CA . GLY B 1 357 ? 4.097 28.204 -13.734 1.00 16.75 397 GLY B CA 1
ATOM 5582 C C . GLY B 1 357 ? 4.679 29.546 -13.393 1.00 17.64 397 GLY B C 1
ATOM 5583 O O . GLY B 1 357 ? 5.636 29.644 -12.629 1.00 17.61 397 GLY B O 1
ATOM 5584 N N . GLY B 1 358 ? 4.110 30.594 -13.951 1.00 16.34 398 GLY B N 1
ATOM 5585 C CA . GLY B 1 358 ? 4.645 31.892 -13.641 1.00 15.62 398 GLY B CA 1
ATOM 5586 C C . GLY B 1 358 ? 5.208 32.585 -14.849 1.00 13.92 398 GLY B C 1
ATOM 5587 O O . GLY B 1 358 ? 5.487 31.989 -15.898 1.00 14.21 398 GLY B O 1
ATOM 5588 N N . ASP B 1 359 ? 5.405 33.877 -14.659 1.00 13.14 399 ASP B N 1
ATOM 5589 C CA . ASP B 1 359 ? 5.899 34.743 -15.692 1.00 12.14 399 ASP B CA 1
ATOM 5590 C C . ASP B 1 359 ? 7.250 35.363 -15.405 1.00 10.90 399 ASP B C 1
ATOM 5591 O O . ASP B 1 359 ? 7.549 35.736 -14.261 1.00 10.39 399 ASP B O 1
ATOM 5596 N N . ALA B 1 360 ? 8.060 35.469 -16.456 1.00 10.18 400 ALA B N 1
ATOM 5597 C CA . ALA B 1 360 ? 9.365 36.111 -16.360 1.00 9.52 400 ALA B CA 1
ATOM 5598 C C . ALA B 1 360 ? 10.445 35.487 -15.485 1.00 9.83 400 ALA B C 1
ATOM 5599 O O . ALA B 1 360 ? 11.427 36.163 -15.162 1.00 10.23 400 ALA B O 1
ATOM 5601 N N . ASN B 1 361 ? 10.313 34.222 -15.109 1.00 9.52 401 ASN B N 1
ATOM 5602 C CA . ASN B 1 361 ? 11.358 33.656 -14.289 1.00 8.61 401 ASN B CA 1
ATOM 5603 C C . ASN B 1 361 ? 12.642 33.554 -15.090 1.00 8.55 401 ASN B C 1
ATOM 5604 O O . ASN B 1 361 ? 12.621 33.324 -16.304 1.00 9.22 401 ASN B O 1
ATOM 5609 N N . VAL B 1 362 ? 13.759 33.778 -14.406 1.00 8.25 402 VAL B N 1
ATOM 5610 C CA . VAL B 1 362 ? 15.067 33.748 -15.041 1.00 8.54 402 VAL B CA 1
ATOM 5611 C C . VAL B 1 362 ? 15.964 32.697 -14.404 1.00 9.33 402 VAL B C 1
ATOM 5612 O O . VAL B 1 362 ? 16.123 32.660 -13.179 1.00 8.80 402 VAL B O 1
ATOM 5616 N N . VAL B 1 363 ? 16.538 31.841 -15.245 1.00 8.94 403 VAL B N 1
ATOM 5617 C CA . VAL B 1 363 ? 17.415 30.782 -14.783 1.00 9.70 403 VAL B CA 1
ATOM 5618 C C . VAL B 1 363 ? 18.767 30.905 -15.479 1.00 9.49 403 VAL B C 1
ATOM 5619 O O . VAL B 1 363 ? 18.886 30.629 -16.677 1.00 9.24 403 VAL B O 1
ATOM 5623 N N . ALA B 1 364 ? 19.782 31.321 -14.722 1.00 10.74 404 ALA B N 1
ATOM 5624 C CA . ALA B 1 364 ? 21.119 31.503 -15.278 1.00 10.85 404 ALA B CA 1
ATOM 5625 C C . ALA B 1 364 ? 22.247 30.892 -14.445 1.00 12.28 404 ALA B C 1
ATOM 5626 O O . ALA B 1 364 ? 22.173 30.825 -13.215 1.00 12.27 404 ALA B O 1
ATOM 5628 N N . LEU B 1 365 ? 23.292 30.462 -15.147 1.00 12.37 405 LEU B N 1
ATOM 5629 C CA . LEU B 1 365 ? 24.479 29.853 -14.557 1.00 14.13 405 LEU B CA 1
ATOM 5630 C C . LEU B 1 365 ? 24.191 28.892 -13.405 1.00 13.98 405 LEU B C 1
ATOM 5631 O O . LEU B 1 365 ? 24.471 29.187 -12.236 1.00 14.45 405 LEU B O 1
ATOM 5636 N N . ASN B 1 366 ? 23.640 27.736 -13.759 1.00 13.53 406 ASN B N 1
ATOM 5637 C CA . ASN B 1 366 ? 23.315 26.683 -12.808 1.00 14.00 406 ASN B CA 1
ATOM 5638 C C . ASN B 1 366 ? 24.009 25.424 -13.305 1.00 14.32 406 ASN B C 1
ATOM 5639 O O . ASN B 1 366 ? 23.627 24.859 -14.340 1.00 16.48 406 ASN B O 1
ATOM 5644 N N . HIS B 1 367 ? 25.024 24.986 -12.566 1.00 13.27 407 HIS B N 1
ATOM 5645 C CA . HIS B 1 367 ? 25.778 23.802 -12.947 1.00 12.53 407 HIS B CA 1
ATOM 5646 C C . HIS B 1 367 ? 25.136 22.527 -12.404 1.00 11.63 407 HIS B C 1
ATOM 5647 O O . HIS B 1 367 ? 24.871 22.416 -11.200 1.00 10.36 407 HIS B O 1
ATOM 5654 N N . VAL B 1 368 ? 24.895 21.571 -13.297 1.00 11.15 408 VAL B N 1
ATOM 5655 C CA . VAL B 1 368 ? 24.292 20.309 -12.910 1.00 11.09 408 VAL B CA 1
ATOM 5656 C C . VAL B 1 368 ? 25.255 19.152 -13.121 1.00 13.00 408 VAL B C 1
ATOM 5657 O O . VAL B 1 368 ? 25.929 19.067 -14.154 1.00 11.11 408 VAL B O 1
ATOM 5661 N N . VAL B 1 369 ? 25.297 18.262 -12.138 1.00 13.24 409 VAL B N 1
ATOM 5662 C CA . VAL B 1 369 ? 26.141 17.088 -12.203 1.00 14.16 409 VAL B CA 1
ATOM 5663 C C . VAL B 1 369 ? 25.229 15.956 -11.797 1.00 15.62 409 VAL B C 1
ATOM 5664 O O . VAL B 1 369 ? 24.685 15.962 -10.691 1.00 14.58 409 VAL B O 1
ATOM 5668 N N . SER B 1 370 ? 25.049 14.985 -12.677 1.00 16.05 410 SER B N 1
ATOM 5669 C CA . SER B 1 370 ? 24.193 13.876 -12.313 1.00 18.35 410 SER B CA 1
ATOM 5670 C C . SER B 1 370 ? 24.662 12.595 -12.947 1.00 18.92 410 SER B C 1
ATOM 5671 O O . SER B 1 370 ? 25.253 12.588 -14.033 1.00 18.78 410 SER B O 1
ATOM 5674 N N . ASP B 1 371 ? 24.383 11.509 -12.240 1.00 20.34 411 ASP B N 1
ATOM 5675 C CA . ASP B 1 371 ? 24.766 10.173 -12.659 1.00 22.15 411 ASP B CA 1
ATOM 5676 C C . ASP B 1 371 ? 23.919 9.689 -13.829 1.00 21.82 411 ASP B C 1
ATOM 5677 O O . ASP B 1 371 ? 24.282 8.717 -14.506 1.00 22.38 411 ASP B O 1
ATOM 5682 N N . VAL B 1 372 ? 22.811 10.378 -14.085 1.00 21.08 412 VAL B N 1
ATOM 5683 C CA . VAL B 1 372 ? 21.930 9.971 -15.159 1.00 20.23 412 VAL B CA 1
ATOM 5684 C C . VAL B 1 372 ? 21.552 11.127 -16.062 1.00 19.87 412 VAL B C 1
ATOM 5685 O O . VAL B 1 372 ? 21.811 12.289 -15.746 1.00 20.66 412 VAL B O 1
ATOM 5689 N N . ALA B 1 373 ? 20.944 10.799 -17.197 1.00 18.73 413 ALA B N 1
ATOM 5690 C CA . ALA B 1 373 ? 20.498 11.821 -18.125 1.00 17.05 413 ALA B CA 1
ATOM 5691 C C . ALA B 1 373 ? 19.457 12.586 -17.325 1.00 15.80 413 ALA B C 1
ATOM 5692 O O . ALA B 1 373 ? 18.601 11.978 -16.686 1.00 14.46 413 ALA B O 1
ATOM 5694 N N . SER B 1 374 ? 19.535 13.911 -17.347 1.00 14.42 414 SER B N 1
ATOM 5695 C CA . SER B 1 374 ? 18.602 14.720 -16.579 1.00 15.03 414 SER B CA 1
ATOM 5696 C C . SER B 1 374 ? 18.221 16.000 -17.304 1.00 14.13 414 SER B C 1
ATOM 5697 O O . SER B 1 374 ? 19.008 16.529 -18.095 1.00 15.07 414 SER B O 1
ATOM 5700 N N . GLN B 1 375 ? 17.009 16.491 -17.060 1.00 12.80 415 GLN B N 1
ATOM 5701 C CA . GLN B 1 375 ? 16.589 17.738 -17.681 1.00 11.70 415 GLN B CA 1
ATOM 5702 C C . GLN B 1 375 ? 16.917 18.799 -16.639 1.00 11.85 415 GLN B C 1
ATOM 5703 O O . GLN B 1 375 ? 16.247 18.898 -15.598 1.00 12.18 415 GLN B O 1
ATOM 5709 N N . HIS B 1 376 ? 17.972 19.561 -16.916 1.00 11.35 416 HIS B N 1
ATOM 5710 C CA . HIS B 1 376 ? 18.436 20.610 -16.022 1.00 10.78 416 HIS B CA 1
ATOM 5711 C C . HIS B 1 376 ? 17.347 21.624 -15.731 1.00 11.82 416 HIS B C 1
ATOM 5712 O O . HIS B 1 376 ? 17.193 22.095 -14.607 1.00 11.07 416 HIS B O 1
ATOM 5719 N N . VAL B 1 377 ? 16.601 21.978 -16.765 1.00 10.56 417 VAL B N 1
ATOM 5720 C CA . VAL B 1 377 ? 15.536 22.936 -16.603 1.00 10.33 417 VAL B CA 1
ATOM 5721 C C . VAL B 1 377 ? 14.333 22.540 -17.426 1.00 10.68 417 VAL B C 1
ATOM 5722 O O . VAL B 1 377 ? 14.452 22.142 -18.584 1.00 11.97 417 VAL B O 1
ATOM 5726 N N . VAL B 1 378 ? 13.167 22.630 -16.805 1.00 9.05 418 VAL B N 1
ATOM 5727 C CA . VAL B 1 378 ? 11.927 22.315 -17.487 1.00 9.39 418 VAL B CA 1
ATOM 5728 C C . VAL B 1 378 ? 10.971 23.459 -17.234 1.00 9.59 418 VAL B C 1
ATOM 5729 O O . VAL B 1 378 ? 10.724 23.850 -16.093 1.00 8.03 418 VAL B O 1
ATOM 5733 N N . LEU B 1 379 ? 10.463 24.014 -18.323 1.00 10.43 419 LEU B N 1
ATOM 5734 C CA . LEU B 1 379 ? 9.516 25.109 -18.239 1.00 12.26 419 LEU B CA 1
ATOM 5735 C C . LEU B 1 379 ? 8.195 24.526 -18.691 1.00 13.21 419 LEU B C 1
ATOM 5736 O O . LEU B 1 379 ? 8.023 24.148 -19.854 1.00 13.47 419 LEU B O 1
ATOM 5741 N N . ASP B 1 380 ? 7.270 24.441 -17.750 1.00 14.65 420 ASP B N 1
ATOM 5742 C CA . ASP B 1 380 ? 5.959 23.883 -17.998 1.00 16.79 420 ASP B CA 1
ATOM 5743 C C . ASP B 1 380 ? 5.154 24.755 -18.971 1.00 16.27 420 ASP B C 1
ATOM 5744 O O . ASP B 1 380 ? 5.425 25.951 -19.121 1.00 14.33 420 ASP B O 1
ATOM 5749 N N . ALA B 1 381 ? 4.187 24.141 -19.651 1.00 15.34 421 ALA B N 1
ATOM 5750 C CA . ALA B 1 381 ? 3.364 24.835 -20.643 1.00 17.62 421 ALA B CA 1
ATOM 5751 C C . ALA B 1 381 ? 2.589 26.052 -20.128 1.00 18.40 421 ALA B C 1
ATOM 5752 O O . ALA B 1 381 ? 1.996 26.790 -20.917 1.00 18.83 421 ALA B O 1
ATOM 5754 N N . SER B 1 382 ? 2.585 26.252 -18.815 1.00 19.75 422 SER B N 1
ATOM 5755 C CA . SER B 1 382 ? 1.880 27.383 -18.234 1.00 20.88 422 SER B CA 1
ATOM 5756 C C . SER B 1 382 ? 2.774 28.609 -18.239 1.00 20.84 422 SER B C 1
ATOM 5757 O O . SER B 1 382 ? 2.299 29.734 -18.393 1.00 22.23 422 SER B O 1
ATOM 5760 N N . THR B 1 383 ? 4.073 28.387 -18.080 1.00 18.90 423 THR B N 1
ATOM 5761 C CA . THR B 1 383 ? 5.038 29.474 -18.036 1.00 16.85 423 THR B CA 1
ATOM 5762 C C . THR B 1 383 ? 5.055 30.377 -19.254 1.00 16.41 423 THR B C 1
ATOM 5763 O O . THR B 1 383 ? 4.711 29.973 -20.363 1.00 16.30 423 THR B O 1
ATOM 5767 N N . THR B 1 384 ? 5.449 31.619 -19.015 1.00 14.71 424 THR B N 1
ATOM 5768 C CA . THR B 1 384 ? 5.560 32.604 -20.067 1.00 14.67 424 THR B CA 1
ATOM 5769 C C . THR B 1 384 ? 6.779 33.478 -19.846 1.00 15.14 424 THR B C 1
ATOM 5770 O O . THR B 1 384 ? 7.169 33.766 -18.702 1.00 13.48 424 THR B O 1
ATOM 5774 N N . HIS B 1 385 ? 7.385 33.861 -20.965 1.00 15.71 425 HIS B N 1
ATOM 5775 C CA . HIS B 1 385 ? 8.541 34.742 -20.996 1.00 15.74 425 HIS B CA 1
ATOM 5776 C C . HIS B 1 385 ? 9.717 34.399 -20.064 1.00 15.16 425 HIS B C 1
ATOM 5777 O O . HIS B 1 385 ? 10.383 35.289 -19.538 1.00 15.13 425 HIS B O 1
ATOM 5784 N N . SER B 1 386 ? 9.984 33.102 -19.895 1.00 13.82 426 SER B N 1
ATOM 5785 C CA . SER B 1 386 ? 11.087 32.624 -19.050 1.00 12.59 426 SER B CA 1
ATOM 5786 C C . SER B 1 386 ? 12.416 32.824 -19.774 1.00 13.36 426 SER B C 1
ATOM 5787 O O . SER B 1 386 ? 12.445 32.922 -21.005 1.00 13.15 426 SER B O 1
ATOM 5790 N N . LYS B 1 387 ? 13.511 32.880 -19.015 1.00 11.94 427 LYS B N 1
ATOM 5791 C CA . LYS B 1 387 ? 14.848 33.065 -19.597 1.00 13.50 427 LYS B CA 1
ATOM 5792 C C . LYS B 1 387 ? 15.794 32.000 -19.046 1.00 13.18 427 LYS B C 1
ATOM 5793 O O . LYS B 1 387 ? 15.970 31.895 -17.826 1.00 14.44 427 LYS B O 1
ATOM 5799 N N . VAL B 1 388 ? 16.409 31.219 -19.927 1.00 11.77 428 VAL B N 1
ATOM 5800 C CA . VAL B 1 388 ? 17.345 30.202 -19.477 1.00 10.97 428 VAL B CA 1
ATOM 5801 C C . VAL B 1 388 ? 18.699 30.439 -20.128 1.00 11.85 428 VAL B C 1
ATOM 5802 O O . VAL B 1 388 ? 18.852 30.316 -21.354 1.00 11.79 428 VAL B O 1
ATOM 5806 N N . LEU B 1 389 ? 19.670 30.792 -19.286 1.00 11.40 429 LEU B N 1
ATOM 5807 C CA . LEU B 1 389 ? 21.022 31.082 -19.738 1.00 11.67 429 LEU B CA 1
ATOM 5808 C C . LEU B 1 389 ? 22.056 30.207 -19.060 1.00 12.21 429 LEU B C 1
ATOM 5809 O O . LEU B 1 389 ? 22.063 30.070 -17.825 1.00 10.07 429 LEU B O 1
ATOM 5814 N N . ASP B 1 390 ? 22.948 29.636 -19.861 1.00 11.31 430 ASP B N 1
ATOM 5815 C CA . ASP B 1 390 ? 24.037 28.832 -19.324 1.00 13.29 430 ASP B CA 1
ATOM 5816 C C . ASP B 1 390 ? 23.637 27.882 -18.197 1.00 12.67 430 ASP B C 1
ATOM 5817 O O . ASP B 1 390 ? 24.302 27.823 -17.162 1.00 13.05 430 ASP B O 1
ATOM 5822 N N . SER B 1 391 ? 22.558 27.134 -18.409 1.00 12.66 431 SER B N 1
ATOM 5823 C CA . SER B 1 391 ? 22.090 26.180 -17.412 1.00 12.75 431 SER B CA 1
ATOM 5824 C C . SER B 1 391 ? 21.910 24.810 -18.057 1.00 13.50 431 SER B C 1
ATOM 5825 O O . SER B 1 391 ? 21.133 23.981 -17.573 1.00 13.61 431 SER B O 1
ATOM 5828 N N . GLY B 1 392 ? 22.633 24.577 -19.152 1.00 13.01 432 GLY B N 1
ATOM 5829 C CA . GLY B 1 392 ? 22.551 23.295 -19.832 1.00 13.47 432 GLY B CA 1
ATOM 5830 C C . GLY B 1 392 ? 22.517 23.403 -21.345 1.00 13.73 432 GLY B C 1
ATOM 5831 O O . GLY B 1 392 ? 22.210 24.466 -21.898 1.00 13.72 432 GLY B O 1
ATOM 5832 N N . THR B 1 393 ? 22.831 22.301 -22.023 1.00 15.01 433 THR B N 1
ATOM 5833 C CA . THR B 1 393 ? 22.807 22.289 -23.481 1.00 17.02 433 THR B CA 1
ATOM 5834 C C . THR B 1 393 ? 21.346 22.267 -23.873 1.00 15.65 433 THR B C 1
ATOM 5835 O O . THR B 1 393 ? 20.483 22.062 -23.027 1.00 15.26 433 THR B O 1
ATOM 5839 N N . ALA B 1 394 ? 21.068 22.468 -25.152 1.00 16.04 434 ALA B N 1
ATOM 5840 C CA . ALA B 1 394 ? 19.694 22.471 -25.618 1.00 15.39 434 ALA B CA 1
ATOM 5841 C C . ALA B 1 394 ? 18.967 21.165 -25.315 1.00 15.41 434 ALA B C 1
ATOM 5842 O O . ALA B 1 394 ? 17.759 21.168 -25.091 1.00 14.81 434 ALA B O 1
ATOM 5844 N N . SER B 1 395 ? 19.681 20.045 -25.302 1.00 15.79 435 SER B N 1
ATOM 5845 C CA . SER B 1 395 ? 19.014 18.776 -25.027 1.00 16.02 435 SER B CA 1
ATOM 5846 C C . SER B 1 395 ? 18.907 18.448 -23.540 1.00 15.46 435 SER B C 1
ATOM 5847 O O . SER B 1 395 ? 18.384 17.395 -23.163 1.00 15.23 435 SER B O 1
ATOM 5850 N N . GLN B 1 396 ? 19.378 19.358 -22.694 1.00 15.07 436 GLN B N 1
ATOM 5851 C CA . GLN B 1 396 ? 19.281 19.163 -21.251 1.00 14.53 436 GLN B CA 1
ATOM 5852 C C . GLN B 1 396 ? 18.215 20.142 -20.760 1.00 14.48 436 GLN B C 1
ATOM 5853 O O . GLN B 1 396 ? 17.949 20.237 -19.554 1.00 11.49 436 GLN B O 1
ATOM 5859 N N . ILE B 1 397 ? 17.586 20.839 -21.711 1.00 15.04 437 ILE B N 1
ATOM 5860 C CA . ILE B 1 397 ? 16.545 21.833 -21.421 1.00 16.48 437 ILE B CA 1
ATOM 5861 C C . ILE B 1 397 ? 15.228 21.563 -22.169 1.00 16.84 437 ILE B C 1
ATOM 5862 O O . ILE B 1 397 ? 15.221 21.433 -23.398 1.00 18.14 437 ILE B O 1
ATOM 5867 N N . THR B 1 398 ? 14.122 21.491 -21.431 1.00 17.31 438 THR B N 1
ATOM 5868 C CA . THR B 1 398 ? 12.820 21.271 -22.047 1.00 18.27 438 THR B CA 1
ATOM 5869 C C . THR B 1 398 ? 11.926 22.490 -21.829 1.00 18.66 438 THR B C 1
ATOM 5870 O O . THR B 1 398 ? 11.635 22.865 -20.695 1.00 16.16 438 THR B O 1
ATOM 5874 N N . SER B 1 399 ? 11.494 23.099 -22.923 1.00 19.68 439 SER B N 1
ATOM 5875 C CA . SER B 1 399 ? 10.618 24.249 -22.856 1.00 22.22 439 SER B CA 1
ATOM 5876 C C . SER B 1 399 ? 9.281 23.879 -23.486 1.00 23.12 439 SER B C 1
ATOM 5877 O O . SER B 1 399 ? 9.213 23.556 -24.676 1.00 23.41 439 SER B O 1
ATOM 5880 N N . TYR B 1 400 ? 8.215 23.932 -22.693 1.00 23.94 440 TYR B N 1
ATOM 5881 C CA . TYR B 1 400 ? 6.885 23.608 -23.201 1.00 25.10 440 TYR B CA 1
ATOM 5882 C C . TYR B 1 400 ? 6.165 24.875 -23.548 1.00 25.76 440 TYR B C 1
ATOM 5883 O O . TYR B 1 400 ? 4.946 24.889 -23.715 1.00 25.40 440 TYR B O 1
ATOM 5892 N N . SER B 1 401 ? 6.922 25.953 -23.615 1.00 27.37 441 SER B N 1
ATOM 5893 C CA . SER B 1 401 ? 6.349 27.224 -23.961 1.00 28.57 441 SER B CA 1
ATOM 5894 C C . SER B 1 401 ? 7.027 27.593 -25.257 1.00 29.20 441 SER B C 1
ATOM 5895 O O . SER B 1 401 ? 7.952 26.889 -25.690 1.00 30.37 441 SER B O 1
ATOM 5898 N N . SER B 1 402 ? 6.580 28.673 -25.884 1.00 28.20 442 SER B N 1
ATOM 5899 C CA . SER B 1 402 ? 7.199 29.060 -27.129 1.00 28.72 442 SER B CA 1
ATOM 5900 C C . SER B 1 402 ? 7.800 30.453 -27.057 1.00 28.19 442 SER B C 1
ATOM 5901 O O . SER B 1 402 ? 8.449 30.901 -28.025 1.00 29.36 442 SER B O 1
ATOM 5904 N N . ASP B 1 403 ? 7.601 31.141 -25.931 1.00 26.41 443 ASP B N 1
ATOM 5905 C CA . ASP B 1 403 ? 8.192 32.464 -25.795 1.00 25.81 443 ASP B CA 1
ATOM 5906 C C . ASP B 1 403 ? 9.428 32.375 -24.909 1.00 24.99 443 ASP B C 1
ATOM 5907 O O . ASP B 1 403 ? 9.978 33.402 -24.488 1.00 25.23 443 ASP B O 1
ATOM 5912 N N . THR B 1 404 ? 9.871 31.152 -24.631 1.00 22.56 444 THR B N 1
ATOM 5913 C CA . THR B 1 404 ? 11.043 30.979 -23.803 1.00 21.70 444 THR B CA 1
ATOM 5914 C C . THR B 1 404 ? 12.287 31.352 -24.586 1.00 21.23 444 THR B C 1
ATOM 5915 O O . THR B 1 404 ? 12.428 31.005 -25.766 1.00 21.77 444 THR B O 1
ATOM 5919 N N . ALA B 1 405 ? 13.182 32.077 -23.926 1.00 19.57 445 ALA B N 1
ATOM 5920 C CA . ALA B 1 405 ? 14.440 32.473 -24.541 1.00 19.39 445 ALA B CA 1
ATOM 5921 C C . ALA B 1 405 ? 15.499 31.616 -23.861 1.00 18.98 445 ALA B C 1
ATOM 5922 O O . ALA B 1 405 ? 15.642 31.650 -22.632 1.00 19.68 445 ALA B O 1
ATOM 5924 N N . ILE B 1 406 ? 16.225 30.843 -24.661 1.00 18.76 446 ILE B N 1
ATOM 5925 C CA . ILE B 1 406 ? 17.243 29.941 -24.144 1.00 18.75 446 ILE B CA 1
ATOM 5926 C C . ILE B 1 406 ? 18.616 30.190 -24.763 1.00 19.00 446 ILE B C 1
ATOM 5927 O O . ILE B 1 406 ? 18.733 30.405 -25.969 1.00 18.82 446 ILE B O 1
ATOM 5932 N N . ARG B 1 407 ? 19.654 30.168 -23.932 1.00 17.57 447 ARG B N 1
ATOM 5933 C CA . ARG B 1 407 ? 21.026 30.331 -24.414 1.00 16.77 447 ARG B CA 1
ATOM 5934 C C . ARG B 1 407 ? 21.830 29.137 -23.937 1.00 17.41 447 ARG B C 1
ATOM 5935 O O . ARG B 1 407 ? 22.040 28.961 -22.739 1.00 14.83 447 ARG B O 1
ATOM 5943 N N . PRO B 1 408 ? 22.245 28.275 -24.872 1.00 18.81 448 PRO B N 1
ATOM 5944 C CA . PRO B 1 408 ? 23.026 27.083 -24.544 1.00 20.39 448 PRO B CA 1
ATOM 5945 C C . PRO B 1 408 ? 24.293 27.310 -23.730 1.00 20.38 448 PRO B C 1
ATOM 5946 O O . PRO B 1 408 ? 24.973 28.323 -23.886 1.00 22.12 448 PRO B O 1
ATOM 5950 N N . THR B 1 409 ? 24.600 26.368 -22.846 1.00 21.05 449 THR B N 1
ATOM 5951 C CA . THR B 1 409 ? 25.855 26.462 -22.126 1.00 21.74 449 THR B CA 1
ATOM 5952 C C . THR B 1 409 ? 26.623 25.973 -23.355 1.00 24.62 449 THR B C 1
ATOM 5953 O O . THR B 1 409 ? 26.293 24.923 -23.903 1.00 23.87 449 THR B O 1
ATOM 5957 N N . PRO B 1 410 ? 27.588 26.749 -23.855 1.00 27.76 450 PRO B N 1
ATOM 5958 C CA . PRO B 1 410 ? 28.329 26.298 -25.034 1.00 30.46 450 PRO B CA 1
ATOM 5959 C C . PRO B 1 410 ? 28.664 24.806 -25.087 1.00 32.91 450 PRO B C 1
ATOM 5960 O O . PRO B 1 410 ? 29.436 24.329 -24.231 1.00 34.48 450 PRO B O 1
ATOM 5965 N N . PRO C 1 12 ? 36.133 37.594 40.146 1.00 21.79 52 PRO C N 1
ATOM 5966 C CA . PRO C 1 12 ? 37.297 38.434 39.797 1.00 21.26 52 PRO C CA 1
ATOM 5967 C C . PRO C 1 12 ? 37.176 39.203 38.481 1.00 19.70 52 PRO C C 1
ATOM 5968 O O . PRO C 1 12 ? 36.902 38.628 37.425 1.00 19.71 52 PRO C O 1
ATOM 5972 N N . ASN C 1 13 ? 37.377 40.514 38.578 1.00 16.94 53 ASN C N 1
ATOM 5973 C CA . ASN C 1 13 ? 37.298 41.413 37.436 1.00 14.77 53 ASN C CA 1
ATOM 5974 C C . ASN C 1 13 ? 35.911 41.407 36.811 1.00 14.31 53 ASN C C 1
ATOM 5975 O O . ASN C 1 13 ? 35.739 41.758 35.636 1.00 13.97 53 ASN C O 1
ATOM 5980 N N . THR C 1 14 ? 34.917 41.012 37.600 1.00 12.63 54 THR C N 1
ATOM 5981 C CA . THR C 1 14 ? 33.535 40.978 37.125 1.00 12.85 54 THR C CA 1
ATOM 5982 C C . THR C 1 14 ? 32.713 41.889 38.032 1.00 12.72 54 THR C C 1
ATOM 5983 O O . THR C 1 14 ? 32.770 41.757 39.265 1.00 13.84 54 THR C O 1
ATOM 5987 N N . TYR C 1 15 ? 31.982 42.827 37.433 1.00 10.81 55 TYR C N 1
ATOM 5988 C CA . TYR C 1 15 ? 31.141 43.730 38.209 1.00 11.03 55 TYR C CA 1
ATOM 5989 C C . TYR C 1 15 ? 29.709 43.625 37.677 1.00 12.51 55 TYR C C 1
ATOM 5990 O O . TYR C 1 15 ? 29.486 43.240 36.527 1.00 12.89 55 TYR C O 1
ATOM 5999 N N . ASP C 1 16 ? 28.749 43.975 38.524 1.00 12.90 56 ASP C N 1
ATOM 6000 C CA . ASP C 1 16 ? 27.333 43.980 38.170 1.00 14.23 56 ASP C CA 1
ATOM 6001 C C . ASP C 1 16 ? 27.011 45.448 38.450 1.00 13.45 56 ASP C C 1
ATOM 6002 O O . ASP C 1 16 ? 27.211 45.900 39.574 1.00 13.20 56 ASP C O 1
ATOM 6007 N N . VAL C 1 17 ? 26.536 46.210 37.472 1.00 12.74 57 VAL C N 1
ATOM 6008 C CA . VAL C 1 17 ? 26.286 47.612 37.762 1.00 13.21 57 VAL C CA 1
ATOM 6009 C C . VAL C 1 17 ? 25.371 47.887 38.955 1.00 13.37 57 VAL C C 1
ATOM 6010 O O . VAL C 1 17 ? 25.573 48.880 39.655 1.00 14.57 57 VAL C O 1
ATOM 6014 N N . THR C 1 18 ? 24.402 47.012 39.218 1.00 13.25 58 THR C N 1
ATOM 6015 C CA . THR C 1 18 ? 23.486 47.250 40.337 1.00 14.79 58 THR C CA 1
ATOM 6016 C C . THR C 1 18 ? 24.036 47.075 41.766 1.00 15.14 58 THR C C 1
ATOM 6017 O O . THR C 1 18 ? 23.454 47.611 42.709 1.00 13.51 58 THR C O 1
ATOM 6021 N N . THR C 1 19 ? 25.138 46.346 41.940 1.00 15.00 59 THR C N 1
ATOM 6022 C CA . THR C 1 19 ? 25.700 46.125 43.281 1.00 15.80 59 THR C CA 1
ATOM 6023 C C . THR C 1 19 ? 26.856 47.045 43.650 1.00 16.51 59 THR C C 1
ATOM 6024 O O . THR C 1 19 ? 27.263 47.115 44.811 1.00 15.54 59 THR C O 1
ATOM 6028 N N . TRP C 1 20 ? 27.379 47.750 42.662 1.00 16.41 60 TRP C N 1
ATOM 6029 C CA . TRP C 1 20 ? 28.531 48.593 42.877 1.00 18.37 60 TRP C CA 1
ATOM 6030 C C . TRP C 1 20 ? 28.275 50.035 43.301 1.00 19.09 60 TRP C C 1
ATOM 6031 O O . TRP C 1 20 ? 27.814 50.860 42.502 1.00 21.29 60 TRP C O 1
ATOM 6042 N N . ARG C 1 21 ? 28.604 50.343 44.556 1.00 19.96 61 ARG C N 1
ATOM 6043 C CA . ARG C 1 21 ? 28.389 51.690 45.075 1.00 20.30 61 ARG C CA 1
ATOM 6044 C C . ARG C 1 21 ? 29.587 52.599 44.840 1.00 19.37 61 ARG C C 1
ATOM 6045 O O . ARG C 1 21 ? 30.748 52.163 44.900 1.00 18.98 61 ARG C O 1
ATOM 6053 N N . ILE C 1 22 ? 29.293 53.863 44.555 1.00 18.21 62 ILE C N 1
ATOM 6054 C CA . ILE C 1 22 ? 30.329 54.854 44.337 1.00 17.62 62 ILE C CA 1
ATOM 6055 C C . ILE C 1 22 ? 30.622 55.379 45.736 1.00 19.33 62 ILE C C 1
ATOM 6056 O O . ILE C 1 22 ? 29.770 55.990 46.390 1.00 18.31 62 ILE C O 1
ATOM 6061 N N . LYS C 1 23 ? 31.834 55.096 46.191 1.00 20.88 63 LYS C N 1
ATOM 6062 C CA . LYS C 1 23 ? 32.282 55.450 47.518 1.00 24.39 63 LYS C CA 1
ATOM 6063 C C . LYS C 1 23 ? 32.029 56.893 47.957 1.00 24.61 63 LYS C C 1
ATOM 6064 O O . LYS C 1 23 ? 31.594 57.126 49.085 1.00 25.91 63 LYS C O 1
ATOM 6070 N N . ALA C 1 24 ? 32.276 57.861 47.078 1.00 25.29 64 ALA C N 1
ATOM 6071 C CA . ALA C 1 24 ? 32.055 59.258 47.449 1.00 25.13 64 ALA C CA 1
ATOM 6072 C C . ALA C 1 24 ? 30.640 59.714 47.131 1.00 25.72 64 ALA C C 1
ATOM 6073 O O . ALA C 1 24 ? 30.215 60.784 47.581 1.00 25.60 64 ALA C O 1
ATOM 6075 N N . HIS C 1 25 ? 29.906 58.906 46.365 1.00 25.52 65 HIS C N 1
ATOM 6076 C CA . HIS C 1 25 ? 28.524 59.250 46.017 1.00 24.72 65 HIS C CA 1
ATOM 6077 C C . HIS C 1 25 ? 27.571 58.051 46.042 1.00 24.75 65 HIS C C 1
ATOM 6078 O O . HIS C 1 25 ? 27.169 57.532 44.997 1.00 23.93 65 HIS C O 1
ATOM 6085 N N . PRO C 1 26 ? 27.229 57.577 47.251 1.00 24.21 66 PRO C N 1
ATOM 6086 C CA . PRO C 1 26 ? 26.337 56.452 47.545 1.00 23.84 66 PRO C CA 1
ATOM 6087 C C . PRO C 1 26 ? 24.931 56.380 46.931 1.00 23.27 66 PRO C C 1
ATOM 6088 O O . PRO C 1 26 ? 24.498 55.292 46.570 1.00 24.13 66 PRO C O 1
ATOM 6092 N N . GLU C 1 27 ? 24.191 57.481 46.816 1.00 22.03 67 GLU C N 1
ATOM 6093 C CA . GLU C 1 27 ? 22.861 57.318 46.223 1.00 21.65 67 GLU C CA 1
ATOM 6094 C C . GLU C 1 27 ? 22.852 57.477 44.696 1.00 19.69 67 GLU C C 1
ATOM 6095 O O . GLU C 1 27 ? 21.790 57.449 44.074 1.00 18.37 67 GLU C O 1
ATOM 6101 N N . VAL C 1 28 ? 24.035 57.623 44.096 1.00 17.20 68 VAL C N 1
ATOM 6102 C CA . VAL C 1 28 ? 24.147 57.716 42.639 1.00 17.54 68 VAL C CA 1
ATOM 6103 C C . VAL C 1 28 ? 24.278 56.261 42.173 1.00 16.81 68 VAL C C 1
ATOM 6104 O O . VAL C 1 28 ? 25.374 55.696 42.155 1.00 16.28 68 VAL C O 1
ATOM 6108 N N . THR C 1 29 ? 23.139 55.674 41.808 1.00 16.69 69 THR C N 1
ATOM 6109 C CA . THR C 1 29 ? 23.035 54.281 41.372 1.00 15.62 69 THR C CA 1
ATOM 6110 C C . THR C 1 29 ? 22.943 54.097 39.858 1.00 15.19 69 THR C C 1
ATOM 6111 O O . THR C 1 29 ? 22.839 55.065 39.107 1.00 15.80 69 THR C O 1
ATOM 6115 N N . ALA C 1 30 ? 22.958 52.842 39.417 1.00 14.67 70 ALA C N 1
ATOM 6116 C CA . ALA C 1 30 ? 22.850 52.548 37.995 1.00 15.30 70 ALA C CA 1
ATOM 6117 C C . ALA C 1 30 ? 21.521 53.109 37.492 1.00 14.68 70 ALA C C 1
ATOM 6118 O O . ALA C 1 30 ? 21.410 53.530 36.340 1.00 15.53 70 ALA C O 1
ATOM 6120 N N . GLN C 1 31 ? 20.513 53.121 38.362 1.00 14.90 71 GLN C N 1
ATOM 6121 C CA . GLN C 1 31 ? 19.198 53.639 37.988 1.00 16.31 71 GLN C CA 1
ATOM 6122 C C . GLN C 1 31 ? 19.196 55.145 37.727 1.00 14.82 71 GLN C C 1
ATOM 6123 O O . GLN C 1 31 ? 18.575 55.613 36.779 1.00 13.14 71 GLN C O 1
ATOM 6129 N N . SER C 1 32 ? 19.888 55.904 38.571 1.00 13.56 72 SER C N 1
ATOM 6130 C CA . SER C 1 32 ? 19.931 57.358 38.412 1.00 13.62 72 SER C CA 1
ATOM 6131 C C . SER C 1 32 ? 21.003 57.816 37.415 1.00 13.22 72 SER C C 1
ATOM 6132 O O . SER C 1 32 ? 20.770 58.752 36.650 1.00 13.10 72 SER C O 1
ATOM 6135 N N . ASP C 1 33 ? 22.173 57.179 37.434 1.00 11.95 73 ASP C N 1
ATOM 6136 C CA . ASP C 1 33 ? 23.231 57.515 36.486 1.00 11.02 73 ASP C CA 1
ATOM 6137 C C . ASP C 1 33 ? 24.196 56.346 36.332 1.00 10.64 73 ASP C C 1
ATOM 6138 O O . ASP C 1 33 ? 25.247 56.301 36.965 1.00 9.58 73 ASP C O 1
ATOM 6143 N N . ILE C 1 34 ? 23.837 55.407 35.466 1.00 10.80 74 ILE C N 1
ATOM 6144 C CA . ILE C 1 34 ? 24.680 54.245 35.221 1.00 10.23 74 ILE C CA 1
ATOM 6145 C C . ILE C 1 34 ? 25.990 54.698 34.590 1.00 9.98 74 ILE C C 1
ATOM 6146 O O . ILE C 1 34 ? 26.992 53.985 34.635 1.00 9.31 74 ILE C O 1
ATOM 6151 N N . GLY C 1 35 ? 25.975 55.896 34.013 1.00 11.20 75 GLY C N 1
ATOM 6152 C CA . GLY C 1 35 ? 27.176 56.427 33.399 1.00 9.33 75 GLY C CA 1
ATOM 6153 C C . GLY C 1 35 ? 28.203 56.675 34.486 1.00 10.29 75 GLY C C 1
ATOM 6154 O O . GLY C 1 35 ? 29.367 56.294 34.348 1.00 10.46 75 GLY C O 1
ATOM 6155 N N . ALA C 1 36 ? 27.766 57.298 35.578 1.00 10.10 76 ALA C N 1
ATOM 6156 C CA . ALA C 1 36 ? 28.645 57.585 36.701 1.00 10.62 76 ALA C CA 1
ATOM 6157 C C . ALA C 1 36 ? 29.183 56.292 37.293 1.00 10.22 76 ALA C C 1
ATOM 6158 O O . ALA C 1 36 ? 30.372 56.200 37.620 1.00 12.20 76 ALA C O 1
ATOM 6160 N N . VAL C 1 37 ? 28.299 55.306 37.429 1.00 9.26 77 VAL C N 1
ATOM 6161 C CA . VAL C 1 37 ? 28.644 54.001 37.980 1.00 10.17 77 VAL C CA 1
ATOM 6162 C C . VAL C 1 37 ? 29.726 53.296 37.178 1.00 9.30 77 VAL C C 1
ATOM 6163 O O . VAL C 1 37 ? 30.706 52.806 37.748 1.00 8.59 77 VAL C O 1
ATOM 6167 N N . ILE C 1 38 ? 29.550 53.242 35.860 1.00 8.83 78 ILE C N 1
ATOM 6168 C CA . ILE C 1 38 ? 30.526 52.575 35.018 1.00 9.06 78 ILE C CA 1
ATOM 6169 C C . ILE C 1 38 ? 31.859 53.312 35.035 1.00 9.46 78 ILE C C 1
ATOM 6170 O O . ILE C 1 38 ? 32.917 52.684 35.008 1.00 9.09 78 ILE C O 1
ATOM 6175 N N . ASN C 1 39 ? 31.831 54.638 35.083 1.00 9.19 79 ASN C N 1
ATOM 6176 C CA . ASN C 1 39 ? 33.094 55.360 35.125 1.00 10.14 79 ASN C CA 1
ATOM 6177 C C . ASN C 1 39 ? 33.833 55.051 36.429 1.00 10.56 79 ASN C C 1
ATOM 6178 O O . ASN C 1 39 ? 35.056 54.929 36.430 1.00 10.63 79 ASN C O 1
ATOM 6183 N N . ASP C 1 40 ? 33.101 54.890 37.530 1.00 11.01 80 ASP C N 1
ATOM 6184 C CA . ASP C 1 40 ? 33.760 54.583 38.787 1.00 10.18 80 ASP C CA 1
ATOM 6185 C C . ASP C 1 40 ? 34.289 53.154 38.751 1.00 11.07 80 ASP C C 1
ATOM 6186 O O . ASP C 1 40 ? 35.311 52.868 39.388 1.00 9.98 80 ASP C O 1
ATOM 6191 N N . ILE C 1 41 ? 33.614 52.256 38.028 1.00 9.87 81 ILE C N 1
ATOM 6192 C CA . ILE C 1 41 ? 34.107 50.887 37.949 1.00 11.09 81 ILE C CA 1
ATOM 6193 C C . ILE C 1 41 ? 35.401 50.876 37.142 1.00 10.12 81 ILE C C 1
ATOM 6194 O O . ILE C 1 41 ? 36.369 50.226 37.528 1.00 10.84 81 ILE C O 1
ATOM 6199 N N . ILE C 1 42 ? 35.420 51.589 36.019 1.00 10.41 82 ILE C N 1
ATOM 6200 C CA . ILE C 1 42 ? 36.629 51.639 35.200 1.00 11.36 82 ILE C CA 1
ATOM 6201 C C . ILE C 1 42 ? 37.767 52.217 36.021 1.00 11.23 82 ILE C C 1
ATOM 6202 O O . ILE C 1 42 ? 38.916 51.813 35.880 1.00 10.93 82 ILE C O 1
ATOM 6207 N N . ALA C 1 43 ? 37.443 53.169 36.887 1.00 10.97 83 ALA C N 1
ATOM 6208 C CA . ALA C 1 43 ? 38.456 53.788 37.734 1.00 10.54 83 ALA C CA 1
ATOM 6209 C C . ALA C 1 43 ? 39.027 52.732 38.683 1.00 10.30 83 ALA C C 1
ATOM 6210 O O . ALA C 1 43 ? 40.216 52.733 38.970 1.00 11.01 83 ALA C O 1
ATOM 6212 N N . ASP C 1 44 ? 38.187 51.811 39.148 1.00 9.82 84 ASP C N 1
ATOM 6213 C CA . ASP C 1 44 ? 38.654 50.763 40.050 1.00 10.23 84 ASP C CA 1
ATOM 6214 C C . ASP C 1 44 ? 39.492 49.739 39.299 1.00 10.84 84 ASP C C 1
ATOM 6215 O O . ASP C 1 44 ? 40.420 49.156 39.864 1.00 10.03 84 ASP C O 1
ATOM 6220 N N . ILE C 1 45 ? 39.169 49.533 38.024 1.00 9.66 85 ILE C N 1
ATOM 6221 C CA . ILE C 1 45 ? 39.901 48.584 37.198 1.00 9.87 85 ILE C CA 1
ATOM 6222 C C . ILE C 1 45 ? 41.316 49.115 37.012 1.00 9.37 85 ILE C C 1
ATOM 6223 O O . ILE C 1 45 ? 42.292 48.381 37.173 1.00 10.01 85 ILE C O 1
ATOM 6228 N N . LYS C 1 46 ? 41.419 50.396 36.663 1.00 10.71 86 LYS C N 1
ATOM 6229 C CA . LYS C 1 46 ? 42.717 51.039 36.468 1.00 13.20 86 LYS C CA 1
ATOM 6230 C C . LYS C 1 46 ? 43.439 51.077 37.813 1.00 15.29 86 LYS C C 1
ATOM 6231 O O . LYS C 1 46 ? 44.668 50.996 37.879 1.00 16.46 86 LYS C O 1
ATOM 6237 N N . GLN C 1 47 ? 42.655 51.178 38.882 1.00 17.14 87 GLN C N 1
ATOM 6238 C CA . GLN C 1 47 ? 43.181 51.208 40.236 1.00 19.56 87 GLN C CA 1
ATOM 6239 C C . GLN C 1 47 ? 44.051 49.986 40.394 1.00 18.68 87 GLN C C 1
ATOM 6240 O O . GLN C 1 47 ? 45.245 50.061 40.706 1.00 18.60 87 GLN C O 1
ATOM 6246 N N . ARG C 1 48 ? 43.396 48.856 40.163 1.00 17.03 88 ARG C N 1
ATOM 6247 C CA . ARG C 1 48 ? 43.976 47.542 40.312 1.00 15.73 88 ARG C CA 1
ATOM 6248 C C . ARG C 1 48 ? 44.986 47.073 39.267 1.00 15.16 88 ARG C C 1
ATOM 6249 O O . ARG C 1 48 ? 46.039 46.548 39.630 1.00 15.68 88 ARG C O 1
ATOM 6257 N N . GLN C 1 49 ? 44.696 47.257 37.984 1.00 13.86 89 GLN C N 1
ATOM 6258 C CA . GLN C 1 49 ? 45.628 46.813 36.955 1.00 12.95 89 GLN C CA 1
ATOM 6259 C C . GLN C 1 49 ? 46.532 47.954 36.494 1.00 13.30 89 GLN C C 1
ATOM 6260 O O . GLN C 1 49 ? 46.227 48.675 35.542 1.00 13.37 89 GLN C O 1
ATOM 6266 N N . THR C 1 50 ? 47.655 48.106 37.190 1.00 13.59 90 THR C N 1
ATOM 6267 C CA . THR C 1 50 ? 48.630 49.149 36.897 1.00 15.68 90 THR C CA 1
ATOM 6268 C C . THR C 1 50 ? 49.782 48.707 35.986 1.00 16.53 90 THR C C 1
ATOM 6269 O O . THR C 1 50 ? 50.446 49.549 35.364 1.00 17.33 90 THR C O 1
ATOM 6273 N N . SER C 1 51 ? 49.994 47.396 35.882 1.00 16.35 91 SER C N 1
ATOM 6274 C CA . SER C 1 51 ? 51.070 46.836 35.058 1.00 18.29 91 SER C CA 1
ATOM 6275 C C . SER C 1 51 ? 50.687 46.589 33.594 1.00 16.51 91 SER C C 1
ATOM 6276 O O . SER C 1 51 ? 49.709 45.886 33.307 1.00 17.26 91 SER C O 1
ATOM 6279 N N . PRO C 1 52 ? 51.429 47.177 32.649 1.00 17.26 92 PRO C N 1
ATOM 6280 C CA . PRO C 1 52 ? 51.109 46.948 31.239 1.00 16.18 92 PRO C CA 1
ATOM 6281 C C . PRO C 1 52 ? 51.150 45.455 30.912 1.00 17.02 92 PRO C C 1
ATOM 6282 O O . PRO C 1 52 ? 50.611 45.018 29.907 1.00 15.52 92 PRO C O 1
ATOM 6286 N N . ASP C 1 53 ? 51.796 44.677 31.771 1.00 18.11 93 ASP C N 1
ATOM 6287 C CA . ASP C 1 53 ? 51.908 43.241 31.563 1.00 18.96 93 ASP C CA 1
ATOM 6288 C C . ASP C 1 53 ? 50.846 42.499 32.360 1.00 18.27 93 ASP C C 1
ATOM 6289 O O . ASP C 1 53 ? 50.741 41.281 32.292 1.00 19.85 93 ASP C O 1
ATOM 6294 N N . ALA C 1 54 ? 50.061 43.254 33.117 1.00 16.50 94 ALA C N 1
ATOM 6295 C CA . ALA C 1 54 ? 48.992 42.690 33.919 1.00 15.08 94 ALA C CA 1
ATOM 6296 C C . ALA C 1 54 ? 47.739 43.543 33.806 1.00 14.01 94 ALA C C 1
ATOM 6297 O O . ALA C 1 54 ? 47.273 44.133 34.787 1.00 15.03 94 ALA C O 1
ATOM 6299 N N . ARG C 1 55 ? 47.203 43.621 32.591 1.00 14.27 95 ARG C N 1
ATOM 6300 C CA . ARG C 1 55 ? 45.978 44.381 32.366 1.00 13.34 95 ARG C CA 1
ATOM 6301 C C . ARG C 1 55 ? 44.982 43.613 31.497 1.00 13.06 95 ARG C C 1
ATOM 6302 O O . ARG C 1 55 ? 44.746 43.943 30.328 1.00 11.06 95 ARG C O 1
ATOM 6310 N N . PRO C 1 56 ? 44.438 42.522 32.071 1.00 13.53 96 PRO C N 1
ATOM 6311 C CA . PRO C 1 56 ? 43.458 41.541 31.591 1.00 13.48 96 PRO C CA 1
ATOM 6312 C C . PRO C 1 56 ? 42.161 42.214 31.188 1.00 12.84 96 PRO C C 1
ATOM 6313 O O . PRO C 1 56 ? 41.496 41.800 30.230 1.00 12.39 96 PRO C O 1
ATOM 6317 N N . GLY C 1 57 ? 41.800 43.244 31.947 1.00 12.01 97 GLY C N 1
ATOM 6318 C CA . GLY C 1 57 ? 40.574 43.962 31.674 1.00 10.65 97 GLY C CA 1
ATOM 6319 C C . GLY C 1 57 ? 39.529 43.464 32.644 1.00 10.54 97 GLY C C 1
ATOM 6320 O O . GLY C 1 57 ? 39.859 42.978 33.728 1.00 11.16 97 GLY C O 1
ATOM 6321 N N . ALA C 1 58 ? 38.266 43.581 32.265 1.00 9.04 98 ALA C N 1
ATOM 6322 C CA . ALA C 1 58 ? 37.203 43.130 33.127 1.00 9.17 98 ALA C CA 1
ATOM 6323 C C . ALA C 1 58 ? 35.893 43.067 32.383 1.00 8.95 98 ALA C C 1
ATOM 6324 O O . ALA C 1 58 ? 35.809 43.399 31.202 1.00 10.23 98 ALA C O 1
ATOM 6326 N N . ALA C 1 59 ? 34.870 42.625 33.095 1.00 8.13 99 ALA C N 1
ATOM 6327 C CA . ALA C 1 59 ? 33.544 42.523 32.536 1.00 9.42 99 ALA C CA 1
ATOM 6328 C C . ALA C 1 59 ? 32.566 43.259 33.434 1.00 9.18 99 ALA C C 1
ATOM 6329 O O . ALA C 1 59 ? 32.586 43.101 34.657 1.00 9.75 99 ALA C O 1
ATOM 6331 N N . ILE C 1 60 ? 31.736 44.088 32.812 1.00 8.52 100 ILE C N 1
ATOM 6332 C CA . ILE C 1 60 ? 30.715 44.837 33.517 1.00 9.28 100 ILE C CA 1
ATOM 6333 C C . ILE C 1 60 ? 29.379 44.311 33.001 1.00 10.35 100 ILE C C 1
ATOM 6334 O O . ILE C 1 60 ? 29.071 44.421 31.811 1.00 10.47 100 ILE C O 1
ATOM 6339 N N . ILE C 1 61 ? 28.619 43.706 33.907 1.00 9.92 101 ILE C N 1
ATOM 6340 C CA . ILE C 1 61 ? 27.323 43.117 33.600 1.00 10.44 101 ILE C CA 1
ATOM 6341 C C . ILE C 1 61 ? 26.177 44.083 33.888 1.00 10.78 101 ILE C C 1
ATOM 6342 O O . ILE C 1 61 ? 26.131 44.677 34.973 1.00 11.66 101 ILE C O 1
ATOM 6347 N N . ILE C 1 62 ? 25.256 44.242 32.938 1.00 10.65 102 ILE C N 1
ATOM 6348 C CA . ILE C 1 62 ? 24.129 45.136 33.166 1.00 10.79 102 ILE C CA 1
ATOM 6349 C C . ILE C 1 62 ? 22.822 44.339 33.244 1.00 11.20 102 ILE C C 1
ATOM 6350 O O . ILE C 1 62 ? 22.253 43.951 32.221 1.00 11.09 102 ILE C O 1
ATOM 6355 N N . PRO C 1 63 ? 22.352 44.062 34.468 1.00 12.22 103 PRO C N 1
ATOM 6356 C CA . PRO C 1 63 ? 21.120 43.322 34.777 1.00 12.53 103 PRO C CA 1
ATOM 6357 C C . PRO C 1 63 ? 19.865 43.851 34.068 1.00 12.42 103 PRO C C 1
ATOM 6358 O O . PRO C 1 63 ? 19.810 45.013 33.664 1.00 12.89 103 PRO C O 1
ATOM 6362 N N . PRO C 1 64 ? 18.860 42.984 33.864 1.00 11.88 104 PRO C N 1
ATOM 6363 C CA . PRO C 1 64 ? 17.636 43.447 33.212 1.00 11.31 104 PRO C CA 1
ATOM 6364 C C . PRO C 1 64 ? 17.108 44.658 33.974 1.00 9.59 104 PRO C C 1
ATOM 6365 O O . PRO C 1 64 ? 16.920 44.595 35.176 1.00 10.14 104 PRO C O 1
ATOM 6369 N N . GLY C 1 65 ? 16.849 45.754 33.276 1.00 9.96 105 GLY C N 1
ATOM 6370 C CA . GLY C 1 65 ? 16.336 46.924 33.959 1.00 9.01 105 GLY C CA 1
ATOM 6371 C C . GLY C 1 65 ? 16.340 48.234 33.214 1.00 8.27 105 GLY C C 1
ATOM 6372 O O . GLY C 1 65 ? 16.806 48.336 32.086 1.00 8.77 105 GLY C O 1
ATOM 6373 N N . ASP C 1 66 ? 15.799 49.246 33.882 1.00 9.25 106 ASP C N 1
ATOM 6374 C CA . ASP C 1 66 ? 15.712 50.600 33.346 1.00 10.56 106 ASP C CA 1
ATOM 6375 C C . ASP C 1 66 ? 16.798 51.447 34.012 1.00 11.17 106 ASP C C 1
ATOM 6376 O O . ASP C 1 66 ? 16.784 51.631 35.232 1.00 10.93 106 ASP C O 1
ATOM 6381 N N . TYR C 1 67 ? 17.737 51.957 33.217 1.00 10.25 107 TYR C N 1
ATOM 6382 C CA . TYR C 1 67 ? 18.834 52.772 33.743 1.00 10.04 107 TYR C CA 1
ATOM 6383 C C . TYR C 1 67 ? 19.003 54.086 32.977 1.00 11.27 107 TYR C C 1
ATOM 6384 O O . TYR C 1 67 ? 18.997 54.105 31.746 1.00 12.10 107 TYR C O 1
ATOM 6393 N N . ASP C 1 68 ? 19.177 55.179 33.716 1.00 10.65 108 ASP C N 1
ATOM 6394 C CA . ASP C 1 68 ? 19.388 56.510 33.129 1.00 11.72 108 ASP C CA 1
ATOM 6395 C C . ASP C 1 68 ? 20.872 56.834 33.018 1.00 11.14 108 ASP C C 1
ATOM 6396 O O . ASP C 1 68 ? 21.602 56.728 34.008 1.00 12.50 108 ASP C O 1
ATOM 6401 N N . LEU C 1 69 ? 21.325 57.234 31.832 1.00 10.17 109 LEU C N 1
ATOM 6402 C CA . LEU C 1 69 ? 22.730 57.596 31.682 1.00 10.97 109 LEU C CA 1
ATOM 6403 C C . LEU C 1 69 ? 22.829 59.100 31.429 1.00 12.31 109 LEU C C 1
ATOM 6404 O O . LEU C 1 69 ? 22.507 59.579 30.327 1.00 11.47 109 LEU C O 1
ATOM 6409 N N . HIS C 1 70 ? 23.254 59.839 32.451 1.00 12.01 110 HIS C N 1
ATOM 6410 C CA . HIS C 1 70 ? 23.407 61.277 32.324 1.00 12.72 110 HIS C CA 1
ATOM 6411 C C . HIS C 1 70 ? 24.893 61.564 32.031 1.00 12.82 110 HIS C C 1
ATOM 6412 O O . HIS C 1 70 ? 25.210 62.433 31.222 1.00 12.66 110 HIS C O 1
ATOM 6419 N N . THR C 1 71 ? 25.798 60.820 32.674 1.00 12.61 111 THR C N 1
ATOM 6420 C CA . THR C 1 71 ? 27.247 61.006 32.499 1.00 11.80 111 THR C CA 1
ATOM 6421 C C . THR C 1 71 ? 27.913 60.088 31.469 1.00 11.62 111 THR C C 1
ATOM 6422 O O . THR C 1 71 ? 27.872 58.865 31.580 1.00 10.15 111 THR C O 1
ATOM 6426 N N . GLN C 1 72 ? 28.575 60.704 30.494 1.00 11.38 112 GLN C N 1
ATOM 6427 C CA . GLN C 1 72 ? 29.279 59.987 29.425 1.00 11.20 112 GLN C CA 1
ATOM 6428 C C . GLN C 1 72 ? 30.372 59.059 29.959 1.00 11.19 112 GLN C C 1
ATOM 6429 O O . GLN C 1 72 ? 31.153 59.438 30.833 1.00 10.32 112 GLN C O 1
ATOM 6435 N N . VAL C 1 73 ? 30.431 57.845 29.419 1.00 9.91 113 VAL C N 1
ATOM 6436 C CA . VAL C 1 73 ? 31.428 56.873 29.842 1.00 10.58 113 VAL C CA 1
ATOM 6437 C C . VAL C 1 73 ? 32.616 56.833 28.910 1.00 11.27 113 VAL C C 1
ATOM 6438 O O . VAL C 1 73 ? 32.480 56.544 27.722 1.00 12.43 113 VAL C O 1
ATOM 6442 N N . VAL C 1 74 ? 33.788 57.115 29.460 1.00 11.58 114 VAL C N 1
ATOM 6443 C CA . VAL C 1 74 ? 35.007 57.095 28.670 1.00 12.61 114 VAL C CA 1
ATOM 6444 C C . VAL C 1 74 ? 35.697 55.764 28.920 1.00 13.10 114 VAL C C 1
ATOM 6445 O O . VAL C 1 74 ? 36.097 55.453 30.046 1.00 12.12 114 VAL C O 1
ATOM 6449 N N . VAL C 1 75 ? 35.791 54.968 27.862 1.00 12.46 115 VAL C N 1
ATOM 6450 C CA . VAL C 1 75 ? 36.405 53.658 27.937 1.00 12.81 115 VAL C CA 1
ATOM 6451 C C . VAL C 1 75 ? 37.818 53.724 27.403 1.00 13.38 115 VAL C C 1
ATOM 6452 O O . VAL C 1 75 ? 38.044 53.921 26.208 1.00 11.24 115 VAL C O 1
ATOM 6456 N N . ASP C 1 76 ? 38.774 53.546 28.304 1.00 13.92 116 ASP C N 1
ATOM 6457 C CA . ASP C 1 76 ? 40.175 53.597 27.931 1.00 15.70 116 ASP C CA 1
ATOM 6458 C C . ASP C 1 76 ? 40.964 52.374 28.384 1.00 15.63 116 ASP C C 1
ATOM 6459 O O . ASP C 1 76 ? 42.167 52.456 28.581 1.00 15.90 116 ASP C O 1
ATOM 6464 N N . VAL C 1 77 ? 40.293 51.248 28.576 1.00 15.59 117 VAL C N 1
ATOM 6465 C CA . VAL C 1 77 ? 41.008 50.059 28.923 1.00 15.52 117 VAL C CA 1
ATOM 6466 C C . VAL C 1 77 ? 40.682 49.003 27.896 1.00 14.86 117 VAL C C 1
ATOM 6467 O O . VAL C 1 77 ? 39.539 48.851 27.467 1.00 13.89 117 VAL C O 1
ATOM 6471 N N . SER C 1 78 ? 41.723 48.295 27.487 1.00 13.51 118 SER C N 1
ATOM 6472 C CA . SER C 1 78 ? 41.592 47.249 26.511 1.00 13.21 118 SER C CA 1
ATOM 6473 C C . SER C 1 78 ? 40.944 46.034 27.125 1.00 12.97 118 SER C C 1
ATOM 6474 O O . SER C 1 78 ? 41.005 45.814 28.341 1.00 11.55 118 SER C O 1
ATOM 6477 N N . TYR C 1 79 ? 40.299 45.259 26.263 1.00 12.90 119 TYR C N 1
ATOM 6478 C CA . TYR C 1 79 ? 39.636 44.032 26.671 1.00 12.74 119 TYR C CA 1
ATOM 6479 C C . TYR C 1 79 ? 38.511 44.277 27.693 1.00 12.96 119 TYR C C 1
ATOM 6480 O O . TYR C 1 79 ? 38.308 43.479 28.606 1.00 14.71 119 TYR C O 1
ATOM 6489 N N . LEU C 1 80 ? 37.787 45.386 27.545 1.00 11.79 120 LEU C N 1
ATOM 6490 C CA . LEU C 1 80 ? 36.674 45.699 28.445 1.00 10.33 120 LEU C CA 1
ATOM 6491 C C . LEU C 1 80 ? 35.411 45.133 27.806 1.00 10.30 120 LEU C C 1
ATOM 6492 O O . LEU C 1 80 ? 35.140 45.364 26.625 1.00 9.45 120 LEU C O 1
ATOM 6497 N N . THR C 1 81 ? 34.657 44.373 28.589 1.00 9.46 121 THR C N 1
ATOM 6498 C CA . THR C 1 81 ? 33.418 43.778 28.116 1.00 9.60 121 THR C CA 1
ATOM 6499 C C . THR C 1 81 ? 32.237 44.320 28.899 1.00 9.76 121 THR C C 1
ATOM 6500 O O . THR C 1 81 ? 32.181 44.164 30.126 1.00 7.93 121 THR C O 1
ATOM 6504 N N . ILE C 1 82 ? 31.304 44.956 28.203 1.00 7.46 122 ILE C N 1
ATOM 6505 C CA . ILE C 1 82 ? 30.116 45.465 28.857 1.00 7.93 122 ILE C CA 1
ATOM 6506 C C . ILE C 1 82 ? 29.003 44.658 28.209 1.00 8.26 122 ILE C C 1
ATOM 6507 O O . ILE C 1 82 ? 28.765 44.749 27.010 1.00 6.84 122 ILE C O 1
ATOM 6512 N N . ALA C 1 83 ? 28.361 43.826 29.016 1.00 8.82 123 ALA C N 1
ATOM 6513 C CA . ALA C 1 83 ? 27.307 42.958 28.531 1.00 10.67 123 ALA C CA 1
ATOM 6514 C C . ALA C 1 83 ? 26.027 42.978 29.347 1.00 10.91 123 ALA C C 1
ATOM 6515 O O . ALA C 1 83 ? 26.045 43.222 30.559 1.00 11.46 123 ALA C O 1
ATOM 6517 N N . GLY C 1 84 ? 24.917 42.718 28.661 1.00 10.23 124 GLY C N 1
ATOM 6518 C CA . GLY C 1 84 ? 23.621 42.682 29.310 1.00 9.69 124 GLY C CA 1
ATOM 6519 C C . GLY C 1 84 ? 22.969 41.350 28.998 1.00 9.84 124 GLY C C 1
ATOM 6520 O O . GLY C 1 84 ? 23.661 40.398 28.650 1.00 9.08 124 GLY C O 1
ATOM 6521 N N . PHE C 1 85 ? 21.648 41.276 29.122 1.00 10.96 125 PHE C N 1
ATOM 6522 C CA . PHE C 1 85 ? 20.924 40.042 28.848 1.00 13.08 125 PHE C CA 1
ATOM 6523 C C . PHE C 1 85 ? 19.937 40.179 27.688 1.00 14.45 125 PHE C C 1
ATOM 6524 O O . PHE C 1 85 ? 19.193 39.230 27.400 1.00 15.64 125 PHE C O 1
ATOM 6532 N N . GLY C 1 86 ? 19.916 41.339 27.029 1.00 14.36 126 GLY C N 1
ATOM 6533 C CA . GLY C 1 86 ? 18.996 41.508 25.919 1.00 13.24 126 GLY C CA 1
ATOM 6534 C C . GLY C 1 86 ? 19.122 42.820 25.170 1.00 12.90 126 GLY C C 1
ATOM 6535 O O . GLY C 1 86 ? 19.621 43.814 25.699 1.00 12.27 126 GLY C O 1
ATOM 6536 N N . HIS C 1 87 ? 18.668 42.813 23.920 1.00 12.38 127 HIS C N 1
ATOM 6537 C CA . HIS C 1 87 ? 18.707 43.998 23.057 1.00 11.49 127 HIS C CA 1
ATOM 6538 C C . HIS C 1 87 ? 17.477 44.875 23.289 1.00 10.12 127 HIS C C 1
ATOM 6539 O O . HIS C 1 87 ? 17.458 46.052 22.937 1.00 10.59 127 HIS C O 1
ATOM 6546 N N . GLY C 1 88 ? 16.453 44.263 23.874 1.00 10.76 128 GLY C N 1
ATOM 6547 C CA . GLY C 1 88 ? 15.209 44.941 24.196 1.00 11.20 128 GLY C CA 1
ATOM 6548 C C . GLY C 1 88 ? 14.669 45.971 23.220 1.00 12.00 128 GLY C C 1
ATOM 6549 O O . GLY C 1 88 ? 14.167 47.012 23.653 1.00 11.11 128 GLY C O 1
ATOM 6550 N N . PHE C 1 89 ? 14.743 45.717 21.917 1.00 11.23 129 PHE C N 1
ATOM 6551 C CA . PHE C 1 89 ? 14.227 46.716 20.997 1.00 11.70 129 PHE C CA 1
ATOM 6552 C C . PHE C 1 89 ? 12.719 46.888 21.132 1.00 12.21 129 PHE C C 1
ATOM 6553 O O . PHE C 1 89 ? 11.978 45.949 21.467 1.00 11.47 129 PHE C O 1
ATOM 6561 N N . PHE C 1 90 ? 12.283 48.115 20.872 1.00 12.21 130 PHE C N 1
ATOM 6562 C CA . PHE C 1 90 ? 10.885 48.507 20.946 1.00 12.27 130 PHE C CA 1
ATOM 6563 C C . PHE C 1 90 ? 10.768 49.732 20.039 1.00 11.92 130 PHE C C 1
ATOM 6564 O O . PHE C 1 90 ? 11.544 50.676 20.137 1.00 12.19 130 PHE C O 1
ATOM 6572 N N . SER C 1 91 ? 9.792 49.689 19.145 1.00 11.55 131 SER C N 1
ATOM 6573 C CA . SER C 1 91 ? 9.552 50.741 18.168 1.00 12.63 131 SER C CA 1
ATOM 6574 C C . SER C 1 91 ? 8.966 52.017 18.768 1.00 12.62 131 SER C C 1
ATOM 6575 O O . SER C 1 91 ? 7.749 52.145 18.899 1.00 10.78 131 SER C O 1
ATOM 6578 N N . ARG C 1 92 ? 9.821 52.973 19.113 1.00 12.06 132 ARG C N 1
ATOM 6579 C CA . ARG C 1 92 ? 9.331 54.231 19.670 1.00 12.08 132 ARG C CA 1
ATOM 6580 C C . ARG C 1 92 ? 8.616 55.022 18.589 1.00 11.73 132 ARG C C 1
ATOM 6581 O O . ARG C 1 92 ? 7.735 55.840 18.868 1.00 11.86 132 ARG C O 1
ATOM 6589 N N . SER C 1 93 ? 8.999 54.755 17.346 1.00 12.77 133 SER C N 1
ATOM 6590 C CA . SER C 1 93 ? 8.412 55.430 16.187 1.00 13.58 133 SER C CA 1
ATOM 6591 C C . SER C 1 93 ? 6.906 55.175 16.140 1.00 13.98 133 SER C C 1
ATOM 6592 O O . SER C 1 93 ? 6.117 56.095 16.028 1.00 15.04 133 SER C O 1
ATOM 6595 N N . ILE C 1 94 ? 6.507 53.914 16.248 1.00 14.27 134 ILE C N 1
ATOM 6596 C CA . ILE C 1 94 ? 5.094 53.580 16.214 1.00 14.13 134 ILE C CA 1
ATOM 6597 C C . ILE C 1 94 ? 4.376 54.132 17.447 1.00 14.08 134 ILE C C 1
ATOM 6598 O O . ILE C 1 94 ? 3.245 54.593 17.345 1.00 14.84 134 ILE C O 1
ATOM 6603 N N . LEU C 1 95 ? 5.031 54.117 18.606 1.00 13.25 135 LEU C N 1
ATOM 6604 C CA . LEU C 1 95 ? 4.412 54.661 19.814 1.00 13.78 135 LEU C CA 1
ATOM 6605 C C . LEU C 1 95 ? 4.115 56.149 19.629 1.00 14.18 135 LEU C C 1
ATOM 6606 O O . LEU C 1 95 ? 3.022 56.616 19.952 1.00 12.57 135 LEU C O 1
ATOM 6611 N N . ASP C 1 96 ? 5.108 56.879 19.121 1.00 14.68 136 ASP C N 1
ATOM 6612 C CA . ASP C 1 96 ? 5.010 58.322 18.891 1.00 15.98 136 ASP C CA 1
ATOM 6613 C C . ASP C 1 96 ? 3.987 58.740 17.852 1.00 16.13 136 ASP C C 1
ATOM 6614 O O . ASP C 1 96 ? 3.568 59.904 17.816 1.00 15.46 136 ASP C O 1
ATOM 6619 N N . ASN C 1 97 ? 3.601 57.810 16.990 1.00 16.26 137 ASN C N 1
ATOM 6620 C CA . ASN C 1 97 ? 2.649 58.124 15.940 1.00 17.65 137 ASN C CA 1
ATOM 6621 C C . ASN C 1 97 ? 1.358 57.333 16.112 1.00 18.34 137 ASN C C 1
ATOM 6622 O O . ASN C 1 97 ? 0.542 57.237 15.191 1.00 18.21 137 ASN C O 1
ATOM 6627 N N . SER C 1 98 ? 1.177 56.775 17.308 1.00 18.56 138 SER C N 1
ATOM 6628 C CA . SER C 1 98 ? -0.010 55.987 17.645 1.00 19.02 138 SER C CA 1
ATOM 6629 C C . SER C 1 98 ? -0.678 56.522 18.912 1.00 20.08 138 SER C C 1
ATOM 6630 O O . SER C 1 98 ? -0.197 57.469 19.536 1.00 19.76 138 SER C O 1
ATOM 6633 N N . ASN C 1 99 ? -1.808 55.911 19.264 1.00 21.51 139 ASN C N 1
ATOM 6634 C CA . ASN C 1 99 ? -2.570 56.263 20.460 1.00 22.33 139 ASN C CA 1
ATOM 6635 C C . ASN C 1 99 ? -2.228 55.264 21.564 1.00 22.05 139 ASN C C 1
ATOM 6636 O O . ASN C 1 99 ? -2.727 54.144 21.570 1.00 23.09 139 ASN C O 1
ATOM 6641 N N . PRO C 1 100 ? -1.338 55.654 22.484 1.00 22.77 140 PRO C N 1
ATOM 6642 C CA . PRO C 1 100 ? -0.871 54.865 23.629 1.00 22.93 140 PRO C CA 1
ATOM 6643 C C . PRO C 1 100 ? -1.896 54.319 24.633 1.00 22.65 140 PRO C C 1
ATOM 6644 O O . PRO C 1 100 ? -1.530 53.493 25.485 1.00 22.23 140 PRO C O 1
ATOM 6648 N N . THR C 1 101 ? -3.158 54.737 24.538 1.00 21.97 141 THR C N 1
ATOM 6649 C CA . THR C 1 101 ? -4.162 54.264 25.496 1.00 21.10 141 THR C CA 1
ATOM 6650 C C . THR C 1 101 ? -4.263 52.745 25.664 1.00 20.29 141 THR C C 1
ATOM 6651 O O . THR C 1 101 ? -4.530 52.004 24.705 1.00 21.03 141 THR C O 1
ATOM 6655 N N . GLY C 1 102 ? -4.066 52.295 26.900 1.00 19.80 142 GLY C N 1
ATOM 6656 C CA . GLY C 1 102 ? -4.158 50.878 27.196 1.00 18.55 142 GLY C CA 1
ATOM 6657 C C . GLY C 1 102 ? -2.949 50.074 26.756 1.00 18.65 142 GLY C C 1
ATOM 6658 O O . GLY C 1 102 ? -2.961 48.844 26.847 1.00 17.61 142 GLY C O 1
ATOM 6659 N N . TRP C 1 103 ? -1.912 50.752 26.267 1.00 16.63 143 TRP C N 1
ATOM 6660 C CA . TRP C 1 103 ? -0.697 50.072 25.825 1.00 15.52 143 TRP C CA 1
ATOM 6661 C C . TRP C 1 103 ? 0.015 49.469 27.047 1.00 15.18 143 TRP C C 1
ATOM 6662 O O . TRP C 1 103 ? 0.170 50.123 28.082 1.00 14.23 143 TRP C O 1
ATOM 6673 N N . GLN C 1 104 ? 0.431 48.210 26.925 1.00 14.17 144 GLN C N 1
ATOM 6674 C CA . GLN C 1 104 ? 1.094 47.481 28.014 1.00 13.85 144 GLN C CA 1
ATOM 6675 C C . GLN C 1 104 ? 2.592 47.763 28.147 1.00 13.58 144 GLN C C 1
ATOM 6676 O O . GLN C 1 104 ? 3.226 47.390 29.135 1.00 12.33 144 GLN C O 1
ATOM 6682 N N . ASN C 1 105 ? 3.146 48.434 27.144 1.00 12.87 145 ASN C N 1
ATOM 6683 C CA . ASN C 1 105 ? 4.562 48.800 27.129 1.00 12.62 145 ASN C CA 1
ATOM 6684 C C . ASN C 1 105 ? 4.691 50.147 26.422 1.00 11.63 145 ASN C C 1
ATOM 6685 O O . ASN C 1 105 ? 4.097 50.349 25.352 1.00 12.39 145 ASN C O 1
ATOM 6690 N N . LEU C 1 106 ? 5.462 51.057 27.010 1.00 11.30 146 LEU C N 1
ATOM 6691 C CA . LEU C 1 106 ? 5.672 52.363 26.411 1.00 11.54 146 LEU C CA 1
ATOM 6692 C C . LEU C 1 106 ? 7.165 52.577 26.189 1.00 12.81 146 LEU C C 1
ATOM 6693 O O . LEU C 1 106 ? 7.581 53.612 25.664 1.00 11.91 146 LEU C O 1
ATOM 6698 N N . GLN C 1 107 ? 7.967 51.589 26.579 1.00 13.20 147 GLN C N 1
ATOM 6699 C CA . GLN C 1 107 ? 9.416 51.709 26.461 1.00 13.94 147 GLN C CA 1
ATOM 6700 C C . GLN C 1 107 ? 10.239 50.448 26.219 1.00 14.14 147 GLN C C 1
ATOM 6701 O O . GLN C 1 107 ? 9.796 49.331 26.485 1.00 14.29 147 GLN C O 1
ATOM 6707 N N . PRO C 1 108 ? 11.460 50.629 25.690 1.00 13.77 148 PRO C N 1
ATOM 6708 C CA . PRO C 1 108 ? 12.433 49.573 25.396 1.00 13.63 148 PRO C CA 1
ATOM 6709 C C . PRO C 1 108 ? 12.748 48.774 26.662 1.00 13.86 148 PRO C C 1
ATOM 6710 O O . PRO C 1 108 ? 12.553 49.285 27.781 1.00 15.25 148 PRO C O 1
ATOM 6714 N N . GLY C 1 109 ? 13.203 47.528 26.497 1.00 13.19 149 GLY C N 1
ATOM 6715 C CA . GLY C 1 109 ? 13.488 46.695 27.657 1.00 12.15 149 GLY C CA 1
ATOM 6716 C C . GLY C 1 109 ? 14.844 46.014 27.756 1.00 11.50 149 GLY C C 1
ATOM 6717 O O . GLY C 1 109 ? 15.839 46.501 27.222 1.00 10.95 149 GLY C O 1
ATOM 6718 N N . ALA C 1 110 ? 14.875 44.864 28.429 1.00 10.79 150 ALA C N 1
ATOM 6719 C CA . ALA C 1 110 ? 16.111 44.104 28.631 1.00 9.32 150 ALA C CA 1
ATOM 6720 C C . ALA C 1 110 ? 17.039 44.991 29.459 1.00 9.77 150 ALA C C 1
ATOM 6721 O O . ALA C 1 110 ? 16.576 45.688 30.367 1.00 8.01 150 ALA C O 1
ATOM 6723 N N . SER C 1 111 ? 18.336 44.969 29.158 1.00 8.70 151 SER C N 1
ATOM 6724 C CA . SER C 1 111 ? 19.293 45.809 29.875 1.00 9.30 151 SER C CA 1
ATOM 6725 C C . SER C 1 111 ? 19.241 47.142 29.134 1.00 9.82 151 SER C C 1
ATOM 6726 O O . SER C 1 111 ? 20.088 47.460 28.284 1.00 9.48 151 SER C O 1
ATOM 6729 N N . HIS C 1 112 ? 18.212 47.894 29.505 1.00 10.19 152 HIS C N 1
ATOM 6730 C CA . HIS C 1 112 ? 17.824 49.178 28.956 1.00 9.83 152 HIS C CA 1
ATOM 6731 C C . HIS C 1 112 ? 18.524 50.419 29.522 1.00 9.91 152 HIS C C 1
ATOM 6732 O O . HIS C 1 112 ? 18.296 50.814 30.662 1.00 9.16 152 HIS C O 1
ATOM 6739 N N . ILE C 1 113 ? 19.366 51.042 28.700 1.00 10.36 153 ILE C N 1
ATOM 6740 C CA . ILE C 1 113 ? 20.063 52.257 29.107 1.00 9.79 153 ILE C CA 1
ATOM 6741 C C . ILE C 1 113 ? 19.450 53.423 28.365 1.00 10.55 153 ILE C C 1
ATOM 6742 O O . ILE C 1 113 ? 19.434 53.462 27.129 1.00 9.22 153 ILE C O 1
ATOM 6747 N N . ARG C 1 114 ? 18.931 54.369 29.130 1.00 10.85 154 ARG C N 1
ATOM 6748 C CA . ARG C 1 114 ? 18.332 55.546 28.542 1.00 10.94 154 ARG C CA 1
ATOM 6749 C C . ARG C 1 114 ? 19.421 56.588 28.521 1.00 10.80 154 ARG C C 1
ATOM 6750 O O . ARG C 1 114 ? 19.944 57.004 29.559 1.00 7.33 154 ARG C O 1
ATOM 6758 N N . VAL C 1 115 ? 19.780 56.955 27.303 1.00 10.12 155 VAL C N 1
ATOM 6759 C CA . VAL C 1 115 ? 20.818 57.920 27.033 1.00 11.12 155 VAL C CA 1
ATOM 6760 C C . VAL C 1 115 ? 20.248 59.323 27.196 1.00 11.78 155 VAL C C 1
ATOM 6761 O O . VAL C 1 115 ? 19.428 59.774 26.394 1.00 12.20 155 VAL C O 1
ATOM 6765 N N . LEU C 1 116 ? 20.677 60.001 28.254 1.00 10.46 156 LEU C N 1
ATOM 6766 C CA . LEU C 1 116 ? 20.217 61.354 28.542 1.00 11.31 156 LEU C CA 1
ATOM 6767 C C . LEU C 1 116 ? 21.445 62.252 28.626 1.00 12.09 156 LEU C C 1
ATOM 6768 O O . LEU C 1 116 ? 21.622 63.006 29.579 1.00 11.95 156 LEU C O 1
ATOM 6773 N N . THR C 1 117 ? 22.290 62.160 27.609 1.00 12.37 157 THR C N 1
ATOM 6774 C CA . THR C 1 117 ? 23.515 62.923 27.559 1.00 14.48 157 THR C CA 1
ATOM 6775 C C . THR C 1 117 ? 23.369 64.394 27.224 1.00 16.51 157 THR C C 1
ATOM 6776 O O . THR C 1 117 ? 22.459 64.812 26.507 1.00 17.60 157 THR C O 1
ATOM 6780 N N . SER C 1 118 ? 24.306 65.172 27.755 1.00 18.96 158 SER C N 1
ATOM 6781 C CA . SER C 1 118 ? 24.346 66.618 27.557 1.00 20.55 158 SER C CA 1
ATOM 6782 C C . SER C 1 118 ? 25.130 66.922 26.279 1.00 21.44 158 SER C C 1
ATOM 6783 O O . SER C 1 118 ? 26.004 66.147 25.869 1.00 19.32 158 SER C O 1
ATOM 6786 N N . PRO C 1 119 ? 24.812 68.041 25.618 1.00 22.59 159 PRO C N 1
ATOM 6787 C CA . PRO C 1 119 ? 25.493 68.448 24.386 1.00 22.94 159 PRO C CA 1
ATOM 6788 C C . PRO C 1 119 ? 27.027 68.326 24.424 1.00 23.45 159 PRO C C 1
ATOM 6789 O O . PRO C 1 119 ? 27.634 67.831 23.463 1.00 24.11 159 PRO C O 1
ATOM 6793 N N . SER C 1 120 ? 27.638 68.745 25.534 1.00 22.94 160 SER C N 1
ATOM 6794 C CA . SER C 1 120 ? 29.092 68.719 25.690 1.00 22.94 160 SER C CA 1
ATOM 6795 C C . SER C 1 120 ? 29.724 67.324 25.763 1.00 21.94 160 SER C C 1
ATOM 6796 O O . SER C 1 120 ? 30.962 67.197 25.748 1.00 23.27 160 SER C O 1
ATOM 6799 N N . ALA C 1 121 ? 28.885 66.294 25.876 1.00 20.21 161 ALA C N 1
ATOM 6800 C CA . ALA C 1 121 ? 29.361 64.910 25.940 1.00 18.75 161 ALA C CA 1
ATOM 6801 C C . ALA C 1 121 ? 28.255 64.025 25.363 1.00 17.49 161 ALA C C 1
ATOM 6802 O O . ALA C 1 121 ? 27.618 63.264 26.085 1.00 18.58 161 ALA C O 1
ATOM 6804 N N . PRO C 1 122 ? 28.008 64.139 24.048 1.00 16.47 162 PRO C N 1
ATOM 6805 C CA . PRO C 1 122 ? 26.996 63.397 23.290 1.00 16.38 162 PRO C CA 1
ATOM 6806 C C . PRO C 1 122 ? 26.910 61.888 23.525 1.00 14.66 162 PRO C C 1
ATOM 6807 O O . PRO C 1 122 ? 25.859 61.346 23.885 1.00 15.03 162 PRO C O 1
ATOM 6811 N N . GLN C 1 123 ? 28.038 61.230 23.289 1.00 13.89 163 GLN C N 1
ATOM 6812 C CA . GLN C 1 123 ? 28.168 59.787 23.376 1.00 11.54 163 GLN C CA 1
ATOM 6813 C C . GLN C 1 123 ? 27.961 59.132 24.737 1.00 11.23 163 GLN C C 1
ATOM 6814 O O . GLN C 1 123 ? 28.567 59.529 25.733 1.00 10.46 163 GLN C O 1
ATOM 6820 N N . ALA C 1 124 ? 27.108 58.110 24.770 1.00 11.14 164 ALA C N 1
ATOM 6821 C CA . ALA C 1 124 ? 26.844 57.381 26.009 1.00 10.75 164 ALA C CA 1
ATOM 6822 C C . ALA C 1 124 ? 28.162 56.714 26.360 1.00 10.72 164 ALA C C 1
ATOM 6823 O O . ALA C 1 124 ? 28.601 56.717 27.509 1.00 10.46 164 ALA C O 1
ATOM 6825 N N . PHE C 1 125 ? 28.792 56.148 25.338 1.00 10.44 165 PHE C N 1
ATOM 6826 C CA . PHE C 1 125 ? 30.073 55.490 25.487 1.00 9.12 165 PHE C CA 1
ATOM 6827 C C . PHE C 1 125 ? 31.062 56.034 24.474 1.00 9.87 165 PHE C C 1
ATOM 6828 O O . PHE C 1 125 ? 30.810 56.021 23.266 1.00 9.95 165 PHE C O 1
ATOM 6836 N N . LEU C 1 126 ? 32.191 56.518 24.978 1.00 8.67 166 LEU C N 1
ATOM 6837 C CA . LEU C 1 126 ? 33.239 57.043 24.118 1.00 9.82 166 LEU C CA 1
ATOM 6838 C C . LEU C 1 126 ? 34.515 56.308 24.456 1.00 9.02 166 LEU C C 1
ATOM 6839 O O . LEU C 1 126 ? 35.065 56.443 25.552 1.00 9.04 166 LEU C O 1
ATOM 6844 N N . VAL C 1 127 ? 34.949 55.503 23.497 1.00 8.95 167 VAL C N 1
ATOM 6845 C CA . VAL C 1 127 ? 36.136 54.691 23.628 1.00 7.89 167 VAL C CA 1
ATOM 6846 C C . VAL C 1 127 ? 37.316 55.417 23.011 1.00 9.47 167 VAL C C 1
ATOM 6847 O O . VAL C 1 127 ? 37.322 55.713 21.815 1.00 8.42 167 VAL C O 1
ATOM 6851 N N . LYS C 1 128 ? 38.320 55.708 23.824 1.00 9.89 168 LYS C N 1
ATOM 6852 C CA . LYS C 1 128 ? 39.480 56.399 23.306 1.00 11.81 168 LYS C CA 1
ATOM 6853 C C . LYS C 1 128 ? 40.627 56.365 24.285 1.00 12.18 168 LYS C C 1
ATOM 6854 O O . LYS C 1 128 ? 40.446 56.354 25.492 1.00 13.77 168 LYS C O 1
ATOM 6860 N N . ARG C 1 129 ? 41.829 56.335 23.745 1.00 12.61 169 ARG C N 1
ATOM 6861 C CA . ARG C 1 129 ? 43.001 56.340 24.588 1.00 14.93 169 ARG C CA 1
ATOM 6862 C C . ARG C 1 129 ? 44.196 56.839 23.834 1.00 16.19 169 ARG C C 1
ATOM 6863 O O . ARG C 1 129 ? 44.392 56.522 22.650 1.00 18.40 169 ARG C O 1
ATOM 6871 N N . ALA C 1 130 ? 44.974 57.659 24.523 1.00 17.48 170 ALA C N 1
ATOM 6872 C CA . ALA C 1 130 ? 46.165 58.213 23.940 1.00 17.63 170 ALA C CA 1
ATOM 6873 C C . ALA C 1 130 ? 47.289 57.280 24.293 1.00 18.54 170 ALA C C 1
ATOM 6874 O O . ALA C 1 130 ? 47.155 56.404 25.152 1.00 19.95 170 ALA C O 1
ATOM 6876 N N . GLY C 1 131 ? 48.403 57.485 23.617 1.00 18.09 171 GLY C N 1
ATOM 6877 C CA . GLY C 1 131 ? 49.563 56.681 23.869 1.00 18.66 171 GLY C CA 1
ATOM 6878 C C . GLY C 1 131 ? 49.553 55.422 23.030 1.00 19.39 171 GLY C C 1
ATOM 6879 O O . GLY C 1 131 ? 48.656 55.145 22.230 1.00 18.53 171 GLY C O 1
ATOM 6880 N N . ASP C 1 132 ? 50.599 54.647 23.206 1.00 19.91 172 ASP C N 1
ATOM 6881 C CA . ASP C 1 132 ? 50.699 53.434 22.458 1.00 20.36 172 ASP C CA 1
ATOM 6882 C C . ASP C 1 132 ? 50.350 52.294 23.382 1.00 21.00 172 ASP C C 1
ATOM 6883 O O . ASP C 1 132 ? 50.525 52.392 24.589 1.00 19.15 172 ASP C O 1
ATOM 6888 N N . PRO C 1 133 ? 49.749 51.263 22.798 1.00 21.22 173 PRO C N 1
ATOM 6889 C CA . PRO C 1 133 ? 49.090 50.131 22.165 1.00 21.64 173 PRO C CA 1
ATOM 6890 C C . PRO C 1 133 ? 47.744 50.652 21.754 1.00 19.38 173 PRO C C 1
ATOM 6891 O O . PRO C 1 133 ? 47.141 51.451 22.485 1.00 18.67 173 PRO C O 1
ATOM 6895 N N . ARG C 1 134 ? 47.278 50.278 20.572 1.00 17.70 174 ARG C N 1
ATOM 6896 C CA . ARG C 1 134 ? 45.969 50.744 20.197 1.00 16.86 174 ARG C CA 1
ATOM 6897 C C . ARG C 1 134 ? 45.090 49.892 21.058 1.00 15.99 174 ARG C C 1
ATOM 6898 O O . ARG C 1 134 ? 45.466 48.780 21.442 1.00 15.26 174 ARG C O 1
ATOM 6906 N N . LEU C 1 135 ? 43.904 50.405 21.334 1.00 15.05 175 LEU C N 1
ATOM 6907 C CA . LEU C 1 135 ? 42.948 49.684 22.133 1.00 14.41 175 LEU C CA 1
ATOM 6908 C C . LEU C 1 135 ? 42.540 48.443 21.382 1.00 13.62 175 LEU C C 1
ATOM 6909 O O . LEU C 1 135 ? 42.306 48.486 20.170 1.00 12.05 175 LEU C O 1
ATOM 6914 N N . SER C 1 136 ? 42.441 47.337 22.106 1.00 13.15 176 SER C N 1
ATOM 6915 C CA . SER C 1 136 ? 42.072 46.090 21.478 1.00 13.79 176 SER C CA 1
ATOM 6916 C C . SER C 1 136 ? 41.169 45.223 22.328 1.00 12.66 176 SER C C 1
ATOM 6917 O O . SER C 1 136 ? 41.133 45.340 23.553 1.00 11.32 176 SER C O 1
ATOM 6920 N N . GLY C 1 137 ? 40.446 44.350 21.637 1.00 10.34 177 GLY C N 1
ATOM 6921 C CA . GLY C 1 137 ? 39.546 43.410 22.277 1.00 10.86 177 GLY C CA 1
ATOM 6922 C C . GLY C 1 137 ? 38.344 43.916 23.047 1.00 10.56 177 GLY C C 1
ATOM 6923 O O . GLY C 1 137 ? 37.786 43.176 23.853 1.00 11.39 177 GLY C O 1
ATOM 6924 N N . ILE C 1 138 ? 37.923 45.155 22.822 1.00 10.30 178 ILE C N 1
ATOM 6925 C CA . ILE C 1 138 ? 36.754 45.652 23.548 1.00 9.35 178 ILE C CA 1
ATOM 6926 C C . ILE C 1 138 ? 35.472 45.071 22.965 1.00 9.40 178 ILE C C 1
ATOM 6927 O O . ILE C 1 138 ? 35.273 45.060 21.749 1.00 8.84 178 ILE C O 1
ATOM 6932 N N . VAL C 1 139 ? 34.610 44.595 23.858 1.00 8.24 179 VAL C N 1
ATOM 6933 C CA . VAL C 1 139 ? 33.356 43.964 23.490 1.00 9.31 179 VAL C CA 1
ATOM 6934 C C . VAL C 1 139 ? 32.132 44.634 24.131 1.00 9.24 179 VAL C C 1
ATOM 6935 O O . VAL C 1 139 ? 32.071 44.778 25.352 1.00 9.76 179 VAL C O 1
ATOM 6939 N N . PHE C 1 140 ? 31.164 45.025 23.299 1.00 7.71 180 PHE C N 1
ATOM 6940 C CA . PHE C 1 140 ? 29.913 45.640 23.753 1.00 8.32 180 PHE C CA 1
ATOM 6941 C C . PHE C 1 140 ? 28.826 44.663 23.343 1.00 8.60 180 PHE C C 1
ATOM 6942 O O . PHE C 1 140 ? 28.614 44.468 22.145 1.00 7.70 180 PHE C O 1
ATOM 6950 N N . ARG C 1 141 ? 28.117 44.067 24.298 1.00 8.15 181 ARG C N 1
ATOM 6951 C CA . ARG C 1 141 ? 27.110 43.116 23.883 1.00 9.93 181 ARG C CA 1
ATOM 6952 C C . ARG C 1 141 ? 25.863 42.930 24.715 1.00 8.84 181 ARG C C 1
ATOM 6953 O O . ARG C 1 141 ? 25.822 43.182 25.915 1.00 10.01 181 ARG C O 1
ATOM 6961 N N . ASP C 1 142 ? 24.848 42.452 24.014 1.00 8.75 182 ASP C N 1
ATOM 6962 C CA . ASP C 1 142 ? 23.551 42.132 24.568 1.00 9.01 182 ASP C CA 1
ATOM 6963 C C . ASP C 1 142 ? 22.888 43.121 25.521 1.00 8.45 182 ASP C C 1
ATOM 6964 O O . ASP C 1 142 ? 22.374 42.725 26.561 1.00 8.58 182 ASP C O 1
ATOM 6969 N N . PHE C 1 143 ? 22.909 44.407 25.183 1.00 7.77 183 PHE C N 1
ATOM 6970 C CA . PHE C 1 143 ? 22.211 45.389 26.000 1.00 7.98 183 PHE C CA 1
ATOM 6971 C C . PHE C 1 143 ? 21.581 46.459 25.114 1.00 8.96 183 PHE C C 1
ATOM 6972 O O . PHE C 1 143 ? 21.806 46.481 23.905 1.00 8.84 183 PHE C O 1
ATOM 6980 N N . CYS C 1 144 ? 20.773 47.328 25.710 1.00 8.52 184 CYS C N 1
ATOM 6981 C CA . CYS C 1 144 ? 20.030 48.337 24.962 1.00 9.24 184 CYS C CA 1
ATOM 6982 C C . CYS C 1 144 ? 20.340 49.816 25.196 1.00 8.48 184 CYS C C 1
ATOM 6983 O O . CYS C 1 144 ? 20.393 50.276 26.336 1.00 10.35 184 CYS C O 1
ATOM 6986 N N . LEU C 1 145 ? 20.554 50.545 24.099 1.00 8.87 185 LEU C N 1
ATOM 6987 C CA . LEU C 1 145 ? 20.829 51.983 24.132 1.00 9.41 185 LEU C CA 1
ATOM 6988 C C . LEU C 1 145 ? 19.672 52.712 23.460 1.00 9.22 185 LEU C C 1
ATOM 6989 O O . LEU C 1 145 ? 19.469 52.607 22.245 1.00 8.63 185 LEU C O 1
ATOM 6994 N N . ASP C 1 146 ? 18.932 53.466 24.268 1.00 9.11 186 ASP C N 1
ATOM 6995 C CA . ASP C 1 146 ? 17.745 54.180 23.812 1.00 10.06 186 ASP C CA 1
ATOM 6996 C C . ASP C 1 146 ? 17.873 55.705 23.972 1.00 9.43 186 ASP C C 1
ATOM 6997 O O . ASP C 1 146 ? 18.155 56.207 25.067 1.00 9.88 186 ASP C O 1
ATOM 7002 N N . GLY C 1 147 ? 17.679 56.428 22.866 1.00 10.34 187 GLY C N 1
ATOM 7003 C CA . GLY C 1 147 ? 17.786 57.881 22.870 1.00 9.76 187 GLY C CA 1
ATOM 7004 C C . GLY C 1 147 ? 16.546 58.586 23.370 1.00 11.41 187 GLY C C 1
ATOM 7005 O O . GLY C 1 147 ? 16.458 59.822 23.351 1.00 10.25 187 GLY C O 1
ATOM 7006 N N . VAL C 1 148 ? 15.579 57.786 23.801 1.00 10.65 188 VAL C N 1
ATOM 7007 C CA . VAL C 1 148 ? 14.326 58.291 24.354 1.00 11.75 188 VAL C CA 1
ATOM 7008 C C . VAL C 1 148 ? 13.383 59.056 23.418 1.00 11.76 188 VAL C C 1
ATOM 7009 O O . VAL C 1 148 ? 12.183 58.776 23.386 1.00 11.72 188 VAL C O 1
ATOM 7013 N N . GLY C 1 149 ? 13.906 60.018 22.664 1.00 11.15 189 GLY C N 1
ATOM 7014 C CA . GLY C 1 149 ? 13.046 60.777 21.771 1.00 11.27 189 GLY C CA 1
ATOM 7015 C C . GLY C 1 149 ? 13.763 61.716 20.819 1.00 10.86 189 GLY C C 1
ATOM 7016 O O . GLY C 1 149 ? 14.946 62.007 20.984 1.00 9.36 189 GLY C O 1
ATOM 7017 N N . PHE C 1 150 ? 13.035 62.187 19.811 1.00 10.32 190 PHE C N 1
ATOM 7018 C CA . PHE C 1 150 ? 13.593 63.097 18.818 1.00 13.07 190 PHE C CA 1
ATOM 7019 C C . PHE C 1 150 ? 13.191 64.539 19.088 1.00 15.68 190 PHE C C 1
ATOM 7020 O O . PHE C 1 150 ? 12.090 64.802 19.552 1.00 15.52 190 PHE C O 1
ATOM 7028 N N . THR C 1 151 ? 14.086 65.474 18.797 1.00 18.74 191 THR C N 1
ATOM 7029 C CA . THR C 1 151 ? 13.849 66.874 19.114 1.00 22.72 191 THR C CA 1
ATOM 7030 C C . THR C 1 151 ? 14.274 67.897 18.059 1.00 23.23 191 THR C C 1
ATOM 7031 O O . THR C 1 151 ? 15.393 67.827 17.560 1.00 25.29 191 THR C O 1
ATOM 7035 N N . PRO C 1 152 ? 13.414 68.880 17.705 1.00 22.83 192 PRO C N 1
ATOM 7036 C CA . PRO C 1 152 ? 12.060 69.422 17.984 1.00 22.97 192 PRO C CA 1
ATOM 7037 C C . PRO C 1 152 ? 10.881 68.541 17.551 1.00 22.90 192 PRO C C 1
ATOM 7038 O O . PRO C 1 152 ? 9.954 68.307 18.334 1.00 23.12 192 PRO C O 1
ATOM 7042 N N . GLY C 1 153 ? 10.921 68.059 16.309 1.00 22.04 193 GLY C N 1
ATOM 7043 C CA . GLY C 1 153 ? 9.851 67.204 15.822 1.00 19.99 193 GLY C CA 1
ATOM 7044 C C . GLY C 1 153 ? 10.000 65.807 16.385 1.00 18.70 193 GLY C C 1
ATOM 7045 O O . GLY C 1 153 ? 11.124 65.292 16.491 1.00 17.00 193 GLY C O 1
ATOM 7046 N N . LYS C 1 154 ? 8.879 65.180 16.736 1.00 17.46 194 LYS C N 1
ATOM 7047 C CA . LYS C 1 154 ? 8.935 63.832 17.280 1.00 16.81 194 LYS C CA 1
ATOM 7048 C C . LYS C 1 154 ? 9.392 62.827 16.228 1.00 15.61 194 LYS C C 1
ATOM 7049 O O . LYS C 1 154 ? 9.784 61.709 16.552 1.00 15.83 194 LYS C O 1
ATOM 7055 N N . ASN C 1 155 ? 9.365 63.246 14.967 1.00 14.86 195 ASN C N 1
ATOM 7056 C CA . ASN C 1 155 ? 9.789 62.395 13.859 1.00 14.27 195 ASN C CA 1
ATOM 7057 C C . ASN C 1 155 ? 10.985 62.988 13.122 1.00 14.70 195 ASN C C 1
ATOM 7058 O O . ASN C 1 155 ? 11.180 62.723 11.930 1.00 15.11 195 ASN C O 1
ATOM 7063 N N . SER C 1 156 ? 11.795 63.765 13.836 1.00 14.06 196 SER C N 1
ATOM 7064 C CA . SER C 1 156 ? 12.954 64.429 13.247 1.00 13.90 196 SER C CA 1
ATOM 7065 C C . SER C 1 156 ? 14.211 63.574 13.071 1.00 12.96 196 SER C C 1
ATOM 7066 O O . SER C 1 156 ? 15.047 63.885 12.227 1.00 12.66 196 SER C O 1
ATOM 7069 N N . TYR C 1 157 ? 14.338 62.502 13.849 1.00 12.90 197 TYR C N 1
ATOM 7070 C CA . TYR C 1 157 ? 15.527 61.647 13.791 1.00 13.20 197 TYR C CA 1
ATOM 7071 C C . TYR C 1 157 ? 16.726 62.473 14.211 1.00 13.54 197 TYR C C 1
ATOM 7072 O O . TYR C 1 157 ? 17.851 62.209 13.783 1.00 14.18 197 TYR C O 1
ATOM 7081 N N . HIS C 1 158 ? 16.473 63.498 15.013 1.00 14.37 198 HIS C N 1
ATOM 7082 C CA . HIS C 1 158 ? 17.543 64.354 15.490 1.00 14.11 198 HIS C CA 1
ATOM 7083 C C . HIS C 1 158 ? 17.435 64.509 16.981 1.00 13.16 198 HIS C C 1
ATOM 7084 O O . HIS C 1 158 ? 16.332 64.694 17.505 1.00 12.80 198 HIS C O 1
ATOM 7091 N N . ASN C 1 159 ? 18.566 64.448 17.672 1.00 11.27 199 ASN C N 1
ATOM 7092 C CA . ASN C 1 159 ? 18.515 64.631 19.111 1.00 11.72 199 ASN C CA 1
ATOM 7093 C C . ASN C 1 159 ? 19.911 64.788 19.687 1.00 12.07 199 ASN C C 1
ATOM 7094 O O . ASN C 1 159 ? 20.085 64.900 20.894 1.00 12.36 199 ASN C O 1
ATOM 7099 N N . GLY C 1 160 ? 20.898 64.806 18.796 1.00 11.53 200 GLY C N 1
ATOM 7100 C CA . GLY C 1 160 ? 22.284 64.999 19.183 1.00 12.26 200 GLY C CA 1
ATOM 7101 C C . GLY C 1 160 ? 22.929 63.953 20.079 1.00 12.77 200 GLY C C 1
ATOM 7102 O O . GLY C 1 160 ? 24.016 64.202 20.617 1.00 13.35 200 GLY C O 1
ATOM 7103 N N . LYS C 1 161 ? 22.298 62.794 20.250 1.00 11.95 201 LYS C N 1
ATOM 7104 C CA . LYS C 1 161 ? 22.879 61.768 21.105 1.00 12.16 201 LYS C CA 1
ATOM 7105 C C . LYS C 1 161 ? 23.546 60.667 20.289 1.00 11.79 201 LYS C C 1
ATOM 7106 O O . LYS C 1 161 ? 23.150 60.384 19.162 1.00 11.93 201 LYS C O 1
ATOM 7112 N N . THR C 1 162 ? 24.574 60.052 20.857 1.00 11.59 202 THR C N 1
ATOM 7113 C CA . THR C 1 162 ? 25.247 58.942 20.186 1.00 10.52 202 THR C CA 1
ATOM 7114 C C . THR C 1 162 ? 25.363 57.800 21.190 1.00 11.34 202 THR C C 1
ATOM 7115 O O . THR C 1 162 ? 25.607 58.032 22.382 1.00 11.76 202 THR C O 1
ATOM 7119 N N . GLY C 1 163 ? 25.167 56.573 20.711 1.00 9.29 203 GLY C N 1
ATOM 7120 C CA . GLY C 1 163 ? 25.218 55.416 21.586 1.00 9.88 203 GLY C CA 1
ATOM 7121 C C . GLY C 1 163 ? 26.610 54.952 21.957 1.00 9.16 203 GLY C C 1
ATOM 7122 O O . GLY C 1 163 ? 26.997 54.975 23.130 1.00 10.43 203 GLY C O 1
ATOM 7123 N N . ILE C 1 164 ? 27.359 54.498 20.960 1.00 9.08 204 ILE C N 1
ATOM 7124 C CA . ILE C 1 164 ? 28.721 54.019 21.179 1.00 9.34 204 ILE C CA 1
ATOM 7125 C C . ILE C 1 164 ? 29.622 54.649 20.132 1.00 9.24 204 ILE C C 1
ATOM 7126 O O . ILE C 1 164 ? 29.347 54.554 18.937 1.00 8.50 204 ILE C O 1
ATOM 7131 N N . GLU C 1 165 ? 30.688 55.306 20.571 1.00 9.27 205 GLU C N 1
ATOM 7132 C CA . GLU C 1 165 ? 31.601 55.928 19.625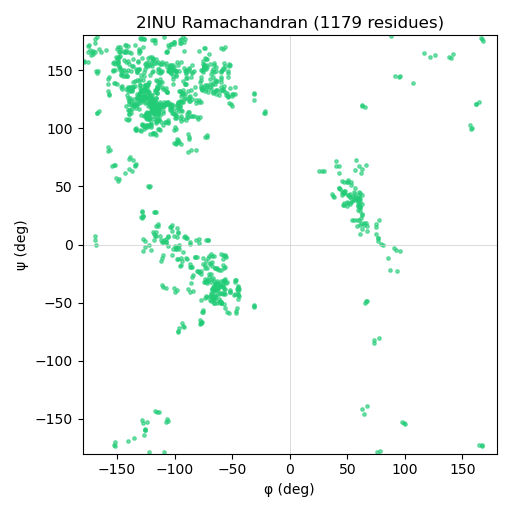 1.00 10.18 205 GLU C CA 1
ATOM 7133 C C . GLU C 1 165 ? 33.046 55.598 19.933 1.00 9.58 205 GLU C C 1
ATOM 7134 O O . GLU C 1 165 ? 33.532 55.808 21.044 1.00 9.47 205 GLU C O 1
ATOM 7140 N N . VAL C 1 166 ? 33.732 55.079 18.926 1.00 10.28 206 VAL C N 1
ATOM 7141 C CA . VAL C 1 166 ? 35.130 54.706 19.059 1.00 10.54 206 VAL C CA 1
ATOM 7142 C C . VAL C 1 166 ? 35.957 55.719 18.275 1.00 12.13 206 VAL C C 1
ATOM 7143 O O . VAL C 1 166 ? 35.994 55.679 17.039 1.00 10.89 206 VAL C O 1
ATOM 7147 N N . ALA C 1 167 ? 36.631 56.611 18.998 1.00 12.11 207 ALA C N 1
ATOM 7148 C CA . ALA C 1 167 ? 37.423 57.655 18.368 1.00 15.70 207 ALA C CA 1
ATOM 7149 C C . ALA C 1 167 ? 38.918 57.390 18.154 1.00 17.24 207 ALA C C 1
ATOM 7150 O O . ALA C 1 167 ? 39.578 58.159 17.446 1.00 21.86 207 ALA C O 1
ATOM 7152 N N . SER C 1 168 ? 39.467 56.338 18.758 1.00 16.93 208 SER C N 1
ATOM 7153 C CA . SER C 1 168 ? 40.892 56.058 18.577 1.00 17.10 208 SER C CA 1
ATOM 7154 C C . SER C 1 168 ? 41.069 54.787 17.760 1.00 17.52 208 SER C C 1
ATOM 7155 O O . SER C 1 168 ? 40.170 53.939 17.718 1.00 15.80 208 SER C O 1
ATOM 7158 N N . ASP C 1 169 ? 42.224 54.642 17.115 1.00 16.96 209 ASP C N 1
ATOM 7159 C CA . ASP C 1 169 ? 42.456 53.448 16.321 1.00 17.30 209 ASP C CA 1
ATOM 7160 C C . ASP C 1 169 ? 42.304 52.262 17.243 1.00 15.50 209 ASP C C 1
ATOM 7161 O O . ASP C 1 169 ? 42.837 52.237 18.363 1.00 14.35 209 ASP C O 1
ATOM 7166 N N . ASN C 1 170 ? 41.566 51.274 16.760 1.00 13.73 210 ASN C N 1
ATOM 7167 C CA . ASN C 1 170 ? 41.262 50.106 17.562 1.00 12.31 210 ASN C CA 1
ATOM 7168 C C . ASN C 1 170 ? 41.513 48.802 16.823 1.00 11.63 210 ASN C C 1
ATOM 7169 O O . ASN C 1 170 ? 41.545 48.763 15.591 1.00 11.60 210 ASN C O 1
ATOM 7174 N N . ASP C 1 171 ? 41.719 47.729 17.575 1.00 11.43 211 ASP C N 1
ATOM 7175 C CA . ASP C 1 171 ? 41.912 46.438 16.946 1.00 12.18 211 ASP C CA 1
ATOM 7176 C C . ASP C 1 171 ? 41.094 45.349 17.612 1.00 10.53 211 ASP C C 1
ATOM 7177 O O . ASP C 1 171 ? 40.995 45.264 18.836 1.00 9.07 211 ASP C O 1
ATOM 7182 N N . SER C 1 172 ? 40.488 44.539 16.758 1.00 10.73 212 SER C N 1
ATOM 7183 C CA . SER C 1 172 ? 39.676 43.408 17.154 1.00 11.20 212 SER C CA 1
ATOM 7184 C C . SER C 1 172 ? 38.477 43.749 18.038 1.00 10.45 212 SER C C 1
ATOM 7185 O O . SER C 1 172 ? 38.167 43.009 18.973 1.00 10.25 212 SER C O 1
ATOM 7188 N N . PHE C 1 173 ? 37.786 44.846 17.747 1.00 9.74 213 PHE C N 1
ATOM 7189 C CA . PHE C 1 173 ? 36.619 45.190 18.547 1.00 9.25 213 PHE C CA 1
ATOM 7190 C C . PHE C 1 173 ? 35.472 44.293 18.115 1.00 9.36 213 PHE C C 1
ATOM 7191 O O . PHE C 1 173 ? 35.419 43.866 16.957 1.00 7.84 213 PHE C O 1
ATOM 7199 N N . HIS C 1 174 ? 34.575 43.994 19.050 1.00 9.64 214 HIS C N 1
ATOM 7200 C CA . HIS C 1 174 ? 33.429 43.137 18.786 1.00 10.59 214 HIS C CA 1
ATOM 7201 C C . HIS C 1 174 ? 32.166 43.792 19.328 1.00 10.39 214 HIS C C 1
ATOM 7202 O O . HIS C 1 174 ? 32.074 44.106 20.512 1.00 10.37 214 HIS C O 1
ATOM 7209 N N . ILE C 1 175 ? 31.193 43.989 18.446 1.00 10.24 215 ILE C N 1
ATOM 7210 C CA . ILE C 1 175 ? 29.918 44.608 18.798 1.00 11.22 215 ILE C CA 1
ATOM 7211 C C . ILE C 1 175 ? 28.796 43.655 18.398 1.00 11.27 215 ILE C C 1
ATOM 7212 O O . ILE C 1 175 ? 28.471 43.556 17.222 1.00 10.54 215 ILE C O 1
ATOM 7217 N N . THR C 1 176 ? 28.205 42.948 19.355 1.00 10.99 216 THR C N 1
ATOM 7218 C CA . THR C 1 176 ? 27.138 42.017 19.004 1.00 11.59 216 THR C CA 1
ATOM 7219 C C . THR C 1 176 ? 25.940 41.928 19.956 1.00 10.51 216 THR C C 1
ATOM 7220 O O . THR C 1 176 ? 26.024 42.292 21.120 1.00 10.24 216 THR C O 1
ATOM 7224 N N . GLY C 1 177 ? 24.820 41.455 19.411 1.00 11.18 217 GLY C N 1
ATOM 7225 C CA . GLY C 1 177 ? 23.582 41.283 20.159 1.00 10.94 217 GLY C CA 1
ATOM 7226 C C . GLY C 1 177 ? 22.964 42.539 20.731 1.00 11.04 217 GLY C C 1
ATOM 7227 O O . GLY C 1 177 ? 22.071 42.476 21.567 1.00 10.41 217 GLY C O 1
ATOM 7236 N N . GLY C 1 179 ? 21.049 46.450 20.945 1.00 10.74 219 GLY C N 1
ATOM 7237 C CA . GLY C 1 179 ? 19.786 47.055 20.585 1.00 10.90 219 GLY C CA 1
ATOM 7238 C C . GLY C 1 179 ? 19.988 48.552 20.659 1.00 10.79 219 GLY C C 1
ATOM 7239 O O . GLY C 1 179 ? 20.261 49.096 21.728 1.00 12.44 219 GLY C O 1
ATOM 7240 N N . PHE C 1 180 ? 19.886 49.221 19.517 1.00 9.09 220 PHE C N 1
ATOM 7241 C CA . PHE C 1 180 ? 20.049 50.671 19.453 1.00 8.88 220 PHE C CA 1
ATOM 7242 C C . PHE C 1 180 ? 18.724 51.231 18.980 1.00 8.78 220 PHE C C 1
ATOM 7243 O O . PHE C 1 180 ? 18.161 50.739 18.000 1.00 8.84 220 PHE C O 1
ATOM 7251 N N . VAL C 1 181 ? 18.233 52.271 19.642 1.00 9.00 221 VAL C N 1
ATOM 7252 C CA . VAL C 1 181 ? 16.978 52.856 19.218 1.00 10.11 221 VAL C CA 1
ATOM 7253 C C . VAL C 1 181 ? 16.851 54.336 19.570 1.00 9.48 221 VAL C C 1
ATOM 7254 O O . VAL C 1 181 ? 17.255 54.773 20.647 1.00 9.79 221 VAL C O 1
ATOM 7258 N N . TYR C 1 182 ? 16.304 55.094 18.621 1.00 9.99 222 TYR C N 1
ATOM 7259 C CA . TYR C 1 182 ? 16.077 56.534 18.739 1.00 10.11 222 TYR C CA 1
ATOM 7260 C C . TYR C 1 182 ? 17.309 57.380 19.085 1.00 9.61 222 TYR C C 1
ATOM 7261 O O . TYR C 1 182 ? 17.233 58.312 19.879 1.00 11.59 222 TYR C O 1
ATOM 7270 N N . LEU C 1 183 ? 18.441 57.051 18.465 1.00 9.37 223 LEU C N 1
ATOM 7271 C CA . LEU C 1 183 ? 19.713 57.766 18.668 1.00 9.40 223 LEU C CA 1
ATOM 7272 C C . LEU C 1 183 ? 20.091 58.473 17.371 1.00 9.96 223 LEU C C 1
ATOM 7273 O O . LEU C 1 183 ? 19.960 57.873 16.298 1.00 9.19 223 LEU C O 1
ATOM 7278 N N . GLU C 1 184 ? 20.593 59.705 17.445 1.00 9.35 224 GLU C N 1
ATOM 7279 C CA . GLU C 1 184 ? 20.949 60.352 16.201 1.00 10.35 224 GLU C CA 1
ATOM 7280 C C . GLU C 1 184 ? 22.037 59.551 15.504 1.00 10.52 224 GLU C C 1
ATOM 7281 O O . GLU C 1 184 ? 22.056 59.449 14.271 1.00 10.06 224 GLU C O 1
ATOM 7287 N N . HIS C 1 185 ? 22.945 58.993 16.295 1.00 11.43 225 HIS C N 1
ATOM 7288 C CA . HIS C 1 185 ? 24.018 58.168 15.753 1.00 10.87 225 HIS C CA 1
ATOM 7289 C C . HIS C 1 185 ? 24.066 56.960 16.684 1.00 11.31 225 HIS C C 1
ATOM 7290 O O . HIS C 1 185 ? 24.296 57.108 17.883 1.00 10.54 225 HIS C O 1
ATOM 7297 N N . ALA C 1 186 ? 23.837 55.767 16.153 1.00 10.17 226 ALA C N 1
ATOM 7298 C CA . ALA C 1 186 ? 23.856 54.579 16.993 1.00 9.87 226 ALA C CA 1
ATOM 7299 C C . ALA C 1 186 ? 25.286 54.186 17.306 1.00 9.09 226 ALA C C 1
ATOM 7300 O O . ALA C 1 186 ? 25.736 54.283 18.450 1.00 9.29 226 ALA C O 1
ATOM 7302 N N . LEU C 1 187 ? 26.002 53.757 16.273 1.00 8.37 227 LEU C N 1
ATOM 7303 C CA . LEU C 1 187 ? 27.381 53.315 16.422 1.00 9.97 227 LEU C CA 1
ATOM 7304 C C . LEU C 1 187 ? 28.360 53.991 15.463 1.00 9.47 227 LEU C C 1
ATOM 7305 O O . LEU C 1 187 ? 28.123 54.056 14.255 1.00 9.05 227 LEU C O 1
ATOM 7310 N N . ILE C 1 188 ? 29.470 54.474 16.010 1.00 9.76 228 ILE C N 1
ATOM 7311 C CA . ILE C 1 188 ? 30.507 55.123 15.213 1.00 8.97 228 ILE C CA 1
ATOM 7312 C C . ILE C 1 188 ? 31.857 54.489 15.551 1.00 10.36 228 ILE C C 1
ATOM 7313 O O . ILE C 1 188 ? 32.188 54.320 16.715 1.00 10.42 228 ILE C O 1
ATOM 7318 N N . VAL C 1 189 ? 32.622 54.114 14.533 1.00 10.24 229 VAL C N 1
ATOM 7319 C CA . VAL C 1 189 ? 33.934 53.510 14.748 1.00 9.98 229 VAL C CA 1
ATOM 7320 C C . VAL C 1 189 ? 34.968 53.952 13.716 1.00 10.04 229 VAL C C 1
ATOM 7321 O O . VAL C 1 189 ? 34.927 53.548 12.558 1.00 10.46 229 VAL C O 1
ATOM 7325 N N . ARG C 1 190 ? 35.897 54.776 14.187 1.00 9.89 230 ARG C N 1
ATOM 7326 C CA . ARG C 1 190 ? 36.982 55.343 13.400 1.00 10.66 230 ARG C CA 1
ATOM 7327 C C . ARG C 1 190 ? 38.214 54.451 13.441 1.00 9.71 230 ARG C C 1
ATOM 7328 O O . ARG C 1 190 ? 38.574 53.947 14.493 1.00 9.41 230 ARG C O 1
ATOM 7336 N N . GLY C 1 191 ? 38.874 54.277 12.301 1.00 8.14 231 GLY C N 1
ATOM 7337 C CA . GLY C 1 191 ? 40.074 53.454 12.262 1.00 9.62 231 GLY C CA 1
ATOM 7338 C C . GLY C 1 191 ? 39.878 52.040 12.768 1.00 11.05 231 GLY C C 1
ATOM 7339 O O . GLY C 1 191 ? 40.681 51.522 13.540 1.00 12.14 231 GLY C O 1
ATOM 7340 N N . ALA C 1 192 ? 38.794 51.417 12.323 1.00 12.41 232 ALA C N 1
ATOM 7341 C CA . ALA C 1 192 ? 38.464 50.053 12.720 1.00 13.28 232 ALA C CA 1
ATOM 7342 C C . ALA C 1 192 ? 39.329 49.066 11.955 1.00 13.50 232 ALA C C 1
ATOM 7343 O O . ALA C 1 192 ? 39.505 49.178 10.734 1.00 13.50 232 ALA C O 1
ATOM 7345 N N . ASP C 1 193 ? 39.865 48.098 12.690 1.00 14.05 233 ASP C N 1
ATOM 7346 C CA . ASP C 1 193 ? 40.748 47.083 12.128 1.00 13.13 233 ASP C CA 1
ATOM 7347 C C . ASP C 1 193 ? 40.299 45.733 12.719 1.00 11.78 233 ASP C C 1
ATOM 7348 O O . ASP C 1 193 ? 40.299 45.555 13.943 1.00 9.44 233 ASP C O 1
ATOM 7353 N N . ALA C 1 194 ? 39.897 44.801 11.855 1.00 9.44 234 ALA C N 1
ATOM 7354 C CA . ALA C 1 194 ? 39.424 43.477 12.273 1.00 9.76 234 ALA C CA 1
ATOM 7355 C C . ALA C 1 194 ? 38.201 43.621 13.165 1.00 9.98 234 ALA C C 1
ATOM 7356 O O . ALA C 1 194 ? 37.984 42.824 14.084 1.00 9.71 234 ALA C O 1
ATOM 7358 N N . LEU C 1 195 ? 37.414 44.657 12.889 1.00 8.60 235 LEU C N 1
ATOM 7359 C CA . LEU C 1 195 ? 36.205 44.930 13.644 1.00 9.83 235 LEU C CA 1
ATOM 7360 C C . LEU C 1 195 ? 35.107 43.969 13.271 1.00 9.71 235 LEU C C 1
ATOM 7361 O O . LEU C 1 195 ? 35.023 43.498 12.138 1.00 10.52 235 LEU C O 1
ATOM 7366 N N . ARG C 1 196 ? 34.261 43.679 14.243 1.00 10.17 236 ARG C N 1
ATOM 7367 C CA . ARG C 1 196 ? 33.152 42.813 13.978 1.00 10.20 236 ARG C CA 1
ATOM 7368 C C . ARG C 1 196 ? 31.890 43.358 14.584 1.00 9.65 236 ARG C C 1
ATOM 7369 O O . ARG C 1 196 ? 31.792 43.559 15.800 1.00 11.24 236 ARG C O 1
ATOM 7377 N N . VAL C 1 197 ? 30.941 43.603 13.695 1.00 8.95 237 VAL C N 1
ATOM 7378 C CA . VAL C 1 197 ? 29.641 44.118 14.031 1.00 9.40 237 VAL C CA 1
ATOM 7379 C C . VAL C 1 197 ? 28.718 43.065 13.438 1.00 10.63 237 VAL C C 1
ATOM 7380 O O . VAL C 1 197 ? 28.613 42.935 12.223 1.00 9.21 237 VAL C O 1
ATOM 7384 N N . ASN C 1 198 ? 28.070 42.297 14.308 1.00 11.34 238 ASN C N 1
ATOM 7385 C CA . ASN C 1 198 ? 27.192 41.213 13.872 1.00 12.93 238 ASN C CA 1
ATOM 7386 C C . ASN C 1 198 ? 26.059 40.897 14.843 1.00 12.27 238 ASN C C 1
ATOM 7387 O O . ASN C 1 198 ? 26.202 41.083 16.054 1.00 10.30 238 ASN C O 1
ATOM 7392 N N . ASP C 1 199 ? 24.941 40.419 14.294 1.00 12.20 239 ASP C N 1
ATOM 7393 C CA . ASP C 1 199 ? 23.777 40.030 15.087 1.00 13.87 239 ASP C CA 1
ATOM 7394 C C . ASP C 1 199 ? 23.205 41.184 15.937 1.00 12.41 239 ASP C C 1
ATOM 7395 O O . ASP C 1 199 ? 22.804 40.971 17.082 1.00 10.38 239 ASP C O 1
ATOM 7400 N N . ASN C 1 200 ? 23.161 42.395 15.381 1.00 10.99 240 ASN C N 1
ATOM 7401 C CA . ASN C 1 200 ? 22.617 43.545 16.100 1.00 10.30 240 ASN C CA 1
ATOM 7402 C C . ASN C 1 200 ? 21.338 44.085 15.487 1.00 10.78 240 ASN C C 1
ATOM 7403 O O . ASN C 1 200 ? 21.080 43.913 14.296 1.00 10.47 240 ASN C O 1
ATOM 7416 N N . ILE C 1 202 ? 19.743 47.580 15.013 1.00 10.73 242 ILE C N 1
ATOM 7417 C CA . ILE C 1 202 ? 19.976 49.017 15.024 1.00 12.27 242 ILE C CA 1
ATOM 7418 C C . ILE C 1 202 ? 18.913 49.682 14.156 1.00 13.27 242 ILE C C 1
ATOM 7419 O O . ILE C 1 202 ? 19.019 49.663 12.920 1.00 14.82 242 ILE C O 1
ATOM 7424 N N . ALA C 1 203 ? 17.902 50.283 14.772 1.00 12.96 243 ALA C N 1
ATOM 7425 C CA . ALA C 1 203 ? 16.868 50.913 13.967 1.00 13.67 243 ALA C CA 1
ATOM 7426 C C . ALA C 1 203 ? 16.192 52.091 14.632 1.00 12.78 243 ALA C C 1
ATOM 7427 O O . ALA C 1 203 ? 16.242 52.253 15.863 1.00 13.65 243 ALA C O 1
ATOM 7429 N N . GLU C 1 204 ? 15.545 52.900 13.795 1.00 12.17 244 GLU C N 1
ATOM 7430 C CA . GLU C 1 204 ? 14.856 54.087 14.255 1.00 11.90 244 GLU C CA 1
ATOM 7431 C C . GLU C 1 204 ? 15.916 55.005 14.855 1.00 10.41 244 GLU C C 1
ATOM 7432 O O . GLU C 1 204 ? 15.734 55.622 15.898 1.00 11.25 244 GLU C O 1
ATOM 7438 N N . CYS C 1 205 ? 17.034 55.077 14.138 1.00 10.88 245 CYS C N 1
ATOM 7439 C CA . CYS C 1 205 ? 18.179 55.909 14.487 1.00 9.98 245 CYS C CA 1
ATOM 7440 C C . CYS C 1 205 ? 18.436 56.822 13.293 1.00 9.56 245 CYS C C 1
ATOM 7441 O O . CYS C 1 205 ? 18.067 56.479 12.158 1.00 10.59 245 CYS C O 1
ATOM 7444 N N . GLY C 1 206 ? 19.038 57.985 13.538 1.00 9.79 246 GLY C N 1
ATOM 7445 C CA . GLY C 1 206 ? 19.302 58.899 12.439 1.00 10.46 246 GLY C CA 1
ATOM 7446 C C . GLY C 1 206 ? 20.357 58.267 11.556 1.00 10.26 246 GLY C C 1
ATOM 7447 O O . GLY C 1 206 ? 20.276 58.312 10.330 1.00 10.17 246 GLY C O 1
ATOM 7448 N N . ASN C 1 207 ? 21.349 57.670 12.207 1.00 10.19 247 ASN C N 1
ATOM 7449 C CA . ASN C 1 207 ? 22.442 56.975 11.544 1.00 10.21 247 ASN C CA 1
ATOM 7450 C C . ASN C 1 207 ? 22.646 55.672 12.304 1.00 10.30 247 ASN C C 1
ATOM 7451 O O . ASN C 1 207 ? 22.572 55.658 13.533 1.00 9.94 247 ASN C O 1
ATOM 7456 N N . CYS C 1 208 ? 22.908 54.583 11.589 1.00 9.64 248 CYS C N 1
ATOM 7457 C CA . CYS C 1 208 ? 23.104 53.298 12.245 1.00 10.86 248 CYS C CA 1
ATOM 7458 C C . CYS C 1 208 ? 24.585 52.940 12.478 1.00 10.54 248 CYS C C 1
ATOM 7459 O O . CYS C 1 208 ? 25.055 52.982 13.616 1.00 12.31 248 CYS C O 1
ATOM 7462 N N . VAL C 1 209 ? 25.313 52.563 11.428 1.00 10.23 249 VAL C N 1
ATOM 7463 C CA . VAL C 1 209 ? 26.727 52.224 11.596 1.00 9.72 249 VAL C CA 1
ATOM 7464 C C . VAL C 1 209 ? 27.637 53.097 10.732 1.00 9.92 249 VAL C C 1
ATOM 7465 O O . VAL C 1 209 ? 27.521 53.122 9.508 1.00 10.17 249 VAL C O 1
ATOM 7469 N N . GLU C 1 210 ? 28.558 53.795 11.390 1.00 8.62 250 GLU C N 1
ATOM 7470 C CA . GLU C 1 210 ? 29.493 54.695 10.715 1.00 9.64 250 GLU C CA 1
ATOM 7471 C C . GLU C 1 210 ? 30.965 54.343 10.932 1.00 8.75 250 GLU C C 1
ATOM 7472 O O . GLU C 1 210 ? 31.532 54.624 12.000 1.00 9.64 250 GLU C O 1
ATOM 7478 N N . LEU C 1 211 ? 31.576 53.733 9.917 1.00 8.89 251 LEU C N 1
ATOM 7479 C CA . LEU C 1 211 ? 32.982 53.346 9.973 1.00 9.59 251 LEU C CA 1
ATOM 7480 C C . LEU C 1 211 ? 33.770 54.428 9.252 1.00 10.68 251 LEU C C 1
ATOM 7481 O O . LEU C 1 211 ? 34.013 54.353 8.042 1.00 11.55 251 LEU C O 1
ATOM 7486 N N . THR C 1 212 ? 34.157 55.439 10.020 1.00 11.49 252 THR C N 1
ATOM 7487 C CA . THR C 1 212 ? 34.877 56.590 9.506 1.00 12.14 252 THR C CA 1
ATOM 7488 C C . THR C 1 212 ? 36.398 56.492 9.554 1.00 12.29 252 THR C C 1
ATOM 7489 O O . THR C 1 212 ? 36.959 55.536 10.099 1.00 11.43 252 THR C O 1
ATOM 7493 N N . GLY C 1 213 ? 37.052 57.496 8.972 1.00 11.49 253 GLY C N 1
ATOM 7494 C CA . GLY C 1 213 ? 38.502 57.540 8.959 1.00 11.90 253 GLY C CA 1
ATOM 7495 C C . GLY C 1 213 ? 39.096 56.599 7.923 1.00 13.15 253 GLY C C 1
ATOM 7496 O O . GLY C 1 213 ? 39.482 57.015 6.817 1.00 12.70 253 GLY C O 1
ATOM 7497 N N . ALA C 1 214 ? 39.175 55.321 8.279 1.00 11.20 254 ALA C N 1
ATOM 7498 C CA . ALA C 1 214 ? 39.725 54.308 7.387 1.00 11.98 254 ALA C CA 1
ATOM 7499 C C . ALA C 1 214 ? 39.539 52.965 8.075 1.00 11.15 254 ALA C C 1
ATOM 7500 O O . ALA C 1 214 ? 39.154 52.918 9.253 1.00 12.46 254 ALA C O 1
ATOM 7502 N N . GLY C 1 215 ? 39.801 51.877 7.357 1.00 10.51 255 GLY C N 1
ATOM 7503 C CA . GLY C 1 215 ? 39.636 50.573 7.967 1.00 12.20 255 GLY C CA 1
ATOM 7504 C C . GLY C 1 215 ? 40.259 49.413 7.226 1.00 11.84 255 GLY C C 1
ATOM 7505 O O . GLY C 1 215 ? 40.693 49.534 6.080 1.00 13.13 255 GLY C O 1
ATOM 7506 N N . GLN C 1 216 ? 40.311 48.279 7.913 1.00 11.82 256 GLN C N 1
ATOM 7507 C CA . GLN C 1 216 ? 40.860 47.053 7.358 1.00 12.58 256 GLN C CA 1
ATOM 7508 C C . GLN C 1 216 ? 40.142 45.815 7.883 1.00 11.88 256 GLN C C 1
ATOM 7509 O O . GLN C 1 216 ? 39.722 45.771 9.040 1.00 11.36 256 GLN C O 1
ATOM 7515 N N . ALA C 1 217 ? 40.029 44.815 7.009 1.00 12.03 257 ALA C N 1
ATOM 7516 C CA . ALA C 1 217 ? 39.391 43.532 7.296 1.00 12.67 257 ALA C CA 1
ATOM 7517 C C . ALA C 1 217 ? 38.311 43.592 8.365 1.00 12.24 257 ALA C C 1
ATOM 7518 O O . ALA C 1 217 ? 38.411 42.957 9.413 1.00 14.58 257 ALA C O 1
ATOM 7520 N N . THR C 1 218 ? 37.255 44.332 8.067 1.00 9.59 258 THR C N 1
ATOM 7521 C CA . THR C 1 218 ? 36.136 44.483 8.972 1.00 9.01 258 THR C CA 1
ATOM 7522 C C . THR C 1 218 ? 34.985 43.632 8.453 1.00 8.18 258 THR C C 1
ATOM 7523 O O . THR C 1 218 ? 34.856 43.414 7.255 1.00 7.92 258 THR C O 1
ATOM 7527 N N . ILE C 1 219 ? 34.157 43.141 9.367 1.00 7.24 259 ILE C N 1
ATOM 7528 C CA . ILE C 1 219 ? 33.009 42.327 9.004 1.00 9.58 259 ILE C CA 1
ATOM 7529 C C . ILE C 1 219 ? 31.740 42.875 9.623 1.00 8.84 259 ILE C C 1
ATOM 7530 O O . ILE C 1 219 ? 31.682 43.102 10.832 1.00 8.38 259 ILE C O 1
ATOM 7535 N N . VAL C 1 220 ? 30.734 43.082 8.784 1.00 9.22 260 VAL C N 1
ATOM 7536 C CA . VAL C 1 220 ? 29.445 43.571 9.226 1.00 10.03 260 VAL C CA 1
ATOM 7537 C C . VAL C 1 220 ? 28.437 42.587 8.649 1.00 10.72 260 VAL C C 1
ATOM 7538 O O . VAL C 1 220 ? 28.145 42.618 7.455 1.00 9.87 260 VAL C O 1
ATOM 7542 N N . SER C 1 221 ? 27.932 41.701 9.503 1.00 11.06 261 SER C N 1
ATOM 7543 C CA . SER C 1 221 ? 26.982 40.689 9.072 1.00 12.57 261 SER C CA 1
ATOM 7544 C C . SER C 1 221 ? 25.875 40.395 10.071 1.00 12.60 261 SER C C 1
ATOM 7545 O O . SER C 1 221 ? 25.959 40.778 11.237 1.00 12.65 261 SER C O 1
ATOM 7548 N N . GLY C 1 222 ? 24.856 39.679 9.598 1.00 11.78 262 GLY C N 1
ATOM 7549 C CA . GLY C 1 222 ? 23.729 39.296 10.436 1.00 11.66 262 GLY C CA 1
ATOM 7550 C C . GLY C 1 222 ? 23.005 40.415 11.173 1.00 11.03 262 GLY C C 1
ATOM 7551 O O . GLY C 1 222 ? 22.297 40.158 12.154 1.00 11.52 262 GLY C O 1
ATOM 7552 N N . ASN C 1 223 ? 23.149 41.649 10.695 1.00 10.04 263 ASN C N 1
ATOM 7553 C CA . ASN C 1 223 ? 22.505 42.790 11.336 1.00 9.81 263 ASN C CA 1
ATOM 7554 C C . ASN C 1 223 ? 21.176 43.221 10.705 1.00 9.94 263 ASN C C 1
ATOM 7555 O O . ASN C 1 223 ? 20.925 42.991 9.519 1.00 10.26 263 ASN C O 1
ATOM 7560 N N . HIS C 1 224 ? 20.339 43.855 11.529 1.00 10.63 264 HIS C N 1
ATOM 7561 C CA . HIS C 1 224 ? 19.022 44.391 11.146 1.00 9.42 264 HIS C CA 1
ATOM 7562 C C . HIS C 1 224 ? 19.143 45.914 11.250 1.00 10.28 264 HIS C C 1
ATOM 7563 O O . HIS C 1 224 ? 19.241 46.433 12.367 1.00 10.01 264 HIS C O 1
ATOM 7578 N N . GLY C 1 226 ? 17.896 50.092 10.131 1.00 9.15 266 GLY C N 1
ATOM 7579 C CA . GLY C 1 226 ? 16.979 51.065 9.562 1.00 10.12 266 GLY C CA 1
ATOM 7580 C C . GLY C 1 226 ? 17.395 52.423 10.109 1.00 10.25 266 GLY C C 1
ATOM 7581 O O . GLY C 1 226 ? 17.411 52.633 11.322 1.00 8.97 266 GLY C O 1
ATOM 7582 N N . ALA C 1 227 ? 17.737 53.348 9.216 1.00 10.09 267 ALA C N 1
ATOM 7583 C CA . ALA C 1 227 ? 18.205 54.677 9.624 1.00 11.77 267 ALA C CA 1
ATOM 7584 C C . ALA C 1 227 ? 17.205 55.815 9.426 1.00 12.08 267 ALA C C 1
ATOM 7585 O O . ALA C 1 227 ? 15.983 55.613 9.488 1.00 13.32 267 ALA C O 1
ATOM 7587 N N . GLY C 1 228 ? 17.735 57.021 9.220 1.00 12.23 268 GLY C N 1
ATOM 7588 C CA . GLY C 1 228 ? 16.890 58.180 9.008 1.00 12.48 268 GLY C CA 1
ATOM 7589 C C . GLY C 1 228 ? 17.136 58.850 7.663 1.00 12.09 268 GLY C C 1
ATOM 7590 O O . GLY C 1 228 ? 18.218 58.721 7.078 1.00 11.89 268 GLY C O 1
ATOM 7591 N N . PRO C 1 229 ? 16.133 59.576 7.141 1.00 13.32 269 PRO C N 1
ATOM 7592 C CA . PRO C 1 229 ? 16.169 60.300 5.863 1.00 14.87 269 PRO C CA 1
ATOM 7593 C C . PRO C 1 229 ? 17.439 61.113 5.644 1.00 15.60 269 PRO C C 1
ATOM 7594 O O . PRO C 1 229 ? 17.963 61.178 4.529 1.00 16.60 269 PRO C O 1
ATOM 7598 N N . ASP C 1 230 ? 17.931 61.721 6.719 1.00 15.64 270 ASP C N 1
ATOM 7599 C CA . ASP C 1 230 ? 19.134 62.549 6.667 1.00 17.62 270 ASP C CA 1
ATOM 7600 C C . ASP C 1 230 ? 20.342 61.801 7.207 1.00 17.47 270 ASP C C 1
ATOM 7601 O O . ASP C 1 230 ? 21.365 62.411 7.544 1.00 20.25 270 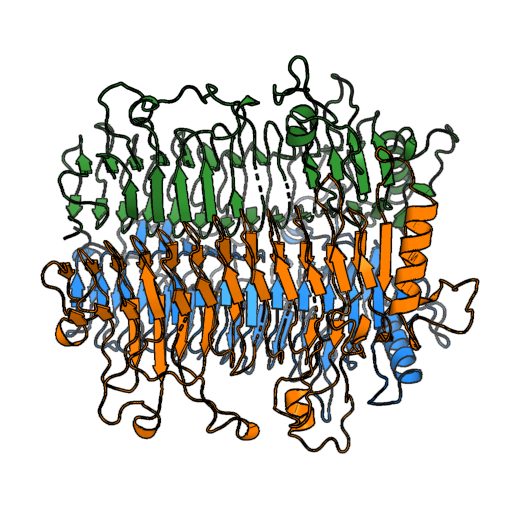ASP C O 1
ATOM 7606 N N . GLY C 1 231 ? 20.228 60.484 7.312 1.00 16.11 271 GLY C N 1
ATOM 7607 C CA . GLY C 1 231 ? 21.335 59.716 7.839 1.00 15.02 271 GLY C CA 1
ATOM 7608 C C . GLY C 1 231 ? 21.713 58.539 6.976 1.00 13.70 271 GLY C C 1
ATOM 7609 O O . GLY C 1 231 ? 21.071 58.259 5.952 1.00 14.17 271 GLY C O 1
ATOM 7610 N N . VAL C 1 232 ? 22.753 57.837 7.404 1.00 13.12 272 VAL C N 1
ATOM 7611 C CA . VAL C 1 232 ? 23.226 56.680 6.679 1.00 10.23 272 VAL C CA 1
ATOM 7612 C C . VAL C 1 232 ? 22.883 55.445 7.490 1.00 10.34 272 VAL C C 1
ATOM 7613 O O . VAL C 1 232 ? 22.709 55.517 8.709 1.00 9.74 272 VAL C O 1
ATOM 7617 N N . THR C 1 233 ? 22.774 54.318 6.807 1.00 9.37 273 THR C N 1
ATOM 7618 C CA . THR C 1 233 ? 22.479 53.086 7.487 1.00 9.53 273 THR C CA 1
ATOM 7619 C C . THR C 1 233 ? 23.873 52.521 7.755 1.00 10.06 273 THR C C 1
ATOM 7620 O O . THR C 1 233 ? 24.334 52.505 8.899 1.00 11.06 273 THR C O 1
ATOM 7624 N N . LEU C 1 234 ? 24.566 52.093 6.705 1.00 10.17 274 LEU C N 1
ATOM 7625 C CA . LEU C 1 234 ? 25.928 51.599 6.862 1.00 10.36 274 LEU C CA 1
ATOM 7626 C C . LEU C 1 234 ? 26.811 52.493 6.008 1.00 9.67 274 LEU C C 1
ATOM 7627 O O . LEU C 1 234 ? 26.599 52.634 4.804 1.00 8.30 274 LEU C O 1
ATOM 7632 N N . LEU C 1 235 ? 27.789 53.116 6.649 1.00 9.75 275 LEU C N 1
ATOM 7633 C CA . LEU C 1 235 ? 28.708 54.013 5.971 1.00 10.32 275 LEU C CA 1
ATOM 7634 C C . LEU C 1 235 ? 30.149 53.583 6.221 1.00 9.26 275 LEU C C 1
ATOM 7635 O O . LEU C 1 235 ? 30.527 53.288 7.356 1.00 9.25 275 LEU C O 1
ATOM 7640 N N . ALA C 1 236 ? 30.948 53.539 5.160 1.00 9.43 276 ALA C N 1
ATOM 7641 C CA . ALA C 1 236 ? 32.342 53.139 5.286 1.00 9.21 276 ALA C CA 1
ATOM 7642 C C . ALA C 1 236 ? 33.266 54.129 4.589 1.00 9.36 276 ALA C C 1
ATOM 7643 O O . ALA C 1 236 ? 33.060 54.468 3.423 1.00 10.92 276 ALA C O 1
ATOM 7645 N N . GLU C 1 237 ? 34.292 54.584 5.302 1.00 9.06 277 GLU C N 1
ATOM 7646 C CA . GLU C 1 237 ? 35.231 55.550 4.748 1.00 9.08 277 GLU C CA 1
ATOM 7647 C C . GLU C 1 237 ? 36.643 55.002 4.602 1.00 8.67 277 GLU C C 1
ATOM 7648 O O . GLU C 1 237 ? 37.298 54.660 5.582 1.00 9.37 277 GLU C O 1
ATOM 7654 N N . ASN C 1 238 ? 37.102 54.937 3.358 1.00 9.15 278 ASN C N 1
ATOM 7655 C CA . ASN C 1 238 ? 38.444 54.468 3.043 1.00 9.71 278 ASN C CA 1
ATOM 7656 C C . ASN C 1 238 ? 38.740 53.138 3.720 1.00 10.30 278 ASN C C 1
ATOM 7657 O O . ASN C 1 238 ? 39.732 52.984 4.437 1.00 10.89 278 ASN C O 1
ATOM 7662 N N . HIS C 1 239 ? 37.854 52.179 3.481 1.00 9.82 279 HIS C N 1
ATOM 7663 C CA . HIS C 1 239 ? 37.987 50.838 4.023 1.00 10.59 279 HIS C CA 1
ATOM 7664 C C . HIS C 1 239 ? 38.518 49.918 2.952 1.00 12.50 279 HIS C C 1
ATOM 7665 O O . HIS C 1 239 ? 38.329 50.148 1.755 1.00 13.31 279 HIS C O 1
ATOM 7672 N N . GLU C 1 240 ? 39.165 48.860 3.407 1.00 12.84 280 GLU C N 1
ATOM 7673 C CA . GLU C 1 240 ? 39.751 47.874 2.537 1.00 12.20 280 GLU C CA 1
ATOM 7674 C C . GLU C 1 240 ? 39.469 46.544 3.211 1.00 11.28 280 GLU C C 1
ATOM 7675 O O . GLU C 1 240 ? 39.602 46.424 4.426 1.00 8.42 280 GLU C O 1
ATOM 7681 N N . GLY C 1 241 ? 39.042 45.557 2.431 1.00 10.51 281 GLY C N 1
ATOM 7682 C CA . GLY C 1 241 ? 38.738 44.248 2.988 1.00 10.44 281 GLY C CA 1
ATOM 7683 C C . GLY C 1 241 ? 37.432 44.164 3.764 1.00 10.05 281 GLY C C 1
ATOM 7684 O O . GLY C 1 241 ? 37.214 43.198 4.497 1.00 11.38 281 GLY C O 1
ATOM 7685 N N . LEU C 1 242 ? 36.562 45.159 3.611 1.00 9.33 282 LEU C N 1
ATOM 7686 C CA . LEU C 1 242 ? 35.285 45.137 4.314 1.00 9.39 282 LEU C CA 1
ATOM 7687 C C . LEU C 1 242 ? 34.370 44.078 3.710 1.00 9.27 282 LEU C C 1
ATOM 7688 O O . LEU C 1 242 ? 34.264 43.949 2.496 1.00 10.71 282 LEU C O 1
ATOM 7693 N N . LEU C 1 243 ? 33.725 43.312 4.580 1.00 8.98 283 LEU C N 1
ATOM 7694 C CA . LEU C 1 243 ? 32.792 42.279 4.171 1.00 8.99 283 LEU C CA 1
ATOM 7695 C C . LEU C 1 243 ? 31.454 42.662 4.771 1.00 8.96 283 LEU C C 1
ATOM 7696 O O . LEU C 1 243 ? 31.331 42.819 5.984 1.00 9.42 283 LEU C O 1
ATOM 7701 N N . VAL C 1 244 ? 30.459 42.825 3.917 1.00 8.97 284 VAL C N 1
ATOM 7702 C CA . VAL C 1 244 ? 29.131 43.159 4.384 1.00 8.25 284 VAL C CA 1
ATOM 7703 C C . VAL C 1 244 ? 28.288 42.041 3.802 1.00 8.41 284 VAL C C 1
ATOM 7704 O O . VAL C 1 244 ? 28.141 41.921 2.584 1.00 9.80 284 VAL C O 1
ATOM 7708 N N . THR C 1 245 ? 27.757 41.215 4.696 1.00 8.34 285 THR C N 1
ATOM 7709 C CA . THR C 1 245 ? 27.013 40.041 4.285 1.00 9.45 285 THR C CA 1
ATOM 7710 C C . THR C 1 245 ? 25.881 39.642 5.235 1.00 8.65 285 THR C C 1
ATOM 7711 O O . THR C 1 245 ? 25.942 39.908 6.432 1.00 8.99 285 THR C O 1
ATOM 7715 N N . GLY C 1 246 ? 24.863 38.984 4.686 1.00 8.17 286 GLY C N 1
ATOM 7716 C CA . GLY C 1 246 ? 23.741 38.515 5.483 1.00 6.04 286 GLY C CA 1
ATOM 7717 C C . GLY C 1 246 ? 23.059 39.540 6.371 1.00 6.70 286 GLY C C 1
ATOM 7718 O O . GLY C 1 246 ? 22.610 39.215 7.471 1.00 6.93 286 GLY C O 1
ATOM 7719 N N . ASN C 1 247 ? 22.976 40.780 5.907 1.00 6.44 287 ASN C N 1
ATOM 7720 C CA . ASN C 1 247 ? 22.323 41.821 6.685 1.00 6.44 287 ASN C CA 1
ATOM 7721 C C . ASN C 1 247 ? 20.949 42.057 6.087 1.00 7.81 287 ASN C C 1
ATOM 7722 O O . ASN C 1 247 ? 20.724 41.795 4.904 1.00 8.01 287 ASN C O 1
ATOM 7727 N N . ASN C 1 248 ? 20.030 42.549 6.906 1.00 8.46 288 ASN C N 1
ATOM 7728 C CA . ASN C 1 248 ? 18.692 42.848 6.430 1.00 8.10 288 ASN C CA 1
ATOM 7729 C C . ASN C 1 248 ? 18.493 44.324 6.703 1.00 8.19 288 ASN C C 1
ATOM 7730 O O . ASN C 1 248 ? 18.141 44.718 7.816 1.00 7.36 288 ASN C O 1
ATOM 7735 N N . LEU C 1 249 ? 18.763 45.134 5.686 1.00 7.67 289 LEU C N 1
ATOM 7736 C CA . LEU C 1 249 ? 18.646 46.576 5.798 1.00 8.79 289 LEU C CA 1
ATOM 7737 C C . LEU C 1 249 ? 17.312 47.035 5.252 1.00 9.77 289 LEU C C 1
ATOM 7738 O O . LEU C 1 249 ? 16.970 46.792 4.098 1.00 11.30 289 LEU C O 1
ATOM 7743 N N . PHE C 1 250 ? 16.560 47.715 6.100 1.00 9.31 290 PHE C N 1
ATOM 7744 C CA . PHE C 1 250 ? 15.247 48.191 5.723 1.00 11.30 290 PHE C CA 1
ATOM 7745 C C . PHE C 1 250 ? 15.120 49.704 5.801 1.00 12.39 290 PHE C C 1
ATOM 7746 O O . PHE C 1 250 ? 16.052 50.406 6.200 1.00 11.45 290 PHE C O 1
ATOM 7754 N N . PRO C 1 251 ? 13.967 50.228 5.387 1.00 13.86 291 PRO C N 1
ATOM 7755 C CA . PRO C 1 251 ? 13.681 51.652 5.380 1.00 16.27 291 PRO C CA 1
ATOM 7756 C C . PRO C 1 251 ? 14.177 52.747 6.303 1.00 17.04 291 PRO C C 1
ATOM 7757 O O . PRO C 1 251 ? 14.472 52.569 7.496 1.00 17.02 291 PRO C O 1
ATOM 7761 N N . ARG C 1 252 ? 14.805 53.988 6.700 1.00 14.28 292 ARG C N 1
ATOM 7762 C CA . ARG C 1 252 ? 14.710 55.100 5.615 1.00 14.44 292 ARG C CA 1
ATOM 7763 C C . ARG C 1 252 ? 15.932 55.913 5.851 1.00 13.58 292 ARG C C 1
ATOM 7764 O O . ARG C 1 252 ? 15.850 57.123 6.055 1.00 14.86 292 ARG C O 1
ATOM 7772 N N . GLY C 1 253 ? 17.020 55.295 5.788 1.00 11.96 293 GLY C N 1
ATOM 7773 C CA . GLY C 1 253 ? 18.241 56.049 5.525 1.00 12.31 293 GLY C CA 1
ATOM 7774 C C . GLY C 1 253 ? 18.206 56.796 4.204 1.00 11.71 293 GLY C C 1
ATOM 7775 O O . GLY C 1 253 ? 17.310 56.581 3.391 1.00 12.39 293 GLY C O 1
ATOM 7776 N N . ARG C 1 254 ? 19.171 57.687 3.990 1.00 11.15 294 ARG C N 1
ATOM 7777 C CA . ARG C 1 254 ? 19.241 58.419 2.729 1.00 11.52 294 ARG C CA 1
ATOM 7778 C C . ARG C 1 254 ? 19.819 57.385 1.779 1.00 11.30 294 ARG C C 1
ATOM 7779 O O . ARG C 1 254 ? 19.603 57.433 0.561 1.00 11.01 294 ARG C O 1
ATOM 7787 N N . SER C 1 255 ? 20.549 56.445 2.378 1.00 10.59 295 SER C N 1
ATOM 7788 C CA . SER C 1 255 ? 21.182 55.339 1.668 1.00 9.33 295 SER C CA 1
ATOM 7789 C C . SER C 1 255 ? 21.152 54.161 2.633 1.00 9.92 295 SER C C 1
ATOM 7790 O O . SER C 1 255 ? 20.871 54.340 3.821 1.00 8.16 295 SER C O 1
ATOM 7793 N N . LEU C 1 256 ? 21.433 52.962 2.135 1.00 8.56 296 LEU C N 1
ATOM 7794 C CA . LEU C 1 256 ? 21.435 51.787 2.997 1.00 9.15 296 LEU C CA 1
ATOM 7795 C C . LEU C 1 256 ? 22.876 51.315 3.140 1.00 10.28 296 LEU C C 1
ATOM 7796 O O . LEU C 1 256 ? 23.280 50.827 4.190 1.00 11.14 296 LEU C O 1
ATOM 7801 N N . ILE C 1 257 ? 23.644 51.459 2.068 1.00 9.29 297 ILE C N 1
ATOM 7802 C CA . ILE C 1 257 ? 25.047 51.088 2.073 1.00 10.86 297 ILE C CA 1
ATOM 7803 C C . ILE C 1 257 ? 25.778 52.156 1.298 1.00 10.59 297 ILE C C 1
ATOM 7804 O O . ILE C 1 257 ? 25.515 52.382 0.117 1.00 10.65 297 ILE C O 1
ATOM 7809 N N . GLU C 1 258 ? 26.718 52.803 1.972 1.00 10.08 298 GLU C N 1
ATOM 7810 C CA . GLU C 1 258 ? 27.438 53.900 1.361 1.00 10.86 298 GLU C CA 1
ATOM 7811 C C . GLU C 1 258 ? 28.930 53.871 1.653 1.00 10.58 298 GLU C C 1
ATOM 7812 O O . GLU C 1 258 ? 29.366 54.069 2.792 1.00 9.19 298 GLU C O 1
ATOM 7818 N N . PHE C 1 259 ? 29.702 53.636 0.598 1.00 9.75 299 PHE C N 1
ATOM 7819 C CA . PHE C 1 259 ? 31.152 53.579 0.677 1.00 10.50 299 PHE C CA 1
ATOM 7820 C C . PHE C 1 259 ? 31.768 54.820 0.048 1.00 11.05 299 PHE C C 1
ATOM 7821 O O . PHE C 1 259 ? 31.377 55.210 -1.041 1.00 11.39 299 PHE C O 1
ATOM 7829 N N . THR C 1 260 ? 32.702 55.472 0.722 1.00 11.84 300 THR C N 1
ATOM 7830 C CA . THR C 1 260 ? 33.381 56.562 0.058 1.00 12.28 300 THR C CA 1
ATOM 7831 C C . THR C 1 260 ? 34.848 56.193 0.016 1.00 13.82 300 THR C C 1
ATOM 7832 O O . THR C 1 260 ? 35.502 56.047 1.052 1.00 13.22 300 THR C O 1
ATOM 7836 N N . GLY C 1 261 ? 35.342 56.011 -1.204 1.00 13.50 301 GLY C N 1
ATOM 7837 C CA . GLY C 1 261 ? 36.732 55.672 -1.413 1.00 12.56 301 GLY C CA 1
ATOM 7838 C C . GLY C 1 261 ? 37.190 54.365 -0.788 1.00 13.19 301 GLY C C 1
ATOM 7839 O O . GLY C 1 261 ? 38.337 54.267 -0.351 1.00 12.08 301 GLY C O 1
ATOM 7840 N N . CYS C 1 262 ? 36.317 53.365 -0.709 1.00 12.77 302 CYS C N 1
ATOM 7841 C CA . CYS C 1 262 ? 36.736 52.089 -0.143 1.00 12.95 302 CYS C CA 1
ATOM 7842 C C . CYS C 1 262 ? 37.246 51.252 -1.306 1.00 12.42 302 CYS C C 1
ATOM 7843 O O . CYS C 1 262 ? 36.765 51.402 -2.432 1.00 13.73 302 CYS C O 1
ATOM 7846 N N . ASN C 1 263 ? 38.216 50.381 -1.045 1.00 11.95 303 ASN C N 1
ATOM 7847 C CA . ASN C 1 263 ? 38.757 49.555 -2.115 1.00 12.34 303 ASN C CA 1
ATOM 7848 C C . ASN C 1 263 ? 38.703 48.080 -1.743 1.00 11.09 303 ASN C C 1
ATOM 7849 O O . ASN C 1 263 ? 38.819 47.713 -0.576 1.00 10.25 303 ASN C O 1
ATOM 7854 N N . ARG C 1 264 ? 38.525 47.238 -2.750 1.00 9.76 304 ARG C N 1
ATOM 7855 C CA . ARG C 1 264 ? 38.468 45.793 -2.561 1.00 10.61 304 ARG C CA 1
ATOM 7856 C C . ARG C 1 264 ? 37.551 45.333 -1.433 1.00 9.43 304 ARG C C 1
ATOM 7857 O O . ARG C 1 264 ? 37.934 44.483 -0.629 1.00 10.54 304 ARG C O 1
ATOM 7865 N N . CYS C 1 265 ? 36.349 45.886 -1.359 1.00 9.16 305 CYS C N 1
ATOM 7866 C CA . CYS C 1 265 ? 35.428 45.464 -0.310 1.00 8.24 305 CYS C CA 1
ATOM 7867 C C . CYS C 1 265 ? 34.373 44.591 -0.970 1.00 7.93 305 CYS C C 1
ATOM 7868 O O . CYS C 1 265 ? 34.338 44.490 -2.204 1.00 6.82 305 CYS C O 1
ATOM 7871 N N . SER C 1 266 ? 33.520 43.961 -0.167 1.00 7.47 306 SER C N 1
ATOM 7872 C CA . SER C 1 266 ? 32.493 43.102 -0.730 1.00 9.85 306 SER C CA 1
ATOM 7873 C C . SER C 1 266 ? 31.151 43.242 -0.040 1.00 8.98 306 SER C C 1
ATOM 7874 O O . SER C 1 266 ? 31.074 43.274 1.198 1.00 9.17 306 SER C O 1
ATOM 7877 N N . VAL C 1 267 ? 30.100 43.316 -0.852 1.00 9.39 307 VAL C N 1
ATOM 7878 C CA . VAL C 1 267 ? 28.743 43.422 -0.336 1.00 9.63 307 VAL C CA 1
ATOM 7879 C C . VAL C 1 267 ? 27.965 42.296 -1.008 1.00 10.66 307 VAL C C 1
ATOM 7880 O O . VAL C 1 267 ? 27.588 42.395 -2.186 1.00 9.80 307 VAL C O 1
ATOM 7884 N N . THR C 1 268 ? 27.746 41.227 -0.243 1.00 10.48 308 THR C N 1
ATOM 7885 C CA . THR C 1 268 ? 27.091 40.030 -0.750 1.00 10.98 308 THR C CA 1
ATOM 7886 C C . THR C 1 268 ? 26.040 39.422 0.174 1.00 10.18 308 THR C C 1
ATOM 7887 O O . THR C 1 268 ? 26.111 39.564 1.396 1.00 9.00 308 THR C O 1
ATOM 7891 N N . SER C 1 269 ? 25.077 38.725 -0.426 1.00 9.00 309 SER C N 1
ATOM 7892 C CA . SER C 1 269 ? 24.032 38.035 0.330 1.00 9.94 309 SER C CA 1
ATOM 7893 C C . SER C 1 269 ? 23.300 38.942 1.318 1.00 9.61 309 SER C C 1
ATOM 7894 O O . SER C 1 269 ? 23.172 38.608 2.498 1.00 9.88 309 SER C O 1
ATOM 7897 N N . ASN C 1 270 ? 22.823 40.085 0.838 1.00 9.08 310 ASN C N 1
ATOM 7898 C CA . ASN C 1 270 ? 22.108 41.024 1.687 1.00 8.97 310 ASN C CA 1
ATOM 7899 C C . ASN C 1 270 ? 20.705 41.288 1.172 1.00 8.96 310 ASN C C 1
ATOM 7900 O O . ASN C 1 270 ? 20.401 41.039 0.011 1.00 9.57 310 ASN C O 1
ATOM 7905 N N . ARG C 1 271 ? 19.866 41.810 2.060 1.00 8.59 311 ARG C N 1
ATOM 7906 C CA . ARG C 1 271 ? 18.498 42.175 1.736 1.00 9.00 311 ARG C CA 1
ATOM 7907 C C . ARG C 1 271 ? 18.380 43.669 1.938 1.00 9.11 311 ARG C C 1
ATOM 7908 O O . ARG C 1 271 ? 18.498 44.145 3.059 1.00 11.08 311 ARG C O 1
ATOM 7916 N N . LEU C 1 272 ? 18.178 44.403 0.850 1.00 8.92 312 LEU C N 1
ATOM 7917 C CA . LEU C 1 272 ? 18.053 45.844 0.935 1.00 8.93 312 LEU C CA 1
ATOM 7918 C C . LEU C 1 272 ? 16.672 46.336 0.520 1.00 9.44 312 LEU C C 1
ATOM 7919 O O . LEU C 1 272 ? 16.131 45.919 -0.493 1.00 8.45 312 LEU C O 1
ATOM 7924 N N . GLN C 1 273 ? 16.104 47.228 1.324 1.00 9.57 313 GLN C N 1
ATOM 7925 C CA . GLN C 1 273 ? 14.794 47.817 1.047 1.00 11.49 313 GLN C CA 1
ATOM 7926 C C . GLN C 1 273 ? 14.822 49.297 1.389 1.00 11.03 313 GLN C C 1
ATOM 7927 O O . GLN C 1 273 ? 15.005 49.669 2.546 1.00 10.12 313 GLN C O 1
ATOM 7933 N N . GLY C 1 274 ? 14.659 50.138 0.375 1.00 10.77 314 GLY C N 1
ATOM 7934 C CA . GLY C 1 274 ? 14.669 51.567 0.608 1.00 11.80 314 GLY C CA 1
ATOM 7935 C C . GLY C 1 274 ? 13.482 52.269 -0.027 1.00 11.65 314 GLY C C 1
ATOM 7936 O O . GLY C 1 274 ? 12.770 51.686 -0.845 1.00 11.70 314 GLY C O 1
ATOM 7937 N N . PHE C 1 275 ? 13.256 53.520 0.364 1.00 12.47 315 PHE C N 1
ATOM 7938 C CA . PHE C 1 275 ? 12.157 54.314 -0.180 1.00 10.52 315 PHE C CA 1
ATOM 7939 C C . PHE C 1 275 ? 12.699 55.448 -1.029 1.00 11.23 315 PHE C C 1
ATOM 7940 O O . PHE C 1 275 ? 11.939 56.288 -1.500 1.00 11.10 315 PHE C O 1
ATOM 7948 N N . TYR C 1 276 ? 14.011 55.486 -1.208 1.00 10.15 316 TYR C N 1
ATOM 7949 C CA . TYR C 1 276 ? 14.616 56.550 -1.982 1.00 10.80 316 TYR C CA 1
ATOM 7950 C C . TYR C 1 276 ? 15.744 56.135 -2.893 1.00 10.87 316 TYR C C 1
ATOM 7951 O O . TYR C 1 276 ? 16.288 55.041 -2.789 1.00 9.76 316 TYR C O 1
ATOM 7960 N N . PRO C 1 277 ? 16.100 57.037 -3.812 1.00 12.11 317 PRO C N 1
ATOM 7961 C CA . PRO C 1 277 ? 17.174 56.898 -4.790 1.00 11.20 317 PRO C CA 1
ATOM 7962 C C . PRO C 1 277 ? 18.507 56.699 -4.062 1.00 10.17 317 PRO C C 1
ATOM 7963 O O . PRO C 1 277 ? 18.693 57.196 -2.953 1.00 11.73 317 PRO C O 1
ATOM 7967 N N . GLY C 1 278 ? 19.409 55.946 -4.682 1.00 8.91 318 GLY C N 1
ATOM 7968 C CA . GLY C 1 278 ? 20.719 55.713 -4.098 1.00 8.92 318 GLY C CA 1
ATOM 7969 C C . GLY C 1 278 ? 20.763 54.917 -2.800 1.00 10.14 318 GLY C C 1
ATOM 7970 O O . GLY C 1 278 ? 21.313 55.384 -1.799 1.00 9.62 318 GLY C O 1
ATOM 7979 N N . LEU C 1 280 ? 22.325 52.068 -2.558 1.00 10.70 320 LEU C N 1
ATOM 7980 C CA . LEU C 1 280 ? 23.662 51.474 -2.569 1.00 10.91 320 LEU C CA 1
ATOM 7981 C C . LEU C 1 280 ? 24.572 52.475 -3.284 1.00 11.52 320 LEU C C 1
ATOM 7982 O O . LEU C 1 280 ? 24.428 52.698 -4.491 1.00 10.30 320 LEU C O 1
ATOM 7987 N N . ARG C 1 281 ? 25.512 53.070 -2.554 1.00 10.48 321 ARG C N 1
ATOM 7988 C CA . ARG C 1 281 ? 26.394 54.067 -3.153 1.00 10.37 321 ARG C CA 1
ATOM 7989 C C . ARG C 1 281 ? 27.900 53.831 -3.034 1.00 11.22 321 ARG C C 1
ATOM 7990 O O . ARG C 1 281 ? 28.439 53.634 -1.952 1.00 11.16 321 ARG C O 1
ATOM 7998 N N . LEU C 1 282 ? 28.571 53.867 -4.178 1.00 10.78 322 LEU C N 1
ATOM 7999 C CA . LEU C 1 282 ? 30.022 53.719 -4.257 1.00 10.45 322 LEU C CA 1
ATOM 8000 C C . LEU C 1 282 ? 30.513 55.047 -4.806 1.00 10.58 322 LEU C C 1
ATOM 8001 O O . LEU C 1 282 ? 30.541 55.294 -6.013 1.00 11.32 322 LEU C O 1
ATOM 8006 N N . LEU C 1 283 ? 30.877 55.913 -3.871 1.00 11.62 323 LEU C N 1
ATOM 8007 C CA . LEU C 1 283 ? 31.312 57.276 -4.151 1.00 12.78 323 LEU C CA 1
ATOM 8008 C C . LEU C 1 283 ? 32.791 57.570 -4.006 1.00 13.54 323 LEU C C 1
ATOM 8009 O O . LEU C 1 283 ? 33.549 56.802 -3.417 1.00 12.59 323 LEU C O 1
ATOM 8014 N N . ASN C 1 284 ? 33.173 58.717 -4.553 1.00 13.67 324 ASN C N 1
ATOM 8015 C CA . ASN C 1 284 ? 34.525 59.219 -4.480 1.00 14.98 324 ASN C CA 1
ATOM 8016 C C . ASN C 1 284 ? 35.579 58.174 -4.822 1.00 15.46 324 ASN C C 1
ATOM 8017 O O . ASN C 1 284 ? 36.498 57.906 -4.047 1.00 16.52 324 ASN C O 1
ATOM 8022 N N . GLY C 1 285 ? 35.400 57.574 -5.992 1.00 14.88 325 GLY C N 1
ATOM 8023 C CA . GLY C 1 285 ? 36.328 56.588 -6.499 1.00 15.45 325 GLY C CA 1
ATOM 8024 C C . GLY C 1 285 ? 36.550 55.304 -5.724 1.00 15.72 325 GLY C C 1
ATOM 8025 O O . GLY C 1 285 ? 37.673 55.027 -5.297 1.00 19.21 325 GLY C O 1
ATOM 8026 N N . CYS C 1 286 ? 35.506 54.498 -5.552 1.00 13.80 326 CYS C N 1
ATOM 8027 C CA . CYS C 1 286 ? 35.679 53.223 -4.867 1.00 12.85 326 CYS C CA 1
ATOM 8028 C C . CYS C 1 286 ? 36.204 52.304 -5.953 1.00 12.02 326 CYS C C 1
ATOM 8029 O O . CYS C 1 286 ? 35.702 52.321 -7.076 1.00 11.82 326 CYS C O 1
ATOM 8032 N N . LYS C 1 287 ? 37.221 51.516 -5.630 1.00 11.10 327 LYS C N 1
ATOM 8033 C CA . LYS C 1 287 ? 37.816 50.625 -6.621 1.00 11.42 327 LYS C CA 1
ATOM 8034 C C . LYS C 1 287 ? 37.786 49.141 -6.261 1.00 10.55 327 LYS C C 1
ATOM 8035 O O . LYS C 1 287 ? 37.897 48.762 -5.100 1.00 8.46 327 LYS C O 1
ATOM 8041 N N . GLU C 1 288 ? 37.637 48.315 -7.289 1.00 9.30 328 GLU C N 1
ATOM 8042 C CA . GLU C 1 288 ? 37.669 46.865 -7.160 1.00 9.90 328 GLU C CA 1
ATOM 8043 C C . GLU C 1 288 ? 36.754 46.187 -6.132 1.00 9.16 328 GLU C C 1
ATOM 8044 O O . GLU C 1 288 ? 37.156 45.224 -5.470 1.00 9.04 328 GLU C O 1
ATOM 8050 N N . ASN C 1 289 ? 35.518 46.665 -6.020 1.00 7.10 329 ASN C N 1
ATOM 8051 C CA . ASN C 1 289 ? 34.579 46.094 -5.063 1.00 5.38 329 ASN C CA 1
ATOM 8052 C C . ASN C 1 289 ? 33.584 45.148 -5.714 1.00 6.84 329 ASN C C 1
ATOM 8053 O O . ASN C 1 289 ? 33.251 45.282 -6.902 1.00 5.89 329 ASN C O 1
ATOM 8058 N N . LEU C 1 290 ? 33.127 44.184 -4.922 1.00 6.31 330 LEU C N 1
ATOM 8059 C CA . LEU C 1 290 ? 32.176 43.189 -5.381 1.00 7.96 330 LEU C CA 1
ATOM 8060 C C . LEU C 1 290 ? 30.819 43.362 -4.708 1.00 8.33 330 LEU C C 1
ATOM 8061 O O . LEU C 1 290 ? 30.708 43.284 -3.477 1.00 8.92 330 LEU C O 1
ATOM 8066 N N . ILE C 1 291 ? 29.801 43.611 -5.529 1.00 8.28 331 ILE C N 1
ATOM 8067 C CA . ILE C 1 291 ? 28.435 43.782 -5.052 1.00 10.04 331 ILE C CA 1
ATOM 8068 C C . ILE C 1 291 ? 27.680 42.682 -5.772 1.00 9.84 331 ILE C C 1
ATOM 8069 O O . ILE C 1 291 ? 27.397 42.797 -6.968 1.00 9.80 331 ILE C O 1
ATOM 8074 N N . THR C 1 292 ? 27.349 41.616 -5.053 1.00 9.90 332 THR C N 1
ATOM 8075 C CA . THR C 1 292 ? 26.689 40.500 -5.700 1.00 10.05 332 THR C CA 1
ATOM 8076 C C . THR C 1 292 ? 25.759 39.716 -4.786 1.00 9.29 332 THR C C 1
ATOM 8077 O O . THR C 1 292 ? 25.874 39.783 -3.562 1.00 6.16 332 THR C O 1
ATOM 8081 N N . ALA C 1 293 ? 24.839 38.975 -5.396 1.00 8.67 333 ALA C N 1
ATOM 8082 C CA . ALA C 1 293 ? 23.891 38.148 -4.659 1.00 7.97 333 ALA C CA 1
ATOM 8083 C C . ALA C 1 293 ? 23.070 38.910 -3.622 1.00 8.47 333 ALA C C 1
ATOM 8084 O O . ALA C 1 293 ? 22.786 38.381 -2.536 1.00 7.49 333 ALA C O 1
ATOM 8086 N N . ASN C 1 294 ? 22.671 40.136 -3.950 1.00 6.47 334 ASN C N 1
ATOM 8087 C CA . ASN C 1 294 ? 21.878 40.947 -3.024 1.00 7.92 334 ASN C CA 1
ATOM 8088 C C . ASN C 1 294 ? 20.475 41.162 -3.585 1.00 6.79 334 ASN C C 1
ATOM 8089 O O . ASN C 1 294 ? 20.274 41.186 -4.803 1.00 6.67 334 ASN C O 1
ATOM 8094 N N . HIS C 1 295 ? 19.504 41.324 -2.694 1.00 7.35 335 HIS C N 1
ATOM 8095 C CA . HIS C 1 295 ? 18.149 41.601 -3.128 1.00 8.81 335 HIS C CA 1
ATOM 8096 C C . HIS C 1 295 ? 17.935 43.076 -2.875 1.00 7.96 335 HIS C C 1
ATOM 8097 O O . HIS C 1 295 ? 17.961 43.533 -1.732 1.00 9.14 335 HIS C O 1
ATOM 8104 N N . ILE C 1 296 ? 17.727 43.814 -3.955 1.00 9.25 336 ILE C N 1
ATOM 8105 C CA . ILE C 1 296 ? 17.557 45.251 -3.876 1.00 10.13 336 ILE C CA 1
ATOM 8106 C C . ILE C 1 296 ? 16.158 45.669 -4.290 1.00 11.68 336 ILE C C 1
ATOM 8107 O O . ILE C 1 296 ? 15.757 45.515 -5.438 1.00 13.70 336 ILE C O 1
ATOM 8112 N N . ARG C 1 297 ? 15.416 46.192 -3.324 1.00 10.24 337 ARG C N 1
ATOM 8113 C CA . ARG C 1 297 ? 14.061 46.631 -3.558 1.00 10.86 337 ARG C CA 1
ATOM 8114 C C . ARG C 1 297 ? 13.813 48.085 -3.220 1.00 10.78 337 ARG C C 1
ATOM 8115 O O . ARG C 1 297 ? 13.999 48.526 -2.082 1.00 8.42 337 ARG C O 1
ATOM 8123 N N . ARG C 1 298 ? 13.384 48.822 -4.234 1.00 9.79 338 ARG C N 1
ATOM 8124 C CA . ARG C 1 298 ? 13.082 50.231 -4.080 1.00 10.08 338 ARG C CA 1
ATOM 8125 C C . ARG C 1 298 ? 11.571 50.383 -4.204 1.00 11.45 338 ARG C C 1
ATOM 8126 O O . ARG C 1 298 ? 10.959 49.797 -5.104 1.00 10.27 338 ARG C O 1
ATOM 8134 N N . THR C 1 299 ? 10.969 51.142 -3.295 1.00 12.01 339 THR C N 1
ATOM 8135 C CA . THR C 1 299 ? 9.534 51.355 -3.345 1.00 13.47 339 THR C CA 1
ATOM 8136 C C . THR C 1 299 ? 9.249 52.706 -2.719 1.00 13.61 339 THR C C 1
ATOM 8137 O O . THR C 1 299 ? 10.169 53.454 -2.392 1.00 11.58 339 THR C O 1
ATOM 8141 N N . ASN C 1 300 ? 7.975 53.025 -2.549 1.00 14.27 340 ASN C N 1
ATOM 8142 C CA . ASN C 1 300 ? 7.604 54.314 -1.983 1.00 15.46 340 ASN C CA 1
ATOM 8143 C C . ASN C 1 300 ? 7.283 54.210 -0.495 1.00 16.26 340 ASN C C 1
ATOM 8144 O O . ASN C 1 300 ? 6.807 53.181 -0.010 1.00 14.41 340 ASN C O 1
ATOM 8149 N N . GLU C 1 301 ? 7.552 55.292 0.225 1.00 16.70 341 GLU C N 1
ATOM 8150 C CA . GLU C 1 301 ? 7.299 55.374 1.660 1.00 18.77 341 GLU C CA 1
ATOM 8151 C C . GLU C 1 301 ? 5.836 55.030 1.940 1.00 20.78 341 GLU C C 1
ATOM 8152 O O . GLU C 1 301 ? 4.930 55.587 1.326 1.00 21.15 341 GLU C O 1
ATOM 8158 N N . GLY C 1 302 ? 5.608 54.133 2.891 1.00 22.24 342 GLY C N 1
ATOM 8159 C CA . GLY C 1 302 ? 4.251 53.717 3.198 1.00 24.54 342 GLY C CA 1
ATOM 8160 C C . GLY C 1 302 ? 3.653 54.141 4.527 1.00 25.27 342 GLY C C 1
ATOM 8161 O O . GLY C 1 302 ? 2.427 54.017 4.706 1.00 25.73 342 GLY C O 1
ATOM 8162 N N . TYR C 1 303 ? 4.473 54.668 5.438 1.00 24.95 343 TYR C N 1
ATOM 8163 C CA . TYR C 1 303 ? 3.959 55.106 6.740 1.00 25.21 343 TYR C CA 1
ATOM 8164 C C . TYR C 1 303 ? 3.748 56.622 6.715 1.00 25.33 343 TYR C C 1
ATOM 8165 O O . TYR C 1 303 ? 4.705 57.392 6.691 1.00 26.25 343 TYR C O 1
ATOM 8174 N N . PRO C 1 304 ? 2.479 57.059 6.710 1.00 25.32 344 PRO C N 1
ATOM 8175 C CA . PRO C 1 304 ? 2.012 58.448 6.682 1.00 24.98 344 PRO C CA 1
ATOM 8176 C C . PRO C 1 304 ? 2.874 59.541 7.343 1.00 24.45 344 PRO C C 1
ATOM 8177 O O . PRO C 1 304 ? 3.162 60.563 6.718 1.00 24.71 344 PRO C O 1
ATOM 8181 N N . PRO C 1 305 ? 3.275 59.359 8.614 1.00 23.40 345 PRO C N 1
ATOM 8182 C CA . PRO C 1 305 ? 4.100 60.374 9.279 1.00 22.21 345 PRO C CA 1
ATOM 8183 C C . PRO C 1 305 ? 5.272 60.855 8.429 1.00 20.61 345 PRO C C 1
ATOM 8184 O O . PRO C 1 305 ? 5.678 62.020 8.494 1.00 20.97 345 PRO C O 1
ATOM 8188 N N . PHE C 1 306 ? 5.788 59.949 7.609 1.00 20.25 346 PHE C N 1
ATOM 8189 C CA . PHE C 1 306 ? 6.932 60.230 6.751 1.00 17.90 346 PHE C CA 1
ATOM 8190 C C . PHE C 1 306 ? 6.621 60.365 5.285 1.00 18.35 346 PHE C C 1
ATOM 8191 O O . PHE C 1 306 ? 7.528 60.556 4.477 1.00 18.03 346 PHE C O 1
ATOM 8199 N N . ILE C 1 307 ? 5.355 60.262 4.917 1.00 18.40 347 ILE C N 1
ATOM 8200 C CA . ILE C 1 307 ? 5.066 60.393 3.512 1.00 19.47 347 ILE C CA 1
ATOM 8201 C C . ILE C 1 307 ? 5.423 61.795 3.081 1.00 20.09 347 ILE C C 1
ATOM 8202 O O . ILE C 1 307 ? 5.224 62.761 3.817 1.00 19.59 347 ILE C O 1
ATOM 8207 N N . GLY C 1 308 ? 5.981 61.887 1.883 1.00 21.28 348 GLY C N 1
ATOM 8208 C CA . GLY C 1 308 ? 6.369 63.168 1.340 1.00 23.88 348 GLY C CA 1
ATOM 8209 C C . GLY C 1 308 ? 7.793 63.578 1.669 1.00 25.26 348 GLY C C 1
ATOM 8210 O O . GLY C 1 308 ? 8.243 64.626 1.210 1.00 27.15 348 GLY C O 1
ATOM 8211 N N . ARG C 1 309 ? 8.516 62.777 2.448 1.00 25.04 349 ARG C N 1
ATOM 8212 C CA . ARG C 1 309 ? 9.890 63.137 2.806 1.00 25.50 349 ARG C CA 1
ATOM 8213 C C . ARG C 1 309 ? 10.843 62.418 1.846 1.00 25.02 349 ARG C C 1
ATOM 8214 O O . ARG C 1 309 ? 10.533 61.320 1.351 1.00 26.25 349 ARG C O 1
ATOM 8222 N N . GLY C 1 310 ? 11.992 63.029 1.568 1.00 23.63 350 GLY C N 1
ATOM 8223 C CA . GLY C 1 310 ? 12.928 62.400 0.652 1.00 21.93 350 GLY C CA 1
ATOM 8224 C C . GLY C 1 310 ? 14.384 62.549 1.056 1.00 19.73 350 GLY C C 1
ATOM 8225 O O . GLY C 1 310 ? 14.691 62.988 2.171 1.00 18.71 350 GLY C O 1
ATOM 8226 N N . ASN C 1 311 ? 15.283 62.189 0.145 1.00 17.94 351 ASN C N 1
ATOM 8227 C CA . ASN C 1 311 ? 16.706 62.309 0.407 1.00 16.27 351 ASN C CA 1
ATOM 8228 C C . ASN C 1 311 ? 17.335 63.312 -0.555 1.00 14.81 351 ASN C C 1
ATOM 8229 O O . ASN C 1 311 ? 18.558 63.416 -0.657 1.00 14.40 351 ASN C O 1
ATOM 8234 N N . GLY C 1 312 ? 16.476 64.038 -1.269 1.00 15.60 352 GLY C N 1
ATOM 8235 C CA . GLY C 1 312 ? 16.938 65.050 -2.204 1.00 15.37 352 GLY C CA 1
ATOM 8236 C C . GLY C 1 312 ? 17.487 64.538 -3.525 1.00 15.82 352 GLY C C 1
ATOM 8237 O O . GLY C 1 312 ? 18.006 65.313 -4.326 1.00 16.98 352 GLY C O 1
ATOM 8238 N N . LEU C 1 313 ? 17.386 63.237 -3.759 1.00 15.06 353 LEU C N 1
ATOM 8239 C CA . LEU C 1 313 ? 17.881 62.680 -5.003 1.00 15.25 353 LEU C CA 1
ATOM 8240 C C . LEU C 1 313 ? 16.737 62.295 -5.922 1.00 15.47 353 LEU C C 1
ATOM 8241 O O . LEU C 1 313 ? 15.632 62.012 -5.467 1.00 16.67 353 LEU C O 1
ATOM 8246 N N . ASP C 1 314 ? 16.991 62.309 -7.226 1.00 16.34 354 ASP C N 1
ATOM 8247 C CA . ASP C 1 314 ? 15.947 61.918 -8.164 1.00 17.74 354 ASP C CA 1
ATOM 8248 C C . ASP C 1 314 ? 16.226 60.506 -8.664 1.00 16.89 354 ASP C C 1
ATOM 8249 O O . ASP C 1 314 ? 17.261 59.912 -8.351 1.00 16.84 354 ASP C O 1
ATOM 8254 N N . ASP C 1 315 ? 15.277 59.958 -9.411 1.00 16.73 355 ASP C N 1
ATOM 8255 C CA . ASP C 1 315 ? 15.392 58.595 -9.915 1.00 16.68 355 ASP C CA 1
ATOM 8256 C C . ASP C 1 315 ? 16.424 58.367 -11.002 1.00 15.05 355 ASP C C 1
ATOM 8257 O O . ASP C 1 315 ? 16.529 57.268 -11.544 1.00 14.74 355 ASP C O 1
ATOM 8262 N N . LEU C 1 316 ? 17.187 59.397 -11.338 1.00 14.37 356 LEU C N 1
ATOM 8263 C CA . LEU C 1 316 ? 18.216 59.224 -12.352 1.00 13.70 356 LEU C CA 1
ATOM 8264 C C . LEU C 1 316 ? 19.555 59.007 -11.635 1.00 13.02 356 LEU C C 1
ATOM 8265 O O . LEU C 1 316 ? 20.570 58.722 -12.273 1.00 12.66 356 LEU C O 1
ATOM 8270 N N . TYR C 1 317 ? 19.535 59.101 -10.301 1.00 11.12 357 TYR C N 1
ATOM 8271 C CA . TYR C 1 317 ? 20.732 58.883 -9.479 1.00 10.72 357 TYR C CA 1
ATOM 8272 C C . TYR C 1 317 ? 20.996 57.383 -9.535 1.00 10.64 357 TYR C C 1
ATOM 8273 O O . TYR C 1 317 ? 22.155 56.942 -9.502 1.00 10.69 357 TYR C O 1
ATOM 8282 N N . GLY C 1 318 ? 19.910 56.611 -9.621 1.00 10.50 358 GLY C N 1
ATOM 8283 C CA . GLY C 1 318 ? 20.027 55.163 -9.676 1.00 10.53 358 GLY C CA 1
ATOM 8284 C C . GLY C 1 318 ? 19.875 54.516 -8.307 1.00 11.03 358 GLY C C 1
ATOM 8285 O O . GLY C 1 318 ? 20.284 55.096 -7.296 1.00 11.43 358 GLY C O 1
ATOM 8286 N N . VAL C 1 319 ? 19.266 53.331 -8.260 1.00 9.54 359 VAL C N 1
ATOM 8287 C CA . VAL C 1 319 ? 19.088 52.622 -6.999 1.00 10.25 359 VAL C CA 1
ATOM 8288 C C . VAL C 1 319 ? 20.490 52.277 -6.518 1.00 10.30 359 VAL C C 1
ATOM 8289 O O . VAL C 1 319 ? 20.772 52.281 -5.315 1.00 9.14 359 VAL C O 1
ATOM 8293 N N . VAL C 1 320 ? 21.359 51.973 -7.479 1.00 9.90 360 VAL C N 1
ATOM 8294 C CA . VAL C 1 320 ? 22.743 51.651 -7.195 1.00 10.38 360 VAL C CA 1
ATOM 8295 C C . VAL C 1 320 ? 23.579 52.626 -8.000 1.00 10.39 360 VAL C C 1
ATOM 8296 O O . VAL C 1 320 ? 23.516 52.663 -9.232 1.00 11.38 360 VAL C O 1
ATOM 8300 N N . HIS C 1 321 ? 24.363 53.408 -7.272 1.00 9.53 361 HIS C N 1
ATOM 8301 C CA . HIS C 1 321 ? 25.197 54.443 -7.851 1.00 10.27 361 HIS C CA 1
ATOM 8302 C C . HIS C 1 321 ? 26.681 54.129 -7.673 1.00 9.21 361 HIS C C 1
ATOM 8303 O O . HIS C 1 321 ? 27.188 54.081 -6.557 1.00 9.49 361 HIS C O 1
ATOM 8310 N N . ILE C 1 322 ? 27.375 53.923 -8.790 1.00 10.17 362 ILE C N 1
ATOM 8311 C CA . ILE C 1 322 ? 28.799 53.591 -8.759 1.00 10.91 362 ILE C CA 1
ATOM 8312 C C . ILE C 1 322 ? 29.701 54.638 -9.408 1.00 11.61 362 ILE C C 1
ATOM 8313 O O . ILE C 1 322 ? 29.507 55.027 -10.566 1.00 11.47 362 ILE C O 1
ATOM 8318 N N . ALA C 1 323 ? 30.690 55.080 -8.640 1.00 12.74 363 ALA C N 1
ATOM 8319 C CA . ALA C 1 323 ? 31.670 56.047 -9.102 1.00 13.03 363 ALA C CA 1
ATOM 8320 C C . ALA C 1 323 ? 32.995 55.453 -8.652 1.00 13.84 363 ALA C C 1
ATOM 8321 O O . ALA C 1 323 ? 33.381 55.572 -7.484 1.00 15.37 363 ALA C O 1
ATOM 8323 N N . GLY C 1 324 ? 33.678 54.792 -9.578 1.00 13.38 364 GLY C N 1
ATOM 8324 C CA . GLY C 1 324 ? 34.950 54.172 -9.257 1.00 14.48 364 GLY C CA 1
ATOM 8325 C C . GLY C 1 324 ? 35.329 53.231 -10.384 1.00 14.77 364 GLY C C 1
ATOM 8326 O O . GLY C 1 324 ? 34.650 53.207 -11.421 1.00 15.70 364 GLY C O 1
ATOM 8327 N N . ASP C 1 325 ? 36.393 52.453 -10.200 1.00 14.57 365 ASP C N 1
ATOM 8328 C CA . ASP C 1 325 ? 36.825 51.541 -11.248 1.00 13.23 365 ASP C CA 1
ATOM 8329 C C . ASP C 1 325 ? 36.794 50.074 -10.844 1.00 12.52 365 ASP C C 1
ATOM 8330 O O . ASP C 1 325 ? 36.802 49.722 -9.667 1.00 10.39 365 ASP C O 1
ATOM 8335 N N . ASN C 1 326 ? 36.768 49.226 -11.862 1.00 12.25 366 ASN C N 1
ATOM 8336 C CA . ASN C 1 326 ? 36.804 47.777 -11.719 1.00 11.12 366 ASN C CA 1
ATOM 8337 C C . ASN C 1 326 ? 35.907 47.101 -10.695 1.00 10.39 366 ASN C C 1
ATOM 8338 O O . ASN C 1 326 ? 36.282 46.089 -10.115 1.00 9.69 366 ASN C O 1
ATOM 8343 N N . ASN C 1 327 ? 34.723 47.658 -10.480 1.00 9.51 367 ASN C N 1
ATOM 8344 C CA . ASN C 1 327 ? 33.775 47.073 -9.541 1.00 8.11 367 ASN C CA 1
ATOM 8345 C C . ASN C 1 327 ? 32.889 46.074 -10.285 1.00 10.15 367 ASN C C 1
ATOM 8346 O O . ASN C 1 327 ? 32.592 46.270 -11.470 1.00 11.95 367 ASN C O 1
ATOM 8351 N N . LEU C 1 328 ? 32.478 45.007 -9.599 1.00 10.22 368 LEU C N 1
ATOM 8352 C CA . LEU C 1 328 ? 31.627 43.991 -10.217 1.00 10.01 368 LEU C CA 1
ATOM 8353 C C . LEU C 1 328 ? 30.253 43.920 -9.558 1.00 10.30 368 LEU C C 1
ATOM 8354 O O . LEU C 1 328 ? 30.124 43.432 -8.420 1.00 10.88 368 LEU C O 1
ATOM 8359 N N . ILE C 1 329 ? 29.239 44.401 -10.275 1.00 9.42 369 ILE C N 1
ATOM 8360 C CA . ILE C 1 329 ? 27.872 44.378 -9.783 1.00 10.23 369 ILE C CA 1
ATOM 8361 C C . ILE C 1 329 ? 27.166 43.267 -10.554 1.00 10.93 369 ILE C C 1
ATOM 8362 O O . ILE C 1 329 ? 26.829 43.443 -11.737 1.00 9.19 369 ILE C O 1
ATOM 8367 N N . SER C 1 330 ? 26.941 42.131 -9.895 1.00 11.16 370 SER C N 1
ATOM 8368 C CA . SER C 1 330 ? 26.312 41.006 -10.565 1.00 12.56 370 SER C CA 1
ATOM 8369 C C . SER C 1 330 ? 25.431 40.144 -9.679 1.00 12.16 370 SER C C 1
ATOM 8370 O O . SER C 1 330 ? 25.430 40.275 -8.455 1.00 10.94 370 SER C O 1
ATOM 8373 N N . ASP C 1 331 ? 24.693 39.250 -10.327 1.00 12.15 371 ASP C N 1
ATOM 8374 C CA . ASP C 1 331 ? 23.808 38.320 -9.648 1.00 11.40 371 ASP C CA 1
ATOM 8375 C C . ASP C 1 331 ? 22.946 38.988 -8.578 1.00 11.24 371 ASP C C 1
ATOM 8376 O O . ASP C 1 331 ? 22.790 38.459 -7.475 1.00 10.87 371 ASP C O 1
ATOM 8381 N N . ASN C 1 332 ? 22.387 40.152 -8.911 1.00 10.30 372 ASN C N 1
ATOM 8382 C CA . ASN C 1 332 ? 21.525 40.909 -7.988 1.00 9.79 372 ASN C CA 1
ATOM 8383 C C . ASN C 1 332 ? 20.096 40.950 -8.539 1.00 9.58 372 ASN C C 1
ATOM 8384 O O . ASN C 1 332 ? 19.910 40.937 -9.766 1.00 10.34 372 ASN C O 1
ATOM 8389 N N . LEU C 1 333 ? 19.096 40.993 -7.656 1.00 9.24 373 LEU C N 1
ATOM 8390 C CA . LEU C 1 333 ? 17.708 41.065 -8.108 1.00 9.42 373 LEU C CA 1
ATOM 8391 C C . LEU C 1 333 ? 17.125 42.424 -7.715 1.00 10.91 373 LEU C C 1
ATOM 8392 O O . LEU C 1 333 ? 17.062 42.761 -6.534 1.00 11.16 373 LEU C O 1
ATOM 8397 N N . PHE C 1 334 ? 16.710 43.198 -8.715 1.00 9.60 374 PHE C N 1
ATOM 8398 C CA . PHE C 1 334 ? 16.126 44.514 -8.481 1.00 10.82 374 PHE C CA 1
ATOM 8399 C C . PHE C 1 334 ? 14.602 44.505 -8.598 1.00 10.54 374 PHE C C 1
ATOM 8400 O O . PHE C 1 334 ? 14.058 44.205 -9.660 1.00 12.44 374 PHE C O 1
ATOM 8408 N N . ALA C 1 335 ? 13.921 44.852 -7.508 1.00 10.40 375 ALA C N 1
ATOM 8409 C CA . ALA C 1 335 ? 12.462 44.912 -7.491 1.00 10.71 375 ALA C CA 1
ATOM 8410 C C . ALA C 1 335 ? 12.097 46.369 -7.258 1.00 11.37 375 ALA C C 1
ATOM 8411 O O . ALA C 1 335 ? 12.224 46.889 -6.146 1.00 11.02 375 ALA C O 1
ATOM 8413 N N . TYR C 1 336 ? 11.634 47.027 -8.312 1.00 11.83 376 TYR C N 1
ATOM 8414 C CA . TYR C 1 336 ? 11.290 48.439 -8.230 1.00 12.61 376 TYR C CA 1
ATOM 8415 C C . TYR C 1 336 ? 9.801 48.713 -8.459 1.00 13.17 376 TYR C C 1
ATOM 8416 O O . TYR C 1 336 ? 9.263 48.466 -9.544 1.00 13.61 376 TYR C O 1
ATOM 8425 N N . ASN C 1 337 ? 9.138 49.213 -7.417 1.00 14.28 377 ASN C N 1
ATOM 8426 C CA . ASN C 1 337 ? 7.716 49.523 -7.472 1.00 15.63 377 ASN C CA 1
ATOM 8427 C C . ASN C 1 337 ? 7.509 50.941 -6.940 1.00 16.24 377 ASN C C 1
ATOM 8428 O O . ASN C 1 337 ? 7.459 51.165 -5.721 1.00 17.09 377 ASN C O 1
ATOM 8433 N N . VAL C 1 338 ? 7.400 51.896 -7.856 1.00 16.35 378 VAL C N 1
ATOM 8434 C CA . VAL C 1 338 ? 7.222 53.286 -7.480 1.00 16.60 378 VAL C CA 1
ATOM 8435 C C . VAL C 1 338 ? 6.233 53.981 -8.417 1.00 17.36 378 VAL C C 1
ATOM 8436 O O . VAL C 1 338 ? 6.360 53.915 -9.642 1.00 16.38 378 VAL C O 1
ATOM 8440 N N . PRO C 1 339 ? 5.197 54.612 -7.840 1.00 17.63 379 PRO C N 1
ATOM 8441 C CA . PRO C 1 339 ? 4.160 55.340 -8.574 1.00 18.90 379 PRO C CA 1
ATOM 8442 C C . PRO C 1 339 ? 4.749 56.329 -9.577 1.00 19.26 379 PRO C C 1
ATOM 8443 O O . PRO C 1 339 ? 5.637 57.114 -9.231 1.00 20.00 379 PRO C O 1
ATOM 8447 N N . PRO C 1 340 ? 4.293 56.283 -10.839 1.00 20.43 380 PRO C N 1
ATOM 8448 C CA . PRO C 1 340 ? 4.820 57.216 -11.839 1.00 21.49 380 PRO C CA 1
ATOM 8449 C C . PRO C 1 340 ? 4.902 58.626 -11.279 1.00 22.90 380 PRO C C 1
ATOM 8450 O O . PRO C 1 340 ? 5.880 59.346 -11.520 1.00 23.29 380 PRO C O 1
ATOM 8454 N N . ALA C 1 341 ? 3.892 58.982 -10.487 1.00 23.80 381 ALA C N 1
ATOM 8455 C CA . ALA C 1 341 ? 3.783 60.300 -9.883 1.00 25.83 381 ALA C CA 1
ATOM 8456 C C . ALA C 1 341 ? 4.794 60.615 -8.789 1.00 26.14 381 ALA C C 1
ATOM 8457 O O . ALA C 1 341 ? 4.876 61.752 -8.330 1.00 27.54 381 ALA C O 1
ATOM 8459 N N . ASN C 1 342 ? 5.549 59.625 -8.343 1.00 26.10 382 ASN C N 1
ATOM 8460 C CA . ASN C 1 342 ? 6.517 59.909 -7.308 1.00 25.46 382 ASN C CA 1
ATOM 8461 C C . ASN C 1 342 ? 7.897 59.911 -7.930 1.00 24.68 382 ASN C C 1
ATOM 8462 O O . ASN C 1 342 ? 8.898 60.190 -7.261 1.00 24.53 382 ASN C O 1
ATOM 8467 N N . ILE C 1 343 ? 7.931 59.640 -9.232 1.00 24.53 383 ILE C N 1
ATOM 8468 C CA . ILE C 1 343 ? 9.178 59.579 -9.955 1.00 24.35 383 ILE C CA 1
ATOM 8469 C C . ILE C 1 343 ? 9.703 60.940 -10.398 1.00 24.41 383 ILE C C 1
ATOM 8470 O O . ILE C 1 343 ? 9.003 61.758 -11.018 1.00 24.23 383 ILE C O 1
ATOM 8475 N N . ALA C 1 344 ? 10.967 61.157 -10.065 1.00 23.70 384 ALA C N 1
ATOM 8476 C CA . ALA C 1 344 ? 11.699 62.378 -10.343 1.00 24.17 384 ALA C CA 1
ATOM 8477 C C . ALA C 1 344 ? 12.765 62.161 -11.426 1.00 24.36 384 ALA C C 1
ATOM 8478 O O . ALA C 1 344 ? 13.603 61.262 -11.278 1.00 24.09 384 ALA C O 1
ATOM 8480 N N . PRO C 1 345 ? 12.717 62.913 -12.519 1.00 25.22 385 PRO C N 1
ATOM 8481 C CA . PRO C 1 345 ? 11.878 63.977 -13.079 1.00 25.71 385 PRO C CA 1
ATOM 8482 C C . PRO C 1 345 ? 10.655 63.439 -13.832 1.00 26.25 385 PRO C C 1
ATOM 8483 O O . PRO C 1 345 ? 10.656 62.276 -14.295 1.00 25.92 385 PRO C O 1
ATOM 8487 N N . ALA C 1 346 ? 9.615 64.255 -13.912 1.00 27.53 386 ALA C N 1
ATOM 8488 C CA . ALA C 1 346 ? 8.401 63.847 -14.578 1.00 27.53 386 ALA C CA 1
ATOM 8489 C C . ALA C 1 346 ? 8.753 63.338 -15.962 1.00 27.14 386 ALA C C 1
ATOM 8490 O O . ALA C 1 346 ? 9.521 63.972 -16.708 1.00 27.96 386 ALA C O 1
ATOM 8492 N N . GLY C 1 347 ? 8.165 62.199 -16.307 1.00 27.80 387 GLY C N 1
ATOM 8493 C CA . GLY C 1 347 ? 8.400 61.605 -17.599 1.00 26.86 387 GLY C CA 1
ATOM 8494 C C . GLY C 1 347 ? 9.635 60.738 -17.606 1.00 25.53 387 GLY C C 1
ATOM 8495 O O . GLY C 1 347 ? 9.850 59.968 -18.537 1.00 26.35 387 GLY C O 1
ATOM 8496 N N . ALA C 1 348 ? 10.452 60.807 -16.566 1.00 23.76 388 ALA C N 1
ATOM 8497 C CA . ALA C 1 348 ? 11.663 60.003 -16.616 1.00 22.34 388 ALA C CA 1
ATOM 8498 C C . ALA C 1 348 ? 11.568 58.543 -16.208 1.00 20.70 388 ALA C C 1
ATOM 8499 O O . ALA C 1 348 ? 10.754 58.124 -15.363 1.00 22.22 388 ALA C O 1
ATOM 8501 N N . GLN C 1 349 ? 12.431 57.773 -16.857 1.00 19.23 389 GLN C N 1
ATOM 8502 C CA . GLN C 1 349 ? 12.552 56.352 -16.622 1.00 18.57 389 GLN C CA 1
ATOM 8503 C C . GLN C 1 349 ? 13.552 56.169 -15.495 1.00 16.39 389 GLN C C 1
ATOM 8504 O O . GLN C 1 349 ? 14.671 56.696 -15.547 1.00 15.92 389 GLN C O 1
ATOM 8510 N N . PRO C 1 350 ? 13.141 55.466 -14.440 1.00 16.31 390 PRO C N 1
ATOM 8511 C CA . PRO C 1 350 ? 13.987 55.189 -13.283 1.00 15.36 390 PRO C CA 1
ATOM 8512 C C . PRO C 1 350 ? 15.234 54.409 -13.702 1.00 14.21 390 PRO C C 1
ATOM 8513 O O . PRO C 1 350 ? 15.177 53.562 -14.604 1.00 13.94 390 PRO C O 1
ATOM 8517 N N . THR C 1 351 ? 16.360 54.702 -13.059 1.00 12.94 391 THR C N 1
ATOM 8518 C CA . THR C 1 351 ? 17.612 54.013 -13.365 1.00 11.02 391 THR C CA 1
ATOM 8519 C C . THR C 1 351 ? 17.937 53.037 -12.248 1.00 10.32 391 THR C C 1
ATOM 8520 O O . THR C 1 351 ? 18.029 53.424 -11.089 1.00 11.36 391 THR C O 1
ATOM 8524 N N . GLN C 1 352 ? 18.080 51.764 -12.593 1.00 10.27 392 GLN C N 1
ATOM 8525 C CA . GLN C 1 352 ? 18.408 50.770 -11.586 1.00 9.14 392 GLN C CA 1
ATOM 8526 C C . GLN C 1 352 ? 19.883 50.886 -11.235 1.00 9.22 392 GLN C C 1
ATOM 8527 O O . GLN C 1 352 ? 20.245 51.107 -10.083 1.00 9.86 392 GLN C O 1
ATOM 8533 N N . ILE C 1 353 ? 20.740 50.736 -12.236 1.00 8.84 393 ILE C N 1
ATOM 8534 C CA . ILE C 1 353 ? 22.176 50.833 -12.005 1.00 9.43 393 ILE C CA 1
ATOM 8535 C C . ILE C 1 353 ? 22.829 51.956 -12.800 1.00 9.62 393 ILE C C 1
ATOM 8536 O O . ILE C 1 353 ? 22.815 51.958 -14.033 1.00 9.42 393 ILE C O 1
ATOM 8541 N N . LEU C 1 354 ? 23.394 52.920 -12.080 1.00 9.93 394 LEU C N 1
ATOM 8542 C CA . LEU C 1 354 ? 24.066 54.044 -12.710 1.00 9.70 394 LEU C CA 1
ATOM 8543 C C . LEU C 1 354 ? 25.558 53.992 -12.451 1.00 9.33 394 LEU C C 1
ATOM 8544 O O . LEU C 1 354 ? 26.023 54.035 -11.307 1.00 8.27 394 LEU C O 1
ATOM 8549 N N . ILE C 1 355 ? 26.297 53.929 -13.546 1.00 9.85 395 ILE C N 1
ATOM 8550 C CA . ILE C 1 355 ? 27.744 53.895 -13.510 1.00 12.34 395 ILE C CA 1
ATOM 8551 C C . ILE C 1 355 ? 28.123 55.349 -13.797 1.00 13.02 395 ILE C C 1
ATOM 8552 O O . ILE C 1 355 ? 28.312 55.755 -14.938 1.00 14.30 395 ILE C O 1
ATOM 8557 N N . ALA C 1 356 ? 28.178 56.123 -12.715 1.00 14.18 396 ALA C N 1
ATOM 8558 C CA . ALA C 1 356 ? 28.463 57.561 -12.726 1.00 15.67 396 ALA C CA 1
ATOM 8559 C C . ALA C 1 356 ? 29.775 57.973 -13.374 1.00 16.06 396 ALA C C 1
ATOM 8560 O O . ALA C 1 356 ? 29.856 59.016 -14.034 1.00 16.22 396 ALA C O 1
ATOM 8562 N N . GLY C 1 357 ? 30.805 57.169 -13.160 1.00 16.27 397 GLY C N 1
ATOM 8563 C CA . GLY C 1 357 ? 32.098 57.478 -13.718 1.00 16.20 397 GLY C CA 1
ATOM 8564 C C . GLY C 1 357 ? 32.964 56.307 -13.373 1.00 16.77 397 GLY C C 1
ATOM 8565 O O . GLY C 1 357 ? 32.608 55.485 -12.534 1.00 16.33 397 GLY C O 1
ATOM 8566 N N . GLY C 1 358 ? 34.111 56.217 -14.011 1.00 16.04 398 GLY C N 1
ATOM 8567 C CA . GLY C 1 358 ? 34.964 55.105 -13.692 1.00 15.55 398 GLY C CA 1
ATOM 8568 C C . GLY C 1 358 ? 35.278 54.251 -14.892 1.00 14.47 398 GLY C C 1
ATOM 8569 O O . GLY C 1 358 ? 34.577 54.252 -15.919 1.00 13.59 398 GLY C O 1
ATOM 8570 N N . ASP C 1 359 ? 36.343 53.487 -14.723 1.00 13.33 399 ASP C N 1
ATOM 8571 C CA . ASP C 1 359 ? 36.840 52.621 -15.753 1.00 14.06 399 ASP C CA 1
ATOM 8572 C C . ASP C 1 359 ? 36.712 51.148 -15.437 1.00 13.16 399 ASP C C 1
ATOM 8573 O O . ASP C 1 359 ? 36.878 50.724 -14.283 1.00 13.47 399 ASP C O 1
ATOM 8578 N N . ALA C 1 360 ? 36.402 50.373 -16.473 1.00 12.30 400 ALA C N 1
ATOM 8579 C CA . ALA C 1 360 ? 36.315 48.922 -16.352 1.00 11.87 400 ALA C CA 1
ATOM 8580 C C . ALA C 1 360 ? 35.226 48.303 -15.486 1.00 11.33 400 ALA C C 1
ATOM 8581 O O . ALA C 1 360 ? 35.339 47.134 -15.119 1.00 12.29 400 ALA C O 1
ATOM 8583 N N . ASN C 1 361 ? 34.171 49.038 -15.164 1.00 10.77 401 ASN C N 1
ATOM 8584 C CA . ASN C 1 361 ? 33.152 48.417 -14.353 1.00 10.50 401 ASN C CA 1
ATOM 8585 C C . ASN C 1 361 ? 32.430 47.342 -15.141 1.00 9.69 401 ASN C C 1
ATOM 8586 O O . ASN C 1 361 ? 32.292 47.433 -16.364 1.00 11.63 401 ASN C O 1
ATOM 8591 N N . VAL C 1 362 ? 32.017 46.296 -14.432 1.00 9.70 402 VAL C N 1
ATOM 8592 C CA . VAL C 1 362 ? 31.339 45.166 -15.051 1.00 9.77 402 VAL C CA 1
ATOM 8593 C C . VAL C 1 362 ? 29.989 44.906 -14.397 1.00 9.98 402 VAL C C 1
ATOM 8594 O O . VAL C 1 362 ? 29.896 44.749 -13.176 1.00 9.71 402 VAL C O 1
ATOM 8598 N N . VAL C 1 363 ? 28.947 44.870 -15.220 1.00 8.57 403 VAL C N 1
ATOM 8599 C CA . VAL C 1 363 ? 27.598 44.636 -14.736 1.00 9.42 403 VAL C CA 1
ATOM 8600 C C . VAL C 1 363 ? 27.020 43.408 -15.436 1.00 10.00 403 VAL C C 1
ATOM 8601 O O . VAL C 1 363 ? 26.696 43.455 -16.627 1.00 9.98 403 VAL C O 1
ATOM 8605 N N . ALA C 1 364 ? 26.892 42.313 -14.687 1.00 10.33 404 ALA C N 1
ATOM 8606 C CA . ALA C 1 364 ? 26.374 41.069 -15.244 1.00 10.85 404 ALA C CA 1
ATOM 8607 C C . ALA C 1 364 ? 25.298 40.382 -14.405 1.00 12.60 404 ALA C C 1
ATOM 8608 O O . ALA C 1 364 ? 25.307 40.451 -13.172 1.00 12.64 404 ALA C O 1
ATOM 8610 N N . LEU C 1 365 ? 24.387 39.705 -15.104 1.00 13.15 405 LEU C N 1
ATOM 8611 C CA . LEU C 1 365 ? 23.278 38.973 -14.498 1.00 14.58 405 LEU C CA 1
ATOM 8612 C C . LEU C 1 365 ? 22.577 39.715 -13.359 1.00 14.44 405 LEU C C 1
ATOM 8613 O O . LEU C 1 365 ? 22.635 39.305 -12.195 1.00 14.66 405 LEU C O 1
ATOM 8618 N N . ASN C 1 366 ? 21.905 40.802 -13.722 1.00 13.91 406 ASN C N 1
ATOM 8619 C CA . ASN C 1 366 ? 21.156 41.620 -12.784 1.00 14.02 406 ASN C CA 1
ATOM 8620 C C . ASN C 1 366 ? 19.719 41.651 -13.288 1.00 14.20 406 ASN C C 1
ATOM 8621 O O . ASN C 1 366 ? 19.418 42.307 -14.296 1.00 15.51 406 ASN C O 1
ATOM 8626 N N . HIS C 1 367 ? 18.839 40.948 -12.582 1.00 12.92 407 HIS C N 1
ATOM 8627 C CA . HIS C 1 367 ? 17.441 40.883 -12.965 1.00 12.37 407 HIS C CA 1
ATOM 8628 C C . HIS C 1 367 ? 16.647 42.068 -12.430 1.00 12.34 407 HIS C C 1
ATOM 8629 O O . HIS C 1 367 ? 16.636 42.325 -11.221 1.00 11.25 407 HIS C O 1
ATOM 8636 N N . VAL C 1 368 ? 15.970 42.769 -13.337 1.00 12.18 408 VAL C N 1
ATOM 8637 C CA . VAL C 1 368 ? 15.170 43.921 -12.962 1.00 11.95 408 VAL C CA 1
ATOM 8638 C C . VAL C 1 368 ? 13.684 43.641 -13.131 1.00 13.18 408 VAL C C 1
ATOM 8639 O O . VAL C 1 368 ? 13.256 43.077 -14.144 1.00 12.11 408 VAL C O 1
ATOM 8643 N N . VAL C 1 369 ? 12.913 44.046 -12.129 1.00 12.84 409 VAL C N 1
ATOM 8644 C CA . VAL C 1 369 ? 11.475 43.882 -12.145 1.00 13.35 409 VAL C CA 1
ATOM 8645 C C . VAL C 1 369 ? 10.957 45.243 -11.761 1.00 14.86 409 VAL C C 1
ATOM 8646 O O . VAL C 1 369 ? 11.191 45.717 -10.653 1.00 13.61 409 VAL C O 1
ATOM 8650 N N . SER C 1 370 ? 10.240 45.877 -12.670 1.00 15.19 410 SER C N 1
ATOM 8651 C CA . SER C 1 370 ? 9.719 47.193 -12.376 1.00 16.66 410 SER C CA 1
ATOM 8652 C C . SER C 1 370 ? 8.344 47.395 -12.954 1.00 17.99 410 SER C C 1
ATOM 8653 O O . SER C 1 370 ? 8.001 46.839 -14.002 1.00 18.01 410 SER C O 1
ATOM 8656 N N . ASP C 1 371 ? 7.566 48.207 -12.251 1.00 19.33 411 ASP C N 1
ATOM 8657 C CA . ASP C 1 371 ? 6.200 48.512 -12.639 1.00 21.74 411 ASP C CA 1
ATOM 8658 C C . ASP C 1 371 ? 6.166 49.491 -13.804 1.00 21.41 411 ASP C C 1
ATOM 8659 O O . ASP C 1 371 ? 5.115 49.691 -14.430 1.00 22.64 411 ASP C O 1
ATOM 8664 N N . VAL C 1 372 ? 7.314 50.081 -14.115 1.00 21.03 412 VAL C N 1
ATOM 8665 C CA . VAL C 1 372 ? 7.368 51.043 -15.193 1.00 20.05 412 VAL C CA 1
ATOM 8666 C C . VAL C 1 372 ? 8.546 50.813 -16.117 1.00 19.45 412 VAL C C 1
ATOM 8667 O O . VAL C 1 372 ? 9.412 49.982 -15.838 1.00 19.38 412 VAL C O 1
ATOM 8671 N N . ALA C 1 373 ? 8.566 51.545 -17.226 1.00 18.06 413 ALA C N 1
ATOM 8672 C CA . ALA C 1 373 ? 9.665 51.449 -18.164 1.00 16.67 413 ALA C CA 1
ATOM 8673 C C . ALA C 1 373 ? 10.843 51.978 -17.368 1.00 15.29 413 ALA C C 1
ATOM 8674 O O . ALA C 1 373 ? 10.750 53.020 -16.734 1.00 14.50 413 ALA C O 1
ATOM 8676 N N . SER C 1 374 ? 11.951 51.255 -17.398 1.00 14.92 414 SER C N 1
ATOM 8677 C CA . SER C 1 374 ? 13.125 51.656 -16.639 1.00 16.10 414 SER C CA 1
ATOM 8678 C C . SER C 1 374 ? 14.426 51.315 -17.340 1.00 15.28 414 SER C C 1
ATOM 8679 O O . SER C 1 374 ? 14.480 50.349 -18.110 1.00 15.61 414 SER C O 1
ATOM 8682 N N . GLN C 1 375 ? 15.465 52.112 -17.097 1.00 13.01 415 GLN C N 1
ATOM 8683 C CA . GLN C 1 375 ? 16.754 51.817 -17.698 1.00 11.16 415 GLN C CA 1
ATOM 8684 C C . GLN C 1 375 ? 17.489 51.007 -16.638 1.00 11.54 415 GLN C C 1
ATOM 8685 O O . GLN C 1 375 ? 17.840 51.532 -15.571 1.00 11.64 415 GLN C O 1
ATOM 8691 N N . HIS C 1 376 ? 17.674 49.721 -16.929 1.00 10.76 416 HIS C N 1
ATOM 8692 C CA . HIS C 1 376 ? 18.336 48.802 -16.019 1.00 10.48 416 HIS C CA 1
ATOM 8693 C C . HIS C 1 376 ? 19.757 49.242 -15.721 1.00 11.31 416 HIS C C 1
ATOM 8694 O O . HIS C 1 376 ? 20.231 49.155 -14.583 1.00 12.59 416 HIS C O 1
ATOM 8701 N N . VAL C 1 377 ? 20.448 49.697 -16.756 1.00 11.12 417 VAL 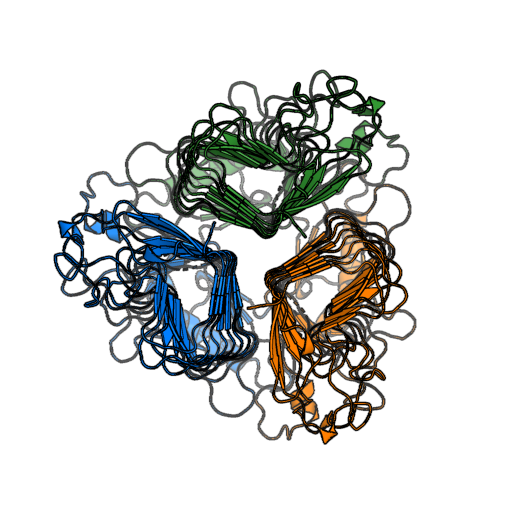C N 1
ATOM 8702 C CA . VAL C 1 377 ? 21.810 50.139 -16.580 1.00 11.03 417 VAL C CA 1
ATOM 8703 C C . VAL C 1 377 ? 22.075 51.380 -17.407 1.00 11.66 417 VAL C C 1
ATOM 8704 O O . VAL C 1 377 ? 21.715 51.453 -18.585 1.00 12.64 417 VAL C O 1
ATOM 8708 N N . VAL C 1 378 ? 22.684 52.369 -16.769 1.00 10.39 418 VAL C N 1
ATOM 8709 C CA . VAL C 1 378 ? 23.031 53.599 -17.447 1.00 9.54 418 VAL C CA 1
ATOM 8710 C C . VAL C 1 378 ? 24.506 53.847 -17.192 1.00 10.36 418 VAL C C 1
ATOM 8711 O O . VAL C 1 378 ? 24.970 53.823 -16.058 1.00 9.67 418 VAL C O 1
ATOM 8715 N N . LEU C 1 379 ? 25.242 54.053 -18.270 1.00 10.71 419 LEU C N 1
ATOM 8716 C CA . LEU C 1 379 ? 26.664 54.321 -18.186 1.00 13.06 419 LEU C CA 1
ATOM 8717 C C . LEU C 1 379 ? 26.807 55.730 -18.706 1.00 14.07 419 LEU C C 1
ATOM 8718 O O . LEU C 1 379 ? 26.618 55.989 -19.899 1.00 14.32 419 LEU C O 1
ATOM 8723 N N . ASP C 1 380 ? 27.131 56.652 -17.811 1.00 16.42 420 ASP C N 1
ATOM 8724 C CA . ASP C 1 380 ? 27.248 58.038 -18.224 1.00 18.54 420 ASP C CA 1
ATOM 8725 C C . ASP C 1 380 ? 28.476 58.272 -19.103 1.00 17.68 420 ASP C C 1
ATOM 8726 O O . ASP C 1 380 ? 29.382 57.428 -19.159 1.00 16.26 420 ASP C O 1
ATOM 8731 N N . ALA C 1 381 ? 28.486 59.407 -19.797 1.00 16.95 421 ALA C N 1
ATOM 8732 C CA . ALA C 1 381 ? 29.567 59.745 -20.712 1.00 18.36 421 ALA C CA 1
ATOM 8733 C C . ALA C 1 381 ? 30.974 59.836 -20.118 1.00 19.22 421 ALA C C 1
ATOM 8734 O O . ALA C 1 381 ? 31.946 59.990 -20.847 1.00 19.70 421 ALA C O 1
ATOM 8736 N N . SER C 1 382 ? 31.076 59.760 -18.798 1.00 20.40 422 SER C N 1
ATOM 8737 C CA . SER C 1 382 ? 32.373 59.834 -18.141 1.00 21.44 422 SER C CA 1
ATOM 8738 C C . SER C 1 382 ? 33.017 58.464 -18.107 1.00 20.94 422 SER C C 1
ATOM 8739 O O . SER C 1 382 ? 34.238 58.338 -18.095 1.00 22.11 422 SER C O 1
ATOM 8742 N N . THR C 1 383 ? 32.186 57.430 -18.108 1.00 19.71 423 THR C N 1
ATOM 8743 C CA . THR C 1 383 ? 32.673 56.057 -18.046 1.00 18.02 423 THR C CA 1
ATOM 8744 C C . THR C 1 383 ? 33.477 55.601 -19.252 1.00 17.59 423 THR C C 1
ATOM 8745 O O . THR C 1 383 ? 33.338 56.127 -20.363 1.00 17.26 423 THR C O 1
ATOM 8749 N N . THR C 1 384 ? 34.333 54.617 -19.008 1.00 15.16 424 THR C N 1
ATOM 8750 C CA . THR C 1 384 ? 35.153 54.037 -20.051 1.00 15.29 424 THR C CA 1
ATOM 8751 C C . THR C 1 384 ? 35.269 52.540 -19.847 1.00 16.13 424 THR C C 1
ATOM 8752 O O . THR C 1 384 ? 35.281 52.037 -18.709 1.00 15.37 424 THR C O 1
ATOM 8756 N N . HIS C 1 385 ? 35.321 51.840 -20.974 1.00 16.07 425 HIS C N 1
ATOM 8757 C CA . HIS C 1 385 ? 35.486 50.394 -21.017 1.00 15.72 425 HIS C CA 1
ATOM 8758 C C . HIS C 1 385 ? 34.602 49.547 -20.091 1.00 14.42 425 HIS C C 1
ATOM 8759 O O . HIS C 1 385 ? 35.034 48.516 -19.582 1.00 14.85 425 HIS C O 1
ATOM 8766 N N . SER C 1 386 ? 33.355 49.981 -19.899 1.00 13.20 426 SER C N 1
ATOM 8767 C CA . SER C 1 386 ? 32.393 49.267 -19.051 1.00 12.69 426 SER C CA 1
ATOM 8768 C C . SER C 1 386 ? 31.931 47.989 -19.755 1.00 12.92 426 SER C C 1
ATOM 8769 O O . SER C 1 386 ? 32.043 47.872 -20.975 1.00 11.89 426 SER C O 1
ATOM 8772 N N . LYS C 1 387 ? 31.409 47.038 -18.983 1.00 11.68 427 LYS C N 1
ATOM 8773 C CA . LYS C 1 387 ? 30.919 45.768 -19.532 1.00 13.11 427 LYS C CA 1
ATOM 8774 C C . LYS C 1 387 ? 29.526 45.473 -18.987 1.00 11.40 427 LYS C C 1
ATOM 8775 O O . LYS C 1 387 ? 29.343 45.377 -17.772 1.00 12.04 427 LYS C O 1
ATOM 8781 N N . VAL C 1 388 ? 28.552 45.315 -19.874 1.00 10.59 428 VAL C N 1
ATOM 8782 C CA . VAL C 1 388 ? 27.205 45.005 -19.432 1.00 9.50 428 VAL C CA 1
ATOM 8783 C C . VAL C 1 388 ? 26.731 43.723 -20.097 1.00 10.65 428 VAL C C 1
ATOM 8784 O O . VAL C 1 388 ? 26.553 43.663 -21.323 1.00 11.02 428 VAL C O 1
ATOM 8788 N N . LEU C 1 389 ? 26.539 42.699 -19.267 1.00 10.10 429 LEU C N 1
ATOM 8789 C CA . LEU C 1 389 ? 26.111 41.387 -19.739 1.00 11.15 429 LEU C CA 1
ATOM 8790 C C . LEU C 1 389 ? 24.848 40.907 -19.049 1.00 11.25 429 LEU C C 1
ATOM 8791 O O . LEU C 1 389 ? 24.741 40.961 -17.813 1.00 9.99 429 LEU C O 1
ATOM 8796 N N . ASP C 1 390 ? 23.902 40.417 -19.842 1.00 10.60 430 ASP C N 1
ATOM 8797 C CA . ASP C 1 390 ? 22.673 39.859 -19.297 1.00 12.59 430 ASP C CA 1
ATOM 8798 C C . ASP C 1 390 ? 22.044 40.676 -18.172 1.00 12.33 430 ASP C C 1
ATOM 8799 O O . ASP C 1 390 ? 21.667 40.133 -17.134 1.00 12.24 430 ASP C O 1
ATOM 8804 N N . SER C 1 391 ? 21.917 41.982 -18.394 1.00 12.23 431 SER C N 1
ATOM 8805 C CA . SER C 1 391 ? 21.318 42.865 -17.402 1.00 12.56 431 SER C CA 1
ATOM 8806 C C . SER C 1 391 ? 20.231 43.705 -18.060 1.00 13.66 431 SER C C 1
ATOM 8807 O O . SER C 1 391 ? 19.888 44.789 -17.578 1.00 13.36 431 SER C O 1
ATOM 8810 N N . GLY C 1 392 ? 19.688 43.195 -19.164 1.00 12.88 432 GLY C N 1
ATOM 8811 C CA . GLY C 1 392 ? 18.626 43.904 -19.856 1.00 13.88 432 GLY C CA 1
ATOM 8812 C C . GLY C 1 392 ? 18.741 43.860 -21.371 1.00 14.45 432 GLY C C 1
ATOM 8813 O O . GLY C 1 392 ? 19.821 43.592 -21.920 1.00 14.86 432 GLY C O 1
ATOM 8814 N N . THR C 1 393 ? 17.630 44.130 -22.054 1.00 15.59 433 THR C N 1
ATOM 8815 C CA . THR C 1 393 ? 17.629 44.142 -23.510 1.00 17.49 433 THR C CA 1
ATOM 8816 C C . THR C 1 393 ? 18.343 45.412 -23.920 1.00 17.03 433 THR C C 1
ATOM 8817 O O . THR C 1 393 ? 18.599 46.274 -23.086 1.00 16.05 433 THR C O 1
ATOM 8821 N N . ALA C 1 394 ? 18.656 45.534 -25.200 1.00 16.80 434 ALA C N 1
ATOM 8822 C CA . ALA C 1 394 ? 19.346 46.716 -25.683 1.00 16.05 434 ALA C CA 1
ATOM 8823 C C . ALA C 1 394 ? 18.599 48.013 -25.376 1.00 16.31 434 ALA C C 1
ATOM 8824 O O . ALA C 1 394 ? 19.227 49.055 -25.176 1.00 14.86 434 ALA C O 1
ATOM 8826 N N . SER C 1 395 ? 17.271 47.970 -25.326 1.00 16.40 435 SER C N 1
ATOM 8827 C CA . SER C 1 395 ? 16.529 49.196 -25.051 1.00 16.31 435 SER C CA 1
ATOM 8828 C C . SER C 1 395 ? 16.264 49.427 -23.565 1.00 15.84 435 SER C C 1
ATOM 8829 O O . SER C 1 395 ? 15.549 50.356 -23.188 1.00 15.98 435 SER C O 1
ATOM 8832 N N . GLN C 1 396 ? 16.855 48.588 -22.721 1.00 14.76 436 GLN C N 1
ATOM 8833 C CA . GLN C 1 396 ? 16.714 48.749 -21.280 1.00 14.10 436 GLN C CA 1
ATOM 8834 C C . GLN C 1 396 ? 18.075 49.207 -20.760 1.00 14.31 436 GLN C C 1
ATOM 8835 O O . GLN C 1 396 ? 18.260 49.416 -19.557 1.00 13.04 436 GLN C O 1
ATOM 8841 N N . ILE C 1 397 ? 19.011 49.390 -21.693 1.00 14.60 437 ILE C N 1
ATOM 8842 C CA . ILE C 1 397 ? 20.381 49.814 -21.382 1.00 15.87 437 ILE C CA 1
ATOM 8843 C C . ILE C 1 397 ? 20.802 51.092 -22.127 1.00 16.56 437 ILE C C 1
ATOM 8844 O O . ILE C 1 397 ? 20.711 51.158 -23.362 1.00 17.22 437 ILE C O 1
ATOM 8849 N N . THR C 1 398 ? 21.267 52.096 -21.382 1.00 16.40 438 THR C N 1
ATOM 8850 C CA . THR C 1 398 ? 21.721 53.340 -21.992 1.00 17.85 438 THR C CA 1
ATOM 8851 C C . THR C 1 398 ? 23.228 53.495 -21.795 1.00 18.60 438 THR C C 1
ATOM 8852 O O . THR C 1 398 ? 23.713 53.543 -20.665 1.00 17.27 438 THR C O 1
ATOM 8856 N N . SER C 1 399 ? 23.961 53.573 -22.897 1.00 19.20 439 SER C N 1
ATOM 8857 C CA . SER C 1 399 ? 25.398 53.750 -22.840 1.00 21.65 439 SER C CA 1
ATOM 8858 C C . SER C 1 399 ? 25.743 55.080 -23.493 1.00 23.35 439 SER C C 1
ATOM 8859 O O . SER C 1 399 ? 25.494 55.278 -24.681 1.00 23.69 439 SER C O 1
ATOM 8862 N N . TYR C 1 400 ? 26.305 55.997 -22.713 1.00 24.07 440 TYR C N 1
ATOM 8863 C CA . TYR C 1 400 ? 26.685 57.304 -23.244 1.00 25.84 440 TYR C CA 1
ATOM 8864 C C . TYR C 1 400 ? 28.144 57.295 -23.583 1.00 26.96 440 TYR C C 1
ATOM 8865 O O . TYR C 1 400 ? 28.741 58.340 -23.849 1.00 26.50 440 TYR C O 1
ATOM 8874 N N . SER C 1 401 ? 28.726 56.112 -23.533 1.00 28.62 441 SER C N 1
ATOM 8875 C CA . SER C 1 401 ? 30.115 55.978 -23.859 1.00 29.77 441 SER C CA 1
ATOM 8876 C C . SER C 1 401 ? 30.110 55.254 -25.182 1.00 30.54 441 SER C C 1
ATOM 8877 O O . SER C 1 401 ? 29.035 54.897 -25.686 1.00 31.61 441 SER C O 1
ATOM 8880 N N . SER C 1 402 ? 31.287 55.020 -25.744 1.00 30.27 442 SER C N 1
ATOM 8881 C CA . SER C 1 402 ? 31.330 54.329 -27.011 1.00 30.38 442 SER C CA 1
ATOM 8882 C C . SER C 1 402 ? 32.230 53.107 -26.967 1.00 29.75 442 SER C C 1
ATOM 8883 O O . SER C 1 402 ? 32.339 52.379 -27.967 1.00 30.19 442 SER C O 1
ATOM 8886 N N . ASP C 1 403 ? 32.873 52.875 -25.822 1.00 28.06 443 ASP C N 1
ATOM 8887 C CA . ASP C 1 403 ? 33.721 51.699 -25.704 1.00 27.96 443 ASP C CA 1
ATOM 8888 C C . ASP C 1 403 ? 33.018 50.664 -24.841 1.00 27.22 443 ASP C C 1
ATOM 8889 O O . ASP C 1 403 ? 33.597 49.632 -24.495 1.00 28.33 443 ASP C O 1
ATOM 8894 N N . THR C 1 404 ? 31.763 50.937 -24.498 1.00 25.02 444 THR C N 1
ATOM 8895 C CA . THR C 1 404 ? 31.018 50.001 -23.685 1.00 23.21 444 THR C CA 1
ATOM 8896 C C . THR C 1 404 ? 30.710 48.753 -24.491 1.00 22.85 444 THR C C 1
ATOM 8897 O O . THR C 1 404 ? 30.328 48.831 -25.663 1.00 23.05 444 THR C O 1
ATOM 8901 N N . ALA C 1 405 ? 30.900 47.600 -23.859 1.00 21.19 445 ALA C N 1
ATOM 8902 C CA . ALA C 1 405 ? 30.603 46.328 -24.495 1.00 20.33 445 ALA C CA 1
ATOM 8903 C C . ALA C 1 405 ? 29.329 45.832 -23.826 1.00 19.97 445 ALA C C 1
ATOM 8904 O O . ALA C 1 405 ? 29.294 45.650 -22.601 1.00 20.30 445 ALA C O 1
ATOM 8906 N N . ILE C 1 406 ? 28.290 45.628 -24.631 1.00 18.72 446 ILE C N 1
ATOM 8907 C CA . ILE C 1 406 ? 26.997 45.196 -24.121 1.00 19.28 446 ILE C CA 1
ATOM 8908 C C . ILE C 1 406 ? 26.530 43.886 -24.748 1.00 19.30 446 ILE C C 1
ATOM 8909 O O . ILE C 1 406 ? 26.704 43.667 -25.946 1.00 19.44 446 ILE C O 1
ATOM 8914 N N . ARG C 1 407 ? 25.938 43.016 -23.933 1.00 18.38 447 ARG C N 1
ATOM 8915 C CA . ARG C 1 407 ? 25.388 41.751 -24.419 1.00 17.91 447 ARG C CA 1
ATOM 8916 C C . ARG C 1 407 ? 23.963 41.629 -23.915 1.00 18.19 447 ARG C C 1
ATOM 8917 O O . ARG C 1 407 ? 23.734 41.506 -22.714 1.00 16.79 447 ARG C O 1
ATOM 8925 N N . PRO C 1 408 ? 22.988 41.709 -24.827 1.00 19.94 448 PRO C N 1
ATOM 8926 C CA . PRO C 1 408 ? 21.573 41.610 -24.481 1.00 21.49 448 PRO C CA 1
ATOM 8927 C C . PRO C 1 408 ? 21.162 40.382 -23.685 1.00 21.11 448 PRO C C 1
ATOM 8928 O O . PRO C 1 408 ? 21.744 39.310 -23.816 1.00 23.37 448 PRO C O 1
ATOM 8932 N N . THR C 1 409 ? 20.159 40.551 -22.834 1.00 21.47 449 THR C N 1
ATOM 8933 C CA . THR C 1 409 ? 19.616 39.405 -22.120 1.00 22.07 449 THR C CA 1
ATOM 8934 C C . THR C 1 409 ? 18.822 38.982 -23.353 1.00 23.77 449 THR C C 1
ATOM 8935 O O . THR C 1 409 ? 18.052 39.781 -23.889 1.00 21.83 449 THR C O 1
ATOM 8939 N N . PRO C 1 410 ? 19.021 37.758 -23.850 1.00 26.37 450 PRO C N 1
ATOM 8940 C CA . PRO C 1 410 ? 18.272 37.358 -25.041 1.00 28.64 450 PRO C CA 1
ATOM 8941 C C . PRO C 1 410 ? 16.788 37.716 -25.046 1.00 30.85 450 PRO C C 1
ATOM 8942 O O . PRO C 1 410 ? 16.174 37.852 -23.958 1.00 32.16 450 PRO C O 1
#

CATH classification: 2.160.20.10

InterPro domains:
  IPR006311 Twin-arginine translocation pathway, signal sequence [PS51318] (1-40)
  IPR011050 Pectin lyase fold/virulence factor [SSF51126] (94-423)
  IPR012334 Pectin lyase fold [G3DSA:2.160.20.10] (41-450)
  IPR040526 Inulin fructotransferase, beta helix repeat [PF18835] (333-450)

Radius of gyration: 28.36 Å; Cα contacts (8 Å, |Δi|>4): 4146; chains: 3; bounding box: 68×71×75 Å

Nearest PDB structures (foldseek):
  2inv-assembly1_B  TM=1.002E+00  e=1.704E-62  Bacillus sp. snu-7
  9j4i-assembly1_C  TM=9.979E-01  e=4.969E-49  Paenarthrobacter aurescens
  9j4l-assembly1_B  TM=9.988E-01  e=1.026E-48  Paenarthrobacter aurescens
  5zky-assembly1_A  TM=9.598E-01  e=5.907E-35  Pseudarthrobacter chlorophenolicus A6
  5zl4-assembly1_A  TM=9.514E-01  e=1.753E-34  Pseudarthrobacter chlorophenolicus A6

Foldseek 3Di:
DLEEEQQPQADVVHGVCGQANASQVSVQSSVVVLCVPQVDPVGRCEHEYEQEKDHGEHAHAHEAEGAQYHYEWAAQQDDCLVCVVVDDCVPPPDNDGTTSHYAYPYDLVRQENYEYDDDDDDWHENYEYEGHYYEPPAAPDDRLPLHDSHEYYEYDTAYECYEYEGYYASEQHYYEAENYENYEAAHYAENHQEGYHYPHEYEQYEYAHEEEHHLQYEHHEHENYENYEYEHYEFEDEYLEHYEYAQYEHHEHAHYEYEYAAAYLYYHNAYYQYEYAHYEAEYEHDDDVVCHPDHNPDAQVCANHHAEHENYEHAHYEYEYEYDLVVHPPRPDAGEHEEHPAYEAYEYEHYHHHYPDLHQQYEYDQRYDQYEAYLRAAPVSHHYNHDNYHYDHND/DLEEEQQPDADVVHGVCGQANASQVSVQSSVVVLCVPQVDPVGRCEHEYEQEKDHGEHAHAHEAEGAQYHYEWAAQQDDCLVDVLVDDCPPPPDNDGTTSHYAYPYDLVRQENYEYDDDDDDWHENYEYEGHYYEPPAAPDDRLPLHDSHEYYEYDTAYEHYEYEGYYASEQHYYYAENYENYEAAHYAENHQEGYHYDHEYEQYEHAHEEEHHLAYEHHEHEHYENYEYEHYEYEDEYLEHAEYAQYEAHEHAHYEYEYAAAYLYYHNAYYQYEYAHYEAEYEHDDDVVCHPDHNPDAQQCANHHAEHENYEHAHYEYEYEYDLVVHPPRPDAGEHEEHPAYEAYEYEHYHHDYPDLHQPYEYDQRYDAYEAYLRAAPVSHHYNHDNYHYHHND/DLEEEQQPDADVVHGVCGQANASQVSVQSSVVVLCVPQVDPVRRCEHEYEQEKDEGEHAHAHEAEGAQYHYEWAAQQDDCLVCVVVDDCPPPPDNDGTTSHYAYNYDLVRQENYEYDDDDDDWHENYEYEHHYYEPPAAPDDRLPLHDSHEYYEYDTAYEHYEYEGYYASEQHYYEAENYEQYEAAHYAENHQEGYHYPHEYEQYEHAHEEEHHLQYEHHEHEHYENYEYEHYEYEDEYLEHAEYAQYEHYEHAHYEYEYAAAYLEYHNAYYQYEYAHYEAEYEHDDDVVCHPGHNPDFQQCANHHAEHENYEHAHYEYEYEYDLVVHPPRPDAGEHEEHPAYEAYEYEHYHHHYPDLHQPYEYDQRYDQYEAYLRAAPVSHHYNHDNYHYYHND

Sequence (1185 aa):
PNTYDVTTWRIKAHPEVTAQSDIGAVINDIIADIKQRQTSPDARPGAAIIIPPGDYDLHTQVVVDVSYLTIAGFGHGFFSRSILDNSNPTGWQNLQPGASHIRVLTSPSAPQAFLVKRAGDPRLSGIVFRDFCLDGVGFTPGKNSYHNGKTGIEVASDNDSFHITGGFVYLEHALIVRGADALRVNDNIAECGNCVELTGAGQATIVSGNHGAGPDGVTLLAENHEGLLVTGNNLFPRGRSLIEFTGCNRCSVTSNRLQGFYPGLRLLNGCKENLITANHIRRTNEGYPPFIGRGNGLDDLYGVVHIAGDNNLISDNLFAYNVPPANIAPAGAQPTQILIAGGDANVVALNHVVSDVASQHVVLDASTTHSKVLDSGTASQITSYSSDTAIRPTPPNTYDVTTWRIKAHPEVTAQSDIGAVINDIIADIKQRQTSPDARPGAAIIIPPGDYDLHTQVVVDVSYLTIAGFGHGFFSRSILDNSNPTGWQNLQPGASHIRVLTSPSAPQAFLVKRAGDPRLSGIVFRDFCLDGVGFTPGKNSYHNGKTGIEVASDNDSFHITGGFVYLEHALIVRGADALRVNDNIAECGNCVELTGAGQATIVSGNHGAGPDGVTLLAENHEGLLVTGNNLFPRGRSLIEFTGCNRCSVTSNRLQGFYPGLRLLNGCKENLITANHIRRTNEGYPPFIGRGNGLDDLYGVVHIAGDNNLISDNLFAYNVPPANIAPAGAQPTQILIAGGDANVVALNHVVSDVASQHVVLDASTTHSKVLDSGTASQITSYSSDTAIRPTPPNTYDVTTWRIKAHPEVTAQSDIGAVINDIIADIKQRQTSPDARPGAAIIIPPGDYDLHTQVVVDVSYLTIAGFGHGFFSRSILDNSNPTGWQNLQPGASHIRVLTSPSAPQAFLVKRAGDPRLSGIVFRDFCLDGVGFTPGKNSYHNGKTGIEVASDNDSFHITGGFVYLEHALIVRGADALRVNDNIAECGNCVELTGAGQATIVSGNHGAGPDGVTLLAENHEGLLVTGNNLFPRGRSLIEFTGCNRCSVTSNRLQGFYPGLRLLNGCKENLITANHIRRTNEGYPPFIGRGNGLDDLYGVVHIAGDNNLISDNLFAYNVPPANIAPAGAQPTQILIAGGDANVVALNHVVSDVASQHVVLDASTTHSKVLDSGTASQITSYSSDTAIRPTP

Solvent-accessible surface area: 34233 Å² total

Secondary structure (DSSP, 8-state):
--EEETTT--BTTBTT--HHHHHHHHHHHHHHHHHHH---TTS---EEEE--SEEEEE-SPEEE--TTEEEE-S------HHHHHTS--TT-S--S--SEEEEE---TTS-EEEEE---SSSPEE--EEES-EEE----SSSTTS---S-EEEEE-S-EES-EEE--EES-SEEEEETTEES-EEE---BSSSEEEEE-S-EES-EEES-----TTSEEEEEESEES-EEES-EE-S-SSEEEEEES-BS-EEES-EEEESS---EEESS-BS-EEES-EEEEE---SGGGTT---S--TTS-SEEEESSS-EEEEEEEEEE--GGGSSSTTPPPEEEEEEE-BS-EEEEEEEEESS--EEEEE-TT-BS-EEESSS-GGGEEE-SSS-EEE---/--EEETTT---TT-TT--HHHHHHHHHHHHHHHHHHH--BTTB---EEEEE-SEEEEE-SPEEE--TTEEEEES------HHHHHTS--TT-S--S--SEEEEE---TTS-EEEEE---SSSPEE--EEES-EEE----SSSTTS---S-EEEEE-S-EES-EEE--EES-SEEEEETTEES-EEE---BS-SEEEEE-S-EES-EEES-----TTS-SEEEESEES-EEES-EE-S-SS-SEEEES-BS-EEES-EEEESS---EEES--BS-EEES-EEEEE---SGGGTT---S--TTS-SEEEESSS-EEEEEEEEEE--GGGSSSTTPPPEEEEEEE-BS-EEEEEEEEESS--EEEEE-TT-BS-EEESSS-GGGEEE-SSS-EEE---/--EEETTT--BTTBTT--HHHHHHHHHHHHHHHHHHH---TTS---EEEEE-SEEEEE-SPEEE-STTEEEEES------HHHHHTS--TT-S--S--SEEEEE---TTS-EEEEE---SSS-EE--EEES-EEE----SSSTTS---S-EEEEE-S-EES-EEE--EES-SEEEEESSEES-EEE---BSSSEEEEE-S-EES-EEES-----TTS-SEEEESEES-EEES-EE-S-SS-SEEEES-BS-EEES-EEEESS---EEEEEEES-EEES-EEEEE---SGGGTT---S--TTS-SEEEEEES-EEEEEEEEEE--GGG-SSTTPPPEEEEEEE-BS-EEEEEEEEESS--EEEEE-TT-BS-EEESSS-GGGEEE-SSS-EEE---

Organism: NCBI:txid159251

B-factor: mean 15.01, std 6.23, range [4.11, 60.1]